Protein AF-A0A8J2WVD4-F1 (afdb_monomer)

Secondary structure (DSSP, 8-state):
---------------SSHHHHHHHHHHHHHHHHHHHHHHHHHHHHHHHHHHH-S---------GGGHHHHSS------EEEEEE---TTS---HHHHHS-HHHHHHHHHHTTEEEEEEE-TTSSEEEEEEEE-HHHHHHHHHHTT-EEEB-HHHHHHHHHH-PBPTTS-B------S---EEEE-TTS-EEEE--TTS----SS----TTSSS-EEE----HHHHTTBSB--BTTTTBSS-HHHHHHHHHHHHHS-GGGT-----HHHHHHTTSSSEEEEPP-HHHHHHHHHHHS-TT--GGG--HHHHHHHH-HHHHHHHHHHHHHHHHHHHHHHHHHHHHHHHHHHGGGGTHHHHHHHHHHHHHHHHHHHHHHHHHHHHHHHTT-TT-GGGPPPPTT---EEEE-TTT-SEEEE--HHHHHHHHHHHHHHHHHHHHHHHHHHHHHHHHHHHHHHS--TTT---TTTSSSTT-HHHHHHHHHHHHHHHHHHHHHHHHHHHHHHHH--SSHHHHHHHHHHHHHHHHHHHHHHHHHIIIIIHHHHHHTS--S-TTT-TTTS--S-THHHHHHHHHHHHHHHHHHHHIIIIIHHHHHHHHHHHHHHHHHHHH------TT-SS----PPPHHHHHHTSBP--HHHHHHHHHHHHHHHHHHHTTTTT-TTHHHHHHHHHHHHHHHHHHIIIIIBPPPP----SS-THHHHHHHHHHHHHHHHHHHIIIII-GGGTTS-HHHHHHHHHHHHHHHHHHHHHHHHHHHHHHHHHTSPP-------S---PPP-------------------------------------------------------------

Foldseek 3Di:
DDDDDDDDDPDDPPPPDVPLVVVVVVVVVLVCVLVVVLVVLVVVLVVLCVVVPPPDPPPPPPDPVCVVVCPPDPDDFWKKFKAFDDDPPDDDDPVLVVLAPVLLVVLCVLLQKDWDWDAFPVNGMIMITIAHDQVSLLLLLQVVLPWFWFDLVLVVVDLVQADDDPVGDGDHDPPQPFDFDFDADPVRDTDTDTDPPSPPPPPPDPVDVPSGLDIGGRDPPPSCVVVPRADQDPVRSHSAFSLSRLVSSVCQACDDVVSSRSNHPPVVCCVSNSTVDMFTFDDPVLLVVQCVQQQPPPDALLSHPLVSCCSFQAALRSQLSLLLSLVLVLLVVLLVLLCVLVVQCVVQPPNVLCSLLVSLLVLLLSLLLSLLVQVVSLQVSLSNVVVVCVVVVFAWDPLFAFDFDQDPVPRDTDGDDDVVLLVVLLVVLVVVLVVLLVVLLVVLVVLVVVLVVCLVPDPVPPDPPVPQCADCNHPSLVVSLLVLLVVLVVVLVVVLVVLLVSLSSSRDTGPLRSVLSSLVSSLVNSVCSVCVSLCCLFPPQQVVVVVPDDDDPPDPVRPRDPPFSLVSSQVSLSSNLSSVLVVVSCVLPVVVVVVVVVVVVVVVVVCVVVVPDDDDPPDPDDDDDDGDSVNVQVPAAADEPVNSSVSLVVLLVLLLSSQQSCSSPSNSSVSVSSSSSSVSNSVSCCCSPRHGSYNHDHDSHNHNSSVSSVVSSVNSSLNSLCCSLRRGPVCVVPDPVVSVVSSVVSSVVSVVVSVVSSVVVVVVVVVVVDPPPPPPPPDDDDDDDDDDDDDDDDDDDDDDDDDDDDDDDDDDDDDDDDDDDDDDDDDDDDDDDDDDDDDDDDDDDDD

Solvent-accessible surface area (backbone atoms only — not comparable to full-atom values): 50245 Å² total; per-residue (Å²): 141,82,90,81,89,79,93,76,80,87,72,79,79,88,79,85,69,64,69,68,54,55,49,55,55,50,53,50,48,49,52,48,49,52,50,46,49,53,49,49,49,47,51,49,49,51,48,51,46,55,70,66,61,52,71,72,75,72,78,72,73,65,58,78,85,57,45,69,72,57,73,80,58,95,69,82,64,44,35,38,41,30,31,73,58,74,62,93,86,56,92,70,53,74,65,33,69,68,46,34,73,67,55,48,51,55,27,37,46,67,35,61,34,49,75,48,78,47,66,41,95,82,63,50,32,37,40,37,37,32,38,69,49,72,67,57,50,52,51,50,32,40,74,70,42,37,76,39,54,43,27,51,70,49,48,50,56,47,51,64,63,46,65,66,49,97,87,70,57,68,73,48,70,83,80,68,90,65,80,75,59,79,43,66,47,100,85,70,48,81,46,84,51,81,67,90,77,60,84,72,75,86,59,99,67,85,82,56,88,82,61,62,62,44,60,40,62,39,62,83,52,62,80,44,55,61,72,51,33,49,39,64,41,80,91,75,75,29,72,60,48,68,30,52,49,51,46,52,52,51,50,35,36,48,30,51,58,91,75,50,9,34,56,42,59,63,71,57,36,44,77,67,60,41,27,75,44,75,46,43,50,76,55,67,70,65,49,48,58,49,45,67,65,57,59,46,86,85,65,57,55,81,70,57,56,48,69,61,47,18,48,61,47,10,42,41,57,24,50,51,54,49,48,53,20,52,53,38,53,53,25,54,59,46,20,51,48,14,51,50,32,49,51,46,34,71,76,44,46,87,79,34,60,62,37,42,46,48,41,30,53,53,49,43,50,45,50,53,53,50,54,58,49,47,58,51,52,46,57,46,49,18,43,68,68,62,24,71,70,43,78,86,69,57,66,68,38,91,84,43,76,49,50,81,40,66,34,94,85,78,64,44,81,34,73,46,66,63,65,68,60,38,49,52,40,46,54,51,45,53,53,53,49,54,52,52,47,51,52,52,52,50,52,54,51,49,52,52,48,49,48,52,47,52,69,70,57,60,64,74,88,80,54,95,44,87,77,50,60,71,59,90,72,8,56,67,51,50,51,49,39,52,50,51,38,51,48,38,56,54,50,49,65,59,42,51,65,52,46,53,53,48,47,60,71,36,55,45,52,36,62,66,61,42,49,36,57,37,48,56,51,50,48,60,45,47,51,48,59,67,41,44,63,48,51,36,45,63,72,43,48,56,66,56,59,68,73,74,69,91,86,70,98,82,81,60,76,86,81,53,68,79,87,48,42,44,64,59,34,28,52,41,52,50,46,35,51,50,55,48,54,54,52,49,52,37,61,74,48,51,47,56,48,54,52,46,56,50,51,52,52,48,46,54,57,46,50,75,68,62,67,71,77,79,83,56,97,85,53,101,62,87,70,85,80,75,84,48,74,67,59,58,39,67,76,32,46,82,49,51,74,66,52,56,48,50,57,48,50,51,54,52,53,50,49,43,56,36,45,34,50,25,53,50,33,38,56,38,24,40,55,51,31,54,48,44,67,48,42,63,41,52,53,53,44,41,56,72,72,48,29,28,44,42,74,59,40,81,44,51,66,81,59,52,55,59,59,50,54,51,51,47,48,52,51,14,38,54,42,26,43,46,42,46,35,72,47,31,78,86,37,68,93,52,56,72,70,58,31,52,51,51,32,54,52,50,49,54,51,51,52,51,51,46,54,50,50,53,52,48,50,56,50,48,52,58,52,69,73,38,78,79,81,78,74,78,77,86,72,84,79,89,76,80,83,88,76,84,87,80,93,79,88,84,83,89,82,90,81,90,85,90,88,82,90,80,89,87,79,90,81,87,91,84,84,89,85,88,82,91,84,91,82,91,84,86,85,86,90,87,88,87,91,87,87,84,88,85,89,84,84,89,82,90,80,91,131

pLDDT: mean 72.44, std 22.82, range [22.92, 96.31]

Structure (mmCIF, N/CA/C/O backbone):
data_AF-A0A8J2WVD4-F1
#
_entry.id   AF-A0A8J2WVD4-F1
#
loop_
_atom_site.group_PDB
_atom_site.id
_atom_site.type_symbol
_atom_site.label_atom_id
_atom_site.label_alt_id
_atom_site.label_comp_id
_atom_site.label_asym_id
_atom_site.label_entity_id
_atom_site.label_seq_id
_atom_site.pdbx_PDB_ins_code
_atom_site.Cartn_x
_atom_site.Cartn_y
_atom_site.Cartn_z
_atom_site.occupancy
_atom_site.B_iso_or_equiv
_atom_site.auth_seq_id
_atom_site.auth_comp_id
_atom_site.auth_asym_id
_atom_site.auth_atom_id
_atom_site.pdbx_PDB_model_num
ATOM 1 N N . MET A 1 1 ? 49.609 -45.511 -63.327 1.00 30.59 1 MET A N 1
ATOM 2 C CA . MET A 1 1 ? 49.041 -46.199 -62.145 1.00 30.59 1 MET A CA 1
ATOM 3 C C . MET A 1 1 ? 48.697 -45.104 -61.146 1.00 30.59 1 MET A C 1
ATOM 5 O O . MET A 1 1 ? 49.614 -44.405 -60.764 1.00 30.59 1 MET A O 1
ATOM 9 N N . THR A 1 2 ? 47.472 -44.751 -60.779 1.00 28.53 2 THR A N 1
ATOM 10 C CA . THR A 1 2 ? 46.112 -45.283 -60.954 1.00 28.53 2 THR A CA 1
ATOM 11 C C . THR A 1 2 ? 45.158 -44.093 -60.781 1.00 28.53 2 THR A C 1
ATOM 13 O O . THR A 1 2 ? 45.366 -43.259 -59.906 1.00 28.53 2 THR A O 1
ATOM 16 N N . SER A 1 3 ? 44.132 -44.022 -61.627 1.00 29.34 3 SER A N 1
ATOM 17 C CA . SER A 1 3 ? 42.964 -43.140 -61.502 1.00 29.34 3 SER A CA 1
ATOM 18 C C . SER A 1 3 ? 42.059 -43.599 -60.349 1.00 29.34 3 SER A C 1
ATOM 20 O O . SER A 1 3 ? 41.944 -44.805 -60.134 1.00 29.34 3 SER A O 1
ATOM 22 N N . SER A 1 4 ? 41.389 -42.680 -59.642 1.00 26.61 4 SER A N 1
ATOM 23 C CA . SER A 1 4 ? 39.965 -42.832 -59.278 1.00 26.61 4 SER A CA 1
ATOM 24 C C . SER A 1 4 ? 39.395 -41.602 -58.557 1.00 26.61 4 SER A C 1
ATOM 26 O O . SER A 1 4 ? 40.032 -40.976 -57.715 1.00 26.61 4 SER A O 1
ATOM 28 N N . HIS A 1 5 ? 38.164 -41.277 -58.950 1.00 31.00 5 HIS A N 1
ATOM 29 C CA . HIS A 1 5 ? 37.246 -40.306 -58.367 1.00 31.00 5 HIS A CA 1
ATOM 30 C C . HIS A 1 5 ? 37.016 -40.493 -56.862 1.00 31.00 5 HIS A C 1
ATOM 32 O O . HIS A 1 5 ? 36.893 -41.620 -56.396 1.00 31.00 5 HIS A O 1
ATOM 38 N N . ASN A 1 6 ? 36.774 -39.388 -56.148 1.00 26.92 6 ASN A N 1
ATOM 39 C CA . ASN A 1 6 ? 35.934 -39.404 -54.954 1.00 26.92 6 ASN A CA 1
ATOM 40 C C . ASN A 1 6 ? 34.970 -38.213 -54.960 1.00 26.92 6 ASN A C 1
ATOM 42 O O . ASN A 1 6 ? 35.374 -37.053 -55.022 1.00 26.92 6 ASN A O 1
ATOM 46 N N . TYR A 1 7 ? 33.680 -38.545 -54.918 1.00 33.03 7 TYR A N 1
ATOM 47 C CA . TYR A 1 7 ? 32.569 -37.639 -54.668 1.00 33.03 7 TYR A CA 1
ATOM 48 C C . TYR A 1 7 ? 32.687 -37.083 -53.241 1.00 33.03 7 TYR A C 1
ATOM 50 O O . TYR A 1 7 ? 32.648 -37.837 -52.273 1.00 33.03 7 TYR A O 1
ATOM 58 N N . GLY A 1 8 ? 32.834 -35.763 -53.117 1.00 27.45 8 GLY A N 1
ATOM 59 C CA . GLY A 1 8 ? 32.865 -35.044 -51.846 1.00 27.45 8 GLY A CA 1
ATOM 60 C C . GLY A 1 8 ? 31.607 -34.202 -51.682 1.00 27.45 8 GLY A C 1
ATOM 61 O O . GLY A 1 8 ? 31.416 -33.215 -52.382 1.00 27.45 8 GLY A O 1
ATOM 62 N N . VAL A 1 9 ? 30.752 -34.648 -50.769 1.00 28.06 9 VAL A N 1
ATOM 63 C CA . VAL A 1 9 ? 29.513 -34.042 -50.275 1.00 28.06 9 VAL A CA 1
ATOM 64 C C . VAL A 1 9 ? 29.621 -32.518 -50.112 1.00 28.06 9 VAL A C 1
ATOM 66 O O . VAL A 1 9 ? 30.508 -32.020 -49.422 1.00 28.06 9 VAL A O 1
ATOM 69 N N . ASN A 1 10 ? 28.665 -31.785 -50.692 1.00 25.62 10 ASN A N 1
ATOM 70 C CA . ASN A 1 10 ? 28.438 -30.367 -50.416 1.00 25.62 10 ASN A CA 1
ATOM 71 C C . ASN A 1 10 ? 28.064 -30.177 -48.937 1.00 25.62 10 ASN A C 1
ATOM 73 O O . ASN A 1 10 ? 26.891 -30.222 -48.568 1.00 25.62 10 ASN A O 1
ATOM 77 N N . THR A 1 11 ? 29.048 -29.932 -48.076 1.00 27.98 11 THR A N 1
ATOM 78 C CA . THR A 1 11 ? 28.806 -29.313 -46.773 1.00 27.98 11 THR A CA 1
ATOM 79 C C . THR A 1 11 ? 28.472 -27.845 -47.007 1.00 27.98 11 THR A C 1
ATOM 81 O O . THR A 1 11 ? 29.356 -27.040 -47.307 1.00 27.98 11 THR A O 1
ATOM 84 N N . LEU A 1 12 ? 27.187 -27.505 -46.881 1.00 26.91 12 LEU A N 1
ATOM 85 C CA . LEU A 1 12 ? 26.721 -26.131 -46.720 1.00 26.91 12 LEU A CA 1
ATOM 86 C C . LEU A 1 12 ? 27.539 -25.466 -45.604 1.00 26.91 12 LEU A C 1
ATOM 88 O O . LEU A 1 12 ? 27.427 -25.814 -44.428 1.00 26.91 12 LEU A O 1
ATOM 92 N N . SER A 1 13 ? 28.382 -24.512 -45.988 1.00 25.83 13 SER A N 1
ATOM 93 C CA . SER A 1 13 ? 29.120 -23.653 -45.071 1.00 25.83 13 SER A CA 1
ATOM 94 C C . SER A 1 13 ? 28.139 -22.715 -44.361 1.00 25.83 13 SER A C 1
ATOM 96 O O . SER A 1 13 ? 27.885 -21.600 -44.811 1.00 25.83 13 SER A O 1
ATOM 98 N N . LEU A 1 14 ? 27.592 -23.166 -43.229 1.00 30.28 14 LEU A N 1
ATOM 99 C CA . LEU A 1 14 ? 26.971 -22.330 -42.197 1.00 30.28 14 LEU A CA 1
ATOM 100 C C . LEU A 1 14 ? 28.069 -21.525 -41.481 1.00 30.28 14 LEU A C 1
ATOM 102 O O . LEU A 1 14 ? 28.450 -21.807 -40.347 1.00 30.28 14 LEU A O 1
ATOM 106 N N . LYS A 1 15 ? 28.622 -20.517 -42.157 1.00 33.44 15 LYS A N 1
ATOM 107 C CA . LYS A 1 15 ? 29.483 -19.497 -41.543 1.00 33.44 15 LYS A CA 1
ATOM 108 C C . LYS A 1 15 ? 28.874 -18.123 -41.792 1.00 33.44 15 LYS A C 1
ATOM 110 O O . LYS A 1 15 ? 29.251 -17.425 -42.722 1.00 33.44 15 LYS A O 1
ATOM 115 N N . GLY A 1 16 ? 27.915 -17.769 -40.939 1.00 31.34 16 GLY A N 1
ATOM 116 C CA . GLY A 1 16 ? 27.277 -16.452 -40.906 1.00 31.34 16 GLY A CA 1
ATOM 117 C C . GLY A 1 16 ? 25.808 -16.546 -40.504 1.00 31.34 16 GLY A C 1
ATOM 118 O O . GLY A 1 16 ? 24.946 -16.423 -41.360 1.00 31.34 16 GLY A O 1
ATOM 119 N N . GLY A 1 17 ? 25.517 -16.824 -39.228 1.00 31.17 17 GLY A N 1
ATOM 120 C CA . GLY A 1 17 ? 24.123 -16.860 -38.750 1.00 31.17 17 GLY A CA 1
ATOM 121 C C . GLY A 1 17 ? 23.882 -17.421 -37.343 1.00 31.17 17 GLY A C 1
ATOM 122 O O . GLY A 1 17 ? 22.801 -17.237 -36.800 1.00 31.17 17 GLY A O 1
ATOM 123 N N . ASN A 1 18 ? 24.864 -18.077 -36.711 1.00 36.62 18 ASN A N 1
ATOM 124 C CA . ASN A 1 18 ? 24.595 -18.818 -35.470 1.00 36.62 18 ASN A CA 1
ATOM 125 C C . ASN A 1 18 ? 24.566 -17.987 -34.176 1.00 36.62 18 ASN A C 1
ATOM 127 O O . ASN A 1 18 ? 23.962 -18.452 -33.219 1.00 36.62 18 ASN A O 1
ATOM 131 N N . HIS A 1 19 ? 25.166 -16.791 -34.114 1.00 40.00 19 HIS A N 1
ATOM 132 C CA . HIS A 1 19 ? 25.221 -16.029 -32.854 1.00 40.00 19 HIS A CA 1
ATOM 133 C C . HIS A 1 19 ? 23.866 -15.432 -32.440 1.00 40.00 19 HIS A C 1
ATOM 135 O O . HIS A 1 19 ? 23.515 -15.517 -31.263 1.00 40.00 19 HIS A O 1
ATOM 141 N N . ASP A 1 20 ? 23.075 -14.925 -33.391 1.00 41.53 20 ASP A N 1
ATOM 142 C CA . ASP A 1 20 ? 21.740 -14.367 -33.119 1.00 41.53 20 ASP A CA 1
ATOM 143 C C . ASP A 1 20 ? 20.710 -15.461 -32.785 1.00 41.53 20 ASP A C 1
ATOM 145 O O . ASP A 1 20 ? 19.846 -15.270 -31.932 1.00 41.53 20 ASP A O 1
ATOM 149 N N . ALA A 1 21 ? 20.840 -16.652 -33.382 1.00 39.31 21 ALA A N 1
ATOM 150 C CA . ALA A 1 21 ? 19.970 -17.784 -33.071 1.00 39.31 21 ALA A CA 1
ATOM 151 C C . ALA A 1 21 ? 20.218 -18.317 -31.648 1.00 39.31 21 ALA A C 1
ATOM 153 O O . ALA A 1 21 ? 19.274 -18.453 -30.874 1.00 39.31 21 ALA A O 1
ATOM 154 N N . THR A 1 22 ? 21.478 -18.559 -31.254 1.00 42.88 22 THR A N 1
ATOM 155 C CA . THR A 1 22 ? 21.809 -19.005 -29.883 1.00 42.88 22 THR A CA 1
ATOM 156 C C . THR A 1 22 ? 21.447 -17.984 -28.804 1.00 42.88 22 THR A C 1
ATOM 158 O O . THR A 1 22 ? 21.109 -18.383 -27.693 1.00 42.88 22 THR A O 1
ATOM 161 N N . ARG A 1 23 ? 21.475 -16.685 -29.130 1.00 46.00 23 ARG A N 1
ATOM 162 C CA . ARG A 1 23 ? 21.042 -15.593 -28.248 1.00 46.00 23 ARG A CA 1
ATOM 163 C C . ARG A 1 23 ? 19.554 -15.706 -27.897 1.00 46.00 23 ARG A C 1
ATOM 165 O O . ARG A 1 23 ? 19.213 -15.710 -26.718 1.00 46.00 23 ARG A O 1
ATOM 172 N N . ASN A 1 24 ? 18.699 -15.919 -28.898 1.00 52.12 24 ASN A N 1
ATOM 173 C CA . ASN A 1 24 ? 17.255 -16.067 -28.693 1.00 52.12 24 ASN A CA 1
ATOM 174 C C . ASN A 1 24 ? 16.906 -17.334 -27.895 1.00 52.12 24 ASN A C 1
ATOM 176 O O . ASN A 1 24 ? 16.028 -17.296 -27.041 1.00 52.12 24 ASN A O 1
ATOM 180 N N . TYR A 1 25 ? 17.610 -18.451 -28.112 1.00 50.59 25 TYR A N 1
ATOM 181 C CA . TYR A 1 25 ? 17.347 -19.688 -27.362 1.00 50.59 25 TYR A CA 1
ATOM 182 C C . TYR A 1 25 ? 17.696 -19.581 -25.877 1.00 50.59 25 TYR A C 1
ATOM 184 O O . TYR A 1 25 ? 16.987 -20.149 -25.049 1.00 50.59 25 TYR A O 1
ATOM 192 N N . LEU A 1 26 ? 18.770 -18.870 -25.528 1.00 49.41 26 LEU A N 1
ATOM 193 C CA . LEU A 1 26 ? 19.236 -18.770 -24.146 1.00 49.41 26 LEU A CA 1
ATOM 194 C C . LEU A 1 26 ? 18.434 -17.739 -23.335 1.00 49.41 26 LEU A C 1
ATOM 196 O O . LEU A 1 26 ? 18.103 -18.008 -22.183 1.00 49.41 26 LEU A O 1
ATOM 200 N N . GLU A 1 27 ? 18.051 -16.612 -23.945 1.00 53.41 27 GLU A N 1
ATOM 201 C CA . GLU A 1 27 ? 17.087 -15.663 -23.364 1.00 53.41 27 GLU A CA 1
ATOM 202 C C . GLU A 1 27 ? 15.733 -16.340 -23.131 1.00 53.41 27 GLU A C 1
ATOM 204 O O . GLU A 1 27 ? 15.188 -16.267 -22.032 1.00 53.41 27 GLU A O 1
ATOM 209 N N . VAL A 1 28 ? 15.235 -17.099 -24.114 1.00 57.84 28 VAL A N 1
ATOM 210 C CA . VAL A 1 28 ? 14.026 -17.918 -23.954 1.00 57.84 28 VAL A CA 1
ATOM 211 C C . VAL A 1 28 ? 14.204 -18.953 -22.846 1.00 57.84 28 VAL A C 1
ATOM 213 O O . VAL A 1 28 ? 13.289 -19.125 -22.051 1.00 57.84 28 VAL A O 1
ATOM 216 N N . LEU A 1 29 ? 15.365 -19.603 -22.720 1.00 57.62 29 LEU A N 1
ATOM 217 C CA . LEU A 1 29 ? 15.624 -20.553 -21.635 1.00 57.62 29 LEU A CA 1
ATOM 218 C C . LEU A 1 29 ? 15.553 -19.875 -20.261 1.00 57.62 29 LEU A C 1
ATOM 220 O O . LEU A 1 29 ? 14.994 -20.450 -19.336 1.00 57.62 29 LEU A O 1
ATOM 224 N N . ILE A 1 30 ? 16.072 -18.655 -20.128 1.00 58.91 30 ILE A N 1
ATOM 225 C CA . ILE A 1 30 ? 15.999 -17.878 -18.884 1.00 58.91 30 ILE A CA 1
ATOM 226 C C . ILE A 1 30 ? 14.574 -17.444 -18.609 1.00 58.91 30 ILE A C 1
ATOM 228 O O . ILE A 1 30 ? 14.092 -17.616 -17.499 1.00 58.91 30 ILE A O 1
ATOM 232 N N . TYR A 1 31 ? 13.853 -16.951 -19.610 1.00 62.84 31 TYR A N 1
ATOM 233 C CA . TYR A 1 31 ? 12.441 -16.630 -19.445 1.00 62.84 31 TYR A CA 1
ATOM 234 C C . TYR A 1 31 ? 11.613 -17.865 -19.089 1.00 62.84 31 TYR A C 1
ATOM 236 O O . TYR A 1 31 ? 10.707 -17.759 -18.270 1.00 62.84 31 TYR A O 1
ATOM 244 N N . LEU A 1 32 ? 11.961 -19.041 -19.611 1.00 63.50 32 LEU A N 1
ATOM 245 C CA . LEU A 1 32 ? 11.349 -20.318 -19.252 1.00 63.50 32 LEU A CA 1
ATOM 246 C C . LEU A 1 32 ? 11.774 -20.817 -17.869 1.00 63.50 32 LEU A C 1
ATOM 248 O O . LEU A 1 32 ? 10.963 -21.461 -17.214 1.00 63.50 32 LEU A O 1
ATOM 252 N N . THR A 1 33 ? 12.986 -20.530 -17.384 1.00 62.31 33 THR A N 1
ATOM 253 C CA . THR A 1 33 ? 13.378 -20.853 -16.001 1.00 62.31 33 THR A CA 1
ATOM 254 C C . THR A 1 33 ? 12.750 -19.887 -15.009 1.00 62.31 33 THR A C 1
ATOM 256 O O . THR A 1 33 ? 12.281 -20.344 -13.974 1.00 62.31 33 THR A O 1
ATOM 259 N N . VAL A 1 34 ? 12.642 -18.594 -15.331 1.00 62.03 34 VAL A N 1
ATOM 260 C CA . VAL A 1 34 ? 11.865 -17.611 -14.557 1.00 62.03 34 VAL A CA 1
ATOM 261 C C . VAL A 1 34 ? 10.408 -18.041 -14.503 1.00 62.03 34 VAL A C 1
ATOM 263 O O . VAL A 1 34 ? 9.864 -18.223 -13.421 1.00 62.03 34 VAL A O 1
ATOM 266 N N . LEU A 1 35 ? 9.785 -18.263 -15.661 1.00 63.41 35 LEU A N 1
ATOM 267 C CA . LEU A 1 35 ? 8.400 -18.707 -15.755 1.00 63.41 35 LEU A CA 1
ATOM 268 C C . LEU A 1 35 ? 8.215 -20.062 -15.070 1.00 63.41 35 LEU A C 1
ATOM 270 O O . LEU A 1 35 ? 7.243 -20.248 -14.357 1.00 63.41 35 LEU A O 1
ATOM 274 N N . GLY A 1 36 ? 9.158 -20.989 -15.225 1.00 67.69 36 GLY A N 1
ATOM 275 C CA . GLY A 1 36 ? 9.151 -22.294 -14.573 1.00 67.69 3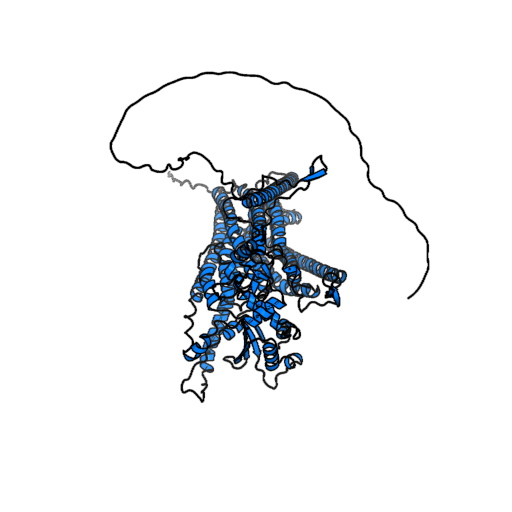6 GLY A CA 1
ATOM 276 C C . GLY A 1 36 ? 9.260 -22.192 -13.054 1.00 67.69 36 GLY A C 1
ATOM 277 O O . GLY A 1 36 ? 8.523 -22.879 -12.357 1.00 67.69 36 GLY A O 1
ATOM 278 N N . MET A 1 37 ? 10.109 -21.305 -12.531 1.00 64.50 37 MET A N 1
ATOM 279 C CA . MET A 1 37 ? 10.229 -21.030 -11.097 1.00 64.50 37 MET A CA 1
ATOM 280 C C . MET A 1 37 ? 8.984 -20.339 -10.548 1.00 64.50 37 MET A C 1
ATOM 282 O O . MET A 1 37 ? 8.532 -20.717 -9.475 1.00 64.50 37 MET A O 1
ATOM 286 N N . LEU A 1 38 ? 8.394 -19.400 -11.293 1.00 63.28 38 LEU A N 1
ATOM 287 C CA . LEU A 1 38 ? 7.123 -18.757 -10.947 1.00 63.28 38 LEU A CA 1
ATOM 288 C C . LEU A 1 38 ? 5.950 -19.738 -11.000 1.00 63.28 38 LEU A C 1
ATOM 290 O O . LEU A 1 38 ? 5.051 -19.682 -10.175 1.00 63.28 38 LEU A O 1
ATOM 294 N N . VAL A 1 39 ? 5.952 -20.670 -11.953 1.00 65.56 39 VAL A N 1
ATOM 295 C CA . VAL A 1 39 ? 4.937 -21.724 -12.059 1.00 65.56 39 VAL A CA 1
ATOM 296 C C . VAL A 1 39 ? 5.131 -22.766 -10.962 1.00 65.56 39 VAL A C 1
ATOM 298 O O . VAL A 1 39 ? 4.147 -23.250 -10.419 1.00 65.56 39 VAL A O 1
ATOM 301 N N . LEU A 1 40 ? 6.367 -23.111 -10.600 1.00 63.50 40 LEU A N 1
ATOM 302 C CA . LEU A 1 40 ? 6.667 -24.017 -9.490 1.00 63.50 40 LEU A CA 1
ATOM 303 C C . LEU A 1 40 ? 6.333 -23.381 -8.142 1.00 63.50 40 LEU A C 1
ATOM 305 O O . LEU A 1 40 ? 5.721 -24.051 -7.313 1.00 63.50 40 LEU A O 1
ATOM 309 N N . SER A 1 41 ? 6.672 -22.105 -7.933 1.00 59.12 41 SER A N 1
ATOM 310 C CA . SER A 1 41 ? 6.252 -21.360 -6.748 1.00 59.12 41 SER A CA 1
ATOM 311 C C . SER A 1 41 ? 4.733 -21.277 -6.714 1.00 59.12 41 SER A C 1
ATOM 313 O O . SER A 1 41 ? 4.150 -21.689 -5.724 1.00 59.12 41 SER A O 1
ATOM 315 N N . LEU A 1 42 ? 4.070 -20.926 -7.817 1.00 62.28 42 LEU A N 1
ATOM 316 C CA . LEU A 1 42 ? 2.613 -20.941 -7.940 1.00 62.28 42 LEU A CA 1
ATOM 317 C C . LEU A 1 42 ? 2.002 -22.318 -7.652 1.00 62.28 42 LEU A C 1
ATOM 319 O O . LEU A 1 42 ? 1.013 -22.416 -6.937 1.00 62.28 42 LEU A O 1
ATOM 323 N N . GLN A 1 43 ? 2.563 -23.406 -8.174 1.00 64.50 43 GLN A N 1
ATOM 324 C CA . GLN A 1 43 ? 2.070 -24.759 -7.912 1.00 64.50 43 GLN A CA 1
ATOM 325 C C . GLN A 1 43 ? 2.260 -25.156 -6.451 1.00 64.50 43 GLN A C 1
ATOM 327 O O . GLN A 1 43 ? 1.382 -25.805 -5.883 1.00 64.50 43 GLN A O 1
ATOM 332 N N . LEU A 1 44 ? 3.382 -24.777 -5.840 1.00 61.88 44 LEU A N 1
ATOM 333 C CA . LEU A 1 44 ? 3.645 -25.004 -4.426 1.00 61.88 44 LEU A CA 1
ATOM 334 C C . LEU A 1 44 ? 2.679 -24.177 -3.573 1.00 61.88 44 LEU A C 1
ATOM 336 O O . LEU A 1 44 ? 2.044 -24.733 -2.688 1.00 61.88 44 LEU A O 1
ATOM 340 N N . LEU A 1 45 ? 2.495 -22.899 -3.899 1.00 58.03 45 LEU A N 1
ATOM 341 C CA . LEU A 1 45 ? 1.552 -21.980 -3.266 1.00 58.03 45 LEU A CA 1
ATOM 342 C C . LEU A 1 45 ? 0.121 -22.491 -3.381 1.00 58.03 45 LEU A C 1
ATOM 344 O O . LEU A 1 45 ? -0.559 -22.592 -2.374 1.00 58.03 45 LEU A O 1
ATOM 348 N N . LEU A 1 46 ? -0.326 -22.911 -4.565 1.00 60.81 46 LEU A N 1
ATOM 349 C CA . LEU A 1 46 ? -1.665 -23.463 -4.776 1.00 60.81 46 LEU A CA 1
ATOM 350 C C . LEU A 1 46 ? -1.851 -24.819 -4.100 1.00 60.81 46 LEU A C 1
ATOM 352 O O . LEU A 1 46 ? -2.954 -25.123 -3.652 1.00 60.81 46 LEU A O 1
ATOM 356 N N . ARG A 1 47 ? -0.812 -25.659 -4.022 1.00 63.22 47 ARG A N 1
ATOM 357 C CA . ARG A 1 47 ? -0.870 -26.920 -3.269 1.00 63.22 47 ARG A CA 1
ATOM 358 C C . ARG A 1 47 ? -0.936 -26.658 -1.770 1.00 63.22 47 ARG A C 1
ATOM 360 O O . ARG A 1 47 ? -1.787 -27.254 -1.123 1.00 63.22 47 ARG A O 1
ATOM 367 N N . MET A 1 48 ? -0.110 -25.753 -1.249 1.00 55.31 48 MET A N 1
ATOM 368 C CA . MET A 1 48 ? -0.121 -25.331 0.154 1.00 55.31 48 MET A CA 1
ATOM 369 C C . MET A 1 48 ? -1.464 -24.689 0.511 1.00 55.31 48 MET A C 1
ATOM 371 O O . MET A 1 48 ? -2.128 -25.145 1.440 1.00 55.31 48 MET A O 1
ATOM 375 N N . ALA A 1 49 ? -1.924 -23.748 -0.312 1.00 53.66 49 ALA A N 1
ATOM 376 C CA . ALA A 1 49 ? -3.236 -23.132 -0.226 1.00 53.66 49 ALA A CA 1
ATOM 377 C C . ALA A 1 49 ? -4.338 -24.192 -0.251 1.00 53.66 49 ALA A C 1
ATOM 379 O O . ALA A 1 49 ? -5.145 -24.210 0.656 1.00 53.66 49 ALA A O 1
ATOM 380 N N . ARG A 1 50 ? -4.343 -25.165 -1.172 1.00 56.72 50 ARG A N 1
ATOM 381 C CA . ARG A 1 50 ? -5.347 -26.252 -1.175 1.00 56.72 50 ARG A CA 1
ATOM 382 C C . ARG A 1 50 ? -5.285 -27.157 0.055 1.00 56.72 50 ARG A C 1
ATOM 384 O O . ARG A 1 50 ? -6.331 -27.591 0.527 1.00 56.72 50 ARG A O 1
ATOM 391 N N . THR A 1 51 ? -4.097 -27.461 0.576 1.00 54.03 51 THR A N 1
ATOM 392 C CA . THR A 1 51 ? -3.958 -28.255 1.809 1.00 54.03 51 THR A CA 1
ATOM 393 C C . THR A 1 51 ? -4.392 -27.487 3.058 1.00 54.03 51 THR A C 1
ATOM 395 O O . THR A 1 51 ? -4.811 -28.112 4.025 1.00 54.03 51 THR A O 1
ATOM 398 N N . GLN A 1 52 ? -4.337 -26.151 3.031 1.00 51.44 52 GLN A N 1
ATOM 399 C CA . GLN A 1 52 ? -4.707 -25.266 4.143 1.00 51.44 52 GLN A CA 1
ATOM 400 C C . GLN A 1 52 ? -6.105 -24.638 4.006 1.00 51.44 52 GLN A C 1
ATOM 402 O O . GLN A 1 52 ? -6.675 -24.211 5.001 1.00 51.44 52 GLN A O 1
ATOM 407 N N . MET A 1 53 ? -6.671 -24.623 2.798 1.00 45.91 53 MET A N 1
ATOM 408 C CA . MET A 1 53 ? -8.062 -24.294 2.461 1.00 45.91 53 MET A CA 1
ATOM 409 C C . MET A 1 53 ? -8.991 -25.487 2.683 1.00 45.91 53 MET A C 1
ATOM 411 O O . MET A 1 53 ? -10.161 -25.419 2.306 1.00 45.91 53 MET A O 1
ATOM 415 N N . GLN A 1 54 ? -8.514 -26.599 3.262 1.00 39.78 54 GLN A N 1
ATOM 416 C CA . GLN A 1 54 ? -9.474 -27.547 3.804 1.00 39.78 54 GLN A CA 1
ATOM 417 C C . GLN A 1 54 ? -10.314 -26.773 4.819 1.00 39.78 54 GLN A C 1
ATOM 419 O O . GLN A 1 54 ? -9.736 -26.197 5.745 1.00 39.78 54 GLN A O 1
ATOM 424 N N . PRO A 1 55 ? -11.643 -26.686 4.612 1.00 41.41 55 PRO A N 1
ATOM 425 C CA . PRO A 1 55 ? -12.499 -25.939 5.509 1.00 41.41 55 PRO A CA 1
ATOM 426 C C . PRO A 1 55 ? -12.200 -26.442 6.909 1.00 41.41 55 PRO A C 1
ATOM 428 O O . PRO A 1 55 ? -12.159 -27.663 7.119 1.00 41.41 55 PRO A O 1
ATOM 431 N N . ARG A 1 56 ? -11.944 -25.506 7.840 1.00 43.88 56 ARG A N 1
ATOM 432 C CA . ARG A 1 56 ? -11.869 -25.821 9.270 1.00 43.88 56 ARG A CA 1
ATOM 433 C C . ARG A 1 56 ? -12.971 -26.848 9.531 1.00 43.88 56 ARG A C 1
ATOM 435 O O . ARG A 1 56 ? -14.098 -26.596 9.084 1.00 43.88 56 ARG A O 1
ATOM 442 N N . PRO A 1 57 ? -12.672 -28.021 10.127 1.00 35.19 57 PRO A N 1
ATOM 443 C CA . PRO A 1 57 ? -13.704 -29.016 10.382 1.00 35.19 57 PRO A CA 1
ATOM 444 C C . PRO A 1 57 ? -14.865 -28.270 11.021 1.00 35.19 57 PRO A C 1
ATOM 446 O O . PRO A 1 57 ? -14.632 -27.559 12.001 1.00 35.19 57 PRO A O 1
ATOM 449 N N . LYS A 1 58 ? -16.041 -28.323 10.361 1.00 35.50 58 LYS A N 1
ATOM 450 C CA . LYS A 1 58 ? -17.243 -27.557 10.725 1.00 35.50 58 LYS A CA 1
ATOM 451 C C . LYS A 1 58 ? -17.260 -27.418 12.227 1.00 35.50 58 LYS A C 1
ATOM 453 O O . LYS A 1 58 ? -17.266 -28.465 12.879 1.00 35.50 58 LYS A O 1
ATOM 458 N N . TYR A 1 59 ? -17.229 -26.171 12.707 1.00 38.84 59 TYR A N 1
ATOM 459 C CA . TYR A 1 59 ? -17.334 -25.801 14.114 1.00 38.84 59 TYR A CA 1
ATOM 460 C C . TYR A 1 59 ? -18.102 -26.901 14.833 1.00 38.84 59 TYR A C 1
ATOM 462 O O . TYR A 1 59 ? -19.297 -27.092 14.562 1.00 38.84 59 TYR A O 1
ATOM 470 N N . VAL A 1 60 ? -17.396 -27.740 15.604 1.00 37.06 60 VAL A N 1
ATOM 471 C CA . VAL A 1 60 ? -18.060 -28.818 16.332 1.00 37.06 60 VAL A CA 1
ATOM 472 C C . VAL A 1 60 ? -19.042 -28.077 17.206 1.00 37.06 60 VAL A C 1
ATOM 474 O O . VAL A 1 60 ? -18.624 -27.293 18.057 1.00 37.06 60 VAL A O 1
ATOM 477 N N . LYS A 1 61 ? -20.337 -28.220 16.883 1.00 31.83 61 LYS A N 1
ATOM 478 C CA . LYS A 1 61 ? -21.430 -27.539 17.575 1.00 31.83 61 LYS A CA 1
ATOM 479 C C . LYS A 1 61 ? -21.083 -27.596 19.057 1.00 31.83 61 LYS A C 1
ATOM 481 O O . LYS A 1 61 ? -20.878 -28.716 19.538 1.00 31.83 61 LYS A O 1
ATOM 486 N N . PRO A 1 62 ? -20.963 -26.445 19.742 1.00 38.09 62 PRO A N 1
ATOM 487 C CA . PRO A 1 62 ? -20.578 -26.461 21.132 1.00 38.09 62 PRO A CA 1
ATOM 488 C C . PRO A 1 62 ? -21.560 -27.382 21.844 1.00 38.09 62 PRO A C 1
ATOM 490 O O . PRO A 1 62 ? -22.748 -27.445 21.487 1.00 38.09 62 PRO A O 1
ATOM 493 N N . ASP A 1 63 ? -21.003 -28.162 22.761 1.00 33.84 63 ASP A N 1
ATOM 494 C CA . ASP A 1 63 ? -21.703 -29.108 23.614 1.00 33.84 63 ASP A CA 1
ATOM 495 C C . ASP A 1 63 ? -23.093 -28.558 23.995 1.00 33.84 63 ASP A C 1
ATOM 497 O O . ASP A 1 63 ? -23.197 -27.355 24.249 1.00 33.84 63 ASP A O 1
ATOM 501 N N . PRO A 1 64 ? -24.183 -29.350 24.008 1.00 35.56 64 PRO A N 1
ATOM 502 C CA . PRO A 1 64 ? -25.536 -28.825 24.210 1.00 35.56 64 PRO A CA 1
ATOM 503 C C . PRO A 1 64 ? -25.692 -27.924 25.446 1.00 35.56 64 PRO A C 1
ATOM 505 O O . PRO A 1 64 ? -26.519 -27.020 25.411 1.00 35.56 64 PRO A O 1
ATOM 508 N N . LEU A 1 65 ? -24.845 -28.091 26.470 1.00 36.84 65 LEU A N 1
ATOM 509 C CA . LEU A 1 65 ? -24.751 -27.208 27.640 1.00 36.84 65 LEU A CA 1
ATOM 510 C C . LEU A 1 65 ? -24.314 -25.759 27.335 1.00 36.84 65 LEU A C 1
ATOM 512 O O . LEU A 1 65 ? -24.664 -24.845 28.073 1.00 36.84 65 LEU A O 1
ATOM 516 N N . PHE A 1 66 ? -23.568 -25.518 26.256 1.00 36.50 66 PHE A N 1
ATOM 517 C CA . PHE A 1 66 ? -23.136 -24.187 25.810 1.00 36.50 66 PHE A CA 1
ATOM 518 C C . PHE A 1 66 ? -24.080 -23.553 24.775 1.00 36.50 66 PHE A C 1
ATOM 520 O O . PHE A 1 66 ? -23.969 -22.356 24.504 1.00 36.50 66 PHE A O 1
ATOM 527 N N . LYS A 1 67 ? -25.037 -24.310 24.215 1.00 34.66 67 LYS A N 1
ATOM 528 C CA . LYS A 1 67 ? -26.055 -23.766 23.295 1.00 34.66 67 LYS A CA 1
ATOM 529 C C . LYS A 1 67 ? -27.029 -22.812 23.974 1.00 34.66 67 LYS A C 1
ATOM 531 O O . LYS A 1 67 ? -27.583 -21.950 23.295 1.00 34.66 67 LYS A O 1
ATOM 536 N N . ASP A 1 68 ? -27.228 -22.936 25.280 1.00 32.44 68 ASP A N 1
ATOM 537 C CA . ASP A 1 68 ? -28.209 -22.110 25.983 1.00 32.44 68 ASP A CA 1
ATOM 538 C C . ASP A 1 68 ? -27.716 -20.669 26.215 1.00 32.44 68 ASP A C 1
ATOM 540 O O . ASP A 1 68 ? -28.535 -19.762 26.320 1.00 32.44 68 ASP A O 1
ATOM 544 N N . PHE A 1 69 ? -26.403 -20.409 26.126 1.00 37.94 69 PHE A N 1
ATOM 545 C CA . PHE A 1 69 ? -25.853 -19.043 26.100 1.00 37.94 69 PHE A CA 1
ATOM 546 C C . PHE A 1 69 ? -25.991 -18.341 24.739 1.00 37.94 69 PHE A C 1
ATOM 548 O O . PHE A 1 69 ? -25.997 -17.114 24.684 1.00 37.94 69 PHE A O 1
ATOM 555 N N . ALA A 1 70 ? -26.110 -19.095 23.642 1.00 38.84 70 ALA A N 1
ATOM 556 C CA . ALA A 1 70 ? -26.239 -18.547 22.288 1.00 38.84 70 ALA A CA 1
ATOM 557 C C . ALA A 1 70 ? -27.697 -18.250 21.891 1.00 38.84 70 ALA A C 1
ATOM 559 O O . ALA A 1 70 ? -27.949 -17.555 20.914 1.00 38.84 70 ALA A O 1
ATOM 560 N N . LYS A 1 71 ? -28.679 -18.765 22.638 1.00 32.97 71 LYS A N 1
ATOM 561 C CA . LYS A 1 71 ? -30.096 -18.757 22.238 1.00 32.97 71 LYS A CA 1
ATOM 562 C C . LYS A 1 71 ? -30.873 -17.462 22.511 1.00 32.97 71 LYS A C 1
ATOM 564 O O . LYS A 1 71 ? -32.077 -17.445 22.279 1.00 32.97 71 LYS A O 1
ATOM 569 N N . GLY A 1 72 ? -30.229 -16.386 22.966 1.00 37.06 72 GLY A N 1
ATOM 570 C CA . GLY A 1 72 ? -30.941 -15.144 23.314 1.00 37.06 72 GLY A CA 1
ATOM 571 C C . GLY A 1 72 ? -30.310 -13.833 22.851 1.00 37.06 72 GLY A C 1
ATOM 572 O O . GLY A 1 72 ? -31.003 -12.821 22.820 1.00 37.06 72 GLY A O 1
ATOM 573 N N . GLN A 1 73 ? -29.025 -13.816 22.486 1.00 36.88 73 GLN A N 1
ATOM 574 C CA . GLN A 1 73 ? -28.326 -12.607 22.037 1.00 36.88 73 GLN A CA 1
ATOM 575 C C . GLN A 1 73 ? -27.282 -12.987 20.976 1.00 36.88 73 GLN A C 1
ATOM 577 O O . GLN A 1 73 ? -26.175 -13.399 21.311 1.00 36.88 73 GLN A O 1
ATOM 582 N N . ASN A 1 74 ? -27.656 -12.874 19.698 1.00 40.56 74 ASN A N 1
ATOM 583 C CA . ASN A 1 74 ? -26.822 -13.139 18.514 1.00 40.56 74 ASN A CA 1
ATOM 584 C C . ASN A 1 74 ? -25.678 -12.110 18.361 1.00 40.56 74 ASN A C 1
ATOM 586 O O . ASN A 1 74 ? -25.701 -11.303 17.437 1.00 40.56 74 ASN A O 1
ATOM 590 N N . TRP A 1 75 ? -24.685 -12.107 19.252 1.00 51.03 75 TRP A N 1
ATOM 591 C CA . TRP A 1 75 ? -23.477 -11.295 19.064 1.00 51.03 75 TRP A CA 1
ATOM 592 C C . TRP A 1 75 ? -22.212 -12.034 19.520 1.00 51.03 75 TRP A C 1
ATOM 594 O O . TRP A 1 75 ? -22.133 -12.528 20.649 1.00 51.03 75 TRP A O 1
ATOM 604 N N . SER A 1 76 ? -21.223 -12.088 18.624 1.00 66.00 76 SER A N 1
ATOM 605 C CA . SER A 1 76 ? -19.842 -12.525 18.853 1.00 66.00 76 SER A CA 1
ATOM 606 C C . SER A 1 76 ? -19.076 -11.537 19.757 1.00 66.00 76 SER A C 1
ATOM 608 O O . SER A 1 76 ? -19.498 -10.396 19.955 1.00 66.00 76 SER A O 1
ATOM 610 N N . TRP A 1 77 ? -17.973 -11.987 20.372 1.00 84.44 77 TRP A N 1
ATOM 611 C CA . TRP A 1 77 ? -17.077 -11.125 21.164 1.00 84.44 77 TRP A CA 1
ATOM 612 C C . TRP A 1 77 ? -16.229 -10.254 20.234 1.00 84.44 77 TRP A C 1
ATOM 614 O O . TRP A 1 77 ? -15.708 -10.771 19.252 1.00 84.44 77 TRP A O 1
ATOM 624 N N . ASP A 1 78 ? -16.058 -8.974 20.568 1.00 89.12 78 ASP A N 1
ATOM 625 C CA . ASP A 1 78 ? -15.476 -7.976 19.661 1.00 89.12 78 ASP A CA 1
ATOM 626 C C . ASP A 1 78 ? -13.967 -7.805 19.853 1.00 89.12 78 ASP A C 1
ATOM 628 O O . ASP A 1 78 ? -13.195 -7.881 18.900 1.00 89.12 78 ASP A O 1
ATOM 632 N N . TRP A 1 79 ? -13.539 -7.599 21.099 1.00 93.56 79 TRP A N 1
ATOM 633 C CA . TRP A 1 79 ? -12.151 -7.305 21.456 1.00 93.56 79 TRP A CA 1
ATOM 634 C C . TRP A 1 79 ? -11.616 -8.304 22.476 1.00 93.56 79 TRP A C 1
ATOM 636 O O . TRP A 1 79 ? -12.366 -8.872 23.277 1.00 93.56 79 TRP A O 1
ATOM 646 N N . VAL A 1 80 ? -10.299 -8.499 22.476 1.00 93.81 80 VAL A N 1
ATOM 647 C CA . VAL A 1 80 ? -9.598 -9.322 23.462 1.00 93.81 80 VAL A CA 1
ATOM 648 C C . VAL A 1 80 ? -8.405 -8.566 24.024 1.00 93.81 80 VAL A C 1
ATOM 650 O O . VAL A 1 80 ? -7.577 -8.056 23.275 1.00 93.81 80 VAL A O 1
ATOM 653 N N . MET A 1 81 ? -8.290 -8.551 25.351 1.00 95.06 81 MET A N 1
ATOM 654 C CA . MET A 1 81 ? -7.084 -8.137 26.066 1.00 95.06 81 MET A CA 1
ATOM 655 C C . MET A 1 81 ? -6.442 -9.345 26.742 1.00 95.06 81 MET A C 1
ATOM 657 O O . MET A 1 81 ? -7.122 -10.131 27.405 1.00 95.06 81 MET A O 1
ATOM 661 N N . VAL A 1 82 ? -5.128 -9.489 26.592 1.00 94.25 82 VAL A N 1
ATOM 662 C CA . VAL A 1 82 ? -4.361 -10.603 27.159 1.00 94.25 82 VAL A CA 1
ATOM 663 C C . VAL A 1 82 ? -3.434 -10.089 28.249 1.00 94.25 82 VAL A C 1
ATOM 665 O O . VAL A 1 82 ? -2.660 -9.159 28.032 1.00 94.25 82 VAL A O 1
ATOM 668 N N . PHE A 1 83 ? -3.482 -10.724 29.414 1.00 93.62 83 PHE A N 1
ATOM 669 C CA . PHE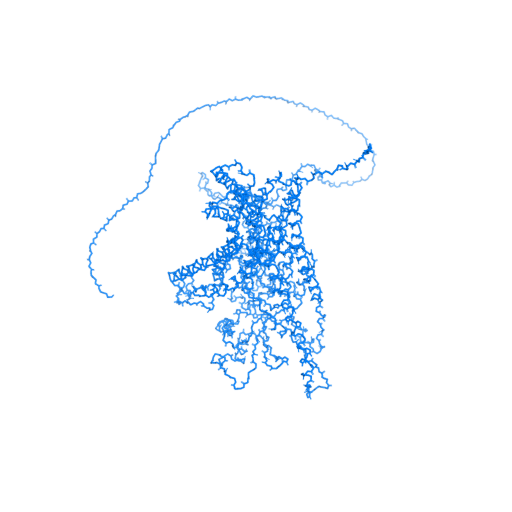 A 1 83 ? -2.673 -10.393 30.583 1.00 93.62 83 PHE A CA 1
ATOM 670 C C . PHE A 1 83 ? -1.780 -11.575 30.951 1.00 93.62 83 PHE A C 1
ATOM 672 O O . PHE A 1 83 ? -2.219 -12.721 30.903 1.00 93.62 83 PHE A O 1
ATOM 679 N N . ALA A 1 84 ? -0.537 -11.302 31.342 1.00 91.00 84 ALA A N 1
ATOM 680 C CA . ALA A 1 84 ? 0.350 -12.325 31.889 1.00 91.00 84 ALA A CA 1
ATOM 681 C C . ALA A 1 84 ? -0.064 -12.672 33.327 1.00 91.00 84 ALA A C 1
ATOM 683 O O . ALA A 1 84 ? -0.284 -11.767 34.137 1.00 91.00 84 ALA A O 1
ATOM 684 N N . VAL A 1 85 ? -0.113 -13.960 33.660 1.00 88.19 85 VAL A N 1
ATOM 685 C CA . VAL A 1 85 ? -0.095 -14.417 35.052 1.00 88.19 85 VAL A CA 1
ATOM 686 C C . VAL A 1 85 ? 1.361 -14.392 35.496 1.00 88.19 85 VAL A C 1
ATOM 688 O O . VAL A 1 85 ? 2.198 -15.069 34.910 1.00 88.19 85 VAL A O 1
ATOM 691 N N . ARG A 1 86 ? 1.670 -13.552 36.482 1.00 84.25 86 ARG A N 1
ATOM 692 C CA . ARG A 1 86 ? 3.035 -13.358 36.984 1.00 84.25 86 ARG A CA 1
ATOM 693 C C . ARG A 1 86 ? 3.216 -14.029 38.331 1.00 84.25 86 ARG A C 1
ATOM 695 O O . ARG A 1 86 ? 2.259 -14.116 39.106 1.00 84.25 86 ARG A O 1
ATOM 702 N N . ASN A 1 87 ? 4.444 -14.445 38.612 1.00 84.88 87 ASN A N 1
ATOM 703 C CA . ASN A 1 87 ? 4.802 -14.938 39.930 1.00 84.88 87 ASN A CA 1
ATOM 704 C C . ASN A 1 87 ? 4.896 -13.769 40.924 1.00 84.88 87 ASN A C 1
ATOM 706 O O . ASN A 1 87 ? 5.174 -12.637 40.517 1.00 84.88 87 ASN A O 1
ATOM 710 N N . PRO A 1 88 ? 4.681 -14.011 42.229 1.00 82.12 88 PRO A N 1
ATOM 711 C CA . PRO A 1 88 ? 4.767 -12.964 43.248 1.00 82.12 88 PRO A CA 1
ATOM 712 C C . PRO A 1 88 ? 6.125 -12.247 43.291 1.00 82.12 88 PRO A C 1
ATOM 714 O O . PRO A 1 88 ? 6.178 -11.074 43.655 1.00 82.12 88 PRO A O 1
ATOM 717 N N . ASP A 1 89 ? 7.193 -12.942 42.891 1.00 83.25 89 ASP A N 1
ATOM 718 C CA . ASP A 1 89 ? 8.573 -12.446 42.915 1.00 83.25 89 ASP A CA 1
ATOM 719 C C . ASP A 1 89 ? 8.968 -11.658 41.652 1.00 83.25 89 ASP A C 1
ATOM 721 O O . ASP A 1 89 ? 10.040 -11.048 41.610 1.00 83.25 89 ASP A O 1
ATOM 725 N N . ASP A 1 90 ? 8.117 -11.634 40.618 1.00 84.94 90 ASP A N 1
ATOM 726 C CA . ASP A 1 90 ? 8.412 -10.917 39.378 1.00 84.94 90 ASP A CA 1
ATOM 727 C C . ASP A 1 90 ? 8.405 -9.398 39.606 1.00 84.94 90 ASP A C 1
ATOM 729 O O . ASP A 1 90 ? 7.494 -8.826 40.214 1.00 84.94 90 ASP A O 1
ATOM 733 N N . TYR A 1 91 ? 9.394 -8.698 39.043 1.00 84.94 91 TYR A N 1
ATOM 734 C CA . TYR A 1 91 ? 9.406 -7.238 39.071 1.00 84.94 91 TYR A CA 1
ATOM 735 C C . TYR A 1 91 ? 8.221 -6.672 38.271 1.00 84.94 91 TYR A C 1
ATOM 737 O O . TYR A 1 91 ? 8.070 -6.904 37.068 1.00 84.94 91 TYR A O 1
ATOM 745 N N . VAL A 1 92 ? 7.382 -5.880 38.941 1.00 84.06 92 VAL A N 1
ATOM 746 C CA . VAL A 1 92 ? 6.236 -5.188 38.337 1.00 84.06 92 VAL A CA 1
ATOM 747 C C . VAL A 1 92 ? 6.471 -3.686 38.407 1.00 84.06 92 VAL A C 1
ATOM 749 O O . VAL A 1 92 ? 6.605 -3.130 39.500 1.00 84.06 92 VAL A O 1
ATOM 752 N N . SER A 1 93 ? 6.479 -3.029 37.246 1.00 88.12 93 SER A N 1
ATOM 753 C CA . SER A 1 93 ? 6.629 -1.573 37.159 1.00 88.12 93 SER A CA 1
ATOM 754 C C . SER A 1 93 ? 5.470 -0.837 37.841 1.00 88.12 93 SER A C 1
ATOM 756 O O . SER A 1 93 ? 4.345 -1.340 37.919 1.00 88.12 93 SER A O 1
ATOM 758 N N . ASP A 1 94 ? 5.702 0.405 38.270 1.00 89.12 94 ASP A N 1
ATOM 759 C CA . ASP A 1 94 ? 4.654 1.236 38.879 1.00 89.12 94 ASP A CA 1
ATOM 760 C C . ASP A 1 94 ? 3.447 1.439 37.955 1.00 89.12 94 ASP A C 1
ATOM 762 O O . ASP A 1 94 ? 2.309 1.521 38.418 1.00 89.12 94 ASP A O 1
ATOM 766 N N . TYR A 1 95 ? 3.672 1.473 36.639 1.00 88.19 95 TYR A N 1
ATOM 767 C CA . TYR A 1 95 ? 2.596 1.560 35.656 1.00 88.19 95 TYR A CA 1
ATOM 768 C C . TYR A 1 95 ? 1.740 0.286 35.632 1.00 88.19 95 TYR A C 1
ATOM 770 O O . TYR A 1 95 ? 0.516 0.365 35.722 1.00 88.19 95 TYR A O 1
ATOM 778 N N . GLN A 1 96 ? 2.368 -0.892 35.618 1.00 87.38 96 GLN A N 1
ATOM 779 C CA . GLN A 1 96 ? 1.666 -2.180 35.694 1.00 87.38 96 GLN A CA 1
ATOM 780 C C . GLN A 1 96 ? 0.901 -2.345 37.022 1.00 87.38 96 GLN A C 1
ATOM 782 O O . GLN A 1 96 ? -0.196 -2.897 37.039 1.00 87.38 96 GLN A O 1
ATOM 787 N N . ARG A 1 97 ? 1.415 -1.798 38.136 1.00 87.25 97 ARG A N 1
ATOM 788 C CA . ARG A 1 97 ? 0.691 -1.743 39.425 1.00 87.25 97 ARG A CA 1
ATOM 789 C C . ARG A 1 97 ? -0.520 -0.811 39.387 1.00 87.25 97 ARG A C 1
ATOM 791 O O . ARG A 1 97 ? -1.493 -1.026 40.111 1.00 87.25 97 ARG A O 1
ATOM 798 N N . ARG A 1 98 ? -0.478 0.249 38.573 1.00 87.56 98 ARG A N 1
ATOM 799 C CA . ARG A 1 98 ? -1.617 1.159 38.383 1.00 87.56 98 ARG A CA 1
ATOM 800 C C . ARG A 1 98 ? -2.718 0.518 37.547 1.00 87.56 98 ARG A C 1
ATOM 802 O O . ARG A 1 98 ? -3.880 0.668 37.921 1.00 87.56 98 ARG A O 1
ATOM 809 N N . PHE A 1 99 ? -2.348 -0.214 36.500 1.00 90.19 99 PHE A N 1
ATOM 810 C CA . PHE A 1 99 ? -3.246 -0.876 35.553 1.00 90.19 99 PHE A CA 1
ATOM 811 C C . PHE A 1 99 ? -3.209 -2.401 35.711 1.00 90.19 99 PHE A C 1
ATOM 813 O O . PHE A 1 99 ? -2.799 -3.132 34.814 1.00 90.19 99 PHE A O 1
ATOM 820 N N . THR A 1 100 ? -3.639 -2.890 36.876 1.00 90.88 100 THR A N 1
ATOM 821 C CA . THR A 1 100 ? -3.826 -4.331 37.096 1.00 90.88 100 THR A CA 1
ATOM 822 C C . THR A 1 100 ? -5.050 -4.840 36.337 1.00 90.88 100 THR A C 1
ATOM 824 O O . THR A 1 100 ? -5.985 -4.074 36.107 1.00 90.88 100 THR A O 1
ATOM 827 N N . LEU A 1 101 ? -5.094 -6.144 36.026 1.00 90.88 101 LEU A N 1
ATOM 828 C CA . LEU A 1 101 ? -6.252 -6.796 35.389 1.00 90.88 101 LEU A CA 1
ATOM 829 C C . LEU A 1 101 ? -7.578 -6.357 36.026 1.00 90.88 101 LEU A C 1
ATOM 831 O O . LEU A 1 101 ? -8.489 -5.925 35.331 1.00 90.88 101 LEU A O 1
ATOM 835 N N . ARG A 1 102 ? -7.654 -6.417 37.361 1.00 91.81 102 ARG A N 1
ATOM 836 C CA . ARG A 1 102 ? -8.847 -6.027 38.117 1.00 91.81 102 ARG A CA 1
ATOM 837 C C . ARG A 1 102 ? -9.257 -4.578 37.846 1.00 91.81 102 ARG A C 1
ATOM 839 O O . ARG A 1 102 ? -10.413 -4.333 37.541 1.00 91.81 102 ARG A O 1
ATOM 846 N N . ARG A 1 103 ? -8.315 -3.632 37.906 1.00 92.00 103 ARG A N 1
ATOM 847 C CA . ARG A 1 103 ? -8.604 -2.211 37.656 1.00 92.00 103 ARG A CA 1
ATOM 848 C C . ARG A 1 103 ? -8.980 -1.931 36.208 1.00 92.00 103 ARG A C 1
ATOM 850 O O . ARG A 1 103 ? -9.791 -1.047 35.959 1.00 92.00 103 ARG A O 1
ATOM 857 N N . VAL A 1 104 ? -8.376 -2.644 35.259 1.00 93.31 104 VAL A N 1
ATOM 858 C CA . VAL A 1 104 ? -8.738 -2.520 33.842 1.00 93.31 104 VAL A CA 1
ATOM 859 C C . VAL A 1 104 ? -10.167 -3.015 33.633 1.00 93.31 104 VAL A C 1
ATOM 861 O O . VAL A 1 104 ? -10.960 -2.297 33.039 1.00 93.31 104 VAL A O 1
ATOM 864 N N . VAL A 1 105 ? -10.527 -4.175 34.187 1.00 93.88 105 VAL A N 1
ATOM 865 C CA . VAL A 1 105 ? -11.895 -4.717 34.113 1.00 93.88 105 VAL A CA 1
ATOM 866 C C . VAL A 1 105 ? -12.907 -3.788 34.787 1.00 93.88 105 VAL A C 1
ATOM 868 O O . VAL A 1 105 ? -13.902 -3.449 34.160 1.00 93.88 105 VAL A O 1
ATOM 871 N N . GLU A 1 106 ? -12.615 -3.280 35.989 1.00 93.56 106 GLU A N 1
ATOM 872 C CA . GLU A 1 106 ? -13.472 -2.304 36.686 1.00 93.56 106 GLU A CA 1
ATOM 873 C C . GLU A 1 106 ? -13.719 -1.040 35.834 1.00 93.56 106 GLU A C 1
ATOM 875 O O . GLU A 1 106 ? -14.828 -0.508 35.814 1.00 93.56 106 GLU A O 1
ATOM 880 N N . ARG A 1 107 ? -12.711 -0.569 35.084 1.00 93.44 107 ARG A N 1
ATOM 881 C CA . ARG A 1 107 ? -12.852 0.570 34.156 1.00 93.44 107 ARG A CA 1
ATOM 882 C C . ARG A 1 107 ? -13.642 0.231 32.893 1.00 93.44 107 ARG A C 1
ATOM 884 O O . ARG A 1 107 ? -14.386 1.077 32.401 1.00 93.44 107 ARG A O 1
ATOM 891 N N . LEU A 1 108 ? -13.477 -0.977 32.355 1.00 93.88 108 LEU A N 1
ATOM 892 C CA . LEU A 1 108 ? -14.260 -1.453 31.210 1.00 93.88 108 LEU A CA 1
ATOM 893 C C . LEU A 1 108 ? -15.745 -1.535 31.585 1.00 93.88 108 LEU A C 1
ATOM 895 O O . LEU A 1 108 ? -16.593 -0.987 30.883 1.00 93.88 108 LEU A O 1
ATOM 899 N N . GLU A 1 109 ? -16.041 -2.117 32.746 1.00 92.00 109 GLU A N 1
ATOM 900 C CA . GLU A 1 109 ? -17.394 -2.193 33.299 1.00 92.00 109 GLU A CA 1
ATOM 901 C C . GLU A 1 109 ? -17.970 -0.798 33.580 1.00 92.00 109 GLU A C 1
ATOM 903 O O . GLU A 1 109 ? -19.123 -0.534 33.238 1.00 92.00 109 GLU A O 1
ATOM 908 N N . SER A 1 110 ? -17.170 0.144 34.103 1.00 90.44 110 SER A N 1
ATOM 909 C CA . SER A 1 110 ? -17.633 1.524 34.310 1.00 90.44 110 SER A CA 1
ATOM 910 C C . SER A 1 110 ? -17.926 2.277 33.005 1.00 90.44 110 SER A C 1
ATOM 912 O O . SER A 1 110 ? -18.716 3.218 33.014 1.00 90.44 110 SER A O 1
ATOM 914 N N . GLY A 1 111 ? -17.312 1.873 31.886 1.00 88.75 111 GLY A N 1
ATOM 915 C CA . GLY A 1 111 ? -17.626 2.373 30.540 1.00 88.75 111 GLY A CA 1
ATOM 916 C C . GLY A 1 111 ? -18.895 1.764 29.924 1.00 88.75 111 GLY A C 1
ATOM 917 O O . GLY A 1 111 ? -19.318 2.173 28.838 1.00 88.75 111 GLY A O 1
ATOM 918 N N . GLY A 1 112 ? -19.525 0.802 30.610 1.00 90.00 112 GLY A N 1
ATOM 919 C CA . GLY A 1 112 ? -20.684 0.055 30.118 1.00 90.00 112 GLY A CA 1
ATOM 920 C C . GLY A 1 112 ? -20.323 -1.068 29.143 1.00 90.00 112 GLY A C 1
ATOM 921 O O . GLY A 1 112 ? -21.178 -1.481 28.360 1.00 90.00 112 GLY A O 1
ATOM 922 N N . LEU A 1 113 ? -19.068 -1.531 29.159 1.00 92.50 113 LEU A N 1
ATOM 923 C CA . LEU A 1 113 ? -18.615 -2.683 28.384 1.00 92.50 113 LEU A CA 1
ATOM 924 C C . LEU A 1 113 ? -18.778 -3.959 29.206 1.00 92.50 113 LEU A C 1
ATOM 926 O O . LEU A 1 113 ? -18.538 -3.986 30.412 1.00 92.50 113 LEU A O 1
ATOM 930 N N . GLU A 1 114 ? -19.155 -5.039 28.538 1.00 91.19 114 GLU A N 1
ATOM 931 C CA . GLU A 1 114 ? -19.313 -6.337 29.175 1.00 91.19 114 GLU A CA 1
ATOM 932 C C . GLU A 1 114 ? -18.055 -7.171 28.955 1.00 91.19 114 GLU A C 1
ATOM 934 O O . GLU A 1 114 ? -17.541 -7.264 27.835 1.00 91.19 114 GLU A O 1
ATOM 939 N N . THR A 1 115 ? -17.561 -7.798 30.023 1.00 91.81 115 THR A N 1
ATOM 940 C CA . THR A 1 115 ? -16.305 -8.547 29.987 1.00 91.81 115 THR A CA 1
ATOM 941 C C . THR A 1 115 ? -16.499 -10.011 30.371 1.00 91.81 115 THR A C 1
ATOM 943 O O . THR A 1 115 ? -17.379 -10.369 31.154 1.00 91.81 115 THR A O 1
ATOM 946 N N . LYS A 1 116 ? -15.671 -10.893 29.806 1.00 88.62 116 LYS A N 1
ATOM 947 C CA . LYS A 1 116 ? -15.580 -12.298 30.217 1.00 88.62 116 LYS A CA 1
ATOM 948 C C . LYS A 1 116 ? -14.130 -12.729 30.305 1.00 88.62 116 LYS A C 1
ATOM 950 O O . LYS A 1 116 ? -13.393 -12.688 29.320 1.00 88.62 116 LYS A O 1
ATOM 955 N N . LEU A 1 117 ? -13.756 -13.197 31.490 1.00 87.00 117 LEU A N 1
ATOM 956 C CA . LEU A 1 117 ? -12.409 -13.648 31.804 1.00 87.00 117 LEU A CA 1
ATOM 957 C C . LEU A 1 117 ? -12.305 -15.168 31.704 1.00 87.00 117 LEU A C 1
ATOM 959 O O . LEU A 1 117 ? -13.188 -15.895 32.161 1.00 87.00 117 LEU A O 1
ATOM 963 N N . TYR A 1 118 ? -11.204 -15.655 31.144 1.00 84.88 118 TYR A N 1
ATOM 964 C CA . TYR A 1 118 ? -10.815 -17.060 31.227 1.00 84.88 118 TYR A CA 1
ATOM 965 C C . TYR A 1 118 ? -9.288 -17.193 31.199 1.00 84.88 118 TYR A C 1
ATOM 967 O O . TYR A 1 118 ? -8.581 -16.343 30.661 1.00 84.88 118 TYR A O 1
ATOM 975 N N . LYS A 1 119 ? -8.766 -18.252 31.820 1.00 79.06 119 LYS A N 1
ATOM 976 C CA . LYS A 1 119 ? -7.323 -18.549 31.836 1.00 79.06 119 LYS A CA 1
ATOM 977 C C . LYS A 1 119 ? -6.901 -19.247 30.546 1.00 79.06 119 LYS A C 1
ATOM 979 O O . LYS A 1 119 ? -7.719 -19.989 30.006 1.00 79.06 119 LYS A O 1
ATOM 984 N N . SER A 1 120 ? -5.657 -19.079 30.108 1.00 79.38 120 SER A N 1
ATOM 985 C CA . SER A 1 120 ? -5.087 -19.857 29.002 1.00 79.38 120 SER A CA 1
ATOM 986 C C . SER A 1 120 ? -5.112 -21.358 29.291 1.00 79.38 120 SER A C 1
ATOM 988 O O . SER A 1 120 ? -5.211 -21.773 30.451 1.00 79.38 120 SER A O 1
ATOM 990 N N . TYR A 1 121 ? -4.991 -22.176 28.243 1.00 70.75 121 TYR A N 1
ATOM 991 C CA . TYR A 1 121 ? -4.732 -23.613 28.377 1.00 70.75 121 TYR A CA 1
ATOM 992 C C . TYR A 1 121 ? -3.487 -23.907 29.238 1.00 70.75 121 TYR A C 1
ATOM 994 O O . TYR A 1 121 ? -3.513 -24.801 30.071 1.00 70.75 121 TYR A O 1
ATOM 1002 N N . THR A 1 122 ? -2.436 -23.095 29.099 1.00 71.75 122 THR A N 1
ATOM 1003 C CA . THR A 1 122 ? -1.169 -23.177 29.848 1.00 71.75 122 THR A CA 1
ATOM 1004 C C . THR A 1 122 ? -1.205 -22.505 31.227 1.00 71.75 122 THR A C 1
ATOM 1006 O O . THR A 1 122 ? -0.191 -22.474 31.913 1.00 71.75 122 THR A O 1
ATOM 1009 N N . TYR A 1 123 ? -2.339 -21.920 31.635 1.00 78.19 123 TYR A N 1
ATOM 1010 C CA . TYR A 1 123 ? -2.544 -21.187 32.900 1.00 78.19 123 TYR A CA 1
ATOM 1011 C C . TYR A 1 123 ? -1.611 -19.989 33.177 1.00 78.19 123 TYR A C 1
ATOM 1013 O O . TYR A 1 123 ? -1.736 -19.342 34.216 1.00 78.19 123 TYR A O 1
ATOM 1021 N N . ASP A 1 124 ? -0.745 -19.632 32.233 1.00 84.62 124 ASP A N 1
ATOM 1022 C CA . ASP A 1 124 ? 0.221 -18.530 32.310 1.00 84.62 124 ASP A CA 1
ATOM 1023 C C . ASP A 1 124 ? -0.331 -17.180 31.813 1.00 84.62 124 ASP A C 1
ATOM 1025 O O . ASP A 1 124 ? 0.327 -16.144 31.925 1.00 84.62 124 ASP A O 1
ATOM 1029 N N . LYS A 1 125 ? -1.540 -17.162 31.240 1.00 89.81 125 LYS A N 1
ATOM 1030 C CA . LYS A 1 125 ? -2.182 -15.957 30.694 1.00 89.81 125 LYS A CA 1
ATOM 1031 C C . LYS A 1 125 ? -3.657 -15.903 31.073 1.00 89.81 125 LYS A C 1
ATOM 1033 O O . LYS A 1 125 ? -4.312 -16.924 31.275 1.00 89.81 125 LYS A O 1
ATOM 1038 N N . ILE A 1 126 ? -4.199 -14.694 31.137 1.00 90.62 126 ILE A N 1
ATOM 1039 C CA . ILE A 1 126 ? -5.626 -14.430 31.319 1.00 90.62 126 ILE A CA 1
ATOM 1040 C C . ILE A 1 126 ? -6.121 -13.656 30.108 1.00 90.62 126 ILE A C 1
ATOM 1042 O O . ILE A 1 126 ? -5.580 -12.610 29.757 1.00 90.62 126 ILE A O 1
ATOM 1046 N N . PHE A 1 127 ? -7.172 -14.173 29.491 1.00 89.94 127 PHE A N 1
ATOM 1047 C CA . PHE A 1 127 ? -7.858 -13.552 28.375 1.00 89.94 127 PHE A CA 1
ATOM 1048 C C . PHE A 1 127 ? -9.115 -12.853 28.884 1.00 89.94 127 PHE A C 1
ATOM 1050 O O . PHE A 1 127 ? -9.959 -13.470 29.535 1.00 89.94 127 PHE A O 1
ATOM 1057 N N . CYS A 1 128 ? -9.240 -11.572 28.560 1.00 92.31 128 CYS A N 1
ATOM 1058 C CA . CYS A 1 128 ? -10.420 -10.756 28.792 1.00 92.31 128 CYS A CA 1
ATOM 1059 C C . CYS A 1 128 ? -11.093 -10.487 27.450 1.00 92.31 128 CYS A C 1
ATOM 1061 O O . CYS A 1 128 ? -10.579 -9.714 26.643 1.00 92.31 128 CYS A O 1
ATOM 1063 N N . LYS A 1 129 ? -12.222 -11.151 27.193 1.00 90.75 129 LYS A N 1
ATOM 1064 C CA . LYS A 1 129 ? -13.080 -10.847 26.046 1.00 90.75 129 LYS A CA 1
ATOM 1065 C C . LYS A 1 129 ? -13.980 -9.673 26.395 1.00 90.75 129 LYS A C 1
ATOM 1067 O O . LYS A 1 129 ? -14.528 -9.637 27.494 1.00 90.75 129 LYS A O 1
ATOM 1072 N N . ILE A 1 130 ? -14.139 -8.753 25.456 1.00 92.69 130 ILE A N 1
ATOM 1073 C CA . ILE A 1 130 ? -14.870 -7.500 25.619 1.00 92.69 130 ILE A CA 1
ATOM 1074 C C . ILE A 1 130 ? -15.955 -7.437 24.546 1.00 92.69 130 ILE A C 1
ATOM 1076 O O . ILE A 1 130 ? -15.716 -7.768 23.380 1.00 92.69 130 ILE A O 1
ATOM 1080 N N . ARG A 1 131 ? -17.155 -7.024 24.949 1.00 89.62 131 ARG A N 1
ATOM 1081 C CA . ARG A 1 131 ? -18.286 -6.748 24.060 1.00 89.62 131 ARG A CA 1
ATOM 1082 C C . ARG A 1 131 ? -19.030 -5.496 24.518 1.00 89.62 131 ARG A C 1
ATOM 1084 O O . ARG A 1 131 ? -18.865 -5.045 25.652 1.00 89.62 131 ARG A O 1
ATOM 1091 N N . CYS A 1 132 ? -19.876 -4.960 23.648 1.00 89.25 132 CYS A N 1
ATOM 1092 C CA . CYS A 1 132 ? -20.703 -3.794 23.947 1.00 89.25 132 CYS A CA 1
ATOM 1093 C C . CYS A 1 132 ? -22.156 -4.048 23.540 1.00 89.25 132 CYS A C 1
ATOM 1095 O O . CYS A 1 132 ? -22.418 -4.643 22.493 1.00 89.25 132 CYS A O 1
ATOM 1097 N N . SER A 1 133 ? -23.104 -3.608 24.368 1.00 88.00 133 SER A N 1
ATOM 1098 C CA . SER A 1 133 ? -24.528 -3.726 24.059 1.00 88.00 133 SER A CA 1
ATOM 1099 C C . SER A 1 133 ? -24.926 -2.766 22.931 1.00 88.00 133 SER A C 1
ATOM 1101 O O . SER A 1 133 ? -24.353 -1.685 22.774 1.00 88.00 133 SER A O 1
ATOM 1103 N N . ALA A 1 134 ? -25.940 -3.137 22.142 1.00 83.94 134 ALA A N 1
ATOM 1104 C CA . ALA A 1 134 ? -26.398 -2.320 21.015 1.00 83.94 134 ALA A CA 1
ATOM 1105 C C . ALA A 1 134 ? -26.845 -0.913 21.449 1.00 83.94 134 ALA A C 1
ATOM 1107 O O . ALA A 1 134 ? -26.591 0.063 20.744 1.00 83.94 134 ALA A O 1
ATOM 1108 N N . ASP A 1 135 ? -27.463 -0.792 22.624 1.00 87.69 135 ASP A N 1
ATOM 1109 C CA . ASP A 1 135 ? -27.889 0.500 23.161 1.00 87.69 135 ASP A CA 1
ATOM 1110 C C . ASP A 1 135 ? -26.691 1.356 23.586 1.00 87.69 135 ASP A C 1
ATOM 1112 O O . ASP A 1 135 ? -26.639 2.539 23.252 1.00 87.69 135 ASP A O 1
ATOM 1116 N N . ARG A 1 136 ? -25.663 0.763 24.215 1.00 89.25 136 ARG A N 1
ATOM 1117 C CA . ARG A 1 136 ? -24.434 1.494 24.561 1.00 89.25 136 ARG A CA 1
ATOM 1118 C C . ARG A 1 136 ? -23.655 1.936 23.318 1.00 89.25 136 ARG A C 1
ATOM 1120 O O . ARG A 1 136 ? -23.088 3.031 23.326 1.00 89.25 136 ARG A O 1
ATOM 1127 N N . LEU A 1 137 ? -23.666 1.138 22.248 1.00 90.06 137 LEU A N 1
ATOM 1128 C CA . LEU A 1 137 ? -23.100 1.516 20.948 1.00 90.06 137 LEU A CA 1
ATOM 1129 C C . LEU A 1 137 ? -23.844 2.701 20.326 1.00 90.06 137 LEU A C 1
ATOM 1131 O O . LEU A 1 137 ? -23.202 3.655 19.895 1.00 90.06 137 LEU A O 1
ATOM 1135 N N . LYS A 1 138 ? -25.184 2.691 20.333 1.00 90.44 138 LYS A N 1
ATOM 1136 C CA . LYS A 1 138 ? -25.997 3.843 19.900 1.00 90.44 138 LYS A CA 1
ATOM 1137 C C . LYS A 1 138 ? -25.723 5.076 20.759 1.00 90.44 138 LYS A C 1
ATOM 1139 O O . LYS A 1 138 ? -25.694 6.191 20.242 1.00 90.44 138 LYS A O 1
ATOM 1144 N N . ASP A 1 139 ? -25.513 4.894 22.061 1.00 90.50 139 ASP A N 1
ATOM 1145 C CA . ASP A 1 139 ? -25.115 5.974 22.961 1.00 90.50 139 ASP A CA 1
ATOM 1146 C C . ASP A 1 139 ? -23.803 6.614 22.534 1.00 90.50 139 ASP A C 1
ATOM 1148 O O . ASP A 1 139 ? -23.760 7.833 22.367 1.00 90.50 139 ASP A O 1
ATOM 1152 N N . GLN A 1 140 ? -22.782 5.793 22.292 1.00 91.62 140 GLN A N 1
ATOM 1153 C CA . GLN A 1 140 ? -21.484 6.277 21.847 1.00 91.62 140 GLN A CA 1
ATOM 1154 C C . GLN A 1 140 ? -21.572 6.946 20.479 1.00 91.62 140 GLN A C 1
ATOM 1156 O O . GLN A 1 140 ? -21.075 8.055 20.309 1.00 91.62 140 GLN A O 1
ATOM 1161 N N . ALA A 1 141 ? -22.234 6.301 19.518 1.00 91.94 141 ALA A N 1
ATOM 1162 C CA . ALA A 1 141 ? -22.369 6.811 18.162 1.00 91.94 141 ALA A CA 1
ATOM 1163 C C . ALA A 1 141 ? -23.043 8.190 18.132 1.00 91.94 141 ALA A C 1
ATOM 1165 O O . ALA A 1 141 ? -22.648 9.045 17.346 1.00 91.94 141 ALA A O 1
ATOM 1166 N N . ALA A 1 142 ? -24.022 8.437 19.006 1.00 91.31 142 ALA A N 1
ATOM 1167 C CA . ALA A 1 142 ? -24.677 9.739 19.097 1.00 91.31 142 ALA A CA 1
ATOM 1168 C C . ALA A 1 142 ? -23.771 10.798 19.741 1.00 91.31 142 ALA A C 1
ATOM 1170 O O . ALA A 1 142 ? -23.781 11.952 19.321 1.00 91.31 142 ALA A O 1
ATOM 1171 N N . GLU A 1 143 ? -22.973 10.411 20.739 1.00 88.06 143 GLU A N 1
ATOM 1172 C CA . GLU A 1 143 ? -22.037 11.310 21.419 1.00 88.06 143 GLU A CA 1
ATOM 1173 C C . GLU A 1 143 ? -20.913 11.780 20.490 1.00 88.06 143 GLU A C 1
ATOM 1175 O O . GLU A 1 143 ? -20.620 12.974 20.433 1.00 88.06 143 GLU A O 1
ATOM 1180 N N . VAL A 1 144 ? -20.334 10.864 19.708 1.00 87.12 144 VAL A N 1
ATOM 1181 C CA . VAL A 1 144 ? -19.279 11.196 18.735 1.00 87.12 144 VAL A CA 1
ATOM 1182 C C . VAL A 1 144 ? -19.830 11.667 17.388 1.00 87.12 144 VAL A C 1
ATOM 1184 O O . VAL A 1 144 ? -19.056 11.972 16.487 1.00 87.12 144 VAL A O 1
ATOM 1187 N N . CYS A 1 145 ? -21.159 11.749 17.232 1.00 88.56 145 CYS A N 1
ATOM 1188 C CA . CYS A 1 145 ? -21.814 12.074 15.963 1.00 88.56 145 CYS A CA 1
ATOM 1189 C C . CYS A 1 145 ? -21.341 11.175 14.802 1.00 88.56 145 CYS A C 1
ATOM 1191 O O . CYS A 1 145 ? -21.051 11.668 13.710 1.00 88.56 145 CYS A O 1
ATOM 1193 N N . TYR A 1 146 ? -21.252 9.866 15.048 1.00 90.25 146 TYR A N 1
ATOM 1194 C CA . TYR A 1 146 ? -20.666 8.894 14.129 1.00 90.25 146 TYR A CA 1
ATOM 1195 C C . TYR A 1 146 ? -21.374 8.917 12.764 1.00 90.25 146 TYR A C 1
ATOM 1197 O O . TYR A 1 146 ? -22.608 8.844 12.731 1.00 90.25 146 TYR A O 1
ATOM 1205 N N . PRO A 1 147 ? -20.645 9.031 11.642 1.00 90.00 147 PRO A N 1
ATOM 1206 C CA . PRO A 1 147 ? -21.251 9.040 10.319 1.00 90.00 147 PRO A CA 1
ATOM 1207 C C . PRO A 1 147 ? -21.726 7.633 9.938 1.00 90.00 147 PRO A C 1
ATOM 1209 O O . PRO A 1 147 ? -20.948 6.683 9.931 1.00 90.00 147 PRO A O 1
ATOM 1212 N N . LEU A 1 148 ? -23.004 7.498 9.588 1.00 90.88 148 LEU A N 1
ATOM 1213 C CA . LEU A 1 148 ? -23.593 6.263 9.072 1.00 90.88 148 LEU A CA 1
ATOM 1214 C C . LEU A 1 148 ? -24.250 6.505 7.718 1.00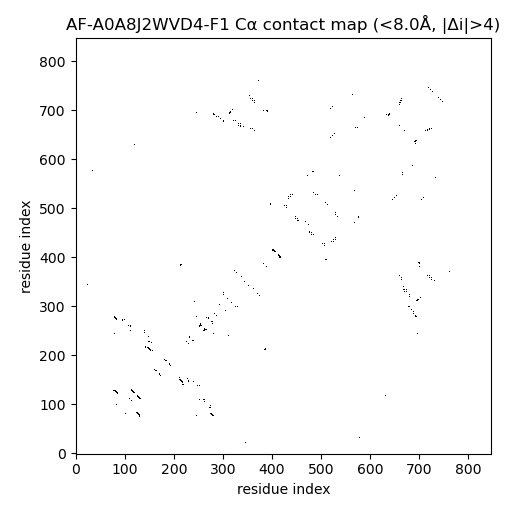 90.88 148 LEU A C 1
ATOM 1216 O O . LEU A 1 148 ? -24.780 7.585 7.450 1.00 90.88 148 LEU A O 1
ATOM 1220 N N . LEU A 1 149 ? -24.245 5.467 6.887 1.00 89.69 149 LEU A N 1
ATOM 1221 C CA . LEU A 1 149 ? -24.912 5.480 5.594 1.00 89.69 149 LEU A CA 1
ATOM 1222 C C . LEU A 1 149 ? -26.432 5.588 5.782 1.00 89.69 149 LEU A C 1
ATOM 1224 O O . LEU A 1 149 ? -27.039 4.823 6.542 1.00 89.69 149 LEU A O 1
ATOM 1228 N N . LEU A 1 150 ? -27.041 6.541 5.082 1.00 88.81 150 LEU A N 1
ATOM 1229 C CA . LEU A 1 150 ? -28.486 6.722 5.061 1.00 88.81 150 LEU A CA 1
ATOM 1230 C C . LEU A 1 150 ? -29.119 5.833 3.982 1.00 88.81 150 LEU A C 1
ATOM 1232 O O . LEU A 1 150 ? -28.587 5.696 2.883 1.00 88.81 150 LEU A O 1
ATOM 1236 N N . ASP A 1 151 ? -30.261 5.233 4.303 1.00 86.75 151 ASP A N 1
ATOM 1237 C CA . ASP A 1 151 ? -31.069 4.441 3.382 1.00 86.75 151 ASP A CA 1
ATOM 1238 C C . ASP A 1 151 ? -31.739 5.368 2.364 1.00 86.75 151 ASP A C 1
ATOM 1240 O O . ASP A 1 151 ? -32.584 6.199 2.711 1.00 86.75 151 ASP A O 1
ATOM 1244 N N . GLU A 1 152 ? -31.360 5.201 1.098 1.00 81.00 152 GLU A N 1
ATOM 1245 C CA . GLU A 1 152 ? -31.843 5.981 -0.043 1.00 81.00 152 GLU A CA 1
ATOM 1246 C C . GLU A 1 152 ? -33.375 6.040 -0.078 1.00 81.00 152 GLU A C 1
ATOM 1248 O O . GLU A 1 152 ? -33.964 7.114 -0.209 1.00 81.00 152 GLU A O 1
ATOM 1253 N N . THR A 1 153 ? -34.043 4.904 0.138 1.00 81.50 153 THR A N 1
ATOM 1254 C CA . THR A 1 153 ? -35.508 4.816 0.069 1.00 81.50 153 THR A CA 1
ATOM 1255 C C . THR A 1 153 ? -36.177 5.627 1.176 1.00 81.50 153 THR A C 1
ATOM 1257 O O . THR A 1 153 ? -37.198 6.285 0.963 1.00 81.50 153 THR A O 1
ATOM 1260 N N . GLN A 1 154 ? -35.575 5.627 2.363 1.00 80.25 154 GLN A N 1
ATOM 1261 C CA . GLN A 1 154 ? -36.082 6.323 3.541 1.00 80.25 154 GLN A CA 1
ATOM 1262 C C . GLN A 1 154 ? -35.778 7.817 3.505 1.00 80.25 154 GLN A C 1
ATOM 1264 O O . GLN A 1 154 ? -36.562 8.612 4.036 1.00 80.25 154 GLN A O 1
ATOM 1269 N N . VAL A 1 155 ? -34.656 8.201 2.893 1.00 78.38 155 VAL A N 1
ATOM 1270 C CA . VAL A 1 155 ? -34.292 9.595 2.634 1.00 78.38 155 VAL A CA 1
ATOM 1271 C C . VAL A 1 155 ? -35.257 10.196 1.618 1.00 78.38 155 VAL A C 1
ATOM 1273 O O . VAL A 1 155 ? -35.892 11.203 1.933 1.00 78.38 155 VAL A O 1
ATOM 1276 N N . VAL A 1 156 ? -35.457 9.547 0.467 1.00 74.62 156 VAL A N 1
ATOM 1277 C CA . VAL A 1 156 ? -36.398 10.001 -0.572 1.00 74.62 156 VAL A CA 1
ATOM 1278 C C . VAL A 1 156 ? -37.812 10.115 -0.006 1.00 74.62 156 VAL A C 1
ATOM 1280 O O . VAL A 1 156 ? -38.409 11.188 -0.067 1.00 74.62 156 VAL A O 1
ATOM 1283 N N . ALA A 1 157 ? -38.310 9.081 0.683 1.00 74.25 157 ALA A N 1
ATOM 1284 C CA . ALA A 1 157 ? -39.645 9.107 1.283 1.00 74.25 157 ALA A CA 1
ATOM 1285 C C . ALA A 1 157 ? -39.837 10.245 2.307 1.00 74.25 157 ALA A C 1
ATOM 1287 O O . ALA A 1 157 ? -40.952 10.733 2.507 1.00 74.25 157 ALA A O 1
ATOM 1288 N N . ARG A 1 158 ? -38.773 10.677 2.997 1.00 72.94 158 ARG A N 1
ATOM 1289 C CA . ARG A 1 158 ? -38.826 11.815 3.930 1.00 72.94 158 ARG A CA 1
ATOM 1290 C C . ARG A 1 158 ? -38.739 13.159 3.221 1.00 72.94 158 ARG A C 1
ATOM 1292 O O . ARG A 1 158 ? -39.452 14.078 3.624 1.00 72.94 158 ARG A O 1
ATOM 1299 N N . ILE A 1 159 ? -37.907 13.265 2.187 1.00 69.88 159 ILE A N 1
ATOM 1300 C CA . ILE A 1 159 ? -37.830 14.450 1.329 1.00 69.88 159 ILE A CA 1
ATOM 1301 C C . ILE A 1 159 ? -39.194 14.698 0.678 1.00 69.88 159 ILE A C 1
ATOM 1303 O O . ILE A 1 159 ? -39.667 15.827 0.700 1.00 69.88 159 ILE A O 1
ATOM 1307 N N . GLU A 1 160 ? -39.865 13.654 0.190 1.00 64.94 160 GLU A N 1
ATOM 1308 C CA . GLU A 1 160 ? -41.200 13.746 -0.413 1.00 64.94 160 GLU A CA 1
ATOM 1309 C C . GLU A 1 160 ? -42.295 14.131 0.596 1.00 64.94 160 GLU A C 1
ATOM 1311 O O . GLU A 1 160 ? -43.195 14.904 0.270 1.00 64.94 160 GLU A O 1
ATOM 1316 N N . LYS A 1 161 ? -42.226 13.626 1.837 1.00 64.12 161 LYS A N 1
ATOM 1317 C CA . LYS A 1 161 ? -43.195 13.956 2.902 1.00 64.12 161 LYS A CA 1
ATOM 1318 C C . LYS A 1 161 ? -43.083 15.394 3.379 1.00 64.12 161 LYS A C 1
ATOM 1320 O O . LYS A 1 161 ? -44.094 16.074 3.548 1.00 64.12 161 LYS A O 1
ATOM 1325 N N . GLY A 1 162 ? -41.863 15.838 3.658 1.00 56.91 162 GLY A N 1
ATOM 1326 C CA . GLY A 1 162 ? -41.622 17.187 4.115 1.00 56.91 162 GLY A CA 1
ATOM 1327 C C . GLY A 1 162 ? -42.000 17.579 5.554 1.00 56.91 162 GLY A C 1
ATOM 1328 O O . GLY A 1 162 ? -42.398 16.751 6.352 1.00 56.91 162 GLY A O 1
ATOM 1329 N N . ARG A 1 163 ? -41.845 18.862 5.914 1.00 52.81 163 ARG A N 1
ATOM 1330 C CA . ARG A 1 163 ? -42.465 19.660 6.993 1.00 52.81 163 ARG A CA 1
ATOM 1331 C C . ARG A 1 163 ? -43.575 20.585 6.480 1.00 52.81 163 ARG A C 1
ATOM 1333 O O . ARG A 1 163 ? -43.422 21.300 5.487 1.00 52.81 163 ARG A O 1
ATOM 1340 N N . LYS A 1 164 ? -44.638 20.641 7.272 1.00 49.94 164 LYS A N 1
ATOM 1341 C CA . LYS A 1 164 ? -45.825 21.484 7.124 1.00 49.94 164 LYS A CA 1
ATOM 1342 C C . LYS A 1 164 ? -45.556 22.921 7.598 1.00 49.94 164 LYS A C 1
ATOM 1344 O O . LYS A 1 164 ? -44.971 23.103 8.669 1.00 49.94 164 LYS A O 1
ATOM 1349 N N . LYS A 1 165 ? -45.987 23.936 6.839 1.00 53.69 165 LYS A N 1
ATOM 1350 C CA . LYS A 1 165 ? -46.044 25.323 7.342 1.00 53.69 165 LYS A CA 1
ATOM 1351 C C . LYS A 1 165 ? -47.170 25.476 8.385 1.00 53.69 165 LYS A C 1
ATOM 1353 O O . LYS A 1 165 ? -48.109 24.677 8.370 1.00 53.69 165 LYS A O 1
ATOM 1358 N N . PRO A 1 166 ? -47.122 26.510 9.246 1.00 50.81 166 PRO A N 1
ATOM 1359 C CA . PRO A 1 166 ? -48.216 26.847 10.167 1.00 50.81 166 PRO A CA 1
ATOM 1360 C C . PRO A 1 166 ? -49.578 27.025 9.468 1.00 50.81 166 PRO A C 1
ATOM 1362 O O . PRO A 1 166 ? -50.614 26.771 10.072 1.00 50.81 166 PRO A O 1
ATOM 1365 N N . ASP A 1 167 ? -49.559 27.373 8.180 1.00 57.78 167 ASP A N 1
ATOM 1366 C CA . ASP A 1 167 ? -50.732 27.717 7.365 1.00 57.78 167 ASP A CA 1
ATOM 1367 C C . ASP A 1 167 ? -51.423 26.491 6.730 1.00 57.78 167 ASP A C 1
ATOM 1369 O O . ASP A 1 167 ? -52.427 26.622 6.036 1.00 57.78 167 ASP A O 1
ATOM 1373 N N . GLY A 1 168 ? -50.901 25.278 6.955 1.00 53.34 168 GLY A N 1
ATOM 1374 C CA . GLY A 1 168 ? -51.551 24.026 6.554 1.00 53.34 168 GLY A CA 1
ATOM 1375 C C . GLY A 1 168 ? -51.016 23.348 5.287 1.00 53.34 168 GLY A C 1
ATOM 1376 O O . GLY A 1 168 ? -51.231 22.143 5.144 1.00 53.34 168 GLY A O 1
ATOM 1377 N N . GLU A 1 169 ? -50.277 24.044 4.417 1.00 45.69 169 GLU A N 1
ATOM 1378 C CA . GLU A 1 169 ? -49.690 23.449 3.204 1.00 45.69 169 GLU A CA 1
ATOM 1379 C C . GLU A 1 169 ? -48.355 22.724 3.464 1.00 45.69 169 GLU A C 1
ATOM 1381 O O . GLU A 1 169 ? -47.445 23.231 4.133 1.00 45.69 169 GLU A O 1
ATOM 1386 N N . TRP A 1 170 ? -48.230 21.524 2.889 1.00 48.97 170 TRP A N 1
ATOM 1387 C CA . TRP A 1 170 ? -46.980 20.769 2.779 1.00 48.97 170 TRP A CA 1
ATOM 1388 C C . TRP A 1 170 ? -46.239 21.216 1.516 1.00 48.97 170 TRP A C 1
ATOM 1390 O O . TRP A 1 170 ? -46.832 21.225 0.441 1.00 48.97 170 TRP A O 1
ATOM 1400 N N . LYS A 1 171 ? -44.950 21.565 1.607 1.00 45.16 171 LYS A N 1
ATOM 1401 C CA . LYS A 1 171 ? -44.160 21.899 0.409 1.00 45.16 171 LYS A CA 1
ATOM 1402 C C . LYS A 1 171 ? -42.718 21.441 0.526 1.00 45.16 171 LYS A C 1
ATOM 1404 O O . LYS A 1 171 ? -41.917 22.120 1.165 1.00 45.16 171 LYS A O 1
ATOM 1409 N N . TRP A 1 172 ? -42.403 20.291 -0.067 1.00 48.00 172 TRP A N 1
ATOM 1410 C CA . TRP A 1 172 ? -41.030 19.814 -0.200 1.00 48.00 172 TRP A CA 1
ATOM 1411 C C . TRP A 1 172 ? -40.782 19.452 -1.641 1.00 48.00 172 TRP A C 1
ATOM 1413 O O . TRP A 1 172 ? -41.477 18.625 -2.220 1.00 48.00 172 TRP A O 1
ATOM 1423 N N . TYR A 1 173 ? -39.802 20.136 -2.215 1.00 42.19 173 TYR A N 1
ATOM 1424 C CA . TYR A 1 173 ? -39.281 19.822 -3.526 1.00 42.19 173 TYR A CA 1
ATOM 1425 C C . TYR A 1 173 ? -37.777 19.623 -3.354 1.00 42.19 173 TYR A C 1
ATOM 1427 O O . TYR A 1 173 ? -37.141 20.492 -2.740 1.00 42.19 173 TYR A O 1
ATOM 1435 N N . PRO A 1 174 ? -37.168 18.561 -3.914 1.00 38.53 174 PRO A N 1
ATOM 1436 C CA . PRO A 1 174 ? -35.779 18.689 -4.318 1.00 38.53 174 PRO A CA 1
ATOM 1437 C C . PRO A 1 174 ? -35.736 19.930 -5.208 1.00 38.53 174 PRO A C 1
ATOM 1439 O O . PRO A 1 174 ? -36.563 20.081 -6.112 1.00 38.53 174 PRO A O 1
ATOM 1442 N N . ARG A 1 175 ? -34.860 20.889 -4.904 1.00 37.50 175 ARG A N 1
ATOM 1443 C CA . ARG A 1 175 ? -34.728 22.084 -5.734 1.00 37.50 175 ARG A CA 1
ATOM 1444 C C . ARG A 1 175 ? -34.194 21.609 -7.086 1.00 37.50 175 ARG A C 1
ATOM 1446 O O . ARG A 1 175 ? -32.982 21.540 -7.266 1.00 37.50 175 ARG A O 1
ATOM 1453 N N . ARG A 1 176 ? -35.086 21.242 -8.021 1.00 38.72 176 ARG A N 1
ATOM 1454 C CA . ARG A 1 176 ? -34.748 21.074 -9.438 1.00 38.72 176 ARG A CA 1
ATOM 1455 C C . ARG A 1 176 ? -33.977 22.328 -9.800 1.00 38.72 176 ARG A C 1
ATOM 1457 O O . ARG A 1 176 ? -34.454 23.428 -9.526 1.00 38.72 176 ARG A O 1
ATOM 1464 N N . ALA A 1 177 ? -32.756 22.167 -10.292 1.00 35.34 177 ALA A N 1
ATOM 1465 C CA . ALA A 1 177 ? -31.858 23.273 -10.582 1.00 35.34 177 ALA A CA 1
ATOM 1466 C C . ALA A 1 177 ? -32.405 24.119 -11.749 1.00 35.34 177 ALA A C 1
ATOM 1468 O O . ALA A 1 177 ? -31.938 24.025 -12.876 1.00 35.34 177 ALA A O 1
ATOM 1469 N N . GLY A 1 178 ? -33.419 24.934 -11.478 1.00 37.19 178 GLY A N 1
ATOM 1470 C CA . GLY A 1 178 ? -33.845 26.066 -12.277 1.00 37.19 178 GLY A CA 1
ATOM 1471 C C . GLY A 1 178 ? -33.538 27.306 -11.455 1.00 37.19 178 GLY A C 1
ATOM 1472 O O . GLY A 1 178 ? -34.159 27.554 -10.423 1.00 37.19 178 GLY A O 1
ATOM 1473 N N . TRP A 1 179 ? -32.518 28.056 -11.856 1.00 35.78 179 TRP A N 1
ATOM 1474 C CA . TRP A 1 179 ? -32.269 29.367 -11.276 1.00 35.78 179 TRP A CA 1
ATOM 1475 C C . TRP A 1 179 ? -33.442 30.278 -11.650 1.00 35.78 179 TRP A C 1
ATOM 1477 O O . TRP A 1 179 ? -33.642 30.565 -12.827 1.00 35.78 179 TRP A O 1
ATOM 1487 N N . LEU A 1 180 ? -34.213 30.729 -10.659 1.00 38.53 180 LEU A N 1
ATOM 1488 C CA . LEU A 1 180 ? -35.153 31.835 -10.833 1.00 38.53 180 LEU A CA 1
ATOM 1489 C C . LEU A 1 180 ? -34.326 33.115 -10.981 1.00 38.53 180 LEU A C 1
ATOM 1491 O O . LEU A 1 180 ? -33.747 33.608 -10.013 1.00 38.53 180 LEU A O 1
ATOM 1495 N N . LEU A 1 181 ? -34.223 33.623 -12.206 1.00 41.31 181 LEU A N 1
ATOM 1496 C CA . LEU A 1 181 ? -33.765 34.984 -12.455 1.00 41.31 181 LEU A CA 1
ATOM 1497 C C . LEU A 1 181 ? -34.955 35.910 -12.205 1.00 41.31 181 LEU A C 1
ATOM 1499 O O . LEU A 1 181 ? -35.863 36.001 -13.026 1.00 41.31 181 LEU A O 1
ATOM 1503 N N . THR A 1 182 ? -34.954 36.585 -11.061 1.00 42.41 182 THR A N 1
ATOM 1504 C CA . THR A 1 182 ? -35.835 37.730 -10.824 1.00 42.41 182 THR A CA 1
ATOM 1505 C C . THR A 1 182 ? -35.365 38.882 -11.708 1.00 42.41 182 THR A C 1
ATOM 1507 O O . THR A 1 182 ? -34.250 39.375 -11.533 1.00 42.41 182 THR A O 1
ATOM 1510 N N . GLY A 1 183 ? -36.192 39.291 -12.666 1.00 52.09 183 GLY A N 1
ATOM 1511 C CA . GLY A 1 183 ? -35.983 40.492 -13.470 1.00 52.09 183 GLY A CA 1
ATOM 1512 C C . GLY A 1 183 ? -37.211 41.391 -13.388 1.00 52.09 183 GLY A C 1
ATOM 1513 O O . GLY A 1 183 ? -38.339 40.900 -13.431 1.00 52.09 183 GLY A O 1
ATOM 1514 N N . GLU A 1 184 ? -36.991 42.696 -13.253 1.00 46.38 184 GLU A N 1
ATOM 1515 C CA . GLU A 1 184 ? -38.056 43.693 -13.373 1.00 46.38 184 GLU A CA 1
ATOM 1516 C C . GLU A 1 184 ? -38.457 43.827 -14.847 1.00 46.38 184 GLU A C 1
ATOM 1518 O O . GLU A 1 184 ? -37.610 43.891 -15.744 1.00 46.38 184 GLU A O 1
ATOM 1523 N N . ASN A 1 185 ? -39.761 43.837 -15.110 1.00 56.31 185 ASN A N 1
ATOM 1524 C CA . ASN A 1 185 ? -40.290 44.210 -16.418 1.00 56.31 185 ASN A CA 1
ATOM 1525 C C . ASN A 1 185 ? -40.218 45.744 -16.604 1.00 56.31 185 ASN A C 1
ATOM 1527 O O . ASN A 1 185 ? -39.943 46.490 -15.668 1.00 56.31 185 ASN A O 1
ATOM 1531 N N . GLU A 1 186 ? -40.476 46.245 -17.817 1.00 53.97 186 GLU A N 1
ATOM 1532 C CA . GLU A 1 186 ? -40.379 47.687 -18.140 1.00 53.97 186 GLU A CA 1
ATOM 1533 C C . GLU A 1 186 ? -41.351 48.585 -17.338 1.00 53.97 186 GLU A C 1
ATOM 1535 O O . GLU A 1 186 ? -41.241 49.808 -17.389 1.00 53.97 186 GLU A O 1
ATOM 1540 N N . ALA A 1 187 ? -42.278 47.991 -16.576 1.00 60.22 187 ALA A N 1
ATOM 1541 C CA . ALA A 1 187 ? -43.200 48.673 -15.668 1.00 60.22 187 ALA A CA 1
ATOM 1542 C C . ALA A 1 187 ? -42.739 48.674 -14.191 1.00 60.22 187 ALA A C 1
ATOM 1544 O O . ALA A 1 187 ? -43.426 49.247 -13.349 1.00 60.22 187 ALA A O 1
ATOM 1545 N N . GLY A 1 188 ? -41.589 48.065 -13.870 1.00 49.75 188 GLY A N 1
ATOM 1546 C CA . GLY A 1 188 ? -41.028 48.018 -12.514 1.00 49.75 188 GLY A CA 1
ATOM 1547 C C . GLY A 1 188 ? -41.648 46.962 -11.590 1.00 49.75 188 GLY A C 1
ATOM 1548 O O . GLY A 1 188 ? -41.445 47.017 -10.380 1.00 49.75 188 GLY A O 1
ATOM 1549 N N . GLU A 1 189 ? -42.400 45.999 -12.127 1.00 48.56 189 GLU A N 1
ATOM 1550 C CA . GLU A 1 189 ? -42.885 44.842 -11.372 1.00 48.56 189 GLU A CA 1
ATOM 1551 C C . GLU A 1 189 ? -41.897 43.672 -11.485 1.00 48.56 189 GLU A C 1
ATOM 1553 O O . GLU A 1 189 ? -41.422 43.316 -12.569 1.00 48.56 189 GLU A O 1
ATOM 1558 N N . TYR A 1 190 ? -41.605 43.036 -10.350 1.00 47.72 190 TYR A N 1
ATOM 1559 C CA . TYR A 1 190 ? -40.831 41.798 -10.310 1.00 47.72 190 TYR A CA 1
ATOM 1560 C C . TYR A 1 190 ? -41.657 40.670 -10.925 1.00 47.72 190 TYR A C 1
ATOM 1562 O O . TYR A 1 190 ? -42.659 40.248 -10.348 1.00 47.72 190 TYR A O 1
ATOM 1570 N N . VAL A 1 191 ? -41.231 40.159 -12.081 1.00 51.34 191 VAL A N 1
ATOM 1571 C CA . VAL A 1 191 ? -41.876 39.004 -12.714 1.00 51.34 191 VAL A CA 1
ATOM 1572 C C . VAL A 1 191 ? -40.952 37.801 -12.615 1.00 51.34 191 VAL A C 1
ATOM 1574 O O . VAL A 1 191 ? -39.838 37.796 -13.141 1.00 51.34 191 VAL A O 1
ATOM 1577 N N . GLU A 1 192 ? -41.432 36.756 -11.948 1.00 47.94 192 GLU A N 1
ATOM 1578 C CA . GLU A 1 192 ? -40.783 35.451 -11.928 1.00 47.94 192 GLU A CA 1
ATOM 1579 C C . GLU A 1 192 ? -41.034 34.752 -13.272 1.00 47.94 192 GLU A C 1
ATOM 1581 O O . GLU A 1 192 ? -42.175 34.480 -13.643 1.00 47.94 192 GLU A O 1
ATOM 1586 N N . ARG A 1 193 ? -39.970 34.476 -14.034 1.00 43.81 193 ARG A N 1
ATOM 1587 C CA . ARG A 1 193 ? -40.042 33.637 -15.239 1.00 43.81 193 ARG A CA 1
ATOM 1588 C C . ARG A 1 193 ? -39.330 32.319 -14.974 1.00 43.81 193 ARG A C 1
ATOM 1590 O O . ARG A 1 193 ? -38.109 32.297 -14.817 1.00 43.81 193 ARG A O 1
ATOM 1597 N N . GLU A 1 194 ? -40.082 31.222 -14.963 1.00 41.50 194 GLU A N 1
ATOM 1598 C CA . GLU A 1 194 ? -39.501 29.886 -15.082 1.00 41.50 194 GLU A CA 1
ATOM 1599 C C . GLU A 1 194 ? -38.866 29.737 -16.472 1.00 41.50 194 GLU A C 1
ATOM 1601 O O . GLU A 1 194 ? -39.451 30.098 -17.494 1.00 41.50 194 GLU A O 1
ATOM 1606 N N . GLN A 1 195 ? -37.630 29.237 -16.529 1.00 40.53 195 GLN A N 1
ATOM 1607 C CA . GLN A 1 195 ? -37.078 28.743 -17.786 1.00 40.53 195 GLN A CA 1
ATOM 1608 C C . GLN A 1 195 ? -37.772 27.416 -18.116 1.00 40.53 195 GLN A C 1
ATOM 1610 O O . GLN A 1 195 ? -37.458 26.397 -17.505 1.00 40.53 195 GLN A O 1
ATOM 1615 N N . ASP A 1 196 ? -38.623 27.410 -19.143 1.00 37.62 196 ASP A N 1
ATOM 1616 C CA . ASP A 1 196 ? -39.298 26.220 -19.705 1.00 37.62 196 ASP A CA 1
ATOM 1617 C C . ASP A 1 196 ? -38.342 25.125 -20.246 1.00 37.62 196 ASP A C 1
ATOM 1619 O O . ASP A 1 196 ? -38.778 24.136 -20.828 1.00 37.62 196 ASP A O 1
ATOM 1623 N N . ASN A 1 197 ? -37.025 25.264 -20.051 1.00 39.00 197 ASN A N 1
ATOM 1624 C CA . ASN A 1 197 ? -36.008 24.303 -20.486 1.00 39.00 197 ASN A CA 1
ATOM 1625 C C . ASN A 1 197 ? -35.414 23.473 -19.337 1.00 39.00 197 ASN A C 1
ATOM 1627 O O . ASN A 1 197 ? -34.398 22.798 -19.531 1.00 39.00 197 ASN A O 1
ATOM 1631 N N . ALA A 1 198 ? -36.012 23.494 -18.144 1.00 36.25 198 ALA A N 1
ATOM 1632 C CA . ALA A 1 198 ? -35.727 22.459 -17.161 1.00 36.25 198 ALA A CA 1
ATOM 1633 C C . ALA A 1 198 ? -36.280 21.139 -17.709 1.00 36.25 198 ALA A C 1
ATOM 1635 O O . ALA A 1 198 ? -37.488 20.989 -17.867 1.00 36.25 198 ALA A O 1
ATOM 1636 N N . ILE A 1 199 ? -35.388 20.203 -18.039 1.00 34.75 199 ILE A N 1
ATOM 1637 C CA . ILE A 1 199 ? -35.745 18.841 -18.438 1.00 34.75 199 ILE A CA 1
ATOM 1638 C C . ILE A 1 199 ? -36.570 18.249 -17.291 1.00 34.75 199 ILE A C 1
ATOM 1640 O O . ILE A 1 199 ? -36.040 17.864 -16.250 1.00 34.75 199 ILE A O 1
ATOM 1644 N N . VAL A 1 200 ? -37.890 18.265 -17.455 1.00 38.72 200 VAL A N 1
ATOM 1645 C CA . VAL A 1 200 ? -38.815 17.537 -16.602 1.00 38.72 200 VAL A CA 1
ATOM 1646 C C . VAL A 1 200 ? -38.728 16.101 -17.072 1.00 38.72 200 VAL A C 1
ATOM 1648 O O . VAL A 1 200 ? -39.356 15.733 -18.065 1.00 38.72 200 VAL A O 1
ATOM 1651 N N . ASP A 1 201 ? -37.929 15.301 -16.372 1.00 36.53 201 ASP A N 1
ATOM 1652 C CA . ASP A 1 201 ? -38.066 13.858 -16.483 1.00 36.53 201 ASP A CA 1
ATOM 1653 C C . ASP A 1 201 ? -39.490 13.521 -16.025 1.00 36.53 201 ASP A C 1
ATOM 1655 O O . ASP A 1 201 ? -39.885 13.777 -14.882 1.00 36.53 201 ASP A O 1
ATOM 1659 N N . THR A 1 202 ? -40.321 13.127 -16.988 1.00 38.19 202 THR A N 1
ATOM 1660 C CA . THR A 1 202 ? -41.751 12.833 -16.804 1.00 38.19 202 THR A CA 1
ATOM 1661 C C . THR A 1 202 ? -41.978 11.364 -16.454 1.00 38.19 202 THR A C 1
ATOM 1663 O O . THR A 1 202 ? -43.107 10.965 -16.180 1.00 38.19 202 THR A O 1
ATOM 1666 N N . GLU A 1 203 ? -40.910 10.576 -16.378 1.00 39.44 203 GLU A N 1
ATOM 1667 C CA . GLU A 1 203 ? -40.910 9.232 -15.820 1.00 39.44 203 GLU A CA 1
ATOM 1668 C C . GLU A 1 203 ? -40.219 9.305 -14.454 1.00 39.44 203 GLU A C 1
ATOM 1670 O O . GLU A 1 203 ? -39.141 9.876 -14.326 1.00 39.44 203 GLU A O 1
ATOM 1675 N N . GLY A 1 204 ? -40.886 8.826 -13.400 1.00 41.25 204 GLY A N 1
ATOM 1676 C CA . GLY A 1 204 ? -40.511 9.000 -11.989 1.00 41.25 204 GLY A CA 1
ATOM 1677 C C . GLY A 1 204 ? -39.241 8.269 -11.537 1.00 41.25 204 GLY A C 1
ATOM 1678 O O . GLY A 1 204 ? -39.260 7.596 -10.512 1.00 41.25 204 GLY A O 1
ATOM 1679 N N . GLN A 1 205 ? -38.143 8.400 -12.273 1.00 39.78 205 GLN A N 1
ATOM 1680 C CA . GLN A 1 205 ? -36.824 7.883 -11.938 1.00 39.78 205 GLN A CA 1
ATOM 1681 C C . GLN A 1 205 ? -35.814 9.022 -12.053 1.00 39.78 205 GLN A C 1
ATOM 1683 O O . GLN A 1 205 ? -35.015 9.130 -12.975 1.00 39.78 205 GLN A O 1
ATOM 1688 N N . SER A 1 206 ? -35.896 9.920 -11.079 1.00 38.56 206 SER A N 1
ATOM 1689 C CA . SER A 1 206 ? -34.897 10.949 -10.847 1.00 38.56 206 SER A CA 1
ATOM 1690 C C . SER A 1 206 ? -33.618 10.284 -10.321 1.00 38.56 206 SER A C 1
ATOM 1692 O O . SER A 1 206 ? -33.381 10.235 -9.121 1.00 38.56 206 SER A O 1
ATOM 1694 N N . ASP A 1 207 ? -32.797 9.740 -11.217 1.00 38.72 207 ASP A N 1
ATOM 1695 C CA . ASP A 1 207 ? -31.442 9.267 -10.912 1.00 38.72 207 ASP A CA 1
ATOM 1696 C C . ASP A 1 207 ? -30.534 10.512 -10.733 1.00 38.72 207 ASP A C 1
ATOM 1698 O O . ASP A 1 207 ? -29.660 10.814 -11.550 1.00 38.72 207 ASP A O 1
ATOM 1702 N N . TYR A 1 208 ? -30.777 11.327 -9.696 1.00 42.47 208 TYR A N 1
ATOM 1703 C CA . TYR A 1 208 ? -29.835 12.384 -9.327 1.00 42.47 208 TYR A CA 1
ATOM 1704 C C . TYR A 1 208 ? -28.603 11.725 -8.684 1.00 42.47 208 TYR A C 1
ATOM 1706 O O . TYR A 1 208 ? -28.738 10.998 -7.699 1.00 42.47 208 TYR A O 1
ATOM 1714 N N . PRO A 1 209 ? -27.373 12.026 -9.142 1.00 45.06 209 PRO A N 1
ATOM 1715 C CA . PRO A 1 209 ? -26.146 11.442 -8.587 1.00 45.06 209 PRO A CA 1
ATOM 1716 C C . PRO A 1 209 ? -25.846 11.870 -7.136 1.00 45.06 209 PRO A C 1
ATOM 1718 O O . PRO A 1 209 ? -24.837 11.453 -6.579 1.00 45.06 209 PRO A O 1
ATOM 1721 N N . TYR A 1 210 ? -26.696 12.706 -6.531 1.00 49.78 210 TYR A N 1
ATOM 1722 C CA . TYR A 1 210 ? -26.535 13.273 -5.189 1.00 49.78 210 TYR A CA 1
ATOM 1723 C C . TYR A 1 210 ? -27.425 12.609 -4.126 1.00 49.78 210 TYR A C 1
ATOM 1725 O O . TYR A 1 210 ? -27.429 13.063 -2.986 1.00 49.78 210 TYR A O 1
ATOM 1733 N N . GLU A 1 211 ? -28.195 11.578 -4.487 1.00 57.06 211 GLU A N 1
ATOM 1734 C CA . GLU A 1 211 ? -29.101 10.872 -3.564 1.00 57.06 211 GLU A CA 1
ATOM 1735 C C . GLU A 1 211 ? -28.513 9.556 -3.027 1.00 57.06 211 GLU A C 1
ATOM 1737 O O . GLU A 1 211 ? -28.987 9.042 -2.015 1.00 57.06 211 GLU A O 1
ATOM 1742 N N . ARG A 1 212 ? -27.449 9.039 -3.661 1.00 66.69 212 ARG A N 1
ATOM 1743 C CA . ARG A 1 212 ? -26.754 7.808 -3.256 1.00 66.69 212 ARG A CA 1
ATOM 1744 C C . ARG A 1 212 ? -25.533 8.104 -2.386 1.00 66.69 212 ARG A C 1
ATOM 1746 O O . ARG A 1 212 ? -24.872 9.123 -2.573 1.00 66.69 212 ARG A O 1
ATOM 1753 N N . PHE A 1 213 ? -25.220 7.193 -1.462 1.00 77.00 213 PHE A N 1
ATOM 1754 C CA . PHE A 1 213 ? -24.042 7.262 -0.575 1.00 77.00 213 PHE A CA 1
ATOM 1755 C C . PHE A 1 213 ? -23.976 8.510 0.318 1.00 77.00 213 PHE A C 1
ATOM 1757 O O . PHE A 1 213 ? -22.908 9.069 0.569 1.00 77.00 213 PHE A O 1
ATOM 1764 N N . ILE A 1 214 ? -25.127 8.956 0.827 1.00 82.94 214 ILE A N 1
ATOM 1765 C CA . ILE A 1 214 ? -25.173 10.045 1.804 1.00 82.94 214 ILE A CA 1
ATOM 1766 C C . ILE A 1 214 ? -24.849 9.485 3.186 1.00 82.94 214 ILE A C 1
ATOM 1768 O O . ILE A 1 214 ? -25.552 8.615 3.700 1.00 82.94 214 ILE A O 1
ATOM 1772 N N . TYR A 1 215 ? -23.818 10.041 3.813 1.00 87.31 215 TYR A N 1
ATOM 1773 C CA . TYR A 1 215 ? -23.473 9.753 5.198 1.00 87.31 215 TYR A CA 1
ATOM 1774 C C . TYR A 1 215 ? -24.028 10.844 6.109 1.00 87.31 215 TYR A C 1
ATOM 1776 O O . TYR A 1 215 ? -23.771 12.034 5.923 1.00 87.31 215 TYR A O 1
ATOM 1784 N N . GLY A 1 216 ? -24.818 10.435 7.098 1.00 86.19 216 GLY A N 1
ATOM 1785 C CA . GLY A 1 216 ? -25.409 11.319 8.093 1.00 86.19 216 GLY A CA 1
ATOM 1786 C C . GLY A 1 216 ? -24.909 10.991 9.491 1.00 86.19 216 GLY A C 1
ATOM 1787 O O . GLY A 1 216 ? -24.665 9.833 9.824 1.00 86.19 216 GLY A O 1
ATOM 1788 N N . LYS A 1 217 ? -24.789 12.018 10.334 1.00 89.94 217 LYS A N 1
ATOM 1789 C CA . LYS A 1 217 ? -24.464 11.841 11.754 1.00 89.94 217 LYS A CA 1
ATOM 1790 C C . LYS A 1 217 ? -25.544 10.997 12.430 1.00 89.94 217 LYS A C 1
ATOM 1792 O O . LYS A 1 217 ? -26.742 11.232 12.231 1.00 89.94 217 LYS A O 1
ATOM 1797 N N . PHE A 1 218 ? -25.122 10.022 13.223 1.00 91.00 218 PHE A N 1
ATOM 1798 C CA . PHE A 1 218 ? -26.041 9.205 13.995 1.00 91.00 218 PHE A CA 1
ATOM 1799 C C . PHE A 1 218 ? -26.729 10.037 15.080 1.00 91.00 218 PHE A C 1
ATOM 1801 O O . PHE A 1 218 ? -26.088 10.788 15.814 1.00 91.00 218 PHE A O 1
ATOM 1808 N N . ASP A 1 219 ? -28.045 9.882 15.188 1.00 88.44 219 ASP A N 1
ATOM 1809 C CA . ASP A 1 219 ? -28.874 10.583 16.155 1.00 88.44 219 ASP A CA 1
ATOM 1810 C C . ASP A 1 219 ? -30.011 9.665 16.625 1.00 88.44 219 ASP A C 1
ATOM 1812 O O . ASP A 1 219 ? -30.629 8.940 15.842 1.00 88.44 219 ASP A O 1
ATOM 1816 N N . LYS A 1 220 ? -30.296 9.687 17.927 1.00 87.00 220 LYS A N 1
ATOM 1817 C CA . LYS A 1 220 ? -31.293 8.825 18.574 1.00 87.00 220 LYS A CA 1
ATOM 1818 C C . LYS A 1 220 ? -32.723 9.331 18.444 1.00 87.00 220 LYS A C 1
ATOM 1820 O O . LYS A 1 220 ? -33.624 8.694 18.991 1.00 87.00 220 LYS A O 1
ATOM 1825 N N . ARG A 1 221 ? -32.955 10.481 17.804 1.00 83.69 221 ARG A N 1
ATOM 1826 C CA . ARG A 1 221 ? -34.311 11.024 17.709 1.00 83.69 221 ARG A CA 1
ATOM 1827 C C . ARG A 1 221 ? -35.289 9.983 17.117 1.00 83.69 221 ARG A C 1
ATOM 1829 O O . ARG A 1 221 ? -34.961 9.344 16.114 1.00 83.69 221 ARG A O 1
ATOM 1836 N N . PRO A 1 222 ? -36.487 9.796 17.709 1.00 80.44 222 PRO A N 1
ATOM 1837 C CA . PRO A 1 222 ? -37.410 8.732 17.301 1.00 80.44 222 PRO A CA 1
ATOM 1838 C C . PRO A 1 222 ? -37.840 8.808 15.831 1.00 80.44 222 PRO A C 1
ATOM 1840 O O . PRO A 1 222 ? -38.041 7.777 15.194 1.00 80.44 222 PRO A O 1
ATOM 1843 N N . ASP A 1 223 ? -37.930 10.022 15.279 1.00 75.88 223 ASP A N 1
ATOM 1844 C CA . ASP A 1 223 ? -38.265 10.283 13.876 1.00 75.88 223 ASP A CA 1
ATOM 1845 C C . ASP A 1 223 ? -37.192 9.795 12.894 1.00 75.88 223 ASP A C 1
ATOM 1847 O O . ASP A 1 223 ? -37.503 9.580 11.722 1.00 75.88 223 ASP A O 1
ATOM 1851 N N . LEU A 1 224 ? -35.955 9.594 13.358 1.00 78.44 224 LEU A N 1
ATOM 1852 C CA . LEU A 1 224 ? -34.847 9.045 12.573 1.00 78.44 224 LEU A CA 1
ATOM 1853 C C . LEU A 1 224 ? -34.679 7.530 12.765 1.00 78.44 224 LEU A C 1
ATOM 1855 O O . LEU A 1 224 ? -34.095 6.870 11.911 1.00 78.44 224 LEU A O 1
ATOM 1859 N N . GLN A 1 225 ? -35.204 6.975 13.860 1.00 77.69 225 GLN A N 1
ATOM 1860 C CA . GLN A 1 225 ? -35.072 5.556 14.213 1.00 77.69 225 GLN A CA 1
ATOM 1861 C C . GLN A 1 225 ? -36.256 4.703 13.728 1.00 77.69 225 GLN A C 1
ATOM 1863 O O . GLN A 1 225 ? -36.079 3.518 13.447 1.00 77.69 225 GLN A O 1
ATOM 1868 N N . HIS A 1 226 ? -37.458 5.281 13.590 1.00 72.75 226 HIS A N 1
ATOM 1869 C CA . HIS A 1 226 ? -38.659 4.552 13.171 1.00 72.75 226 HIS A CA 1
ATOM 1870 C C . HIS A 1 226 ? -39.465 5.295 12.089 1.00 72.75 226 HIS A C 1
ATOM 1872 O O . HIS A 1 226 ? -40.134 6.283 12.397 1.00 72.75 226 HIS A O 1
ATOM 1878 N N . PRO A 1 227 ? -39.479 4.806 10.830 1.00 65.44 227 PRO A N 1
ATOM 1879 C CA . PRO A 1 227 ? -38.586 3.785 10.252 1.00 65.44 227 PRO A CA 1
ATOM 1880 C C . PRO A 1 227 ? -37.124 4.267 10.234 1.00 65.44 227 PRO A C 1
ATOM 1882 O O . PRO A 1 227 ? -36.901 5.463 10.065 1.00 65.44 227 PRO A O 1
ATOM 1885 N N . SER A 1 228 ? -36.140 3.381 10.417 1.00 78.25 228 SER A N 1
ATOM 1886 C CA . SER A 1 228 ? -34.721 3.782 10.464 1.00 78.25 228 SER A CA 1
ATOM 1887 C C . SER A 1 228 ? -34.331 4.509 9.179 1.00 78.25 228 SER A C 1
ATOM 1889 O O . SER A 1 228 ? -34.524 3.974 8.094 1.00 78.25 228 SER A O 1
ATOM 1891 N N . VAL A 1 229 ? -33.795 5.727 9.290 1.00 84.81 229 VAL A N 1
ATOM 1892 C CA . VAL A 1 229 ? -33.175 6.441 8.156 1.00 84.81 229 VAL A CA 1
ATOM 1893 C C . VAL A 1 229 ? -31.827 5.815 7.811 1.00 84.81 229 VAL A C 1
ATOM 1895 O O . VAL A 1 229 ? -31.329 6.015 6.715 1.00 84.81 229 VAL A O 1
ATOM 1898 N N . TYR A 1 230 ? -31.223 5.078 8.741 1.00 88.69 230 TYR A N 1
ATOM 1899 C CA . TYR A 1 230 ? -29.927 4.437 8.563 1.00 88.69 230 TYR A CA 1
ATOM 1900 C C . TYR A 1 230 ? -30.086 3.059 7.926 1.00 88.69 230 TYR A C 1
ATOM 1902 O O . TYR A 1 230 ? -31.015 2.316 8.274 1.00 88.69 230 TYR A O 1
ATOM 1910 N N . VAL A 1 231 ? -29.146 2.704 7.048 1.00 86.75 231 VAL A N 1
ATOM 1911 C CA . VAL A 1 231 ? -29.082 1.374 6.434 1.00 86.75 231 VAL A CA 1
ATOM 1912 C C . VAL A 1 231 ? -28.937 0.307 7.517 1.00 86.75 231 VAL A C 1
ATOM 1914 O O . VAL A 1 231 ? -28.120 0.428 8.427 1.00 86.75 231 VAL A O 1
ATOM 1917 N N . THR A 1 232 ? -29.742 -0.751 7.414 1.00 84.81 232 THR A N 1
ATOM 1918 C CA . THR A 1 232 ? -29.625 -1.939 8.267 1.00 84.81 232 THR A CA 1
ATOM 1919 C C . THR A 1 232 ? -28.983 -3.060 7.464 1.00 84.81 232 THR A C 1
ATOM 1921 O O . THR A 1 232 ? -29.486 -3.435 6.405 1.00 84.81 232 THR A O 1
ATOM 1924 N N . TYR A 1 233 ? -27.874 -3.600 7.961 1.00 80.44 233 TYR A N 1
ATOM 1925 C CA . TYR A 1 233 ? -27.122 -4.644 7.275 1.00 80.44 233 TYR A CA 1
ATOM 1926 C C . TYR A 1 233 ? -27.788 -6.012 7.497 1.00 80.44 233 TYR A C 1
ATOM 1928 O O . TYR A 1 233 ? -27.932 -6.432 8.649 1.00 80.44 233 TYR A O 1
ATOM 1936 N N . PRO A 1 234 ? -28.178 -6.743 6.432 1.00 69.88 234 PRO A N 1
ATOM 1937 C CA . PRO A 1 234 ? -28.927 -7.996 6.565 1.00 69.88 234 PRO A CA 1
ATOM 1938 C C . PRO A 1 234 ? -28.183 -9.099 7.324 1.00 69.88 234 PRO A C 1
ATOM 1940 O O . PRO A 1 234 ? -28.814 -9.887 8.021 1.00 69.88 234 PRO A O 1
ATOM 1943 N N . ALA A 1 235 ? -26.852 -9.149 7.203 1.00 65.19 235 ALA A N 1
ATOM 1944 C CA . ALA A 1 235 ? -26.027 -10.189 7.819 1.00 65.19 235 ALA A CA 1
ATOM 1945 C C . ALA A 1 235 ? -26.020 -10.112 9.355 1.00 65.19 235 ALA A C 1
ATOM 1947 O O . ALA A 1 235 ? -26.102 -11.135 10.028 1.00 65.19 235 ALA A O 1
ATOM 1948 N N . SER A 1 236 ? -25.959 -8.899 9.908 1.00 64.56 236 SER A N 1
ATOM 1949 C CA . SER A 1 236 ? -25.899 -8.649 11.354 1.00 64.56 236 SER A CA 1
ATOM 1950 C C . SER A 1 236 ? -27.232 -8.190 11.949 1.00 64.56 236 SER A C 1
ATOM 1952 O O . SER A 1 236 ? -27.349 -8.080 13.168 1.00 64.56 236 SER A O 1
ATOM 1954 N N . ASN A 1 237 ? -28.232 -7.899 11.108 1.00 75.88 237 ASN A N 1
ATOM 1955 C CA . ASN A 1 237 ? -29.492 -7.262 11.493 1.00 75.88 237 ASN A CA 1
ATOM 1956 C C . ASN A 1 237 ? -29.267 -6.012 12.374 1.00 75.88 237 ASN A C 1
ATOM 1958 O O . ASN A 1 237 ? -29.929 -5.803 13.392 1.00 75.88 237 ASN A O 1
ATOM 1962 N N . SER A 1 238 ? -28.267 -5.208 12.002 1.00 82.12 238 SER A N 1
ATOM 1963 C CA . SER A 1 238 ? -27.764 -4.065 12.764 1.00 82.12 238 SER A CA 1
ATOM 1964 C C . SER A 1 238 ? -27.516 -2.870 11.854 1.00 82.12 238 SER A C 1
ATOM 1966 O O . SER A 1 238 ? -27.186 -3.033 10.682 1.00 82.12 238 SER A O 1
ATOM 1968 N N . ILE A 1 239 ? -27.635 -1.664 12.410 1.00 86.94 239 ILE A N 1
ATOM 1969 C CA . ILE A 1 239 ? -27.250 -0.410 11.739 1.00 86.94 239 ILE A CA 1
ATOM 1970 C C . ILE A 1 239 ? -25.726 -0.216 11.673 1.00 86.94 239 ILE A C 1
ATOM 1972 O O . ILE A 1 239 ? -25.231 0.541 10.847 1.00 86.94 239 ILE A O 1
ATOM 1976 N N . PHE A 1 240 ? -24.983 -0.894 12.553 1.00 88.75 240 PHE A N 1
ATOM 1977 C CA . PHE A 1 240 ? -23.523 -0.848 12.616 1.00 88.75 240 PHE A CA 1
ATOM 1978 C C . PHE A 1 240 ? -22.922 -2.070 11.924 1.00 88.75 240 PHE A C 1
ATOM 1980 O O . PHE A 1 240 ? -23.331 -3.203 12.220 1.00 88.75 240 PHE A O 1
ATOM 1987 N N . ARG A 1 241 ? -21.917 -1.847 11.069 1.00 87.56 241 ARG A N 1
ATOM 1988 C CA . ARG A 1 241 ? -21.053 -2.902 10.516 1.00 87.56 241 ARG A CA 1
ATOM 1989 C C . ARG A 1 241 ? -20.164 -3.493 11.611 1.00 87.56 241 ARG A C 1
ATOM 1991 O O . ARG A 1 241 ? -20.010 -2.900 12.682 1.00 87.56 241 ARG A O 1
ATOM 1998 N N . SER A 1 242 ? -19.537 -4.641 11.349 1.00 86.88 242 SER A N 1
ATOM 1999 C CA . SER A 1 242 ? -18.600 -5.240 12.308 1.00 86.88 242 SER A CA 1
ATOM 2000 C C . SER A 1 242 ? -17.420 -4.298 12.594 1.00 86.88 242 SER A C 1
ATOM 2002 O O . SER A 1 242 ? -17.094 -4.069 13.755 1.00 86.88 242 SER A O 1
ATOM 2004 N N . VAL A 1 243 ? -16.877 -3.635 11.569 1.00 90.75 243 VAL A N 1
ATOM 2005 C CA . VAL A 1 243 ? -15.845 -2.588 11.708 1.00 90.75 243 VAL A CA 1
ATOM 2006 C C . VAL A 1 243 ? -16.324 -1.372 12.510 1.00 90.75 243 VAL A C 1
ATOM 2008 O O . VAL A 1 243 ? -15.577 -0.878 13.355 1.00 90.75 243 VAL A O 1
ATOM 2011 N N . ASP A 1 244 ? -17.559 -0.902 12.300 1.00 90.75 244 ASP A N 1
ATOM 2012 C CA . ASP A 1 244 ? -18.097 0.261 13.029 1.00 90.75 244 ASP A CA 1
ATOM 2013 C C . ASP A 1 244 ? -18.189 -0.031 14.531 1.00 90.75 244 ASP A C 1
ATOM 2015 O O . ASP A 1 244 ? -17.831 0.804 15.361 1.00 90.75 244 ASP A O 1
ATOM 2019 N N . ARG A 1 245 ? -18.608 -1.252 14.892 1.00 90.44 245 ARG A N 1
ATOM 2020 C CA . ARG A 1 245 ? -18.633 -1.713 16.288 1.00 90.44 245 ARG A CA 1
ATOM 2021 C C . ARG A 1 245 ? -17.244 -1.692 16.904 1.00 90.44 245 ARG A C 1
ATOM 2023 O O . ARG A 1 245 ? -17.092 -1.189 18.012 1.00 90.44 245 ARG A O 1
ATOM 2030 N N . LEU A 1 246 ? -16.239 -2.202 16.191 1.00 93.06 246 LEU A N 1
ATOM 2031 C CA . LEU A 1 246 ? -14.865 -2.224 16.686 1.00 93.06 246 LEU A CA 1
ATOM 2032 C C . LEU A 1 246 ? -14.336 -0.807 16.944 1.00 93.06 246 LEU A C 1
ATOM 2034 O O . LEU A 1 246 ? -13.829 -0.573 18.040 1.00 93.06 246 LEU A O 1
ATOM 2038 N N . LYS A 1 247 ? -14.538 0.128 16.001 1.00 92.31 247 LYS A N 1
ATOM 2039 C CA . LYS A 1 247 ? -14.149 1.547 16.134 1.00 92.31 247 LYS A CA 1
ATOM 2040 C C . LYS A 1 247 ? -14.862 2.237 17.299 1.00 92.31 247 LYS A C 1
ATOM 2042 O O . LYS A 1 247 ? -14.246 2.970 18.065 1.00 92.31 247 LYS A O 1
ATOM 2047 N N . LEU A 1 248 ? -16.165 1.998 17.465 1.00 92.69 248 LEU A N 1
ATOM 2048 C CA . LEU A 1 248 ? -16.933 2.579 18.571 1.00 92.69 248 LEU A CA 1
ATOM 2049 C C . LEU A 1 248 ? -16.489 2.025 19.931 1.00 92.69 248 LEU A C 1
ATOM 2051 O O . LEU A 1 248 ? -16.411 2.786 20.891 1.00 92.69 248 LEU A O 1
ATOM 2055 N N . ILE A 1 249 ? -16.187 0.726 20.029 1.00 93.94 249 ILE A N 1
ATOM 2056 C CA . ILE A 1 249 ? -15.696 0.108 21.272 1.00 93.94 249 ILE A CA 1
ATOM 2057 C C . ILE A 1 249 ? -14.296 0.616 21.613 1.00 93.94 249 ILE A C 1
ATOM 2059 O O . ILE A 1 249 ? -14.048 0.945 22.770 1.00 93.94 249 ILE A O 1
ATOM 2063 N N . GLU A 1 250 ? -13.413 0.739 20.622 1.00 92.94 250 GLU A N 1
ATOM 2064 C CA . GLU A 1 250 ? -12.106 1.389 20.770 1.00 92.94 250 GLU A CA 1
ATOM 2065 C C . GLU A 1 250 ? -12.262 2.811 21.321 1.00 92.94 250 GLU A C 1
ATOM 2067 O O . GLU A 1 250 ? -11.706 3.124 22.374 1.00 92.94 250 GLU A O 1
ATOM 2072 N N . GLY A 1 251 ? -13.144 3.615 20.718 1.00 90.44 251 GLY A N 1
ATOM 2073 C CA . GLY A 1 251 ? -13.458 4.958 21.202 1.00 90.44 251 GLY A CA 1
ATOM 2074 C C . GLY A 1 251 ? -14.001 4.994 22.639 1.00 90.44 251 GLY A C 1
ATOM 2075 O O . GLY A 1 251 ? -13.671 5.908 23.388 1.00 90.44 251 GLY A O 1
ATOM 2076 N N . ILE A 1 252 ? -14.790 4.001 23.076 1.00 93.25 252 ILE A N 1
ATOM 2077 C CA . ILE A 1 252 ? -15.241 3.898 24.482 1.00 93.25 252 ILE A CA 1
ATOM 2078 C C . ILE A 1 252 ? -14.060 3.587 25.411 1.00 93.25 252 ILE A C 1
ATOM 2080 O O . ILE A 1 252 ? -13.968 4.159 26.500 1.00 93.25 252 ILE A O 1
ATOM 2084 N N . MET A 1 253 ? -13.162 2.686 25.000 1.00 93.38 253 MET A N 1
ATOM 2085 C CA . MET A 1 253 ? -12.001 2.305 25.805 1.00 93.38 253 MET A CA 1
ATOM 2086 C C . MET A 1 253 ? -11.049 3.492 26.017 1.00 93.38 253 MET A C 1
ATOM 2088 O O . MET A 1 253 ? -10.567 3.692 27.134 1.00 93.38 253 MET A O 1
ATOM 2092 N N . GLU A 1 254 ? -10.831 4.312 24.989 1.00 90.38 254 GLU A N 1
ATOM 2093 C CA . GLU A 1 254 ? -9.893 5.439 25.050 1.00 90.38 254 GLU A CA 1
ATOM 2094 C C . GLU A 1 254 ? -10.512 6.736 25.602 1.00 90.38 254 GLU A C 1
ATOM 2096 O O . GLU A 1 254 ? -9.799 7.545 26.199 1.00 90.38 254 GLU A O 1
ATOM 2101 N N . ALA A 1 255 ? -11.833 6.922 25.495 1.00 86.94 255 ALA A N 1
ATOM 2102 C CA . ALA A 1 255 ? -12.511 8.132 25.961 1.00 86.94 255 ALA A CA 1
ATOM 2103 C C . ALA A 1 255 ? -12.348 8.406 27.474 1.00 86.94 255 ALA A C 1
ATOM 2105 O O . ALA A 1 255 ? -12.236 7.501 28.305 1.00 86.94 255 ALA A O 1
ATOM 2106 N N . ASP A 1 256 ? -12.398 9.691 27.843 1.00 84.69 256 ASP A N 1
ATOM 2107 C CA . ASP A 1 256 ? -12.346 10.170 29.233 1.00 84.69 256 ASP A CA 1
ATOM 2108 C C . ASP A 1 256 ? -13.552 9.641 30.047 1.00 84.69 256 ASP A C 1
ATOM 2110 O O . ASP A 1 256 ? -14.674 9.602 29.524 1.00 84.69 256 ASP A O 1
ATOM 2114 N N . PRO A 1 257 ? -13.402 9.287 31.342 1.00 83.19 257 PRO A N 1
ATOM 2115 C CA . PRO A 1 257 ? -14.508 8.760 32.135 1.00 83.19 257 PRO A CA 1
ATOM 2116 C C . PRO A 1 257 ? -15.644 9.774 32.327 1.00 83.19 257 PRO A C 1
ATOM 2118 O O . PRO A 1 257 ? -16.790 9.384 32.543 1.00 83.19 257 PRO A O 1
ATOM 2121 N N . LYS A 1 258 ? -15.374 11.081 32.173 1.00 82.19 258 LYS A N 1
ATOM 2122 C CA . LYS A 1 258 ? -16.404 12.137 32.147 1.00 82.19 258 LYS A CA 1
ATOM 2123 C C . LYS A 1 258 ? -17.377 11.991 30.974 1.00 82.19 258 LYS A C 1
ATOM 2125 O O . LYS A 1 258 ? -18.525 12.409 31.090 1.00 82.19 258 LYS A O 1
ATOM 2130 N N . LYS A 1 259 ? -16.924 11.388 29.874 1.00 78.44 259 LYS A N 1
ATOM 2131 C CA . LYS A 1 259 ? -17.688 11.068 28.659 1.00 78.44 259 LYS A CA 1
ATOM 2132 C C . LYS A 1 259 ? -18.122 9.596 28.628 1.00 78.44 259 LYS A C 1
ATOM 2134 O O . LYS A 1 259 ? -18.226 8.984 27.574 1.00 78.44 259 LYS A O 1
ATOM 2139 N N . ARG A 1 260 ? -18.304 8.980 29.807 1.00 78.94 260 ARG A N 1
ATOM 2140 C CA . ARG A 1 260 ? -18.624 7.545 29.949 1.00 78.94 260 ARG A CA 1
ATOM 2141 C C . ARG A 1 260 ? -17.610 6.609 29.258 1.00 78.94 260 ARG A C 1
ATOM 2143 O O . ARG A 1 260 ? -17.990 5.522 28.817 1.00 78.94 260 ARG A O 1
ATOM 2150 N N . GLY A 1 261 ? -16.348 7.028 29.147 1.00 86.00 261 GLY A N 1
ATOM 2151 C CA . GLY A 1 261 ? -15.249 6.205 28.641 1.00 86.00 261 GLY A CA 1
ATOM 2152 C C . GLY A 1 261 ? -14.456 5.494 29.742 1.00 86.00 261 GLY A C 1
ATOM 2153 O O . GLY A 1 261 ? -14.727 5.656 30.935 1.00 86.00 261 GLY A O 1
ATOM 2154 N N . CYS A 1 262 ? -13.464 4.694 29.352 1.00 88.25 262 CYS A N 1
ATOM 2155 C CA . CYS A 1 262 ? -12.647 3.903 30.283 1.00 88.25 262 CYS A CA 1
ATOM 2156 C C . CYS A 1 262 ? -11.285 4.543 30.613 1.00 88.25 262 CYS A C 1
ATOM 2158 O O . CYS A 1 262 ? -10.645 4.147 31.595 1.00 88.25 262 CYS A O 1
ATOM 2160 N N . ASN A 1 263 ? -10.836 5.531 29.830 1.00 89.62 263 ASN A N 1
ATOM 2161 C CA . ASN A 1 263 ? -9.511 6.155 29.918 1.00 89.62 263 ASN A CA 1
ATOM 2162 C C . ASN A 1 263 ? -8.379 5.122 29.963 1.00 89.62 263 ASN A C 1
ATOM 2164 O O . ASN A 1 263 ? -7.561 5.080 30.895 1.00 89.62 263 ASN A O 1
ATOM 2168 N N . LEU A 1 264 ? -8.410 4.221 28.984 1.00 89.25 264 LEU A N 1
ATOM 2169 C CA . LEU A 1 264 ? -7.426 3.179 28.746 1.00 89.25 264 LEU A CA 1
ATOM 2170 C C . LEU A 1 264 ? -6.728 3.495 27.425 1.00 89.25 264 LEU A C 1
ATOM 2172 O O . LEU A 1 264 ? -7.216 3.123 26.370 1.00 89.25 264 LEU A O 1
ATOM 2176 N N . GLN A 1 265 ? -5.582 4.172 27.484 1.00 88.12 265 GLN A N 1
ATOM 2177 C CA . GLN A 1 265 ? -4.761 4.428 26.298 1.00 88.12 265 GLN A CA 1
ATOM 2178 C C . GLN A 1 265 ? -4.145 3.107 25.820 1.00 88.12 265 GLN A C 1
ATOM 2180 O O . GLN A 1 265 ? -3.159 2.627 26.388 1.00 88.12 265 GLN A O 1
ATOM 2185 N N . LEU A 1 266 ? -4.735 2.483 24.799 1.00 90.62 266 LEU A N 1
ATOM 2186 C CA . LEU A 1 266 ? -4.467 1.080 24.463 1.00 90.62 266 LEU A CA 1
ATOM 2187 C C . LEU A 1 266 ? -3.018 0.866 24.018 1.00 90.62 266 LEU A C 1
ATOM 2189 O O . LEU A 1 266 ? -2.355 -0.078 24.455 1.00 90.62 266 LEU A O 1
ATOM 2193 N N . LYS A 1 267 ? -2.493 1.795 23.211 1.00 85.81 267 LYS A N 1
ATOM 2194 C CA . LYS A 1 267 ? -1.097 1.778 22.751 1.00 85.81 267 LYS A CA 1
ATOM 2195 C C . LYS A 1 267 ? -0.103 1.905 23.912 1.00 85.81 267 LYS A C 1
ATOM 2197 O O . LYS A 1 267 ? 0.926 1.232 23.910 1.00 85.81 267 LYS A O 1
ATOM 2202 N N . GLU A 1 268 ? -0.411 2.713 24.929 1.00 86.19 268 GLU A N 1
ATOM 2203 C CA . GLU A 1 268 ? 0.450 2.879 26.110 1.00 86.19 268 GLU A CA 1
ATOM 2204 C C . GLU A 1 268 ? 0.436 1.623 26.999 1.00 86.19 268 GLU A C 1
ATOM 2206 O O . GLU A 1 268 ? 1.488 1.187 27.479 1.00 86.19 268 GLU A O 1
ATOM 2211 N N . LEU A 1 269 ? -0.737 0.997 27.162 1.00 89.88 269 LEU A N 1
ATOM 2212 C CA . LEU A 1 269 ? -0.897 -0.258 27.905 1.00 89.88 269 LEU A CA 1
ATOM 2213 C C . LEU A 1 269 ? -0.056 -1.392 27.310 1.00 89.88 269 LEU A C 1
ATOM 2215 O O . LEU A 1 269 ? 0.545 -2.163 28.065 1.00 89.88 269 LEU A O 1
ATOM 2219 N N . LEU A 1 270 ? 0.013 -1.464 25.978 1.00 90.25 270 LEU A N 1
ATOM 2220 C CA . LEU A 1 270 ? 0.873 -2.395 25.247 1.00 90.25 270 LEU A CA 1
ATOM 2221 C C . LEU A 1 270 ? 2.355 -2.037 25.401 1.00 90.25 270 LEU A C 1
ATOM 2223 O O . LEU A 1 270 ? 3.153 -2.875 25.816 1.00 90.25 270 LEU A O 1
ATOM 2227 N N . ALA A 1 271 ? 2.727 -0.779 25.144 1.00 86.75 271 ALA A N 1
ATOM 2228 C CA . ALA A 1 271 ? 4.121 -0.334 25.173 1.00 86.75 271 ALA A CA 1
ATOM 2229 C C . ALA A 1 271 ? 4.786 -0.504 26.551 1.00 86.75 271 ALA A C 1
ATOM 2231 O O . ALA A 1 271 ? 5.978 -0.792 26.641 1.00 86.75 271 ALA A O 1
ATOM 2232 N N . ARG A 1 272 ? 4.021 -0.346 27.639 1.00 87.38 272 ARG A N 1
ATOM 2233 C CA . ARG A 1 272 ? 4.502 -0.513 29.023 1.00 87.38 272 ARG A CA 1
ATOM 2234 C C . ARG A 1 272 ? 4.267 -1.920 29.586 1.00 87.38 272 ARG A C 1
ATOM 2236 O O . ARG A 1 272 ? 4.538 -2.173 30.763 1.00 87.38 272 ARG A O 1
ATOM 2243 N N . GLY A 1 273 ? 3.755 -2.841 28.767 1.00 87.12 273 GLY A N 1
ATOM 2244 C CA . GLY A 1 273 ? 3.540 -4.244 29.118 1.00 87.12 273 GLY A CA 1
ATOM 2245 C C . GLY A 1 273 ? 2.539 -4.460 30.255 1.00 87.12 273 GLY A C 1
ATOM 2246 O O . GLY A 1 273 ? 2.715 -5.392 31.042 1.00 87.12 273 GLY A O 1
ATOM 2247 N N . ALA A 1 274 ? 1.547 -3.575 30.411 1.00 89.44 274 ALA A N 1
ATOM 2248 C CA . ALA A 1 274 ? 0.403 -3.813 31.298 1.00 89.44 274 ALA A CA 1
ATOM 2249 C C . ALA A 1 274 ? -0.521 -4.888 30.705 1.00 89.44 274 ALA A C 1
ATOM 2251 O O . ALA A 1 274 ? -0.955 -5.792 31.418 1.00 89.44 274 ALA A O 1
ATOM 2252 N N . CYS A 1 275 ? -0.717 -4.837 29.387 1.00 91.38 275 CYS A N 1
ATOM 2253 C CA . CYS A 1 275 ? -1.303 -5.904 28.582 1.00 91.38 275 CYS A CA 1
ATOM 2254 C C . CYS A 1 275 ? -0.213 -6.524 27.695 1.00 91.38 275 CYS A C 1
ATOM 2256 O O . CYS A 1 275 ? 0.677 -5.819 27.227 1.00 91.38 275 CYS A O 1
ATOM 2258 N N . LEU A 1 276 ? -0.289 -7.834 27.452 1.00 91.00 276 LEU A N 1
ATOM 2259 C CA . LEU A 1 276 ? 0.573 -8.531 26.491 1.00 91.00 276 LEU A CA 1
ATOM 2260 C C . LEU A 1 276 ? 0.130 -8.273 25.048 1.00 91.00 276 LEU A C 1
ATOM 2262 O O . LEU A 1 276 ? 0.965 -8.086 24.174 1.00 91.00 276 LEU A O 1
ATOM 2266 N N . ALA A 1 277 ? -1.181 -8.294 24.806 1.00 92.50 277 ALA A N 1
ATOM 2267 C CA . ALA A 1 277 ? -1.768 -8.035 23.498 1.00 92.50 277 ALA A CA 1
ATOM 2268 C C . ALA A 1 277 ? -3.191 -7.492 23.646 1.00 92.50 277 ALA A C 1
ATOM 2270 O O . ALA A 1 277 ? -3.900 -7.834 24.598 1.00 92.50 277 ALA A O 1
ATOM 2271 N N . ILE A 1 278 ? -3.594 -6.662 22.687 1.00 93.88 278 ILE A N 1
ATOM 2272 C CA . ILE A 1 278 ? -4.940 -6.117 22.536 1.00 93.88 278 ILE A CA 1
ATOM 2273 C C . ILE A 1 278 ? -5.249 -6.191 21.044 1.00 93.88 278 ILE A C 1
ATOM 2275 O O . ILE A 1 278 ? -4.507 -5.627 20.241 1.00 93.88 278 ILE A O 1
ATOM 2279 N N . TYR A 1 279 ? -6.288 -6.926 20.667 1.00 93.94 279 TYR A N 1
ATOM 2280 C CA . TYR A 1 279 ? -6.655 -7.093 19.262 1.00 93.94 279 TYR A CA 1
ATOM 2281 C C . TYR A 1 279 ? -8.155 -7.371 19.110 1.00 93.94 279 TYR A C 1
ATOM 2283 O O . TYR A 1 279 ? -8.773 -7.949 20.018 1.00 93.94 279 TYR A O 1
ATOM 2291 N N . PRO A 1 280 ? -8.750 -6.965 17.977 1.00 94.06 280 PRO A N 1
ATOM 2292 C CA . PRO A 1 280 ? -10.108 -7.345 17.639 1.00 94.06 280 PRO A CA 1
ATOM 2293 C C . PRO A 1 280 ? -10.162 -8.833 17.274 1.00 94.06 280 PRO A C 1
ATOM 2295 O O . PRO A 1 280 ? -9.231 -9.385 16.686 1.00 94.06 280 PRO A O 1
ATOM 2298 N N . LEU A 1 281 ? -11.251 -9.504 17.634 1.00 90.44 281 LEU A N 1
ATOM 2299 C CA . LEU A 1 281 ? -11.439 -10.924 17.359 1.00 90.44 281 LEU A CA 1
ATOM 2300 C C . LEU A 1 281 ? -12.046 -11.121 15.962 1.00 90.44 281 LEU A C 1
ATOM 2302 O O . LEU A 1 281 ? -12.929 -10.371 15.531 1.00 90.44 281 LEU A O 1
ATOM 2306 N N . HIS A 1 282 ? -11.594 -12.152 15.246 1.00 88.88 282 HIS A N 1
ATOM 2307 C CA . HIS A 1 282 ? -12.307 -12.608 14.053 1.00 88.88 282 HIS A CA 1
ATOM 2308 C C . HIS A 1 282 ? -13.677 -13.193 14.406 1.00 88.88 282 HIS A C 1
ATOM 2310 O O . HIS A 1 282 ? -13.790 -14.034 15.298 1.00 88.88 282 HIS A O 1
ATOM 2316 N N . ASP A 1 283 ? -14.688 -12.777 13.647 1.00 84.31 283 ASP A N 1
ATOM 2317 C CA . ASP A 1 283 ? -15.955 -13.491 13.535 1.00 84.31 283 ASP A CA 1
ATOM 2318 C C . ASP A 1 283 ? -15.804 -14.603 12.489 1.00 84.31 283 ASP A C 1
ATOM 2320 O O . ASP A 1 283 ? -15.547 -14.304 11.321 1.00 84.31 283 ASP A O 1
ATOM 2324 N N . ASP A 1 284 ? -15.887 -15.864 12.920 1.00 81.62 284 ASP A N 1
ATOM 2325 C CA . ASP A 1 284 ? -15.630 -17.029 12.070 1.00 81.62 284 ASP A CA 1
ATOM 2326 C C . ASP A 1 284 ? -16.694 -17.197 10.966 1.00 81.62 284 ASP A C 1
ATOM 2328 O O . ASP A 1 284 ? -16.348 -17.625 9.864 1.00 81.62 284 ASP A O 1
ATOM 2332 N N . ASP A 1 285 ? -17.956 -16.826 11.220 1.00 80.12 285 ASP A N 1
ATOM 2333 C CA . ASP A 1 285 ? -19.063 -17.012 10.269 1.00 80.12 285 ASP A CA 1
ATOM 2334 C C . ASP A 1 285 ? -18.981 -15.986 9.121 1.00 80.12 285 ASP A C 1
ATOM 2336 O O . ASP A 1 285 ? -19.067 -16.325 7.932 1.00 80.12 285 ASP A O 1
ATOM 2340 N N . GLU A 1 286 ? -18.756 -14.715 9.469 1.00 82.25 286 GLU A N 1
ATOM 2341 C CA . GLU A 1 286 ? -18.557 -13.634 8.496 1.00 82.25 286 GLU A CA 1
ATOM 2342 C C . GLU A 1 286 ? -17.266 -13.864 7.694 1.00 82.25 286 GLU A C 1
ATOM 2344 O O . GLU A 1 286 ? -17.262 -13.768 6.463 1.00 82.25 286 GLU A O 1
ATOM 2349 N N . LEU A 1 287 ? -16.186 -14.267 8.374 1.00 86.69 287 LEU A N 1
ATOM 2350 C CA . LEU A 1 287 ? -14.900 -14.549 7.743 1.00 86.69 287 LEU A CA 1
ATOM 2351 C C . LEU A 1 287 ? -14.975 -15.730 6.775 1.00 86.69 287 LEU A C 1
ATOM 2353 O O . LEU A 1 287 ? -14.382 -15.659 5.702 1.00 86.69 287 LEU A O 1
ATOM 2357 N N . GLN A 1 288 ? -15.697 -16.800 7.116 1.00 84.69 288 GLN A N 1
ATOM 2358 C CA . GLN A 1 288 ? -15.863 -17.942 6.218 1.00 84.69 288 GLN A CA 1
ATOM 2359 C C . GLN A 1 288 ? -16.584 -17.533 4.928 1.00 84.69 288 GLN A C 1
ATOM 2361 O O . GLN A 1 288 ? -16.142 -17.889 3.838 1.00 84.69 288 GLN A O 1
ATOM 2366 N N . THR A 1 289 ? -17.627 -16.707 5.038 1.00 85.81 289 THR A N 1
ATOM 2367 C CA . THR A 1 289 ? -18.351 -16.181 3.869 1.00 85.81 289 THR A CA 1
ATOM 2368 C C . THR A 1 289 ? -17.431 -15.348 2.967 1.00 85.81 289 THR A C 1
ATOM 2370 O O . THR A 1 289 ? -17.480 -15.458 1.739 1.00 85.81 289 THR A O 1
ATOM 2373 N N . ILE A 1 290 ? -16.555 -14.535 3.568 1.00 88.12 290 ILE A N 1
ATOM 2374 C CA . ILE A 1 290 ? -15.548 -13.754 2.840 1.00 88.12 290 ILE A CA 1
ATOM 2375 C C . ILE A 1 290 ? -14.532 -14.683 2.171 1.00 88.12 290 ILE A C 1
ATOM 2377 O O . ILE A 1 290 ? -14.256 -14.511 0.987 1.00 88.12 290 ILE A O 1
ATOM 2381 N N . GLN A 1 291 ? -14.008 -15.682 2.883 1.00 87.62 291 GLN A N 1
ATOM 2382 C CA . GLN A 1 291 ? -13.035 -16.640 2.349 1.00 87.62 291 GLN A CA 1
ATOM 2383 C C . GLN A 1 291 ? -13.591 -17.409 1.148 1.00 87.62 291 GLN A C 1
ATOM 2385 O O . GLN A 1 291 ? -12.927 -17.478 0.114 1.00 87.62 291 GLN A O 1
ATOM 2390 N N . ASP A 1 292 ? -14.816 -17.923 1.255 1.00 85.38 292 ASP A N 1
ATOM 2391 C CA . ASP A 1 292 ? -15.458 -18.716 0.205 1.00 85.38 292 ASP A CA 1
ATOM 2392 C C . ASP A 1 292 ? -15.655 -17.913 -1.086 1.00 85.38 292 ASP A C 1
ATOM 2394 O O . ASP A 1 292 ? -15.558 -18.468 -2.179 1.00 85.38 292 ASP A O 1
ATOM 2398 N N . ARG A 1 293 ? -15.908 -16.601 -0.984 1.00 86.94 293 ARG A N 1
ATOM 2399 C CA . ARG A 1 293 ? -16.062 -15.727 -2.155 1.00 86.94 293 ARG A CA 1
ATOM 2400 C C . ARG A 1 293 ? -14.733 -15.177 -2.664 1.00 86.94 293 ARG A C 1
ATOM 2402 O O . ARG A 1 293 ? -14.542 -15.064 -3.871 1.00 86.94 293 ARG A O 1
ATOM 2409 N N . TRP A 1 294 ? -13.842 -14.786 -1.762 1.00 86.56 294 TRP A N 1
ATOM 2410 C CA . TRP A 1 294 ? -12.629 -14.040 -2.084 1.00 86.56 294 TRP A CA 1
ATOM 2411 C C . TRP A 1 294 ? -11.448 -14.932 -2.448 1.00 86.56 294 TRP A C 1
ATOM 2413 O O . TRP A 1 294 ? -10.596 -14.509 -3.223 1.00 86.56 294 TRP A O 1
ATOM 2423 N N . LEU A 1 295 ? -11.385 -16.167 -1.943 1.00 84.81 295 LEU A N 1
ATOM 2424 C CA . LEU A 1 295 ? -10.254 -17.083 -2.142 1.00 84.81 295 LEU A CA 1
ATOM 2425 C C . LEU A 1 295 ? -10.523 -18.174 -3.196 1.00 84.81 295 LEU A C 1
ATOM 2427 O O . LEU A 1 295 ? -9.684 -19.053 -3.389 1.00 84.81 295 LEU A O 1
ATOM 2431 N N . THR A 1 296 ? -11.636 -18.085 -3.939 1.00 81.50 296 THR A N 1
ATOM 2432 C CA . THR A 1 296 ? -11.978 -18.972 -5.069 1.00 81.50 296 THR A CA 1
ATOM 2433 C C . THR A 1 296 ? -10.862 -19.040 -6.115 1.00 81.50 296 THR A C 1
ATOM 2435 O O . THR A 1 296 ? -10.641 -18.057 -6.832 1.00 81.50 296 THR A O 1
ATOM 2438 N N . PRO A 1 297 ? -10.175 -20.180 -6.286 1.00 73.12 297 PRO A N 1
ATOM 2439 C CA . PRO A 1 297 ? -9.067 -20.270 -7.224 1.00 73.12 297 PRO A CA 1
ATOM 2440 C C . PRO A 1 297 ? -9.503 -19.873 -8.638 1.00 73.12 297 PRO A C 1
ATOM 2442 O O . PRO A 1 297 ? -10.473 -20.409 -9.164 1.00 73.12 297 PRO A O 1
ATOM 2445 N N . CYS A 1 298 ? -8.735 -18.988 -9.268 1.00 80.25 298 CYS A N 1
ATOM 2446 C CA . CYS A 1 298 ? -8.923 -18.513 -10.642 1.00 80.25 298 CYS A CA 1
ATOM 2447 C C . CYS A 1 298 ? -10.020 -17.465 -10.902 1.00 80.25 298 CYS A C 1
ATOM 2449 O O . CYS A 1 298 ? -10.159 -17.062 -12.057 1.00 80.25 298 CYS A O 1
ATOM 2451 N N . ASP A 1 299 ? -10.743 -16.964 -9.892 1.00 83.81 299 ASP A N 1
ATOM 2452 C CA . ASP A 1 299 ? -11.570 -15.763 -10.123 1.00 83.81 299 ASP A CA 1
ATOM 2453 C C . ASP A 1 299 ? -10.689 -14.583 -10.582 1.00 83.81 299 ASP A C 1
ATOM 2455 O O . ASP A 1 299 ? -9.579 -14.389 -10.061 1.00 83.81 299 ASP A O 1
ATOM 2459 N N . PRO A 1 300 ? -11.150 -13.797 -11.568 1.00 87.81 300 PRO A N 1
ATOM 2460 C CA . PRO A 1 300 ? -10.351 -12.716 -12.116 1.00 87.81 300 PRO A CA 1
ATOM 2461 C C . PRO A 1 300 ? -10.187 -11.566 -11.105 1.00 87.81 300 PRO A C 1
ATOM 2463 O O . PRO A 1 300 ? -11.050 -11.382 -10.243 1.00 87.81 300 PRO A O 1
ATOM 2466 N N . PRO A 1 301 ? -9.138 -10.727 -11.225 1.00 88.38 301 PRO A N 1
ATOM 2467 C CA . PRO A 1 301 ? -8.856 -9.666 -10.249 1.00 88.38 301 PRO A CA 1
ATOM 2468 C C . PRO A 1 301 ? -9.971 -8.638 -10.030 1.00 88.38 301 PRO A C 1
ATOM 2470 O O . PRO A 1 301 ? -10.053 -8.046 -8.957 1.00 88.38 301 PRO A O 1
ATOM 2473 N N . TRP A 1 302 ? -10.838 -8.425 -11.022 1.00 87.69 302 TRP A N 1
ATOM 2474 C CA . TRP A 1 302 ? -11.982 -7.510 -10.932 1.00 87.69 302 TRP A CA 1
ATOM 2475 C C . TRP A 1 302 ? -13.217 -8.120 -10.248 1.00 87.69 302 TRP A C 1
ATOM 2477 O O . TRP A 1 302 ? -14.183 -7.409 -9.999 1.00 87.69 302 TRP A O 1
ATOM 2487 N N . ALA A 1 303 ? -13.221 -9.423 -9.946 1.00 88.31 303 ALA A N 1
ATOM 2488 C CA . ALA A 1 303 ? -14.337 -10.101 -9.278 1.00 88.31 303 ALA A CA 1
ATOM 2489 C C . ALA A 1 303 ? -14.211 -10.124 -7.740 1.00 88.31 303 ALA A C 1
ATOM 2491 O O . ALA A 1 303 ? -14.982 -10.812 -7.068 1.00 88.31 303 ALA A O 1
ATOM 2492 N N . GLN A 1 304 ? -13.246 -9.390 -7.177 1.00 90.69 304 GLN A N 1
ATOM 2493 C CA . GLN A 1 304 ? -13.008 -9.349 -5.736 1.00 90.69 304 GLN A CA 1
ATOM 2494 C C . GLN A 1 304 ? -14.202 -8.754 -4.966 1.00 90.69 304 GLN A C 1
ATOM 2496 O O . GLN A 1 304 ? -14.751 -7.728 -5.377 1.00 90.69 304 GLN A O 1
ATOM 2501 N N . PRO A 1 305 ? -14.588 -9.332 -3.813 1.00 92.31 305 PRO A N 1
ATOM 2502 C CA . PRO A 1 305 ? -15.660 -8.806 -2.972 1.00 92.31 305 PRO A CA 1
ATOM 2503 C C . PRO A 1 305 ? -15.172 -7.632 -2.099 1.00 92.31 305 PRO A C 1
ATOM 2505 O O . PRO A 1 305 ? -15.201 -7.709 -0.873 1.00 92.31 305 PRO A O 1
ATOM 2508 N N . ILE A 1 306 ? -14.735 -6.530 -2.725 1.00 92.69 306 ILE A N 1
ATOM 2509 C CA . ILE A 1 306 ? -14.095 -5.387 -2.039 1.00 92.69 306 ILE A CA 1
ATOM 2510 C C . ILE A 1 306 ? -14.972 -4.808 -0.923 1.00 92.69 306 ILE A C 1
ATOM 2512 O O . ILE A 1 306 ? -14.463 -4.511 0.151 1.00 92.69 306 ILE A O 1
ATOM 2516 N N . VAL A 1 307 ? -16.289 -4.704 -1.130 1.00 90.38 307 VAL A N 1
ATOM 2517 C CA . VAL A 1 307 ? -17.216 -4.179 -0.108 1.00 90.38 307 VAL A CA 1
ATOM 2518 C C . VAL A 1 307 ? -17.218 -5.056 1.149 1.00 90.38 307 VAL A C 1
ATOM 2520 O O . VAL A 1 307 ? -17.134 -4.531 2.252 1.00 90.38 307 VAL A O 1
ATOM 2523 N N . MET A 1 308 ? -17.216 -6.386 0.998 1.00 91.31 308 MET A N 1
ATOM 2524 C CA . MET A 1 308 ? -17.174 -7.304 2.144 1.00 91.31 308 MET A CA 1
ATOM 2525 C C . MET A 1 308 ? -15.823 -7.252 2.865 1.00 91.31 308 MET A C 1
ATOM 2527 O O . MET A 1 308 ? -15.777 -7.260 4.092 1.00 91.31 308 MET A O 1
ATOM 2531 N N . VAL A 1 309 ? -14.722 -7.163 2.110 1.00 92.50 309 VAL A N 1
ATOM 2532 C CA . VAL A 1 309 ? -13.371 -7.003 2.672 1.00 92.50 309 VAL A CA 1
ATOM 2533 C C . VAL A 1 309 ? -13.285 -5.697 3.462 1.00 92.50 309 VAL A C 1
ATOM 2535 O O . VAL A 1 309 ? -12.818 -5.697 4.598 1.00 92.50 309 VAL A O 1
ATOM 2538 N N . LYS A 1 310 ? -13.801 -4.599 2.902 1.00 91.88 310 LYS A N 1
ATOM 2539 C CA . LYS A 1 310 ? -13.848 -3.280 3.537 1.00 91.88 310 LYS A CA 1
ATOM 2540 C C . LYS A 1 310 ? -14.676 -3.282 4.819 1.00 91.88 310 LYS A C 1
ATOM 2542 O O . LYS A 1 310 ? -14.220 -2.788 5.845 1.00 91.88 310 LYS A O 1
ATOM 2547 N N . ASP A 1 311 ? -15.883 -3.836 4.767 1.00 90.19 311 ASP A N 1
ATOM 2548 C CA . ASP A 1 311 ? -16.813 -3.829 5.898 1.00 90.19 311 ASP A CA 1
ATOM 2549 C C . ASP A 1 311 ? -16.358 -4.737 7.052 1.00 90.19 311 ASP A C 1
ATOM 2551 O O . ASP A 1 311 ? -16.812 -4.542 8.182 1.00 90.19 311 ASP A O 1
ATOM 2555 N N . TYR A 1 312 ? -15.422 -5.662 6.791 1.00 91.81 312 TYR A N 1
ATOM 2556 C CA . TYR A 1 312 ? -14.830 -6.556 7.787 1.00 91.81 312 TYR A CA 1
ATOM 2557 C C . TYR A 1 312 ? -13.445 -6.124 8.294 1.00 91.81 312 TYR A C 1
ATOM 2559 O O . TYR A 1 312 ? -13.192 -6.150 9.502 1.00 91.81 312 T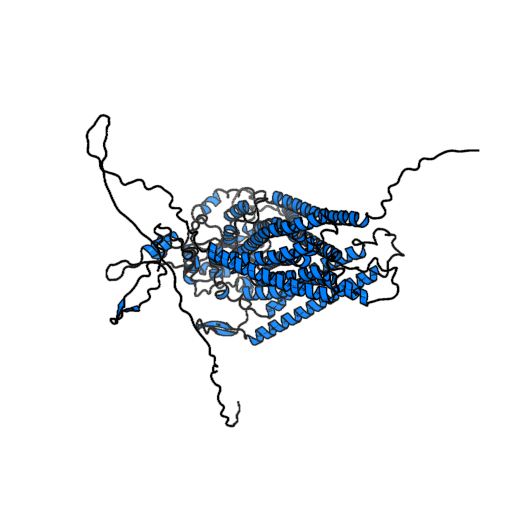YR A O 1
ATOM 2567 N N . PHE A 1 313 ? -12.525 -5.746 7.407 1.00 93.12 313 PHE A N 1
ATOM 2568 C CA . PHE A 1 313 ? -11.142 -5.401 7.763 1.00 93.12 313 PHE A CA 1
ATOM 2569 C C . PHE A 1 313 ? -10.905 -3.893 7.921 1.00 93.12 313 PHE A C 1
ATOM 2571 O O . PHE A 1 313 ? -9.928 -3.493 8.551 1.00 93.12 313 PHE A O 1
ATOM 2578 N N . GLY A 1 314 ? -11.803 -3.059 7.397 1.00 93.19 314 GLY A N 1
ATOM 2579 C CA . GLY A 1 314 ? -11.714 -1.601 7.428 1.00 93.19 314 GLY A CA 1
ATOM 2580 C C . GLY A 1 314 ? -11.400 -0.986 6.066 1.00 93.19 314 GLY A C 1
ATOM 2581 O O . GLY A 1 314 ? -10.943 -1.652 5.133 1.00 93.19 314 GLY A O 1
ATOM 2582 N N . GLU A 1 315 ? -11.641 0.319 5.957 1.00 93.31 315 GLU A N 1
ATOM 2583 C CA . GLU A 1 315 ? -11.486 1.077 4.715 1.00 93.31 315 GLU A CA 1
ATOM 2584 C C . GLU A 1 315 ? -10.035 1.120 4.222 1.00 93.31 315 GLU A C 1
ATOM 2586 O O . GLU A 1 315 ? -9.808 1.006 3.021 1.00 93.31 315 GLU A O 1
ATOM 2591 N N . LYS A 1 316 ? -9.046 1.175 5.125 1.00 92.88 316 LYS A N 1
ATOM 2592 C CA . LYS A 1 316 ? -7.619 1.163 4.757 1.00 92.88 316 LYS A CA 1
ATOM 2593 C C . LYS A 1 316 ? -7.187 -0.115 4.031 1.00 92.88 316 LYS A C 1
ATOM 2595 O O . LYS A 1 316 ? -6.522 -0.051 3.000 1.00 92.88 316 LYS A O 1
ATOM 2600 N N . VAL A 1 317 ? -7.602 -1.273 4.546 1.00 94.00 317 VAL A N 1
ATOM 2601 C CA . VAL A 1 317 ? -7.357 -2.580 3.911 1.00 94.00 317 VAL A CA 1
ATOM 2602 C C . VAL A 1 317 ? -8.166 -2.700 2.619 1.00 94.00 317 VAL A C 1
ATOM 2604 O O . VAL A 1 317 ? -7.654 -3.165 1.603 1.00 94.00 317 VAL A O 1
ATOM 2607 N N . GLY A 1 318 ? -9.420 -2.236 2.633 1.00 94.38 318 GLY A N 1
ATOM 2608 C CA . GLY A 1 318 ? -10.261 -2.184 1.439 1.00 94.38 318 GLY A CA 1
ATOM 2609 C C . GLY A 1 318 ? -9.617 -1.390 0.300 1.00 94.38 318 GLY A C 1
ATOM 2610 O O . GLY A 1 318 ? -9.641 -1.848 -0.841 1.00 94.38 318 GLY A O 1
ATOM 2611 N N . MET A 1 319 ? -8.992 -0.246 0.605 1.00 94.38 319 MET A N 1
ATOM 2612 C CA . MET A 1 319 ? -8.312 0.596 -0.384 1.00 94.38 319 MET A CA 1
ATOM 2613 C C . MET A 1 319 ? -7.113 -0.120 -1.020 1.00 94.38 319 MET A C 1
ATOM 2615 O O . MET A 1 319 ? -6.947 -0.062 -2.238 1.00 94.38 319 MET A O 1
ATOM 2619 N N . TYR A 1 320 ? -6.342 -0.872 -0.226 1.00 95.25 320 TYR A N 1
ATOM 2620 C CA . TYR A 1 320 ? -5.235 -1.693 -0.728 1.00 95.25 320 TYR A CA 1
ATOM 2621 C C . TYR A 1 320 ? -5.705 -2.727 -1.753 1.00 95.25 320 TYR A C 1
ATOM 2623 O O . TYR A 1 320 ? -5.207 -2.754 -2.878 1.00 95.25 320 TYR A O 1
ATOM 2631 N N . PHE A 1 321 ? -6.720 -3.531 -1.425 1.00 95.19 321 PHE A N 1
ATOM 2632 C CA . PHE A 1 321 ? -7.216 -4.545 -2.360 1.00 95.19 321 PHE A CA 1
ATOM 2633 C C . PHE A 1 321 ? -7.953 -3.959 -3.562 1.00 95.19 321 PHE A C 1
ATOM 2635 O O . PHE A 1 321 ? -7.907 -4.539 -4.651 1.00 95.19 321 PHE A O 1
ATOM 2642 N N . LEU A 1 322 ? -8.596 -2.799 -3.398 1.00 95.25 322 LEU A N 1
ATOM 2643 C CA . LEU A 1 322 ? -9.170 -2.056 -4.514 1.00 95.25 322 LEU A CA 1
ATOM 2644 C C . LEU A 1 322 ? -8.074 -1.601 -5.489 1.00 95.25 322 LEU A C 1
ATOM 2646 O O . LEU A 1 322 ? -8.208 -1.802 -6.703 1.00 95.25 322 LEU A O 1
ATOM 2650 N N . PHE A 1 323 ? -6.974 -1.049 -4.968 1.00 96.19 323 PHE A N 1
ATOM 2651 C CA . PHE A 1 323 ? -5.804 -0.679 -5.762 1.00 96.19 323 PHE A CA 1
ATOM 2652 C C . PHE A 1 323 ? -5.180 -1.895 -6.436 1.00 96.19 323 PHE A C 1
ATOM 2654 O O . PHE A 1 323 ? -5.039 -1.908 -7.660 1.00 96.19 323 PHE A O 1
ATOM 2661 N N . LEU A 1 324 ? -4.882 -2.948 -5.674 1.00 95.19 324 LEU A N 1
ATOM 2662 C CA . LEU A 1 324 ? -4.296 -4.182 -6.183 1.00 95.19 324 LEU A CA 1
ATOM 2663 C C . LEU A 1 324 ? -5.166 -4.805 -7.284 1.00 95.19 324 LEU A C 1
ATOM 2665 O O . LEU A 1 324 ? -4.652 -5.170 -8.342 1.00 95.19 324 LEU A O 1
ATOM 2669 N N . GLY A 1 325 ? -6.487 -4.873 -7.101 1.00 94.69 325 GLY A N 1
ATOM 2670 C CA . GLY A 1 325 ? -7.425 -5.382 -8.107 1.00 94.69 325 GLY A CA 1
ATOM 2671 C C . GLY A 1 325 ? -7.459 -4.547 -9.385 1.00 94.69 325 GLY A C 1
ATOM 2672 O O . GLY A 1 325 ? -7.395 -5.091 -10.496 1.00 94.69 325 GLY A O 1
ATOM 2673 N N . THR A 1 326 ? -7.502 -3.223 -9.240 1.00 94.62 326 THR A N 1
ATOM 2674 C CA . THR A 1 326 ? -7.501 -2.289 -10.374 1.00 94.62 326 THR A CA 1
ATOM 2675 C C . THR A 1 326 ? -6.177 -2.358 -11.127 1.00 94.62 326 THR A C 1
ATOM 2677 O O . THR A 1 326 ? -6.165 -2.566 -12.341 1.00 94.62 326 THR A O 1
ATOM 2680 N N . TYR A 1 327 ? -5.053 -2.281 -10.418 1.00 96.31 327 TYR A N 1
ATOM 2681 C CA . TYR A 1 327 ? -3.713 -2.393 -10.984 1.00 96.31 327 TYR A CA 1
ATOM 2682 C C . TYR A 1 327 ? -3.524 -3.714 -11.740 1.00 96.31 327 TYR A C 1
ATOM 2684 O O . TYR A 1 327 ? -3.092 -3.714 -12.892 1.00 96.31 327 TYR A O 1
ATOM 2692 N N . SER A 1 328 ? -3.947 -4.834 -11.151 1.00 94.88 328 SER A N 1
ATOM 2693 C CA . SER A 1 328 ? -3.884 -6.161 -11.780 1.00 94.88 328 SER A CA 1
ATOM 2694 C C . SER A 1 328 ? -4.711 -6.250 -13.057 1.00 94.88 328 SER A C 1
ATOM 2696 O O . SER A 1 328 ? -4.254 -6.800 -14.056 1.00 94.88 328 SER A O 1
ATOM 2698 N N . THR A 1 329 ? -5.914 -5.671 -13.052 1.00 93.88 329 THR A N 1
ATOM 2699 C CA . THR A 1 329 ? -6.776 -5.609 -14.240 1.00 93.88 329 THR A CA 1
ATOM 2700 C C . THR A 1 329 ? -6.100 -4.823 -15.363 1.00 93.88 329 THR A C 1
ATOM 2702 O O . THR A 1 329 ? -6.099 -5.256 -16.514 1.00 93.88 329 THR A O 1
ATOM 2705 N N . TRP A 1 330 ? -5.460 -3.698 -15.038 1.00 95.88 330 TRP A N 1
ATOM 2706 C CA . TRP A 1 330 ? -4.740 -2.891 -16.021 1.00 95.88 330 TRP A CA 1
ATOM 2707 C C . TRP A 1 330 ? -3.448 -3.546 -16.519 1.00 95.88 330 TRP A C 1
ATOM 2709 O O . TRP A 1 330 ? -3.085 -3.363 -17.688 1.00 95.88 330 TRP A O 1
ATOM 2719 N N . LEU A 1 331 ? -2.782 -4.343 -15.679 1.00 95.50 331 LEU A N 1
ATOM 2720 C CA . LEU A 1 331 ? -1.602 -5.119 -16.058 1.00 95.50 331 LEU A CA 1
ATOM 2721 C C . LEU A 1 331 ? -1.899 -6.154 -17.146 1.00 95.50 331 LEU A C 1
ATOM 2723 O O . LEU A 1 331 ? -1.002 -6.424 -17.936 1.00 95.50 331 LEU A O 1
ATOM 2727 N N . PHE A 1 332 ? -3.125 -6.678 -17.276 1.00 93.62 332 PHE A N 1
ATOM 2728 C CA . PHE A 1 332 ? -3.472 -7.549 -18.411 1.00 93.62 332 PHE A CA 1
ATOM 2729 C C . PHE A 1 332 ? -3.309 -6.835 -19.760 1.00 93.62 332 PHE A C 1
ATOM 2731 O O . PHE A 1 332 ? -2.793 -7.424 -20.712 1.00 93.62 332 PHE A O 1
ATOM 2738 N N . TYR A 1 333 ? -3.683 -5.553 -19.848 1.00 94.62 333 TYR A N 1
ATOM 2739 C CA . TYR A 1 333 ? -3.478 -4.763 -21.067 1.00 94.62 333 TYR A CA 1
ATOM 2740 C C . TYR A 1 333 ? -1.986 -4.526 -21.337 1.00 94.62 333 TYR A C 1
ATOM 2742 O O . TYR A 1 333 ? -1.535 -4.675 -22.474 1.00 94.62 333 TYR A O 1
ATOM 2750 N N . ALA A 1 334 ? -1.205 -4.216 -20.297 1.00 95.69 334 ALA A N 1
ATOM 2751 C CA . ALA A 1 334 ? 0.245 -4.050 -20.409 1.00 95.69 334 ALA A CA 1
ATOM 2752 C C . ALA A 1 334 ? 0.957 -5.357 -20.799 1.00 95.69 334 ALA A C 1
ATOM 2754 O O . ALA A 1 334 ? 1.833 -5.352 -21.660 1.00 95.69 334 ALA A O 1
ATOM 2755 N N . ALA A 1 335 ? 0.548 -6.487 -20.220 1.00 94.38 335 ALA A N 1
ATOM 2756 C CA . ALA A 1 335 ? 1.041 -7.814 -20.564 1.00 94.38 335 ALA A CA 1
ATOM 2757 C C . ALA A 1 335 ? 0.748 -8.148 -22.033 1.00 94.38 335 ALA A C 1
ATOM 2759 O O . ALA A 1 335 ? 1.624 -8.661 -22.723 1.00 94.38 335 ALA A O 1
ATOM 2760 N N . GLY A 1 336 ? -0.433 -7.784 -22.544 1.00 94.88 336 GLY A N 1
ATOM 2761 C CA . GLY A 1 336 ? -0.761 -7.903 -23.967 1.00 94.88 336 GLY A CA 1
ATOM 2762 C C . GLY A 1 336 ? 0.189 -7.108 -24.871 1.00 94.88 336 GLY A C 1
ATOM 2763 O O . GLY A 1 336 ? 0.688 -7.652 -25.856 1.00 94.88 336 GLY A O 1
ATOM 2764 N N . ILE A 1 337 ? 0.498 -5.855 -24.514 1.00 94.19 337 ILE A N 1
ATOM 2765 C CA . ILE A 1 337 ? 1.478 -5.014 -25.232 1.00 94.19 337 ILE A CA 1
ATOM 2766 C C . ILE A 1 337 ? 2.876 -5.653 -25.188 1.00 94.19 337 ILE A C 1
ATOM 2768 O O . ILE A 1 337 ? 3.560 -5.716 -26.211 1.00 94.19 337 ILE A O 1
ATOM 2772 N N . GLY A 1 338 ? 3.286 -6.157 -24.023 1.00 91.12 338 GLY A N 1
ATOM 2773 C CA . GLY A 1 338 ? 4.573 -6.820 -23.816 1.00 91.12 338 GLY A CA 1
ATOM 2774 C C . GLY A 1 338 ? 4.737 -8.099 -24.639 1.00 91.12 338 GLY A C 1
ATOM 2775 O O . GLY A 1 338 ? 5.731 -8.254 -25.346 1.00 91.12 338 GLY A O 1
ATOM 2776 N N . ILE A 1 339 ? 3.733 -8.984 -24.616 1.00 90.50 339 ILE A N 1
ATOM 2777 C CA . ILE A 1 339 ? 3.702 -10.222 -25.415 1.00 90.50 339 ILE A CA 1
ATOM 2778 C C . ILE A 1 339 ? 3.725 -9.897 -26.907 1.00 90.50 339 ILE A C 1
ATOM 2780 O O . ILE A 1 339 ? 4.454 -10.544 -27.658 1.00 90.50 339 ILE A O 1
ATOM 2784 N N . ALA A 1 340 ? 2.961 -8.890 -27.343 1.00 90.44 340 ALA A N 1
ATOM 2785 C CA . ALA A 1 340 ? 2.959 -8.462 -28.735 1.00 90.44 340 ALA A CA 1
ATOM 2786 C C . ALA A 1 340 ? 4.345 -7.963 -29.169 1.00 90.44 340 ALA A C 1
ATOM 2788 O O . ALA A 1 340 ? 4.838 -8.413 -30.199 1.00 90.44 340 ALA A O 1
ATOM 2789 N N . SER A 1 341 ? 5.004 -7.103 -28.379 1.00 87.50 341 SER A N 1
ATOM 2790 C CA . SER A 1 341 ? 6.365 -6.627 -28.681 1.00 87.50 341 SER A CA 1
ATOM 2791 C C . SER A 1 341 ? 7.366 -7.777 -28.737 1.00 87.50 341 SER A C 1
ATOM 2793 O O . SER A 1 341 ? 8.092 -7.914 -29.718 1.00 87.50 341 SER A O 1
ATOM 2795 N N . PHE A 1 342 ? 7.355 -8.651 -27.728 1.00 84.06 342 PHE A N 1
ATOM 2796 C CA . PHE A 1 342 ? 8.273 -9.784 -27.653 1.00 84.06 342 PHE A CA 1
ATOM 2797 C C . PHE A 1 342 ? 8.063 -10.781 -28.804 1.00 84.06 342 PHE A C 1
ATOM 2799 O O . PHE A 1 342 ? 9.022 -11.241 -29.417 1.00 84.06 342 PHE A O 1
ATOM 2806 N N . GLY A 1 343 ? 6.811 -11.092 -29.153 1.00 84.00 343 GLY A N 1
ATOM 2807 C CA . GLY A 1 343 ? 6.495 -11.971 -30.281 1.00 84.00 343 GLY A CA 1
ATOM 2808 C C . GLY A 1 343 ? 6.915 -11.374 -31.627 1.00 84.00 343 GLY A C 1
ATOM 2809 O O . GLY A 1 343 ? 7.443 -12.079 -32.484 1.00 84.00 343 GLY A O 1
ATOM 2810 N N . LEU A 1 344 ? 6.729 -10.066 -31.799 1.00 83.62 344 LEU A N 1
ATOM 2811 C CA . LEU A 1 344 ? 7.169 -9.319 -32.974 1.00 83.62 344 LEU A CA 1
ATOM 2812 C C . LEU A 1 344 ? 8.703 -9.322 -33.116 1.00 83.62 344 LEU A C 1
ATOM 2814 O O . LEU A 1 344 ? 9.217 -9.535 -34.216 1.00 83.62 344 LEU A O 1
ATOM 2818 N N . GLU A 1 345 ? 9.435 -9.174 -32.012 1.00 77.38 345 GLU A N 1
ATOM 2819 C CA . GLU A 1 345 ? 10.897 -9.310 -31.972 1.00 77.38 345 GLU A CA 1
ATOM 2820 C C . GLU A 1 345 ? 11.353 -10.740 -32.296 1.00 77.38 345 GLU A C 1
ATOM 2822 O O . GLU A 1 345 ? 12.282 -10.925 -33.085 1.00 77.38 345 GLU A O 1
ATOM 2827 N N . LEU A 1 346 ? 10.664 -11.759 -31.771 1.00 76.12 346 LEU A N 1
ATOM 2828 C CA . LEU A 1 346 ? 10.985 -13.168 -32.018 1.00 76.12 346 LEU A CA 1
ATOM 2829 C C . LEU A 1 346 ? 10.797 -13.564 -33.493 1.00 76.12 346 LEU A C 1
ATOM 2831 O O . LEU A 1 346 ? 11.593 -14.330 -34.034 1.00 76.12 346 LEU A O 1
ATOM 2835 N N . LEU A 1 347 ? 9.753 -13.043 -34.146 1.00 79.56 347 LEU A N 1
ATOM 2836 C CA . LEU A 1 347 ? 9.427 -13.345 -35.544 1.00 79.56 347 LEU A CA 1
ATOM 2837 C C . LEU A 1 347 ? 10.258 -12.524 -36.543 1.00 79.56 347 LEU A C 1
ATOM 2839 O O . LEU A 1 347 ? 10.591 -13.022 -37.617 1.00 79.56 347 LEU A O 1
ATOM 2843 N N . GLY A 1 348 ? 10.557 -11.263 -36.217 1.00 69.56 348 GLY A N 1
ATOM 2844 C CA . GLY A 1 348 ? 11.208 -10.310 -37.123 1.00 69.56 348 GLY A CA 1
ATOM 2845 C C . GLY A 1 348 ? 12.707 -10.092 -36.885 1.00 69.56 348 GLY A C 1
ATOM 2846 O O . GLY A 1 348 ? 13.367 -9.475 -37.725 1.00 69.56 348 GLY A O 1
ATOM 2847 N N . GLY A 1 349 ? 13.263 -10.569 -35.767 1.00 66.75 349 GLY A N 1
ATOM 2848 C CA . GLY A 1 349 ? 14.669 -10.378 -35.401 1.00 66.75 349 GLY A CA 1
ATOM 2849 C C . GLY A 1 349 ? 15.100 -8.903 -35.415 1.00 66.75 349 GLY A C 1
ATOM 2850 O O . GLY A 1 349 ? 14.342 -8.003 -35.056 1.00 66.75 349 GLY A O 1
ATOM 2851 N N . GLN A 1 350 ? 16.319 -8.628 -35.895 1.00 56.19 350 GLN A N 1
ATOM 2852 C CA . GLN A 1 350 ? 16.876 -7.265 -35.981 1.00 56.19 350 GLN A CA 1
ATOM 2853 C C . GLN A 1 350 ? 16.123 -6.329 -36.955 1.00 56.19 350 GLN A C 1
ATOM 2855 O O . GLN A 1 350 ? 16.355 -5.119 -36.945 1.00 56.19 350 GLN A O 1
ATOM 2860 N N . TYR A 1 351 ? 15.214 -6.844 -37.790 1.00 51.25 351 TYR A N 1
ATOM 2861 C CA . TYR A 1 351 ? 14.461 -6.036 -38.759 1.00 51.25 351 TYR A CA 1
ATOM 2862 C C . TYR A 1 351 ? 13.266 -5.305 -38.139 1.00 51.25 351 TYR A C 1
ATOM 2864 O O . TYR A 1 351 ? 12.734 -4.372 -38.742 1.00 51.25 351 TYR A O 1
ATOM 2872 N N . LEU A 1 352 ? 12.864 -5.681 -36.923 1.00 62.03 352 LEU A N 1
ATOM 2873 C CA . LEU A 1 352 ? 11.692 -5.136 -36.242 1.00 62.03 352 LEU A CA 1
ATOM 2874 C C . LEU A 1 352 ? 12.051 -4.267 -35.026 1.00 62.03 352 LEU A C 1
ATOM 2876 O O . LEU A 1 352 ? 11.330 -4.214 -34.037 1.00 62.03 352 LEU A O 1
ATOM 2880 N N . THR A 1 353 ? 13.156 -3.522 -35.119 1.00 68.12 353 THR A N 1
ATOM 2881 C CA . THR A 1 353 ? 13.651 -2.608 -34.066 1.00 68.12 353 THR A CA 1
ATOM 2882 C C . THR A 1 353 ? 12.669 -1.504 -33.669 1.00 68.12 353 THR A C 1
ATOM 2884 O O . THR A 1 353 ? 12.822 -0.910 -32.605 1.00 68.12 353 THR A O 1
ATOM 2887 N N . TRP A 1 354 ? 11.644 -1.233 -34.482 1.00 79.88 354 TRP A N 1
ATOM 2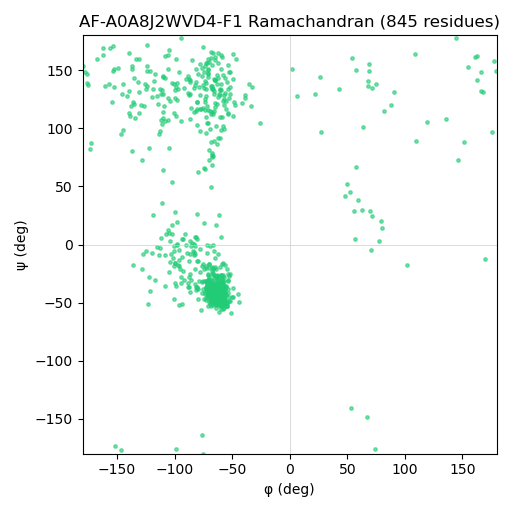888 C CA . TRP A 1 354 ? 10.562 -0.313 -34.132 1.00 79.88 354 TRP A CA 1
ATOM 2889 C C . TRP A 1 354 ? 9.594 -0.890 -33.083 1.00 79.88 354 TRP A C 1
ATOM 2891 O O . TRP A 1 354 ? 8.891 -0.109 -32.446 1.00 79.88 354 TRP A O 1
ATOM 2901 N N . ALA A 1 355 ? 9.563 -2.214 -32.872 1.00 81.75 355 ALA A N 1
ATOM 2902 C CA . ALA A 1 355 ? 8.682 -2.868 -31.900 1.00 81.75 355 ALA A CA 1
ATOM 2903 C C . ALA A 1 355 ? 9.006 -2.445 -30.457 1.00 81.75 355 ALA A C 1
ATOM 2905 O O . ALA A 1 355 ? 8.104 -2.041 -29.727 1.00 81.75 355 ALA A O 1
ATOM 2906 N N . THR A 1 356 ? 10.292 -2.397 -30.090 1.00 78.94 356 THR A N 1
ATOM 2907 C CA . THR A 1 356 ? 10.745 -1.911 -28.771 1.00 78.94 356 THR A CA 1
ATOM 2908 C C . THR A 1 356 ? 10.352 -0.451 -28.537 1.00 78.94 356 THR A C 1
ATOM 2910 O O . THR A 1 356 ? 9.873 -0.088 -27.463 1.00 78.94 356 THR A O 1
ATOM 2913 N N . ALA A 1 357 ? 10.483 0.391 -29.568 1.00 85.31 357 ALA A N 1
ATOM 2914 C CA . ALA A 1 357 ? 10.070 1.788 -29.505 1.00 85.31 357 ALA A CA 1
ATOM 2915 C C . ALA A 1 357 ? 8.549 1.940 -29.381 1.00 85.31 357 ALA A C 1
ATOM 2917 O O . ALA A 1 357 ? 8.073 2.748 -28.582 1.00 85.31 357 ALA A O 1
ATOM 2918 N N . ALA A 1 358 ? 7.783 1.137 -30.121 1.00 88.81 358 ALA A N 1
ATOM 2919 C CA . ALA A 1 358 ? 6.332 1.090 -30.000 1.00 88.81 358 ALA A CA 1
ATOM 2920 C C . ALA A 1 358 ? 5.905 0.633 -28.597 1.00 88.81 358 ALA A C 1
ATOM 2922 O O . ALA A 1 358 ? 5.022 1.254 -28.011 1.00 88.81 358 ALA A O 1
ATOM 2923 N N . CYS A 1 359 ? 6.570 -0.372 -28.020 1.00 90.56 359 CYS A N 1
ATOM 2924 C CA . CYS A 1 359 ? 6.324 -0.839 -26.658 1.00 90.56 359 CYS A CA 1
ATOM 2925 C C . CYS A 1 359 ? 6.520 0.286 -25.631 1.00 90.56 359 CYS A C 1
ATOM 2927 O O . CYS A 1 359 ? 5.601 0.577 -24.864 1.00 90.56 359 CYS A O 1
ATOM 2929 N N . GLY A 1 360 ? 7.659 0.990 -25.667 1.00 91.12 360 GLY A N 1
ATOM 2930 C CA . GLY A 1 360 ? 7.936 2.115 -24.767 1.00 91.12 360 GLY A CA 1
ATOM 2931 C C . GLY A 1 360 ? 6.921 3.261 -24.889 1.00 91.12 360 GLY A C 1
ATOM 2932 O O . GLY A 1 360 ? 6.455 3.787 -23.876 1.00 91.12 360 GLY A O 1
ATOM 2933 N N . ILE A 1 361 ? 6.508 3.610 -26.114 1.00 92.88 361 ILE A N 1
ATOM 2934 C CA . ILE A 1 361 ? 5.473 4.628 -26.367 1.00 92.88 361 ILE A CA 1
ATOM 2935 C C . ILE A 1 361 ? 4.113 4.169 -25.826 1.00 92.88 361 ILE A C 1
ATOM 2937 O O . ILE A 1 361 ? 3.468 4.902 -25.074 1.00 92.88 361 ILE A O 1
ATOM 2941 N N . CYS A 1 362 ? 3.679 2.951 -26.160 1.00 94.56 362 CYS A N 1
ATOM 2942 C CA . CYS A 1 362 ? 2.411 2.392 -25.697 1.00 94.56 362 CYS A CA 1
ATOM 2943 C C . CYS A 1 362 ? 2.357 2.303 -24.170 1.00 94.56 362 CYS A C 1
ATOM 2945 O O . CYS A 1 362 ? 1.349 2.682 -23.580 1.00 94.56 362 CYS A O 1
ATOM 2947 N N . MET A 1 363 ? 3.445 1.886 -23.522 1.00 94.69 363 MET A N 1
ATOM 2948 C CA . MET A 1 363 ? 3.537 1.817 -22.063 1.00 94.69 363 MET A CA 1
ATOM 2949 C C . MET A 1 363 ? 3.543 3.204 -21.409 1.00 94.69 363 MET A C 1
ATOM 2951 O O . MET A 1 363 ? 2.912 3.406 -20.369 1.00 94.69 363 MET A O 1
ATOM 2955 N N . SER A 1 364 ? 4.168 4.204 -22.035 1.00 94.12 364 SER A N 1
ATOM 2956 C CA . SER A 1 364 ? 4.098 5.595 -21.571 1.00 94.12 364 SER A CA 1
ATOM 2957 C C . SER A 1 364 ? 2.667 6.155 -21.607 1.00 94.12 364 SER A C 1
ATOM 2959 O O . SER A 1 364 ? 2.256 6.873 -20.689 1.00 94.12 364 SER A O 1
ATOM 2961 N N . LEU A 1 365 ? 1.880 5.809 -22.629 1.00 94.62 365 LEU A N 1
ATOM 2962 C CA . LEU A 1 365 ? 0.464 6.184 -22.708 1.00 94.62 365 LEU A CA 1
ATOM 2963 C C . LEU A 1 365 ? -0.393 5.362 -21.732 1.00 94.62 365 LEU A C 1
ATOM 2965 O O . LEU A 1 365 ? -1.228 5.931 -21.030 1.00 94.62 365 LEU A O 1
ATOM 2969 N N . TRP A 1 366 ? -0.146 4.052 -21.632 1.00 96.19 366 TRP A N 1
ATOM 2970 C CA . TRP A 1 366 ? -0.833 3.143 -20.711 1.00 96.19 366 TRP A CA 1
ATOM 2971 C C . TRP A 1 366 ? -0.691 3.592 -19.255 1.00 96.19 366 TRP A C 1
ATOM 2973 O O . TRP A 1 366 ? -1.700 3.687 -18.566 1.00 96.19 366 TRP A O 1
ATOM 2983 N N . THR A 1 367 ? 0.515 3.958 -18.803 1.00 95.69 367 THR A N 1
ATOM 2984 C CA . THR A 1 367 ? 0.736 4.434 -17.419 1.00 95.69 367 THR A CA 1
ATOM 2985 C C . THR A 1 367 ? -0.102 5.665 -17.095 1.00 95.69 367 THR A C 1
ATOM 2987 O O . THR A 1 367 ? -0.643 5.780 -16.001 1.00 95.69 367 THR A O 1
ATOM 2990 N N . THR A 1 368 ? -0.255 6.573 -18.060 1.00 93.88 368 THR A N 1
ATOM 2991 C CA . THR A 1 368 ? -1.059 7.789 -17.880 1.00 93.88 368 THR A CA 1
ATOM 2992 C C . THR A 1 368 ? -2.546 7.451 -17.823 1.00 93.88 368 THR A C 1
ATOM 2994 O O . THR A 1 368 ? -3.256 7.953 -16.960 1.00 93.88 368 THR A O 1
ATOM 2997 N N . LEU A 1 369 ? -3.020 6.567 -18.705 1.00 93.69 369 LEU A N 1
ATOM 2998 C CA . LEU A 1 369 ? -4.412 6.113 -18.695 1.00 93.69 369 LEU A CA 1
ATOM 2999 C C . LEU A 1 369 ? -4.766 5.363 -17.408 1.00 93.69 369 LEU A C 1
ATOM 3001 O O . LEU A 1 369 ? -5.819 5.633 -16.835 1.00 93.69 369 LEU A O 1
ATOM 3005 N N . PHE A 1 370 ? -3.887 4.474 -16.947 1.00 95.50 370 PHE A N 1
ATOM 3006 C CA . PHE A 1 370 ? -4.057 3.729 -15.705 1.00 95.50 370 PHE A CA 1
ATOM 3007 C C . PHE A 1 370 ? -4.202 4.673 -14.509 1.00 95.50 370 PHE A C 1
ATOM 3009 O O . PHE A 1 370 ? -5.218 4.610 -13.822 1.00 95.50 370 PHE A O 1
ATOM 3016 N N . LEU A 1 371 ? -3.244 5.583 -14.299 1.00 95.12 371 LEU A N 1
ATOM 3017 C CA . LEU A 1 371 ? -3.264 6.491 -13.146 1.00 95.12 371 LEU A CA 1
ATOM 3018 C C . LEU A 1 371 ? -4.475 7.430 -13.165 1.00 95.12 371 LEU A C 1
ATOM 3020 O O . LEU A 1 371 ? -5.096 7.668 -12.135 1.00 95.12 371 LEU A O 1
ATOM 3024 N N . GLU A 1 372 ? -4.873 7.926 -14.336 1.00 91.75 372 GLU A N 1
ATOM 3025 C CA . GLU A 1 372 ? -6.068 8.767 -14.440 1.00 91.75 372 GLU A CA 1
ATOM 3026 C C . GLU A 1 372 ? -7.367 7.998 -14.197 1.00 91.75 372 GLU A C 1
ATOM 3028 O O . GLU A 1 372 ? -8.323 8.558 -13.655 1.00 91.75 372 GLU A O 1
ATOM 3033 N N . CYS A 1 373 ? -7.429 6.724 -14.588 1.00 91.50 373 CYS A N 1
ATOM 3034 C CA . CYS A 1 373 ? -8.571 5.874 -14.267 1.00 91.50 373 CYS A CA 1
ATOM 3035 C C . CYS A 1 373 ? -8.593 5.518 -12.778 1.00 91.50 373 CYS A C 1
ATOM 3037 O O . CYS A 1 373 ? -9.662 5.610 -12.179 1.00 91.50 373 CYS A O 1
ATOM 3039 N N . TRP A 1 374 ? -7.432 5.231 -12.178 1.00 94.44 374 TRP A N 1
ATOM 3040 C CA . TRP A 1 374 ? -7.283 5.005 -10.740 1.00 94.44 374 TRP A CA 1
ATOM 3041 C C . TRP A 1 374 ? -7.834 6.174 -9.919 1.00 94.44 374 TRP A C 1
ATOM 3043 O O . TRP A 1 374 ? -8.720 5.958 -9.104 1.00 94.44 374 TRP A O 1
ATOM 3053 N N . LYS A 1 375 ? -7.442 7.419 -10.226 1.00 91.62 375 LYS A N 1
ATOM 3054 C CA . LYS A 1 375 ? -7.989 8.622 -9.562 1.00 91.62 375 LYS A CA 1
ATOM 3055 C C . LYS A 1 375 ? -9.519 8.703 -9.611 1.00 91.62 375 LYS A C 1
ATOM 3057 O O . LYS A 1 375 ? -10.151 9.295 -8.745 1.00 91.62 375 LYS A O 1
ATOM 3062 N N . GLY A 1 376 ? -10.135 8.179 -10.677 1.00 89.56 376 GLY A N 1
ATOM 3063 C CA . GLY A 1 376 ? -11.594 8.096 -10.774 1.00 89.56 376 GLY A CA 1
ATOM 3064 C C . GLY A 1 376 ? -12.195 7.042 -9.857 1.00 89.56 376 GLY A C 1
ATOM 3065 O O . GLY A 1 376 ? -13.215 7.305 -9.227 1.00 89.56 376 GLY A O 1
ATOM 3066 N N . GLU A 1 377 ? -11.567 5.872 -9.807 1.00 90.12 377 GLU A N 1
ATOM 3067 C CA . GLU A 1 377 ? -12.001 4.750 -8.977 1.00 90.12 377 GLU A CA 1
ATOM 3068 C C . GLU A 1 377 ? -11.833 5.061 -7.486 1.00 90.12 377 GLU A C 1
ATOM 3070 O O . GLU A 1 377 ? -12.749 4.840 -6.703 1.00 90.12 377 GLU A O 1
ATOM 3075 N N . GLU A 1 378 ? -10.716 5.677 -7.108 1.00 93.06 378 GLU A N 1
ATOM 3076 C CA . GLU A 1 378 ? -10.446 6.153 -5.751 1.00 93.06 378 GLU A CA 1
ATOM 3077 C C . GLU A 1 378 ? -11.447 7.228 -5.320 1.00 93.06 378 GLU A C 1
ATOM 3079 O O . GLU A 1 378 ? -12.068 7.104 -4.268 1.00 93.06 378 GLU A O 1
ATOM 3084 N N . ALA A 1 379 ? -11.696 8.240 -6.161 1.00 88.75 379 ALA A N 1
ATOM 3085 C CA . ALA A 1 379 ? -12.694 9.268 -5.864 1.00 88.75 379 ALA A CA 1
ATOM 3086 C C . ALA A 1 379 ? -14.105 8.679 -5.692 1.00 88.75 379 ALA A C 1
ATOM 3088 O O . ALA A 1 379 ? -14.879 9.150 -4.855 1.00 88.75 379 ALA A O 1
ATOM 3089 N N . ARG A 1 380 ? -14.439 7.641 -6.468 1.00 88.31 380 ARG A N 1
ATOM 3090 C CA . ARG A 1 380 ? -15.692 6.900 -6.326 1.00 88.31 380 ARG A CA 1
ATOM 3091 C C . ARG A 1 380 ? -15.726 6.131 -5.005 1.00 88.31 380 ARG A C 1
ATOM 3093 O O . ARG A 1 380 ? -16.689 6.287 -4.263 1.00 88.31 380 ARG A O 1
ATOM 3100 N N . ALA A 1 381 ? -14.691 5.358 -4.690 1.00 90.38 381 ALA A N 1
ATOM 3101 C CA . ALA A 1 381 ? -14.609 4.571 -3.462 1.00 90.38 381 ALA A CA 1
ATOM 3102 C C . ALA A 1 381 ? -14.652 5.453 -2.208 1.00 90.38 381 ALA A C 1
ATOM 3104 O O . ALA A 1 381 ? -15.432 5.194 -1.298 1.00 90.38 381 ALA A O 1
ATOM 3105 N N . LYS A 1 382 ? -13.902 6.556 -2.193 1.00 89.06 382 LYS A N 1
ATOM 3106 C CA . LYS A 1 382 ? -13.909 7.567 -1.128 1.00 89.06 382 LYS A CA 1
ATOM 3107 C C . LYS A 1 382 ? -15.308 8.110 -0.829 1.00 89.06 382 LYS A C 1
ATOM 3109 O O . LYS A 1 382 ? -15.668 8.280 0.340 1.00 89.06 382 LYS A O 1
ATOM 3114 N N . LEU A 1 383 ? -16.101 8.366 -1.872 1.00 87.19 383 LEU A N 1
ATOM 3115 C CA . LEU A 1 383 ? -17.496 8.788 -1.740 1.00 87.19 383 LEU A CA 1
ATOM 3116 C C . LEU A 1 383 ? -18.380 7.633 -1.247 1.00 87.19 383 LEU A C 1
ATOM 3118 O O . LEU A 1 383 ? -19.065 7.779 -0.238 1.00 87.19 383 LEU A O 1
ATOM 3122 N N . GLU A 1 384 ? -18.333 6.481 -1.924 1.00 88.06 384 GLU A N 1
ATOM 3123 C CA . GLU A 1 384 ? -19.138 5.294 -1.599 1.00 88.06 384 GLU A CA 1
ATOM 3124 C C . GLU A 1 384 ? -18.890 4.783 -0.179 1.00 88.06 384 GLU A C 1
ATOM 3126 O O . GLU A 1 384 ? -19.763 4.159 0.419 1.00 88.06 384 GLU A O 1
ATOM 3131 N N . TRP A 1 385 ? -17.692 5.009 0.360 1.00 90.12 385 TRP A N 1
ATOM 3132 C CA . TRP A 1 385 ? -17.283 4.533 1.675 1.00 90.12 385 TRP A CA 1
ATOM 3133 C C . TRP A 1 385 ? -17.457 5.566 2.784 1.00 90.12 385 TRP A C 1
ATOM 3135 O O . TRP A 1 385 ? -17.247 5.213 3.944 1.00 90.12 385 TRP A O 1
ATOM 3145 N N . GLY A 1 386 ? -17.850 6.800 2.453 1.00 88.56 386 GLY A N 1
ATOM 3146 C CA . GLY A 1 386 ? -18.073 7.865 3.431 1.00 88.56 386 GLY A CA 1
ATOM 3147 C C . GLY A 1 386 ? -16.793 8.409 4.052 1.00 88.56 386 GLY A C 1
ATOM 3148 O O . GLY A 1 386 ? -16.836 8.930 5.161 1.00 88.56 386 GLY A O 1
ATOM 3149 N N . MET A 1 387 ? -15.662 8.281 3.358 1.00 91.06 387 MET A N 1
ATOM 3150 C CA . ME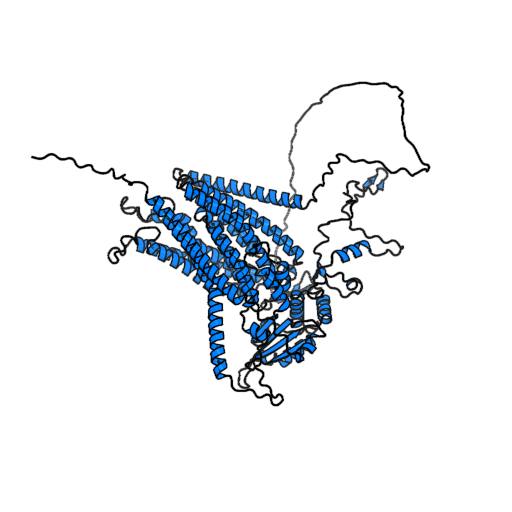T A 1 387 ? -14.337 8.706 3.832 1.00 91.06 387 MET A CA 1
ATOM 3151 C C . MET A 1 387 ? -13.939 10.082 3.279 1.00 91.06 387 MET A C 1
ATOM 3153 O O . MET A 1 387 ? -12.768 10.430 3.228 1.00 91.06 387 MET A O 1
ATOM 3157 N N . THR A 1 388 ? -14.908 10.872 2.810 1.00 89.12 388 THR A N 1
ATOM 3158 C CA . THR A 1 388 ? -14.636 12.210 2.268 1.00 89.12 388 THR A CA 1
ATOM 3159 C C . THR A 1 388 ? -14.277 13.178 3.396 1.00 89.12 388 THR A C 1
ATOM 3161 O O . THR A 1 388 ? -15.118 13.421 4.261 1.00 89.12 388 THR A O 1
ATOM 3164 N N . GLY A 1 389 ? -13.072 13.760 3.363 1.00 85.75 389 GLY A N 1
ATOM 3165 C CA . GLY A 1 389 ? -12.581 14.664 4.407 1.00 85.75 389 GLY A CA 1
ATOM 3166 C C . GLY A 1 389 ? -12.292 13.956 5.733 1.00 85.75 389 GLY A C 1
ATOM 3167 O O . GLY A 1 389 ? -12.443 14.559 6.794 1.00 85.75 389 GLY A O 1
ATOM 3168 N N . PHE A 1 390 ? -11.932 12.671 5.687 1.00 89.38 390 PHE A N 1
ATOM 3169 C CA . PHE A 1 390 ? -11.592 11.887 6.873 1.00 89.38 390 PHE A CA 1
ATOM 3170 C C . PHE A 1 390 ? -10.338 12.449 7.555 1.00 89.38 390 PHE A C 1
ATOM 3172 O O . PHE A 1 390 ? -10.351 12.638 8.773 1.00 89.38 390 PHE A O 1
ATOM 3179 N N . GLU A 1 391 ? -9.309 12.796 6.777 1.00 88.56 391 GLU A N 1
ATOM 3180 C CA . GLU A 1 391 ? -8.016 13.279 7.289 1.00 88.56 391 GLU A CA 1
ATOM 3181 C C . GLU A 1 391 ? -8.128 14.583 8.090 1.00 88.56 391 GLU A C 1
ATOM 3183 O O . GLU A 1 391 ? -7.396 14.795 9.054 1.00 88.56 391 GLU A O 1
ATOM 3188 N N . GLU A 1 392 ? -9.090 15.449 7.751 1.00 85.44 392 GLU A N 1
ATOM 3189 C CA . GLU A 1 392 ? -9.335 16.705 8.477 1.00 85.44 392 GLU A CA 1
ATOM 3190 C C . GLU A 1 392 ? -9.869 16.476 9.900 1.00 85.44 392 GLU A C 1
ATOM 3192 O O . GLU A 1 392 ? -9.771 17.356 10.759 1.00 85.44 392 GLU A O 1
ATOM 3197 N N . THR A 1 393 ? -10.466 15.307 10.138 1.00 83.19 393 THR A N 1
ATOM 3198 C CA . THR A 1 393 ? -11.111 14.925 11.402 1.00 83.19 393 THR A CA 1
ATOM 3199 C C . THR A 1 393 ? -10.377 13.810 12.143 1.00 83.19 393 THR A C 1
ATOM 3201 O O . THR A 1 393 ? -10.880 13.325 13.156 1.00 83.19 393 THR A O 1
ATOM 3204 N N . GLU A 1 394 ? -9.209 13.397 11.647 1.00 86.81 394 GLU A N 1
ATOM 3205 C CA . GLU A 1 394 ? -8.395 12.348 12.255 1.00 86.81 394 GLU A CA 1
ATOM 3206 C C . GLU A 1 394 ? -7.882 12.774 13.640 1.00 86.81 394 GLU A C 1
ATOM 3208 O O . GLU A 1 394 ? -7.523 13.931 13.871 1.00 86.81 394 GLU A O 1
ATOM 3213 N N . GLU A 1 395 ? -7.847 11.828 14.578 1.00 84.06 395 GLU A N 1
ATOM 3214 C CA . GLU A 1 395 ? -7.341 12.075 15.926 1.00 84.06 395 GLU A CA 1
ATOM 3215 C C . GLU A 1 395 ? -5.808 12.183 15.959 1.00 84.06 395 GLU A C 1
ATOM 3217 O O . GLU A 1 395 ? -5.080 11.528 15.205 1.00 84.06 395 GLU A O 1
ATOM 3222 N N . ASP A 1 396 ? -5.306 13.002 16.885 1.00 85.31 396 ASP A N 1
ATOM 3223 C CA . ASP A 1 396 ? -3.872 13.168 17.103 1.00 85.31 396 ASP A CA 1
ATOM 3224 C C . ASP A 1 396 ? -3.242 11.864 17.617 1.00 85.31 396 ASP A C 1
ATOM 3226 O O . ASP A 1 396 ? -3.785 11.153 18.468 1.00 85.31 396 ASP A O 1
ATOM 3230 N N . ARG A 1 397 ? -2.029 11.563 17.152 1.00 87.50 397 ARG A N 1
ATOM 3231 C CA . ARG A 1 397 ? -1.277 10.390 17.602 1.00 87.50 397 ARG A CA 1
ATOM 3232 C C . ARG A 1 397 ? -0.916 10.526 19.076 1.00 87.50 397 ARG A C 1
ATOM 3234 O O . ARG A 1 397 ? -0.429 11.557 19.523 1.00 87.50 397 ARG A O 1
ATOM 3241 N N . THR A 1 398 ? -0.980 9.417 19.805 1.00 80.62 398 THR A N 1
ATOM 3242 C CA . THR A 1 398 ? -0.584 9.357 21.223 1.00 80.62 398 THR A CA 1
ATOM 3243 C C . THR A 1 398 ? 0.880 9.743 21.479 1.00 80.62 398 THR A C 1
ATOM 3245 O O . THR A 1 398 ? 1.222 10.155 22.581 1.00 80.62 398 THR A O 1
ATOM 3248 N N . GLU A 1 399 ? 1.761 9.569 20.486 1.00 83.56 399 GLU A N 1
ATOM 3249 C CA . GLU A 1 399 ? 3.186 9.936 20.558 1.00 83.56 399 GLU A CA 1
ATOM 3250 C C . GLU A 1 399 ? 3.441 11.424 20.236 1.00 83.56 399 GLU A C 1
ATOM 3252 O O . GLU A 1 399 ? 4.586 11.868 20.310 1.00 83.56 399 GLU A O 1
ATOM 3257 N N . PHE A 1 400 ? 2.418 12.187 19.832 1.00 89.56 400 PHE A N 1
ATOM 3258 C CA . PHE A 1 400 ? 2.584 13.569 19.397 1.00 89.56 400 PHE A CA 1
ATOM 3259 C C . PHE A 1 400 ? 2.860 14.504 20.580 1.00 89.56 400 PHE A C 1
ATOM 3261 O O . PHE A 1 400 ? 2.070 14.626 21.515 1.00 89.56 400 PHE A O 1
ATOM 3268 N N . GLU A 1 401 ? 3.986 15.213 20.519 1.00 88.31 401 GLU A N 1
ATOM 3269 C CA . GLU A 1 401 ? 4.385 16.181 21.539 1.00 88.31 401 GLU A CA 1
ATOM 3270 C C . GLU A 1 401 ? 4.036 17.611 21.101 1.00 88.31 401 GLU A C 1
ATOM 3272 O O . GLU A 1 401 ? 4.661 18.179 20.201 1.00 88.31 401 GLU A O 1
ATOM 3277 N N . GLY A 1 402 ? 3.066 18.236 21.766 1.00 88.06 402 GLY A N 1
ATOM 3278 C CA . GLY A 1 402 ? 2.643 19.609 21.484 1.00 88.06 402 GLY A CA 1
ATOM 3279 C C . GLY A 1 402 ? 2.499 20.455 22.744 1.00 88.06 402 GLY A C 1
ATOM 3280 O O . GLY A 1 402 ? 2.367 19.947 23.854 1.00 88.06 402 GLY A O 1
ATOM 3281 N N . ARG A 1 403 ? 2.529 21.780 22.579 1.00 89.19 403 ARG A N 1
ATOM 3282 C CA . ARG A 1 403 ? 2.086 22.716 23.622 1.00 89.19 403 ARG A CA 1
ATOM 3283 C C . ARG A 1 403 ? 0.589 22.922 23.456 1.00 89.19 403 ARG A C 1
ATOM 3285 O O . ARG A 1 403 ? 0.167 23.262 22.356 1.00 89.19 403 ARG A O 1
ATOM 3292 N N . GLU A 1 404 ? -0.184 22.769 24.522 1.00 87.31 404 GLU A N 1
ATOM 3293 C CA . GLU A 1 404 ? -1.619 23.057 24.479 1.00 87.31 404 GLU A CA 1
ATOM 3294 C C . GLU A 1 404 ? -1.854 24.547 24.187 1.00 87.31 404 GLU A C 1
ATOM 3296 O O . GLU A 1 404 ? -1.392 25.429 24.919 1.00 87.31 404 GLU A O 1
ATOM 3301 N N . ILE A 1 405 ? -2.555 24.832 23.093 1.00 89.25 405 ILE A N 1
ATOM 3302 C CA . ILE A 1 405 ? -3.079 26.156 22.748 1.00 89.25 405 ILE A CA 1
ATOM 3303 C C . ILE A 1 405 ? -4.552 26.014 22.373 1.00 89.25 405 ILE A C 1
ATOM 3305 O O . ILE A 1 405 ? -4.997 24.941 21.997 1.00 89.25 405 ILE A O 1
ATOM 3309 N N . HIS A 1 406 ? -5.325 27.092 22.417 1.00 89.31 406 HIS A N 1
ATOM 3310 C CA . HIS A 1 406 ? -6.683 27.044 21.877 1.00 89.31 406 HIS A CA 1
ATOM 3311 C C . HIS A 1 406 ? -6.655 27.131 20.350 1.00 89.31 406 HIS A C 1
ATOM 3313 O O . HIS A 1 406 ? -6.036 28.042 19.791 1.00 89.31 406 HIS A O 1
ATOM 3319 N N . SER A 1 407 ? -7.339 26.203 19.680 1.00 85.12 407 SER A N 1
ATOM 3320 C CA . SER A 1 407 ? -7.486 26.221 18.227 1.00 85.12 407 SER A CA 1
ATOM 3321 C C . SER A 1 407 ? -8.193 27.507 17.777 1.00 85.12 407 SER A C 1
ATOM 3323 O O . SER A 1 407 ? -9.240 27.855 18.329 1.00 85.12 407 SER A O 1
ATOM 3325 N N . PRO A 1 408 ? -7.683 28.210 16.749 1.00 87.25 408 PRO A N 1
ATOM 3326 C CA . PRO A 1 408 ? -8.312 29.424 16.232 1.00 87.25 408 PRO A CA 1
ATOM 3327 C C . PRO A 1 408 ? -9.635 29.155 15.500 1.00 87.25 408 PRO A C 1
ATOM 3329 O O . PRO A 1 408 ? -10.394 30.093 15.272 1.00 87.25 408 PRO A O 1
ATOM 3332 N N . VAL A 1 409 ? -9.900 27.899 15.118 1.00 85.94 409 VAL A N 1
ATOM 3333 C CA . VAL A 1 409 ? -11.109 27.495 14.383 1.00 85.94 409 VAL A CA 1
ATOM 3334 C C . VAL A 1 409 ? -12.170 26.963 15.340 1.00 85.94 409 VAL A C 1
ATOM 3336 O O . VAL A 1 409 ? -13.309 27.419 15.309 1.00 85.94 409 VAL A O 1
ATOM 3339 N N . THR A 1 410 ? -11.805 26.009 16.201 1.00 83.12 410 THR A N 1
ATOM 3340 C CA . THR A 1 410 ? -12.767 25.319 17.077 1.00 83.12 410 THR A CA 1
ATOM 3341 C C . THR A 1 410 ? -12.851 25.924 18.477 1.00 83.12 410 THR A C 1
ATOM 3343 O O . THR A 1 410 ? -13.816 25.668 19.192 1.00 83.12 410 THR A O 1
ATOM 3346 N N . GLY A 1 411 ? -11.850 26.702 18.904 1.00 85.38 411 GLY A N 1
ATOM 3347 C CA . GLY A 1 411 ? -11.737 27.221 20.272 1.00 85.38 411 GLY A CA 1
ATOM 3348 C C . GLY A 1 411 ? -11.393 26.161 21.330 1.00 85.38 411 GLY A C 1
ATOM 3349 O O . GLY A 1 411 ? -11.175 26.505 22.494 1.00 85.38 411 GLY A O 1
ATOM 3350 N N . LEU A 1 412 ? -11.317 24.883 20.947 1.00 83.00 412 LEU A N 1
ATOM 3351 C CA . LEU A 1 412 ? -10.966 23.773 21.831 1.00 83.00 412 LEU A CA 1
ATOM 3352 C C . LEU A 1 412 ? -9.452 23.747 22.104 1.00 83.00 412 LEU A C 1
ATOM 3354 O O . LEU A 1 412 ? -8.685 24.239 21.269 1.00 83.00 412 LEU A O 1
ATOM 3358 N N . PRO A 1 413 ? -9.011 23.219 23.264 1.00 84.38 413 PRO A N 1
ATOM 3359 C CA . PRO A 1 413 ? -7.592 22.983 23.508 1.00 84.38 413 PRO A CA 1
ATOM 3360 C C . PRO A 1 413 ? -7.060 21.996 22.464 1.00 84.38 413 PRO A C 1
ATOM 3362 O O . PRO A 1 413 ? -7.656 20.947 22.237 1.00 84.38 413 PRO A O 1
ATOM 3365 N N . ASP A 1 414 ? -5.965 22.371 21.817 1.00 85.25 414 ASP A N 1
ATOM 3366 C CA . ASP A 1 414 ? -5.335 21.660 20.714 1.00 85.25 414 ASP A CA 1
ATOM 3367 C C . ASP A 1 414 ? -3.813 21.614 20.923 1.00 85.25 414 ASP A C 1
ATOM 3369 O O . ASP A 1 414 ? -3.205 22.564 21.436 1.00 85.25 414 ASP A O 1
ATOM 3373 N N . ALA A 1 415 ? -3.180 20.508 20.545 1.00 87.38 415 ALA A N 1
ATOM 3374 C CA . ALA A 1 415 ? -1.745 20.328 20.692 1.00 87.38 415 ALA A CA 1
ATOM 3375 C C . ALA A 1 415 ? -1.014 21.021 19.529 1.00 87.38 415 ALA A C 1
ATOM 3377 O O . ALA A 1 415 ? -1.122 20.644 18.364 1.00 87.38 415 ALA A O 1
ATOM 3378 N N . TYR A 1 416 ? -0.228 22.055 19.831 1.00 89.88 416 TYR A N 1
ATOM 3379 C CA . TYR A 1 416 ? 0.493 22.826 18.820 1.00 89.88 416 TYR A CA 1
ATOM 3380 C C . TYR A 1 416 ? 1.998 22.604 18.863 1.00 89.88 416 TYR A C 1
ATOM 3382 O O . TYR A 1 416 ? 2.663 22.790 19.889 1.00 89.88 416 TYR A O 1
ATOM 3390 N N . PHE A 1 417 ? 2.556 22.307 17.692 1.00 92.69 417 PHE A N 1
ATOM 3391 C CA . PHE A 1 417 ? 3.989 22.195 17.474 1.00 92.69 417 PHE A CA 1
ATOM 3392 C C . PHE A 1 417 ? 4.484 23.292 16.508 1.00 92.69 417 PHE A C 1
ATOM 3394 O O . PHE A 1 417 ? 3.934 23.434 15.414 1.00 92.69 417 PHE A O 1
ATOM 3401 N N . PRO A 1 418 ? 5.520 24.085 16.863 1.00 93.62 418 PRO A N 1
ATOM 3402 C CA . PRO A 1 418 ? 5.992 25.185 16.023 1.00 93.62 418 PRO A CA 1
ATOM 3403 C C . PRO A 1 418 ? 6.430 24.740 14.609 1.00 93.62 418 PRO A C 1
ATOM 3405 O O . PRO A 1 418 ? 7.380 23.960 14.477 1.00 93.62 418 PRO A O 1
ATOM 3408 N N . PRO A 1 419 ? 5.858 25.312 13.526 1.00 92.19 419 PRO A N 1
ATOM 3409 C CA . PRO A 1 419 ? 6.171 24.915 12.150 1.00 92.19 419 PRO A CA 1
ATOM 3410 C C . PRO A 1 419 ? 7.646 25.072 11.767 1.00 92.19 419 PRO A C 1
ATOM 3412 O O . PRO A 1 419 ? 8.166 24.302 10.967 1.00 92.19 419 PRO A O 1
ATOM 3415 N N . ARG A 1 420 ? 8.349 26.057 12.346 1.00 93.88 420 ARG A N 1
ATOM 3416 C CA . ARG A 1 420 ? 9.784 26.279 12.086 1.00 93.88 420 ARG A CA 1
ATOM 3417 C C . ARG A 1 420 ? 10.650 25.149 12.635 1.00 93.88 420 ARG A C 1
ATOM 3419 O O . ARG A 1 420 ? 11.609 24.746 11.980 1.00 93.88 420 ARG A O 1
ATOM 3426 N N . ASP A 1 421 ? 10.312 24.638 13.816 1.00 93.12 421 ASP A N 1
ATOM 3427 C CA . ASP A 1 421 ? 11.027 23.514 14.412 1.00 93.12 421 ASP A CA 1
ATOM 3428 C C . ASP A 1 421 ? 10.707 22.217 13.662 1.00 93.12 421 ASP A C 1
ATOM 3430 O O . ASP A 1 421 ? 11.639 21.470 13.359 1.00 93.12 421 ASP A O 1
ATOM 3434 N N . LYS A 1 422 ? 9.438 22.010 13.264 1.00 93.31 422 LYS A N 1
ATOM 3435 C CA . LYS A 1 422 ? 9.022 20.906 12.375 1.00 93.31 422 LYS A CA 1
ATOM 3436 C C . LYS A 1 422 ? 9.811 20.924 11.072 1.00 93.31 422 LYS A C 1
ATOM 3438 O O . LYS A 1 422 ? 10.487 19.952 10.753 1.00 93.31 422 LYS A O 1
ATOM 3443 N N . ALA A 1 423 ? 9.829 22.063 10.380 1.00 94.50 423 ALA A N 1
ATOM 3444 C CA . ALA A 1 423 ? 10.559 22.228 9.128 1.00 94.50 423 ALA A CA 1
ATOM 3445 C C . ALA A 1 423 ? 12.060 21.947 9.287 1.00 94.50 423 ALA A C 1
ATOM 3447 O O . ALA A 1 423 ? 12.639 21.257 8.456 1.00 94.50 423 ALA A O 1
ATOM 3448 N N . ARG A 1 424 ? 12.701 22.412 10.371 1.00 96.00 424 ARG A N 1
ATOM 3449 C CA . ARG A 1 424 ? 14.122 22.124 10.628 1.00 96.00 424 ARG A CA 1
ATOM 3450 C C . ARG A 1 424 ? 14.383 20.628 10.828 1.00 96.00 424 ARG A C 1
ATOM 3452 O O . ARG A 1 424 ? 15.377 20.126 10.309 1.00 96.00 424 ARG A O 1
ATOM 3459 N N . ARG A 1 425 ? 13.518 19.919 11.565 1.00 95.50 425 ARG A N 1
ATOM 3460 C CA . ARG A 1 425 ? 13.638 18.462 11.766 1.00 95.50 425 ARG A CA 1
ATOM 3461 C C . ARG A 1 425 ? 13.413 17.698 10.459 1.00 95.50 425 ARG A C 1
ATOM 3463 O O . ARG A 1 425 ? 14.227 16.842 10.126 1.00 95.50 425 ARG A O 1
ATOM 3470 N N . ILE A 1 426 ? 12.400 18.084 9.681 1.00 94.75 426 ILE A N 1
ATOM 3471 C CA . ILE A 1 426 ? 12.121 17.520 8.353 1.00 94.75 426 ILE A CA 1
ATOM 3472 C C . ILE A 1 426 ? 13.320 17.730 7.419 1.00 94.75 426 ILE A C 1
ATOM 3474 O O . ILE A 1 426 ? 13.833 16.768 6.860 1.00 94.75 426 ILE A O 1
ATOM 3478 N N . VAL A 1 427 ? 13.848 18.950 7.296 1.00 96.00 427 VAL A N 1
ATOM 3479 C CA . VAL A 1 427 ? 15.032 19.220 6.457 1.00 96.00 427 VAL A CA 1
ATOM 3480 C C . VAL A 1 427 ? 16.242 18.397 6.914 1.00 96.00 427 VAL A C 1
ATOM 3482 O O . VAL A 1 427 ? 16.955 17.843 6.078 1.00 96.00 427 VAL A O 1
ATOM 3485 N N . GLY A 1 428 ? 16.454 18.264 8.227 1.00 95.88 428 GLY A N 1
ATOM 3486 C CA . GLY A 1 428 ? 17.505 17.410 8.785 1.00 95.88 428 GLY A CA 1
ATOM 3487 C C . GLY A 1 428 ? 17.355 15.934 8.398 1.00 95.88 428 GLY A C 1
ATOM 3488 O O . GLY A 1 428 ? 18.343 15.309 8.018 1.00 95.88 428 GLY A O 1
ATOM 3489 N N . SER A 1 429 ? 16.132 15.395 8.432 1.00 96.25 429 SER A N 1
ATOM 3490 C CA . SER A 1 429 ? 15.848 14.016 8.008 1.00 96.25 429 SER A CA 1
ATOM 3491 C C . SER A 1 429 ? 16.144 13.796 6.517 1.00 96.25 429 SER A C 1
ATOM 3493 O O . SER A 1 429 ? 16.849 12.855 6.162 1.00 96.25 429 SER A O 1
ATOM 3495 N N . TYR A 1 430 ? 15.724 14.712 5.635 1.00 95.88 430 TYR A N 1
ATOM 3496 C CA . TYR A 1 430 ? 15.995 14.609 4.198 1.00 95.88 430 TYR A CA 1
ATOM 3497 C C . TYR A 1 430 ? 17.489 14.738 3.877 1.00 95.88 430 TYR A C 1
ATOM 3499 O O . TYR A 1 430 ? 17.982 14.055 2.980 1.00 95.88 430 TYR A O 1
ATOM 3507 N N . LEU A 1 431 ? 18.243 15.543 4.635 1.00 96.00 431 LEU A N 1
ATOM 3508 C CA . LEU A 1 431 ? 19.700 15.600 4.502 1.00 96.00 431 LEU A CA 1
ATOM 3509 C C . LEU A 1 431 ? 20.353 14.246 4.826 1.00 96.00 431 LEU A C 1
ATOM 3511 O O . LEU A 1 431 ? 21.249 13.815 4.102 1.00 96.00 431 LEU A O 1
ATOM 3515 N N . GLN A 1 432 ? 19.891 13.553 5.872 1.00 94.62 432 GLN A N 1
ATOM 3516 C CA . GLN A 1 432 ? 20.375 12.207 6.208 1.00 94.62 432 GLN A CA 1
ATOM 3517 C C . GLN A 1 432 ? 20.068 11.201 5.090 1.00 94.62 432 GLN A C 1
ATOM 3519 O O . GLN A 1 432 ? 20.928 10.396 4.745 1.00 94.62 432 GLN A O 1
ATOM 3524 N N . ILE A 1 433 ? 18.900 11.300 4.451 1.00 95.75 433 ILE A N 1
ATOM 3525 C CA . ILE A 1 433 ? 18.533 10.449 3.308 1.00 95.75 433 ILE A CA 1
ATOM 3526 C C . ILE A 1 433 ? 19.464 10.675 2.121 1.00 95.75 433 ILE A C 1
ATOM 3528 O O . ILE A 1 433 ? 19.939 9.709 1.531 1.00 95.75 433 ILE A O 1
ATOM 3532 N N . VAL A 1 434 ? 19.770 11.931 1.787 1.00 95.50 434 VAL A N 1
ATOM 3533 C CA . VAL A 1 434 ? 20.715 12.250 0.705 1.00 95.50 434 VAL A CA 1
ATOM 3534 C C . VAL A 1 434 ? 22.091 11.633 0.980 1.00 95.50 434 VAL A C 1
ATOM 3536 O O . VAL A 1 434 ? 22.706 11.084 0.066 1.00 95.50 434 VAL A O 1
ATOM 3539 N N . LEU A 1 435 ? 22.554 11.646 2.236 1.00 95.56 435 LEU A N 1
ATOM 3540 C CA . LEU A 1 435 ? 23.802 10.980 2.630 1.00 95.56 435 LEU A CA 1
ATOM 3541 C C . LEU A 1 435 ? 23.722 9.452 2.477 1.00 95.56 435 LEU A C 1
ATOM 3543 O O . LEU A 1 435 ? 24.665 8.846 1.966 1.00 95.56 435 LEU A O 1
ATOM 3547 N N . CYS A 1 436 ? 22.605 8.826 2.859 1.00 94.69 436 CYS A N 1
ATOM 3548 C CA . CYS A 1 436 ? 22.381 7.390 2.656 1.00 94.69 436 CYS A CA 1
ATOM 3549 C C . CYS A 1 436 ? 22.363 7.015 1.166 1.00 94.69 436 CYS A C 1
ATOM 3551 O O . CYS A 1 436 ? 22.992 6.034 0.770 1.00 94.69 436 CYS A O 1
ATOM 3553 N N . ILE A 1 437 ? 21.694 7.811 0.328 1.00 94.88 437 ILE A N 1
ATOM 3554 C CA . ILE A 1 437 ? 21.651 7.618 -1.127 1.00 94.88 437 ILE A CA 1
ATOM 3555 C C . ILE A 1 437 ? 23.055 7.730 -1.729 1.00 94.88 437 ILE A C 1
ATOM 3557 O O . ILE A 1 437 ? 23.441 6.904 -2.560 1.00 94.88 437 ILE A O 1
ATOM 3561 N N . PHE A 1 438 ? 23.833 8.725 -1.300 1.00 94.75 438 PHE A N 1
ATOM 3562 C CA . PHE A 1 438 ? 25.216 8.887 -1.736 1.00 94.75 438 PHE A CA 1
ATOM 3563 C C . PHE A 1 438 ? 26.066 7.665 -1.366 1.00 94.75 438 PHE A C 1
ATOM 3565 O O . PHE A 1 438 ? 26.743 7.109 -2.229 1.00 94.75 438 PHE A O 1
ATOM 3572 N N . TYR A 1 439 ? 25.966 7.191 -0.119 1.00 93.94 439 TYR A N 1
ATOM 3573 C CA . TYR A 1 439 ? 26.674 5.998 0.347 1.00 93.94 439 TYR A CA 1
ATOM 3574 C C . TYR A 1 439 ? 26.349 4.760 -0.502 1.00 93.94 439 TYR A C 1
ATOM 3576 O O . TYR A 1 439 ? 27.258 4.112 -1.018 1.00 93.94 439 TYR A O 1
ATOM 3584 N N . VAL A 1 440 ? 25.064 4.464 -0.715 1.00 92.88 440 VAL A N 1
ATOM 3585 C CA . VAL A 1 440 ? 24.632 3.316 -1.531 1.00 92.88 440 VAL A CA 1
ATOM 3586 C C . VAL A 1 440 ? 25.100 3.446 -2.979 1.00 92.88 440 VAL A C 1
ATOM 3588 O O . VAL A 1 440 ? 25.574 2.477 -3.570 1.00 92.88 440 VAL A O 1
ATOM 3591 N N . SER A 1 441 ? 25.043 4.652 -3.546 1.00 91.06 441 SER A N 1
ATOM 3592 C CA . SER A 1 441 ? 25.536 4.912 -4.902 1.00 91.06 441 SER A CA 1
ATOM 3593 C C . SER A 1 441 ? 27.041 4.642 -5.023 1.00 91.06 441 SER A C 1
ATOM 3595 O O . SER A 1 441 ? 27.482 4.063 -6.017 1.00 91.06 441 SER A O 1
ATOM 3597 N N . CYS A 1 442 ? 27.832 4.988 -4.001 1.00 91.94 442 CYS A N 1
ATOM 3598 C CA . CYS A 1 442 ? 29.255 4.653 -3.932 1.00 91.94 442 CYS A CA 1
ATOM 3599 C C . CYS A 1 442 ? 29.500 3.142 -3.837 1.00 91.94 442 CYS A C 1
ATOM 3601 O O . CYS A 1 442 ? 30.391 2.636 -4.519 1.00 91.94 442 CYS A O 1
ATOM 3603 N N . VAL A 1 443 ? 28.715 2.413 -3.036 1.00 91.94 443 VAL A N 1
ATOM 3604 C CA . VAL A 1 443 ? 28.815 0.944 -2.940 1.00 91.94 443 VAL A CA 1
ATOM 3605 C C . VAL A 1 443 ? 28.507 0.295 -4.291 1.00 91.94 443 VAL A C 1
ATOM 3607 O O . VAL A 1 443 ? 29.290 -0.529 -4.765 1.00 91.94 443 VAL A O 1
ATOM 3610 N N . ASN A 1 444 ? 27.433 0.725 -4.960 1.00 89.12 444 ASN A N 1
ATOM 3611 C CA . ASN A 1 444 ? 27.072 0.250 -6.297 1.00 89.12 444 ASN A CA 1
ATOM 3612 C C . ASN A 1 444 ? 28.193 0.514 -7.312 1.00 89.12 444 ASN A C 1
ATOM 3614 O O . ASN A 1 444 ? 28.598 -0.392 -8.040 1.00 89.12 444 ASN A O 1
ATOM 3618 N N . ALA A 1 445 ? 28.753 1.728 -7.326 1.00 87.00 445 ALA A N 1
ATOM 3619 C CA . ALA A 1 445 ? 29.894 2.060 -8.178 1.00 87.00 445 ALA A CA 1
ATOM 3620 C C . ALA A 1 445 ? 31.126 1.185 -7.872 1.00 87.00 445 ALA A C 1
ATOM 3622 O O . ALA A 1 445 ? 31.811 0.745 -8.795 1.00 87.00 445 ALA A O 1
ATOM 3623 N N . GLY A 1 446 ? 31.380 0.884 -6.595 1.00 87.94 446 GLY A N 1
ATOM 3624 C CA . GLY A 1 446 ? 32.440 -0.027 -6.160 1.00 87.94 446 GLY A CA 1
ATOM 3625 C C . GLY A 1 446 ? 32.260 -1.451 -6.690 1.00 87.94 446 GLY A C 1
ATOM 3626 O O . GLY A 1 446 ? 33.217 -2.043 -7.185 1.00 87.94 446 GLY A O 1
ATOM 3627 N N . ILE A 1 447 ? 31.035 -1.985 -6.670 1.00 88.12 447 ILE A N 1
ATOM 3628 C CA . ILE A 1 447 ? 30.722 -3.308 -7.234 1.00 88.12 447 ILE A CA 1
ATOM 3629 C C . ILE A 1 447 ? 30.995 -3.337 -8.741 1.00 88.12 447 ILE A C 1
ATOM 3631 O O . ILE A 1 447 ? 31.640 -4.266 -9.229 1.00 88.12 447 ILE A O 1
ATOM 3635 N N . PHE A 1 448 ? 30.573 -2.307 -9.478 1.00 83.38 448 PHE A N 1
ATOM 3636 C CA . PHE A 1 448 ? 30.862 -2.209 -10.912 1.00 83.38 448 PHE A CA 1
ATOM 3637 C C . PHE A 1 448 ? 32.360 -2.054 -11.203 1.00 83.38 448 PHE A C 1
ATOM 3639 O O . PHE A 1 448 ? 32.857 -2.629 -12.171 1.00 83.38 448 PHE A O 1
ATOM 3646 N N . TYR A 1 449 ? 33.102 -1.340 -10.354 1.00 82.69 449 TYR A N 1
ATOM 3647 C CA . TYR A 1 449 ? 34.557 -1.251 -10.459 1.00 82.69 449 TYR A CA 1
ATOM 3648 C C . TYR A 1 449 ? 35.226 -2.620 -10.269 1.00 82.69 449 TYR A C 1
ATOM 3650 O O . TYR A 1 449 ? 36.080 -3.001 -11.069 1.00 82.69 449 TYR A O 1
ATOM 3658 N N . VAL A 1 450 ? 34.808 -3.395 -9.262 1.00 82.25 450 VAL A N 1
ATOM 3659 C CA . VAL A 1 450 ? 35.304 -4.764 -9.038 1.00 82.25 450 VAL A CA 1
ATOM 3660 C C . VAL A 1 450 ? 34.945 -5.672 -10.213 1.00 82.25 450 VAL A C 1
ATOM 3662 O O . VAL A 1 450 ? 35.807 -6.406 -10.692 1.00 82.25 450 VAL A O 1
ATOM 3665 N N . HIS A 1 451 ? 33.715 -5.589 -10.724 1.00 78.19 451 HIS A N 1
ATOM 3666 C CA . HIS A 1 451 ? 33.290 -6.324 -11.915 1.00 78.19 451 HIS A CA 1
ATOM 3667 C C . HIS A 1 451 ? 34.199 -6.023 -13.115 1.00 78.19 451 HIS A C 1
ATOM 3669 O O . HIS A 1 451 ? 34.694 -6.944 -13.768 1.00 78.19 451 HIS A O 1
ATOM 3675 N N . ALA A 1 452 ? 34.486 -4.743 -13.371 1.00 74.31 452 ALA A N 1
ATOM 3676 C CA . ALA A 1 452 ? 35.391 -4.323 -14.436 1.00 74.31 452 ALA A CA 1
ATOM 3677 C C . ALA A 1 452 ? 36.831 -4.811 -14.200 1.00 74.31 452 ALA A C 1
ATOM 3679 O O . ALA A 1 452 ? 37.491 -5.256 -15.138 1.00 74.31 452 ALA A O 1
ATOM 3680 N N . TYR A 1 453 ? 37.314 -4.774 -12.955 1.00 75.06 453 TYR A N 1
ATOM 3681 C CA . TYR A 1 453 ? 38.645 -5.250 -12.580 1.00 75.06 453 TYR A CA 1
ATOM 3682 C C . TYR A 1 453 ? 38.798 -6.761 -12.809 1.00 75.06 453 TYR A C 1
ATOM 3684 O O . TYR A 1 453 ? 39.708 -7.177 -13.523 1.00 75.06 453 TYR A O 1
ATOM 3692 N N . VAL A 1 454 ? 37.882 -7.579 -12.280 1.00 72.75 454 VAL A N 1
ATOM 3693 C CA . VAL A 1 454 ? 37.887 -9.048 -12.438 1.00 72.75 454 VAL A CA 1
ATOM 3694 C C . VAL A 1 454 ? 37.734 -9.450 -13.906 1.00 72.75 454 VAL A C 1
ATOM 3696 O O . VAL A 1 454 ? 38.389 -10.382 -14.365 1.00 72.75 454 VAL A O 1
ATOM 3699 N N . SER A 1 455 ? 36.917 -8.718 -14.665 1.00 68.75 455 SER A N 1
ATOM 3700 C CA . SER A 1 455 ? 36.740 -8.968 -16.100 1.00 68.75 455 SER A CA 1
ATOM 3701 C C . SER A 1 455 ? 37.980 -8.586 -16.924 1.00 68.75 455 SER A C 1
ATOM 3703 O O . SER A 1 455 ? 38.230 -9.177 -17.972 1.00 68.75 455 SER A O 1
ATOM 3705 N N . ARG A 1 456 ? 38.785 -7.614 -16.464 1.00 66.88 456 ARG A N 1
ATOM 3706 C CA . ARG A 1 456 ? 39.995 -7.133 -17.159 1.00 66.88 456 ARG A CA 1
ATOM 3707 C C . ARG A 1 456 ? 41.262 -7.906 -16.798 1.00 66.88 456 ARG A C 1
ATOM 3709 O O . ARG A 1 456 ? 42.135 -8.054 -17.654 1.00 66.88 456 ARG A O 1
ATOM 3716 N N . TYR A 1 457 ? 41.370 -8.381 -15.560 1.00 65.44 457 TYR A N 1
ATOM 3717 C CA . TYR A 1 457 ? 42.446 -9.248 -15.083 1.00 65.44 457 TYR A CA 1
ATOM 3718 C C . TYR A 1 457 ? 41.898 -10.659 -14.967 1.00 65.44 457 TYR A C 1
ATOM 3720 O O . TYR A 1 457 ? 41.456 -11.065 -13.890 1.00 65.44 457 TYR A O 1
ATOM 3728 N N . PRO A 1 458 ? 41.858 -11.414 -16.071 1.00 58.41 458 PRO A N 1
ATOM 3729 C CA . PRO A 1 458 ? 41.169 -12.672 -16.023 1.00 58.41 458 PRO A CA 1
ATOM 3730 C C . PRO A 1 458 ? 41.952 -13.606 -15.093 1.00 58.41 458 PRO A C 1
ATOM 3732 O O . PRO A 1 458 ? 43.169 -13.756 -15.220 1.00 58.41 458 PRO A O 1
ATOM 3735 N N . LEU A 1 459 ? 41.237 -14.333 -14.235 1.00 53.81 459 LEU A N 1
ATOM 3736 C CA . LEU A 1 459 ? 41.685 -15.581 -13.592 1.00 53.81 459 LEU A CA 1
ATOM 3737 C C . LEU A 1 459 ? 41.996 -16.694 -14.629 1.00 53.81 459 LEU A C 1
ATOM 3739 O O . LEU A 1 459 ? 41.965 -17.883 -14.323 1.00 53.81 459 LEU A O 1
ATOM 3743 N N . ARG A 1 460 ? 42.337 -16.302 -15.866 1.00 49.59 460 ARG A N 1
ATOM 3744 C CA . ARG A 1 460 ? 42.649 -17.109 -17.050 1.00 49.59 460 ARG A CA 1
ATOM 3745 C C . ARG A 1 460 ? 43.755 -18.124 -16.808 1.00 49.59 460 ARG A C 1
ATOM 3747 O O . ARG A 1 460 ? 43.846 -19.084 -17.554 1.00 49.59 460 ARG A O 1
ATOM 3754 N N . ASN A 1 461 ? 44.585 -17.900 -15.791 1.00 52.34 461 ASN A N 1
ATOM 3755 C CA . ASN A 1 461 ? 45.715 -18.763 -15.472 1.00 52.34 461 ASN A CA 1
ATOM 3756 C C . ASN A 1 461 ? 45.418 -19.772 -14.347 1.00 52.34 461 ASN A C 1
ATOM 3758 O O . ASN A 1 461 ? 46.327 -20.506 -13.979 1.00 52.34 461 ASN A O 1
ATOM 3762 N N . TYR A 1 462 ? 44.205 -19.796 -13.774 1.00 53.06 462 TYR A N 1
ATOM 3763 C CA . TYR A 1 462 ? 43.885 -20.666 -12.630 1.00 53.06 462 TYR A CA 1
ATOM 3764 C C . TYR A 1 462 ? 42.630 -21.532 -12.799 1.00 53.06 462 TYR A C 1
ATOM 3766 O O . TYR A 1 462 ? 42.508 -22.533 -12.097 1.00 53.06 462 TYR A O 1
ATOM 3774 N N . VAL A 1 463 ? 41.699 -21.188 -13.699 1.00 51.53 463 VAL A N 1
ATOM 3775 C CA . VAL A 1 463 ? 40.460 -21.963 -13.885 1.00 51.53 463 VAL A CA 1
ATOM 3776 C C . VAL A 1 463 ? 40.121 -22.088 -15.376 1.00 51.53 463 VAL A C 1
ATOM 3778 O O . VAL A 1 463 ? 39.750 -21.104 -16.017 1.00 51.53 463 VAL A O 1
ATOM 3781 N N . ASP A 1 464 ? 40.241 -23.301 -15.924 1.00 46.59 464 ASP A N 1
ATOM 3782 C CA . ASP A 1 464 ? 39.933 -23.659 -17.321 1.00 46.59 464 ASP A CA 1
ATOM 3783 C C . ASP A 1 464 ? 38.412 -23.701 -17.585 1.00 46.59 464 ASP A C 1
ATOM 3785 O O . ASP A 1 464 ? 37.815 -24.730 -17.890 1.00 46.59 464 ASP A O 1
ATOM 3789 N N . PHE A 1 465 ? 37.747 -22.551 -17.487 1.00 51.78 465 PHE A N 1
ATOM 3790 C CA . PHE A 1 465 ? 36.357 -22.368 -17.918 1.00 51.78 465 PHE A CA 1
ATOM 3791 C C . PHE A 1 465 ? 36.296 -21.637 -19.263 1.00 51.78 465 PHE A C 1
ATOM 3793 O O . PHE A 1 465 ? 35.612 -20.625 -19.419 1.00 51.78 465 PHE A O 1
ATOM 3800 N N . HIS A 1 466 ? 37.006 -22.166 -20.264 1.00 49.44 466 HIS A N 1
ATOM 3801 C CA . HIS A 1 466 ? 37.159 -21.551 -21.590 1.00 49.44 466 HIS A CA 1
ATOM 3802 C C . HIS A 1 466 ? 35.833 -21.253 -22.327 1.00 49.44 466 HIS A C 1
ATOM 3804 O O . HIS A 1 466 ? 35.823 -20.427 -23.235 1.00 49.44 466 HIS A O 1
ATOM 3810 N N . HIS A 1 467 ? 34.721 -21.875 -21.914 1.00 50.16 467 HIS A N 1
ATOM 3811 C CA . HIS A 1 467 ? 33.377 -21.667 -22.474 1.00 50.16 467 HIS A CA 1
ATOM 3812 C C . HIS A 1 467 ? 32.364 -21.018 -21.511 1.00 50.16 467 HIS A C 1
ATOM 3814 O O . HIS A 1 467 ? 31.274 -20.662 -21.944 1.00 50.16 467 HIS A O 1
ATOM 3820 N N . LEU A 1 468 ? 32.703 -20.858 -20.226 1.00 48.53 468 LEU A N 1
ATOM 3821 C CA . LEU A 1 468 ? 31.820 -20.293 -19.187 1.00 48.53 468 LEU A CA 1
ATOM 3822 C C . LEU A 1 468 ? 32.246 -18.880 -18.743 1.00 48.53 468 LEU A C 1
ATOM 3824 O O . LEU A 1 468 ? 31.521 -18.219 -18.003 1.00 48.53 468 LEU A O 1
ATOM 3828 N N . ALA A 1 469 ? 33.416 -18.408 -19.185 1.00 49.62 469 ALA A N 1
ATOM 3829 C CA . ALA A 1 469 ? 33.925 -17.068 -18.891 1.00 49.62 469 ALA A CA 1
ATOM 3830 C C . ALA A 1 469 ? 33.566 -16.016 -19.962 1.00 49.62 469 ALA A C 1
ATOM 3832 O O . ALA A 1 469 ? 33.525 -14.831 -19.640 1.00 49.62 469 ALA A O 1
ATOM 3833 N N . ASP A 1 470 ? 33.274 -16.428 -21.201 1.00 48.41 470 ASP A N 1
ATOM 3834 C CA . ASP A 1 470 ? 33.025 -15.524 -22.330 1.00 48.41 470 ASP A CA 1
ATOM 3835 C C . ASP A 1 470 ? 31.522 -15.467 -22.674 1.00 48.41 470 ASP A C 1
ATOM 3837 O O . ASP A 1 470 ? 30.971 -16.405 -23.249 1.00 48.41 470 ASP A O 1
ATOM 3841 N N . GLY A 1 471 ? 30.852 -14.356 -22.341 1.00 51.78 471 GLY A N 1
ATOM 3842 C CA . GLY A 1 471 ? 29.460 -14.083 -22.728 1.00 51.78 471 GLY A CA 1
ATOM 3843 C C . GLY A 1 471 ? 28.642 -13.329 -21.668 1.00 51.78 471 GLY A C 1
ATOM 3844 O O . GLY A 1 471 ? 29.133 -13.082 -20.566 1.00 51.78 471 GLY A O 1
ATOM 3845 N N . PRO A 1 472 ? 27.371 -12.989 -21.960 1.00 50.16 472 PRO A N 1
ATOM 3846 C CA . PRO A 1 472 ? 26.466 -12.332 -21.006 1.00 50.16 472 PRO A CA 1
ATOM 3847 C C . PRO A 1 472 ? 26.205 -13.152 -19.726 1.00 50.16 472 PRO A C 1
ATOM 3849 O O . PRO A 1 472 ? 25.856 -12.582 -18.695 1.00 50.16 472 PRO A O 1
ATOM 3852 N N . PHE A 1 473 ? 26.460 -14.466 -19.768 1.00 56.38 473 PHE A N 1
ATOM 3853 C CA . PHE A 1 473 ? 26.395 -15.401 -18.633 1.00 56.38 473 PHE A CA 1
ATOM 3854 C C . PHE A 1 473 ? 27.761 -15.759 -18.057 1.00 56.38 473 PHE A C 1
ATOM 3856 O O . PHE A 1 473 ? 27.889 -16.747 -17.335 1.00 56.38 473 PHE A O 1
ATOM 3863 N N . GLY A 1 474 ? 28.786 -14.963 -18.370 1.00 65.88 474 GLY A N 1
ATOM 3864 C CA . GLY A 1 474 ? 30.079 -15.084 -17.724 1.00 65.88 474 GLY A CA 1
ATOM 3865 C C . GLY A 1 474 ? 29.902 -15.069 -16.208 1.00 65.88 474 GLY A C 1
ATOM 3866 O O . GLY A 1 474 ? 29.159 -14.241 -15.671 1.00 65.88 474 GLY A O 1
ATOM 3867 N N . VAL A 1 475 ? 30.598 -15.974 -15.517 1.00 69.94 475 VAL A N 1
ATOM 3868 C CA . VAL A 1 475 ? 30.573 -16.074 -14.047 1.00 69.94 475 VAL A CA 1
ATOM 3869 C C . VAL A 1 475 ? 30.690 -14.697 -13.360 1.00 69.94 475 VAL A C 1
ATOM 3871 O O . VAL A 1 475 ? 29.894 -14.441 -12.456 1.00 69.94 475 VAL A O 1
ATOM 3874 N N . PRO A 1 476 ? 31.561 -13.756 -13.798 1.00 73.12 476 PRO A N 1
ATOM 3875 C CA . PRO A 1 476 ? 31.629 -12.423 -13.196 1.00 73.12 476 PRO A CA 1
ATOM 3876 C C . PRO A 1 476 ? 30.324 -11.619 -13.294 1.00 73.12 476 PRO A C 1
ATOM 3878 O O . PRO A 1 476 ? 29.959 -10.947 -12.336 1.00 73.12 476 PRO A O 1
ATOM 3881 N N . THR A 1 477 ? 29.598 -11.685 -14.414 1.00 75.69 477 THR A N 1
ATOM 3882 C CA . THR A 1 477 ? 28.345 -10.937 -14.627 1.00 75.69 477 THR A CA 1
ATOM 3883 C C . THR A 1 477 ? 27.210 -11.497 -13.782 1.00 75.69 477 THR A C 1
ATOM 3885 O O . THR A 1 477 ? 26.501 -10.738 -13.125 1.00 75.69 477 THR A O 1
ATOM 3888 N N . VAL A 1 478 ? 27.063 -12.825 -13.744 1.00 76.75 478 VAL A N 1
ATOM 3889 C CA . VAL A 1 478 ? 26.030 -13.487 -12.930 1.00 76.75 478 VAL A CA 1
ATOM 3890 C C . VAL A 1 478 ? 26.263 -13.213 -11.445 1.00 76.75 478 VAL A C 1
ATOM 3892 O O . VAL A 1 478 ? 25.332 -12.831 -10.738 1.00 76.75 478 VAL A O 1
ATOM 3895 N N . VAL A 1 479 ? 27.512 -13.339 -10.981 1.00 81.62 479 VAL A N 1
ATOM 3896 C CA . VAL A 1 479 ? 27.882 -13.046 -9.589 1.00 81.62 479 VAL A CA 1
ATOM 3897 C C . VAL A 1 479 ? 27.628 -11.577 -9.254 1.00 81.62 479 VAL A C 1
ATOM 3899 O O . VAL A 1 479 ? 27.054 -11.294 -8.207 1.00 81.62 479 VAL A O 1
ATOM 3902 N N . THR A 1 480 ? 27.989 -10.640 -10.137 1.00 84.12 480 THR A N 1
ATOM 3903 C CA . THR A 1 480 ? 27.717 -9.210 -9.933 1.00 84.12 480 THR A CA 1
ATOM 3904 C C . THR A 1 480 ? 26.220 -8.911 -9.860 1.00 84.12 480 THR A C 1
ATOM 3906 O O . THR A 1 480 ? 25.794 -8.228 -8.931 1.00 84.12 480 THR A O 1
ATOM 3909 N N . ASN A 1 481 ? 25.410 -9.441 -10.780 1.00 86.31 481 ASN A N 1
ATOM 3910 C CA . ASN A 1 481 ? 23.962 -9.213 -10.784 1.00 86.31 481 ASN A CA 1
ATOM 3911 C C . ASN A 1 481 ? 23.289 -9.798 -9.537 1.00 86.31 481 ASN A C 1
ATOM 3913 O O . ASN A 1 481 ? 22.443 -9.140 -8.934 1.00 86.31 481 ASN A O 1
ATOM 3917 N N . LEU A 1 482 ? 23.689 -11.003 -9.117 1.00 86.44 482 LEU A N 1
ATOM 3918 C CA . LEU A 1 482 ? 23.175 -11.625 -7.899 1.00 86.44 482 LEU A CA 1
ATOM 3919 C C . LEU A 1 482 ? 23.602 -10.848 -6.647 1.00 86.44 482 LEU A C 1
ATOM 3921 O O . LEU A 1 482 ? 22.779 -10.610 -5.767 1.00 86.44 482 LEU A O 1
ATOM 3925 N N . ALA A 1 483 ? 24.862 -10.411 -6.576 1.00 89.25 483 ALA A N 1
ATOM 3926 C CA . ALA A 1 483 ? 25.359 -9.600 -5.468 1.00 89.25 483 ALA A CA 1
ATOM 3927 C C . ALA A 1 483 ? 24.610 -8.263 -5.359 1.00 89.25 483 ALA A C 1
ATOM 3929 O O . ALA A 1 483 ? 24.220 -7.882 -4.259 1.00 89.25 483 ALA A O 1
ATOM 3930 N N . LEU A 1 484 ? 24.356 -7.585 -6.485 1.00 90.62 484 LEU A N 1
ATOM 3931 C CA . LEU A 1 484 ? 23.545 -6.364 -6.524 1.00 90.62 484 LEU A CA 1
ATOM 3932 C C . LEU A 1 484 ? 22.109 -6.634 -6.066 1.00 90.62 484 LEU A C 1
ATOM 3934 O O . LEU A 1 484 ? 21.608 -5.916 -5.207 1.00 90.62 484 LEU A O 1
ATOM 3938 N N . ALA A 1 485 ? 21.464 -7.684 -6.582 1.00 89.88 485 ALA A N 1
ATOM 3939 C CA . ALA A 1 485 ? 20.101 -8.036 -6.194 1.00 89.88 485 ALA A CA 1
ATOM 3940 C C . ALA A 1 485 ? 19.986 -8.318 -4.684 1.00 89.88 485 ALA A C 1
ATOM 3942 O O . ALA A 1 485 ? 19.088 -7.798 -4.025 1.00 89.88 485 ALA A O 1
ATOM 3943 N N . LEU A 1 486 ? 20.923 -9.078 -4.109 1.00 89.88 486 LEU A N 1
ATOM 3944 C CA . LEU A 1 486 ? 20.950 -9.363 -2.671 1.00 89.88 486 LEU A CA 1
ATOM 3945 C C . LEU A 1 486 ? 21.267 -8.118 -1.831 1.00 89.88 486 LEU A C 1
ATOM 3947 O O . LEU A 1 486 ? 20.641 -7.912 -0.790 1.00 89.88 486 LEU A O 1
ATOM 3951 N N . LEU A 1 487 ? 22.197 -7.270 -2.285 1.00 91.50 487 LEU A N 1
ATOM 3952 C CA . LEU A 1 487 ? 22.520 -6.007 -1.618 1.00 91.50 487 LEU A CA 1
ATOM 3953 C C . LEU A 1 487 ? 21.301 -5.080 -1.565 1.00 91.50 487 LEU A C 1
ATOM 3955 O O . LEU A 1 487 ? 21.045 -4.485 -0.518 1.00 91.50 487 LEU A O 1
ATOM 3959 N N . ILE A 1 488 ? 20.541 -4.970 -2.658 1.00 90.75 488 ILE A N 1
ATOM 3960 C CA . ILE A 1 488 ? 19.328 -4.144 -2.715 1.00 90.75 488 ILE A CA 1
ATOM 3961 C C . ILE A 1 488 ? 18.347 -4.583 -1.623 1.00 90.75 488 ILE A C 1
ATOM 3963 O O . ILE A 1 488 ? 17.925 -3.750 -0.819 1.00 90.75 488 ILE A O 1
ATOM 3967 N N . GLN A 1 489 ? 18.058 -5.886 -1.533 1.00 88.31 489 GLN A N 1
ATOM 3968 C CA . GLN A 1 489 ? 17.132 -6.435 -0.537 1.00 88.31 489 GLN A CA 1
ATOM 3969 C C . GLN A 1 489 ? 17.629 -6.203 0.897 1.00 88.31 489 GLN A C 1
ATOM 3971 O O . GLN A 1 489 ? 16.876 -5.717 1.740 1.00 88.31 489 GLN A O 1
ATOM 3976 N N . ALA A 1 490 ? 18.909 -6.476 1.164 1.00 90.81 490 ALA A N 1
ATOM 3977 C CA . ALA A 1 490 ? 19.502 -6.264 2.482 1.00 90.81 490 ALA A CA 1
ATOM 3978 C C . ALA A 1 490 ? 19.458 -4.786 2.902 1.00 90.81 490 ALA A C 1
ATOM 3980 O O . ALA A 1 490 ? 19.080 -4.462 4.026 1.00 90.81 490 ALA A O 1
ATOM 3981 N N . THR A 1 491 ? 19.799 -3.871 1.994 1.00 91.38 491 THR A N 1
ATOM 3982 C CA . THR A 1 491 ? 19.851 -2.440 2.313 1.00 91.38 491 THR A CA 1
ATOM 3983 C C . THR A 1 491 ? 18.451 -1.845 2.485 1.00 91.38 491 THR A C 1
ATOM 3985 O O . THR A 1 491 ? 18.256 -1.015 3.370 1.00 91.38 491 THR A O 1
ATOM 3988 N N . ASN A 1 492 ? 17.455 -2.302 1.714 1.00 88.75 492 ASN A N 1
ATOM 3989 C CA . ASN A 1 492 ? 16.054 -1.910 1.910 1.00 88.75 492 ASN A CA 1
ATOM 3990 C C . ASN A 1 492 ? 15.545 -2.335 3.299 1.00 88.75 492 ASN A C 1
ATOM 3992 O O . ASN A 1 492 ? 14.964 -1.513 4.009 1.00 88.75 492 ASN A O 1
ATOM 3996 N N . ALA A 1 493 ? 15.842 -3.571 3.719 1.00 87.12 493 ALA A N 1
ATOM 3997 C CA . ALA A 1 493 ? 15.469 -4.081 5.040 1.00 87.12 493 ALA A CA 1
ATOM 3998 C C . ALA A 1 493 ? 16.141 -3.305 6.189 1.00 87.12 493 ALA A C 1
ATOM 4000 O O . ALA A 1 493 ? 15.514 -3.038 7.212 1.00 87.12 493 ALA A O 1
ATOM 4001 N N . LEU A 1 494 ? 17.402 -2.888 6.018 1.00 91.56 494 LEU A N 1
ATOM 4002 C CA . LEU A 1 494 ? 18.119 -2.073 7.008 1.00 91.56 494 LEU A CA 1
ATOM 4003 C C . LEU A 1 494 ? 17.619 -0.622 7.065 1.00 91.56 494 LEU A C 1
ATOM 4005 O O . LEU A 1 494 ? 17.666 0.007 8.125 1.00 91.56 494 LEU A O 1
ATOM 4009 N N . PHE A 1 495 ? 17.148 -0.073 5.944 1.00 92.62 495 PHE A N 1
ATOM 4010 C CA . PHE A 1 495 ? 16.714 1.320 5.871 1.00 92.62 495 PHE A CA 1
ATOM 4011 C C . PHE A 1 495 ? 15.347 1.558 6.521 1.00 92.62 495 PHE A C 1
ATOM 4013 O O . PHE A 1 495 ? 15.137 2.614 7.110 1.00 92.62 495 PHE A O 1
ATOM 4020 N N . MET A 1 496 ? 14.436 0.585 6.480 1.00 90.00 496 MET A N 1
ATOM 4021 C CA . MET A 1 496 ? 13.087 0.709 7.046 1.00 90.00 496 MET A CA 1
ATOM 4022 C C . MET A 1 496 ? 13.047 1.116 8.541 1.00 90.00 496 MET A C 1
ATOM 4024 O O . MET A 1 496 ? 12.434 2.140 8.878 1.00 90.00 496 MET A O 1
ATOM 4028 N N . PRO A 1 497 ? 13.747 0.424 9.467 1.00 91.50 497 PRO A N 1
ATOM 4029 C CA . PRO A 1 497 ? 13.786 0.843 10.871 1.00 91.50 497 PRO A CA 1
ATOM 4030 C C . PRO A 1 497 ? 14.486 2.198 11.057 1.00 91.50 497 PRO A C 1
ATOM 4032 O O . PRO A 1 497 ? 14.111 2.985 11.932 1.00 91.50 497 PRO A O 1
ATOM 4035 N N . PHE A 1 498 ? 15.477 2.510 10.217 1.00 94.00 498 PHE A N 1
ATOM 4036 C CA . PHE A 1 498 ? 16.169 3.797 10.240 1.00 94.00 498 PHE A CA 1
ATOM 4037 C C . PHE A 1 498 ? 15.242 4.953 9.823 1.00 94.00 498 PHE A C 1
ATOM 4039 O O . PHE A 1 498 ? 15.164 5.963 10.526 1.00 94.00 498 PHE A O 1
ATOM 4046 N N . ALA A 1 499 ? 14.470 4.785 8.747 1.00 95.00 499 ALA A N 1
ATOM 4047 C CA . ALA A 1 499 ? 13.479 5.749 8.272 1.00 95.00 499 ALA A CA 1
ATOM 4048 C C . ALA A 1 499 ? 12.355 5.975 9.289 1.00 95.00 499 ALA A C 1
ATOM 4050 O O . ALA A 1 499 ? 11.990 7.121 9.563 1.00 95.00 499 ALA A O 1
ATOM 4051 N N . THR A 1 500 ? 11.876 4.905 9.927 1.00 92.62 500 THR A N 1
ATOM 4052 C CA . THR A 1 500 ? 10.876 4.993 11.000 1.00 92.62 500 THR A CA 1
ATOM 4053 C C . THR A 1 500 ? 11.396 5.839 12.163 1.00 92.62 500 THR A C 1
ATOM 4055 O O . THR A 1 500 ? 10.699 6.727 12.655 1.00 92.62 500 THR A O 1
ATOM 4058 N N . ARG A 1 501 ? 12.655 5.634 12.577 1.00 93.44 501 ARG A N 1
ATOM 4059 C CA . ARG A 1 501 ? 13.284 6.430 13.641 1.00 93.44 501 ARG A CA 1
ATOM 4060 C C . ARG A 1 501 ? 13.405 7.908 13.263 1.00 93.44 501 ARG A C 1
ATOM 4062 O O . ARG A 1 501 ? 13.088 8.755 14.094 1.00 93.44 501 ARG A O 1
ATOM 4069 N N . MET A 1 502 ? 13.852 8.221 12.046 1.00 94.44 502 MET A N 1
ATOM 4070 C CA . MET A 1 502 ? 13.945 9.610 11.570 1.00 94.44 502 MET A CA 1
ATOM 4071 C C . MET A 1 502 ? 12.575 10.295 11.579 1.00 94.44 502 MET A C 1
ATOM 4073 O O . MET A 1 502 ? 12.437 11.392 12.117 1.00 94.44 502 MET A O 1
ATOM 4077 N N . THR A 1 503 ? 11.552 9.600 11.083 1.00 94.94 503 THR A N 1
ATOM 4078 C CA . THR A 1 503 ? 10.192 10.140 10.973 1.00 94.94 503 THR A CA 1
ATOM 4079 C C . THR A 1 503 ? 9.550 10.345 12.348 1.00 94.94 503 THR A C 1
ATOM 4081 O O . THR A 1 503 ? 8.855 11.335 12.565 1.00 94.94 503 THR A O 1
ATOM 4084 N N . LYS A 1 504 ? 9.845 9.486 13.338 1.00 93.12 504 LYS A N 1
ATOM 4085 C CA . LYS A 1 504 ? 9.400 9.698 14.730 1.00 93.12 504 LYS A CA 1
ATOM 4086 C C . LYS A 1 504 ? 9.985 10.976 15.336 1.00 93.12 504 LYS A C 1
ATOM 4088 O O . LYS A 1 504 ? 9.285 11.693 16.043 1.00 93.12 504 LYS A O 1
ATOM 4093 N N . VAL A 1 505 ? 11.237 11.314 15.016 1.00 93.50 505 VAL A N 1
ATOM 4094 C CA . VAL A 1 505 ? 11.878 12.555 15.494 1.00 93.50 505 VAL A CA 1
ATOM 4095 C C . VAL A 1 505 ? 11.198 13.809 14.924 1.00 93.50 505 VAL A C 1
ATOM 4097 O O . VAL A 1 505 ? 11.184 14.851 15.586 1.00 93.50 505 VAL A O 1
ATOM 4100 N N . GLU A 1 506 ? 10.605 13.737 13.730 1.00 94.38 506 GLU A N 1
ATOM 4101 C CA . GLU A 1 506 ? 9.908 14.864 13.088 1.00 94.38 506 GLU A CA 1
ATOM 4102 C C . GLU A 1 506 ? 8.623 15.295 13.803 1.00 94.38 506 GLU A C 1
ATOM 4104 O O . GLU A 1 506 ? 8.224 16.448 13.632 1.00 94.38 506 GLU A O 1
ATOM 4109 N N . ASN A 1 507 ? 8.051 14.427 14.648 1.00 94.44 507 ASN A N 1
ATOM 4110 C CA . ASN A 1 507 ? 6.876 14.700 15.480 1.00 94.44 507 ASN A CA 1
ATOM 4111 C C . ASN A 1 507 ? 5.644 15.140 14.660 1.00 94.44 507 ASN A C 1
ATOM 4113 O O . ASN A 1 507 ? 5.208 16.292 14.712 1.00 94.44 507 ASN A O 1
ATOM 4117 N N . HIS A 1 508 ? 5.115 14.216 13.853 1.00 92.88 508 HIS A N 1
ATOM 4118 C CA . HIS A 1 508 ? 3.884 14.413 13.074 1.00 92.88 508 HIS A CA 1
ATOM 4119 C C . HIS A 1 508 ? 2.631 14.235 13.934 1.00 92.88 508 HIS A C 1
ATOM 4121 O O . HIS A 1 508 ? 2.638 13.422 14.857 1.00 92.88 508 HIS A O 1
ATOM 4127 N N . ARG A 1 509 ? 1.587 15.010 13.613 1.00 89.94 509 ARG A N 1
ATOM 4128 C CA . ARG A 1 509 ? 0.362 15.143 14.412 1.00 89.94 509 ARG A CA 1
ATOM 4129 C C . ARG A 1 509 ? -0.569 13.944 14.232 1.00 89.94 509 ARG A C 1
ATOM 4131 O O . ARG A 1 509 ? -0.878 13.289 15.220 1.00 89.94 509 ARG A O 1
ATOM 4138 N N . THR A 1 510 ? -0.965 13.647 12.998 1.00 91.44 510 THR A N 1
ATOM 4139 C CA . THR A 1 510 ? -1.868 12.539 12.643 1.00 91.44 510 THR A CA 1
ATOM 4140 C C . THR A 1 510 ? -1.088 11.323 12.142 1.00 91.44 510 THR A C 1
ATOM 4142 O O . THR A 1 510 ? 0.091 11.441 11.780 1.00 91.44 510 THR A O 1
ATOM 4145 N N . GLU A 1 511 ? -1.701 10.132 12.178 1.00 88.94 511 GLU A N 1
ATOM 4146 C CA . GLU A 1 511 ? -1.060 8.901 11.696 1.00 88.94 511 GLU A CA 1
ATOM 4147 C C . GLU A 1 511 ? -0.862 8.967 10.182 1.00 88.94 511 GLU A C 1
ATOM 4149 O O . GLU A 1 511 ? 0.215 8.602 9.710 1.00 88.94 511 GLU A O 1
ATOM 4154 N N . THR A 1 512 ? -1.829 9.521 9.449 1.00 91.06 512 THR A N 1
ATOM 4155 C CA . THR A 1 512 ? -1.724 9.738 7.999 1.00 91.06 512 THR A CA 1
ATOM 4156 C C . THR A 1 512 ? -0.521 10.617 7.638 1.00 91.06 512 THR A C 1
ATOM 4158 O O . THR A 1 512 ? 0.342 10.173 6.884 1.00 91.06 512 THR A O 1
ATOM 4161 N N . ASP A 1 513 ? -0.345 11.778 8.291 1.00 91.56 513 ASP A N 1
ATOM 4162 C CA . ASP A 1 513 ? 0.823 12.660 8.088 1.00 91.56 513 ASP A CA 1
ATOM 4163 C C . ASP A 1 513 ? 2.158 11.929 8.326 1.00 91.56 513 ASP A C 1
ATOM 4165 O O . ASP A 1 513 ? 3.159 12.152 7.634 1.00 91.56 513 ASP A O 1
ATOM 4169 N N . PHE A 1 514 ? 2.208 11.103 9.377 1.00 93.06 514 PHE A N 1
ATOM 4170 C CA . PHE A 1 514 ? 3.400 10.337 9.728 1.00 93.06 514 PHE A CA 1
ATOM 4171 C C . PHE A 1 514 ? 3.722 9.294 8.660 1.00 93.06 514 PHE A C 1
ATOM 4173 O O . PHE A 1 514 ? 4.877 9.185 8.240 1.00 93.06 514 PHE A O 1
ATOM 4180 N N . GLU A 1 515 ? 2.716 8.530 8.242 1.00 91.31 515 GLU A N 1
ATOM 4181 C CA . GLU A 1 515 ? 2.863 7.493 7.231 1.00 91.31 515 GLU A CA 1
ATOM 4182 C C . GLU A 1 515 ? 3.233 8.095 5.871 1.00 91.31 515 GLU A C 1
ATOM 4184 O O . GLU A 1 515 ? 4.192 7.631 5.262 1.00 91.31 515 GLU A O 1
ATOM 4189 N N . ASP A 1 516 ? 2.608 9.190 5.443 1.00 93.00 516 ASP A N 1
ATOM 4190 C CA . ASP A 1 516 ? 2.941 9.899 4.202 1.00 93.00 516 ASP A CA 1
ATOM 4191 C C . ASP A 1 516 ? 4.402 10.348 4.148 1.00 93.00 516 ASP A C 1
ATOM 4193 O O . ASP A 1 516 ? 5.128 10.142 3.166 1.00 93.00 516 ASP A O 1
ATOM 4197 N N . GLN A 1 517 ? 4.882 10.925 5.249 1.00 94.25 517 GLN A N 1
ATOM 4198 C CA . GLN A 1 517 ? 6.271 11.346 5.367 1.00 94.25 517 GLN A CA 1
ATOM 4199 C C . GLN A 1 517 ? 7.238 10.170 5.480 1.00 94.25 517 GLN A C 1
ATOM 4201 O O . GLN A 1 517 ? 8.403 10.329 5.107 1.00 94.25 517 GLN A O 1
ATOM 4206 N N . LEU A 1 518 ? 6.798 9.014 5.978 1.00 93.75 518 LEU A N 1
ATOM 4207 C CA . LEU A 1 518 ? 7.580 7.782 5.971 1.00 93.75 518 LEU A CA 1
ATOM 4208 C C . LEU A 1 518 ? 7.659 7.198 4.551 1.00 93.75 518 LEU A C 1
ATOM 4210 O O . LEU A 1 518 ? 8.763 6.894 4.091 1.00 93.75 518 LEU A O 1
ATOM 4214 N N . ILE A 1 519 ? 6.530 7.132 3.834 1.00 93.00 519 ILE A N 1
ATOM 4215 C CA . ILE A 1 519 ? 6.410 6.677 2.437 1.00 93.00 519 ILE A CA 1
ATOM 4216 C C . ILE A 1 519 ? 7.352 7.471 1.547 1.00 93.00 519 ILE A C 1
ATOM 4218 O O . ILE A 1 519 ? 8.200 6.880 0.878 1.00 93.00 519 ILE A O 1
ATOM 4222 N N . ALA A 1 520 ? 7.290 8.804 1.595 1.00 92.94 520 ALA A N 1
ATOM 4223 C CA . ALA A 1 520 ? 8.153 9.659 0.784 1.00 92.94 520 ALA A CA 1
ATOM 4224 C C . ALA A 1 520 ? 9.649 9.351 0.996 1.00 92.94 520 ALA A C 1
ATOM 4226 O O . ALA A 1 520 ? 10.420 9.263 0.038 1.00 92.94 520 ALA A O 1
ATOM 4227 N N . LYS A 1 521 ? 10.070 9.153 2.250 1.00 94.00 521 LYS A N 1
ATOM 4228 C CA . LYS A 1 521 ? 11.477 8.926 2.617 1.00 94.00 521 LYS A CA 1
ATOM 4229 C C . LYS A 1 521 ? 11.981 7.552 2.211 1.00 94.00 521 LYS A C 1
ATOM 4231 O O . LYS A 1 521 ? 13.062 7.441 1.629 1.00 94.00 521 LYS A O 1
ATOM 4236 N N . VAL A 1 522 ? 11.209 6.519 2.528 1.00 93.44 522 VAL A N 1
ATOM 4237 C CA . VAL A 1 522 ? 11.525 5.136 2.168 1.00 93.44 522 VAL A CA 1
ATOM 4238 C C . VAL A 1 522 ? 11.543 4.990 0.657 1.00 93.44 522 VAL A C 1
ATOM 4240 O O . VAL A 1 522 ? 12.529 4.483 0.127 1.00 93.44 522 VAL A O 1
ATOM 4243 N N . PHE A 1 523 ? 10.544 5.524 -0.047 1.00 92.75 523 PHE A N 1
ATOM 4244 C CA . PHE A 1 523 ? 10.508 5.482 -1.502 1.00 92.75 523 PHE A CA 1
ATOM 4245 C C . PHE A 1 523 ? 11.718 6.177 -2.135 1.00 92.75 523 PHE A C 1
ATOM 4247 O O . PHE A 1 523 ? 12.366 5.580 -2.988 1.00 92.75 523 PHE A O 1
ATOM 4254 N N . LEU A 1 524 ? 12.076 7.400 -1.718 1.00 93.38 524 LEU A N 1
ATOM 4255 C CA . LEU A 1 524 ? 13.230 8.116 -2.285 1.00 93.38 524 LEU A CA 1
ATOM 4256 C C . LEU A 1 524 ? 14.524 7.300 -2.188 1.00 93.38 524 LEU A C 1
ATOM 4258 O O . LEU A 1 524 ? 15.289 7.224 -3.152 1.00 93.38 524 LEU A O 1
ATOM 4262 N N . PHE A 1 525 ? 14.760 6.672 -1.036 1.00 94.12 525 PHE A N 1
ATOM 4263 C CA . PHE A 1 525 ? 15.915 5.807 -0.843 1.00 94.12 525 PHE A CA 1
ATOM 4264 C C . PHE A 1 525 ? 15.813 4.521 -1.671 1.00 94.12 525 PHE A C 1
ATOM 4266 O O . PHE A 1 525 ? 16.724 4.210 -2.441 1.00 94.12 525 PHE A O 1
ATOM 4273 N N . GLN A 1 526 ? 14.704 3.789 -1.544 1.00 91.31 526 GLN A N 1
ATOM 4274 C CA . GLN A 1 526 ? 14.488 2.511 -2.223 1.00 91.31 526 GLN A CA 1
ATOM 4275 C C . GLN A 1 526 ? 14.518 2.659 -3.745 1.00 91.31 526 GLN A C 1
ATOM 4277 O O . GLN A 1 526 ? 15.047 1.782 -4.429 1.00 91.31 526 GLN A O 1
ATOM 4282 N N . PHE A 1 527 ? 14.006 3.768 -4.283 1.00 91.38 527 PHE A N 1
ATOM 4283 C CA . PHE A 1 527 ? 14.016 4.062 -5.710 1.00 91.38 527 PHE A CA 1
ATOM 4284 C C . PHE A 1 527 ? 15.446 4.130 -6.244 1.00 91.38 527 PHE A C 1
ATOM 4286 O O . PHE A 1 527 ? 15.759 3.453 -7.225 1.00 91.38 527 PHE A O 1
ATOM 4293 N N . VAL A 1 528 ? 16.330 4.893 -5.589 1.00 91.94 528 VAL A N 1
ATOM 4294 C CA . VAL A 1 528 ? 17.734 5.006 -6.013 1.00 91.94 528 VAL A CA 1
ATOM 4295 C C . VAL A 1 528 ? 18.498 3.715 -5.741 1.00 91.94 528 VAL A C 1
ATOM 4297 O O . VAL A 1 528 ? 19.273 3.287 -6.593 1.00 91.94 528 VAL A O 1
ATOM 4300 N N . ASN A 1 529 ? 18.255 3.061 -4.603 1.00 91.31 529 ASN A N 1
ATOM 4301 C CA . ASN A 1 529 ? 18.893 1.789 -4.273 1.00 91.31 529 ASN A CA 1
ATOM 4302 C C . ASN A 1 529 ? 18.567 0.707 -5.318 1.00 91.31 529 ASN A C 1
ATOM 4304 O O . ASN A 1 529 ? 19.469 0.058 -5.840 1.00 91.31 529 ASN A O 1
ATOM 4308 N N . SER A 1 530 ? 17.291 0.572 -5.688 1.00 88.50 530 SER A N 1
ATOM 4309 C CA . SER A 1 530 ? 16.814 -0.504 -6.566 1.00 88.50 530 SER A CA 1
ATOM 4310 C C . SER A 1 530 ? 17.023 -0.208 -8.057 1.00 88.50 530 SER A C 1
ATOM 4312 O O . SER A 1 530 ? 17.302 -1.121 -8.829 1.00 88.50 530 SER A O 1
ATOM 4314 N N . ASN A 1 531 ? 16.924 1.060 -8.484 1.00 89.62 531 ASN A N 1
ATOM 4315 C CA . ASN A 1 531 ? 17.024 1.440 -9.902 1.00 89.62 531 ASN A CA 1
ATOM 4316 C C . ASN A 1 531 ? 18.364 2.085 -10.283 1.00 89.62 531 ASN A C 1
ATOM 4318 O O . ASN A 1 531 ? 18.679 2.176 -11.468 1.00 89.62 531 ASN A O 1
ATOM 4322 N N . GLY A 1 532 ? 19.180 2.526 -9.321 1.00 89.81 532 GLY A N 1
ATOM 4323 C CA . GLY A 1 532 ? 20.430 3.245 -9.592 1.00 89.81 532 GLY A CA 1
ATOM 4324 C C . GLY A 1 532 ? 21.427 2.430 -10.419 1.00 89.81 532 GLY A C 1
ATOM 4325 O O . GLY A 1 532 ? 22.024 2.954 -11.360 1.00 89.81 532 GLY A O 1
ATOM 4326 N N . ALA A 1 533 ? 21.552 1.130 -10.132 1.00 88.50 533 ALA A N 1
ATOM 4327 C CA . ALA A 1 533 ? 22.385 0.219 -10.917 1.00 88.50 533 ALA A CA 1
ATOM 4328 C C . ALA A 1 533 ? 21.861 0.046 -12.356 1.00 88.50 533 ALA A C 1
ATOM 4330 O O . ALA A 1 533 ? 22.648 0.050 -13.299 1.00 88.50 533 ALA A O 1
ATOM 4331 N N . LEU A 1 534 ? 20.538 -0.026 -12.544 1.00 88.88 534 LEU A N 1
ATOM 4332 C CA . LEU A 1 534 ? 19.915 -0.116 -13.869 1.00 88.88 534 LEU A CA 1
ATOM 4333 C C . LEU A 1 534 ? 20.140 1.164 -14.684 1.00 88.88 534 LEU A C 1
ATOM 4335 O O . LEU A 1 534 ? 20.527 1.082 -15.848 1.00 88.88 534 LEU A O 1
ATOM 4339 N N . PHE A 1 535 ? 19.991 2.344 -14.071 1.00 89.06 535 PHE A N 1
ATOM 4340 C CA . PHE A 1 535 ? 20.317 3.623 -14.713 1.00 89.06 535 PHE A CA 1
ATOM 4341 C C . PHE A 1 535 ? 21.795 3.714 -15.102 1.00 89.06 535 PHE A C 1
ATOM 4343 O O . PHE A 1 535 ? 22.114 4.169 -16.203 1.00 89.06 535 PHE A O 1
ATOM 4350 N N . TYR A 1 536 ? 22.699 3.242 -14.237 1.00 86.38 536 TYR A N 1
ATOM 4351 C CA . TYR A 1 5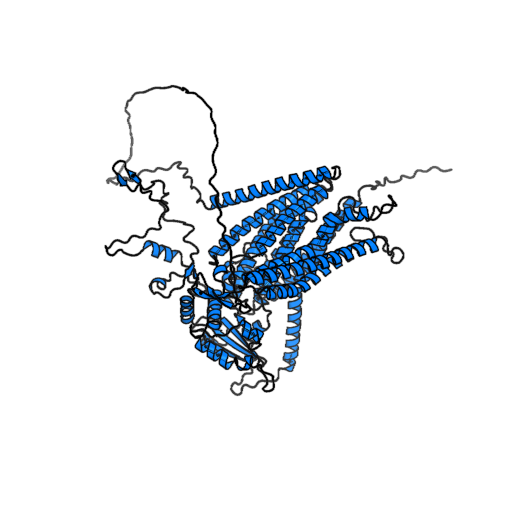36 ? 24.125 3.182 -14.547 1.00 86.38 536 TYR A CA 1
ATOM 4352 C C . TYR A 1 536 ? 24.401 2.299 -15.772 1.00 86.38 536 TYR A C 1
ATOM 4354 O O . TYR A 1 536 ? 25.037 2.762 -16.721 1.00 86.38 536 TYR A O 1
ATOM 4362 N N . VAL A 1 537 ? 23.886 1.066 -15.793 1.00 81.69 537 VAL A N 1
ATOM 4363 C CA . VAL A 1 537 ? 24.085 0.124 -16.909 1.00 81.69 537 VAL A CA 1
ATOM 4364 C C . VAL A 1 537 ? 23.459 0.660 -18.201 1.00 81.69 537 VAL A C 1
ATOM 4366 O O . VAL A 1 537 ? 24.076 0.594 -19.264 1.00 81.69 537 VAL A O 1
ATOM 4369 N N . ALA A 1 538 ? 22.259 1.241 -18.118 1.00 81.06 538 ALA A N 1
ATOM 4370 C CA . ALA A 1 538 ? 21.523 1.742 -19.274 1.00 81.06 538 ALA A CA 1
ATOM 4371 C C . ALA A 1 538 ? 22.167 2.986 -19.909 1.00 81.06 538 ALA A C 1
ATOM 4373 O O . ALA A 1 538 ? 22.207 3.090 -21.135 1.00 81.06 538 ALA A O 1
ATOM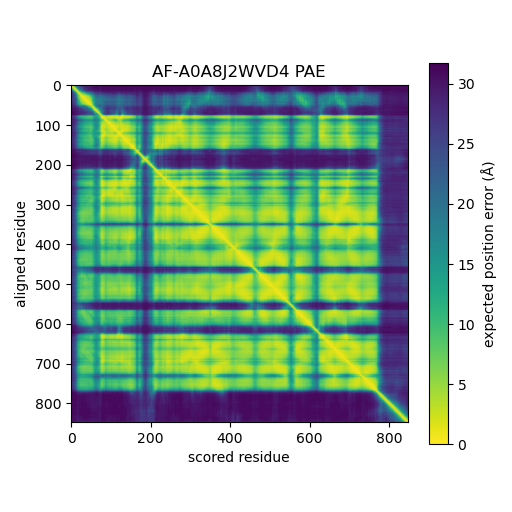 4374 N N . MET A 1 539 ? 22.643 3.937 -19.095 1.00 79.19 539 MET A N 1
ATOM 4375 C CA . MET A 1 539 ? 23.004 5.284 -19.564 1.00 79.19 539 MET A CA 1
ATOM 4376 C C . MET A 1 539 ? 24.488 5.637 -19.391 1.00 79.19 539 MET A C 1
ATOM 4378 O O . MET A 1 539 ? 25.025 6.412 -20.181 1.00 79.19 539 MET A O 1
ATOM 4382 N N . ALA A 1 540 ? 25.167 5.098 -18.376 1.00 76.00 540 ALA A N 1
ATOM 4383 C CA . ALA A 1 540 ? 26.476 5.586 -17.933 1.00 76.00 540 ALA A CA 1
ATOM 4384 C C . ALA A 1 540 ? 27.634 4.630 -18.277 1.00 76.00 540 ALA A C 1
ATOM 4386 O O . ALA A 1 540 ? 28.722 5.083 -18.639 1.00 76.00 540 ALA A O 1
ATOM 4387 N N . GLN A 1 541 ? 27.406 3.315 -18.223 1.00 74.31 541 GLN A N 1
ATOM 4388 C CA . GLN A 1 541 ? 28.445 2.293 -18.382 1.00 74.31 541 GLN A CA 1
ATOM 4389 C C . GLN A 1 541 ? 29.218 2.423 -19.705 1.00 74.31 541 GLN A C 1
ATOM 4391 O O . GLN A 1 541 ? 30.449 2.402 -19.702 1.00 74.31 541 GLN A O 1
ATOM 4396 N N . GLY A 1 542 ? 28.523 2.599 -20.833 1.00 66.00 542 GLY A N 1
ATOM 4397 C CA . GLY A 1 542 ? 29.149 2.707 -22.157 1.00 66.00 542 GLY A CA 1
ATOM 4398 C C . GLY A 1 542 ? 30.054 3.941 -22.326 1.00 66.00 542 GLY A C 1
ATOM 4399 O O . GLY A 1 542 ? 31.220 3.790 -22.692 1.00 66.00 542 GLY A O 1
ATOM 4400 N N . PRO A 1 543 ? 29.564 5.169 -22.068 1.00 64.75 543 PRO A N 1
ATOM 4401 C CA . PRO A 1 543 ? 30.386 6.378 -22.165 1.00 64.75 543 PRO A CA 1
ATOM 4402 C C . PRO A 1 543 ? 31.591 6.403 -21.210 1.00 64.75 543 PRO A C 1
ATOM 4404 O O . PRO A 1 543 ? 32.679 6.802 -21.622 1.00 64.75 543 PRO A O 1
ATOM 4407 N N . LEU A 1 544 ? 31.422 5.961 -19.957 1.00 63.22 544 LEU A N 1
ATOM 4408 C CA . LEU A 1 544 ? 32.480 6.008 -18.936 1.00 63.22 544 LEU A CA 1
ATOM 4409 C C . LEU A 1 544 ? 33.612 5.006 -19.198 1.00 63.22 544 LEU A C 1
ATOM 4411 O O . LEU A 1 544 ? 34.777 5.342 -19.002 1.00 63.22 544 LEU A O 1
ATOM 4415 N N . THR A 1 545 ? 33.301 3.802 -19.684 1.00 58.66 545 THR A N 1
ATOM 4416 C CA . THR A 1 545 ? 34.320 2.781 -19.999 1.00 58.66 545 THR A CA 1
ATOM 4417 C C . THR A 1 545 ? 35.200 3.173 -21.187 1.00 58.66 545 THR A C 1
ATOM 4419 O O . THR A 1 545 ? 36.407 2.932 -21.155 1.00 58.66 545 THR A O 1
ATOM 4422 N N . ARG A 1 546 ? 34.652 3.886 -22.184 1.00 55.84 546 ARG A N 1
ATOM 4423 C CA . ARG A 1 546 ? 35.428 4.425 -23.321 1.00 55.84 546 ARG A CA 1
ATOM 4424 C C . ARG A 1 546 ? 36.446 5.497 -22.920 1.00 55.84 546 ARG A C 1
ATOM 4426 O O . ARG A 1 546 ? 37.448 5.655 -23.608 1.00 55.84 546 ARG A O 1
ATOM 4433 N N . GLY A 1 547 ? 36.216 6.217 -21.821 1.00 46.62 547 GLY A N 1
ATOM 4434 C CA . GLY A 1 547 ? 37.118 7.270 -21.340 1.00 46.62 547 GLY A CA 1
ATOM 4435 C C . GLY A 1 547 ? 38.351 6.773 -20.571 1.00 46.62 547 GLY A C 1
ATOM 4436 O O . GLY A 1 547 ? 39.274 7.552 -20.358 1.00 46.62 547 GLY A O 1
ATOM 4437 N N . ILE A 1 548 ? 38.388 5.501 -20.146 1.00 50.78 548 ILE A N 1
ATOM 4438 C CA . ILE A 1 548 ? 39.366 4.993 -19.159 1.00 50.78 548 ILE A CA 1
ATOM 4439 C C . ILE A 1 548 ? 40.552 4.231 -19.793 1.00 50.78 548 ILE A C 1
ATOM 4441 O O . ILE A 1 548 ? 41.491 3.858 -19.090 1.00 50.78 548 ILE A O 1
ATOM 4445 N N . GLY A 1 549 ? 40.627 4.053 -21.117 1.00 43.00 549 GLY A N 1
ATOM 4446 C CA . GLY A 1 549 ? 41.872 3.526 -21.688 1.00 43.00 549 GLY A CA 1
ATOM 4447 C C . GLY A 1 549 ? 41.881 3.248 -23.179 1.00 43.00 549 GLY A C 1
ATOM 4448 O O . GLY A 1 549 ? 41.578 2.139 -23.610 1.00 43.00 549 GLY A O 1
ATOM 4449 N N . ASP A 1 550 ? 42.389 4.214 -23.936 1.00 44.12 550 ASP A N 1
ATOM 4450 C CA . ASP A 1 550 ? 42.908 4.006 -25.283 1.00 44.12 550 ASP A CA 1
ATOM 4451 C C . ASP A 1 550 ? 44.382 3.593 -25.190 1.00 44.12 550 ASP A C 1
ATOM 4453 O O . ASP A 1 550 ? 45.198 4.433 -24.830 1.00 44.12 550 ASP A O 1
ATOM 4457 N N . LYS A 1 551 ? 44.705 2.318 -25.470 1.00 44.44 551 LYS A N 1
ATOM 4458 C CA . LYS A 1 551 ? 45.898 1.809 -26.202 1.00 44.44 551 LYS A CA 1
ATOM 4459 C C . LYS A 1 551 ? 45.709 0.297 -26.421 1.00 44.44 551 LYS A C 1
ATOM 4461 O O . LYS A 1 551 ? 46.125 -0.474 -25.568 1.00 44.44 551 LYS A O 1
ATOM 4466 N N . GLN A 1 552 ? 45.051 -0.114 -27.512 1.00 42.03 552 GLN A N 1
ATOM 4467 C CA . GLN A 1 552 ? 45.150 -1.402 -28.255 1.00 42.03 552 GLN A CA 1
ATOM 4468 C C . GLN A 1 552 ? 43.789 -1.711 -28.947 1.00 42.03 552 GLN A C 1
ATOM 4470 O O . GLN A 1 552 ? 42.948 -2.407 -28.379 1.00 42.03 552 GLN A O 1
ATOM 4475 N N . PRO A 1 553 ? 43.557 -1.234 -30.189 1.00 41.62 553 PRO A N 1
ATOM 4476 C CA . PRO A 1 553 ? 42.228 -1.194 -30.831 1.00 41.62 553 PRO A CA 1
ATOM 4477 C C . PRO A 1 553 ? 41.608 -2.532 -31.298 1.00 41.62 553 PRO A C 1
ATOM 4479 O O . PRO A 1 553 ? 40.505 -2.529 -31.852 1.00 41.62 553 PRO A O 1
ATOM 4482 N N . TRP A 1 554 ? 42.281 -3.678 -31.124 1.00 38.62 554 TRP A N 1
ATOM 4483 C CA . TRP A 1 554 ? 41.915 -4.922 -31.836 1.00 38.62 554 TRP A CA 1
ATOM 4484 C C . TRP A 1 554 ? 41.708 -6.169 -30.961 1.00 38.62 554 TRP A C 1
ATOM 4486 O O . TRP A 1 554 ? 41.259 -7.187 -31.482 1.00 38.62 554 TRP A O 1
ATOM 4496 N N . LYS A 1 555 ? 42.010 -6.133 -29.653 1.00 39.66 555 LYS A N 1
ATOM 4497 C CA . LYS A 1 555 ? 41.904 -7.320 -28.767 1.00 39.66 555 LYS A CA 1
ATOM 4498 C C . LYS A 1 555 ? 40.929 -7.188 -27.588 1.00 39.66 555 LYS A C 1
ATOM 4500 O O . LYS A 1 555 ? 40.638 -8.195 -26.956 1.00 39.66 555 LYS A O 1
ATOM 4505 N N . THR A 1 556 ? 40.364 -6.009 -27.338 1.00 43.16 556 THR A N 1
ATOM 4506 C CA . THR A 1 556 ? 39.453 -5.733 -26.203 1.00 43.16 556 THR A CA 1
ATOM 4507 C C . THR A 1 556 ? 37.982 -5.547 -26.593 1.00 43.16 556 THR A C 1
ATOM 4509 O O . THR A 1 556 ? 37.157 -5.239 -25.746 1.00 43.16 556 THR A O 1
ATOM 4512 N N . ARG A 1 557 ? 37.593 -5.820 -27.846 1.00 42.19 557 ARG A N 1
ATOM 4513 C CA . ARG A 1 557 ? 36.207 -5.624 -28.329 1.00 42.19 557 ARG A CA 1
ATOM 4514 C C . ARG A 1 557 ? 35.137 -6.575 -27.758 1.00 42.19 557 ARG A C 1
ATOM 4516 O O . ARG A 1 557 ? 33.991 -6.467 -28.173 1.00 42.19 557 ARG A O 1
ATOM 4523 N N . ARG A 1 558 ? 35.469 -7.534 -26.885 1.00 44.03 558 ARG A N 1
ATOM 4524 C CA . ARG A 1 558 ? 34.501 -8.566 -26.440 1.00 44.03 558 ARG A CA 1
ATOM 4525 C C . ARG A 1 558 ? 33.789 -8.271 -25.116 1.00 44.03 558 ARG A C 1
ATOM 4527 O O . ARG A 1 558 ? 32.797 -8.929 -24.843 1.00 44.03 558 ARG A O 1
ATOM 4534 N N . PHE A 1 559 ? 34.259 -7.289 -24.344 1.00 44.66 559 PHE A N 1
ATOM 4535 C CA . PHE A 1 559 ? 33.649 -6.884 -23.065 1.00 44.66 559 PHE A CA 1
ATOM 4536 C C . PHE A 1 559 ? 33.282 -5.389 -22.997 1.00 44.66 559 PHE A C 1
ATOM 4538 O O . PHE A 1 559 ? 32.631 -4.963 -22.047 1.00 44.66 559 PHE A O 1
ATOM 4545 N N . ASP A 1 560 ? 33.639 -4.601 -24.017 1.00 43.34 560 ASP A N 1
ATOM 4546 C CA . ASP A 1 560 ? 33.165 -3.225 -24.174 1.00 43.34 560 ASP A CA 1
ATOM 4547 C C . ASP A 1 560 ? 31.812 -3.240 -24.903 1.00 43.34 560 ASP A C 1
ATOM 4549 O O . ASP A 1 560 ? 31.738 -3.655 -26.062 1.00 43.34 560 ASP A O 1
ATOM 4553 N N . CYS A 1 561 ? 30.736 -2.772 -24.258 1.00 52.66 561 CYS A N 1
ATOM 4554 C CA . CYS A 1 561 ? 29.450 -2.564 -24.930 1.00 52.66 561 CYS A CA 1
ATOM 4555 C C . CYS A 1 561 ? 29.639 -1.676 -26.180 1.00 52.66 561 CYS A C 1
ATOM 4557 O O . CYS A 1 561 ? 29.914 -0.471 -26.096 1.00 52.66 561 CYS A O 1
ATOM 4559 N N . ALA A 1 562 ? 29.421 -2.245 -27.362 1.00 42.75 562 ALA A N 1
ATOM 4560 C CA . ALA A 1 562 ? 29.258 -1.507 -28.607 1.00 42.75 562 ALA A CA 1
ATOM 4561 C C . ALA A 1 562 ? 27.938 -1.944 -29.271 1.00 42.75 562 ALA A C 1
ATOM 4563 O O . ALA A 1 562 ? 27.837 -3.117 -29.615 1.00 42.75 562 ALA A O 1
ATOM 4564 N N . PRO A 1 563 ? 26.936 -1.067 -29.508 1.00 49.59 563 PRO A N 1
ATOM 4565 C CA . PRO A 1 563 ? 26.714 0.298 -29.016 1.00 49.59 563 PRO A CA 1
ATOM 4566 C C . PRO A 1 563 ? 25.694 0.402 -27.857 1.00 49.59 563 PRO A C 1
ATOM 4568 O O . PRO A 1 563 ? 25.551 1.497 -27.319 1.00 49.59 563 PRO A O 1
ATOM 4571 N N . TYR A 1 564 ? 25.005 -0.679 -27.454 1.00 53.16 564 TYR A N 1
ATOM 4572 C CA . TYR A 1 564 ? 23.818 -0.606 -26.584 1.00 53.16 564 TYR A CA 1
ATOM 4573 C C . TYR A 1 564 ? 23.782 -1.723 -25.530 1.00 53.16 564 TYR A C 1
ATOM 4575 O O . TYR A 1 564 ? 23.604 -2.884 -25.874 1.00 53.16 564 TYR A O 1
ATOM 4583 N N . CYS A 1 565 ? 23.914 -1.389 -24.239 1.00 64.50 565 CYS A N 1
ATOM 4584 C CA . CYS A 1 565 ? 23.876 -2.370 -23.139 1.00 64.50 565 CYS A CA 1
ATOM 4585 C C . CYS A 1 565 ? 22.437 -2.783 -22.734 1.00 64.50 565 CYS A C 1
ATOM 4587 O O . CYS A 1 565 ? 22.215 -3.162 -21.586 1.00 64.50 565 CYS A O 1
ATOM 4589 N N . LEU A 1 566 ? 21.449 -2.701 -23.638 1.00 71.69 566 LEU A N 1
ATOM 4590 C CA . LEU A 1 566 ? 20.044 -3.042 -23.339 1.00 71.69 566 LEU A CA 1
ATOM 4591 C C . LEU A 1 566 ? 19.897 -4.481 -22.818 1.00 71.69 566 LEU A C 1
ATOM 4593 O O . LEU A 1 566 ? 19.117 -4.734 -21.906 1.00 71.69 566 LEU A O 1
ATOM 4597 N N . GLU A 1 567 ? 20.720 -5.396 -23.327 1.00 73.12 567 GLU A N 1
ATOM 4598 C CA . GLU A 1 567 ? 20.796 -6.785 -22.861 1.00 73.12 567 GLU A CA 1
ATOM 4599 C C . GLU A 1 567 ? 21.236 -6.883 -21.396 1.00 73.12 567 GLU A C 1
ATOM 4601 O O . GLU A 1 567 ? 20.603 -7.571 -20.602 1.00 73.12 567 GLU A O 1
ATOM 4606 N N . HIS A 1 568 ? 22.275 -6.141 -20.997 1.00 76.88 568 HIS A N 1
ATOM 4607 C CA . HIS A 1 568 ? 22.740 -6.130 -19.607 1.00 76.88 568 HIS A CA 1
ATOM 4608 C C . HIS A 1 568 ? 21.677 -5.559 -18.661 1.00 76.88 568 HIS A C 1
ATOM 4610 O O . HIS A 1 568 ? 21.525 -6.060 -17.547 1.00 76.88 568 HIS A O 1
ATOM 4616 N N . VAL A 1 569 ? 20.916 -4.549 -19.108 1.00 82.06 569 VAL A N 1
ATOM 4617 C CA . VAL A 1 569 ? 19.766 -4.018 -18.358 1.00 82.06 569 VAL A CA 1
ATOM 4618 C C . VAL A 1 569 ? 18.698 -5.097 -18.192 1.00 82.06 569 VAL A C 1
ATOM 4620 O O . VAL A 1 569 ? 18.223 -5.296 -17.078 1.00 82.06 569 VAL A O 1
ATOM 4623 N N . SER A 1 570 ? 18.362 -5.824 -19.262 1.00 82.69 570 SER A N 1
ATOM 4624 C CA . SER A 1 570 ? 17.386 -6.921 -19.231 1.00 82.69 570 SER A CA 1
ATOM 4625 C C . SER A 1 570 ? 17.803 -8.032 -18.260 1.00 82.69 570 SER A C 1
ATOM 4627 O O . SER A 1 570 ? 17.013 -8.430 -17.405 1.00 82.69 570 SER A O 1
ATOM 4629 N N . TYR A 1 571 ? 19.067 -8.472 -18.293 1.00 78.94 571 TYR A N 1
ATOM 4630 C CA . TYR A 1 571 ? 19.569 -9.507 -17.381 1.00 78.94 571 TYR A CA 1
ATOM 4631 C C . TYR A 1 571 ? 19.616 -9.055 -15.922 1.00 78.94 571 TYR A C 1
ATOM 4633 O O . TYR A 1 571 ? 19.249 -9.827 -15.033 1.00 78.94 571 TYR A O 1
ATOM 4641 N N . LEU A 1 572 ? 20.059 -7.822 -15.656 1.00 85.25 572 LEU A N 1
ATOM 4642 C CA . LEU A 1 572 ? 20.085 -7.278 -14.299 1.00 85.25 572 LEU A CA 1
ATOM 4643 C C . LEU A 1 572 ? 18.661 -7.132 -13.753 1.00 85.25 572 LEU A C 1
ATOM 4645 O O . LEU A 1 572 ? 18.384 -7.605 -12.653 1.00 85.25 572 LEU A O 1
ATOM 4649 N N . LEU A 1 573 ? 17.747 -6.557 -14.538 1.00 87.38 573 LEU A N 1
ATOM 4650 C CA . LEU A 1 573 ? 16.345 -6.396 -14.160 1.00 87.38 573 LEU A CA 1
ATOM 4651 C C . LEU A 1 573 ? 15.661 -7.747 -13.929 1.00 87.38 573 LEU A C 1
ATOM 4653 O O . LEU A 1 573 ? 15.002 -7.927 -12.909 1.00 87.38 573 LEU A O 1
ATOM 4657 N N . GLY A 1 574 ? 15.864 -8.711 -14.830 1.00 81.12 574 GLY A N 1
ATOM 4658 C CA . GLY A 1 574 ? 15.356 -10.072 -14.680 1.00 81.12 574 GLY A CA 1
ATOM 4659 C C . GLY A 1 574 ? 15.890 -10.746 -13.416 1.00 81.12 574 GLY A C 1
ATOM 4660 O O . GLY A 1 574 ? 15.114 -11.311 -12.653 1.00 81.12 574 GLY A O 1
ATOM 4661 N N . THR A 1 575 ? 17.192 -10.622 -13.132 1.00 82.25 575 THR A N 1
ATOM 4662 C CA . THR A 1 575 ? 17.802 -11.177 -11.910 1.00 82.25 575 THR A CA 1
ATOM 4663 C C . THR A 1 575 ? 17.208 -10.547 -10.651 1.00 82.25 575 THR A C 1
ATOM 4665 O O . THR A 1 575 ? 16.832 -11.269 -9.731 1.00 82.25 575 THR A O 1
ATOM 4668 N N . ILE A 1 576 ? 17.078 -9.216 -10.616 1.00 86.44 576 ILE A N 1
ATOM 4669 C CA . ILE A 1 576 ? 16.475 -8.492 -9.488 1.00 86.44 576 ILE A CA 1
ATOM 4670 C C . ILE A 1 576 ? 15.027 -8.945 -9.275 1.00 86.44 576 ILE A C 1
ATOM 4672 O O . ILE A 1 576 ? 14.644 -9.243 -8.145 1.00 86.44 576 ILE A O 1
ATOM 4676 N N . PHE A 1 577 ? 14.242 -9.047 -10.350 1.00 83.69 577 PHE A N 1
ATOM 4677 C CA . PHE A 1 577 ? 12.849 -9.484 -10.286 1.00 83.69 577 PHE A CA 1
ATOM 4678 C C . PHE A 1 577 ? 12.729 -10.910 -9.729 1.00 83.69 577 PHE A C 1
ATOM 4680 O O . PHE A 1 577 ? 11.978 -11.134 -8.785 1.00 83.69 577 PHE A O 1
ATOM 4687 N N . ILE A 1 578 ? 13.512 -11.866 -10.245 1.00 78.00 578 ILE A N 1
ATOM 4688 C CA . ILE A 1 578 ? 13.502 -13.261 -9.770 1.00 78.00 578 ILE A CA 1
ATOM 4689 C C . ILE A 1 578 ? 13.877 -13.335 -8.292 1.00 78.00 578 ILE A C 1
ATOM 4691 O O . ILE A 1 578 ? 13.175 -13.974 -7.512 1.00 78.00 578 ILE A O 1
ATOM 4695 N N . VAL A 1 579 ? 14.989 -12.702 -7.903 1.00 83.75 579 VAL A N 1
ATOM 4696 C CA . VAL A 1 579 ? 15.474 -12.732 -6.517 1.00 83.75 579 VAL A CA 1
ATOM 4697 C C . VAL A 1 579 ? 14.418 -12.158 -5.581 1.00 83.75 579 VAL A C 1
ATOM 4699 O O . VAL A 1 579 ? 14.157 -12.747 -4.533 1.00 83.75 579 VAL A O 1
ATOM 4702 N N . ARG A 1 580 ? 13.768 -11.057 -5.974 1.00 83.31 580 ARG A N 1
ATOM 4703 C CA . ARG A 1 580 ? 12.683 -10.458 -5.199 1.00 83.31 580 ARG A CA 1
ATOM 4704 C C . ARG A 1 580 ? 11.511 -11.421 -5.032 1.00 83.31 580 ARG A C 1
ATOM 4706 O O . ARG A 1 580 ? 11.145 -11.697 -3.898 1.00 83.31 580 ARG A O 1
ATOM 4713 N N . VAL A 1 581 ? 10.985 -11.981 -6.122 1.00 78.31 581 VAL A N 1
ATOM 4714 C CA . VAL A 1 581 ? 9.814 -12.875 -6.070 1.00 78.31 581 VAL A CA 1
ATOM 4715 C C . VAL A 1 581 ? 10.107 -14.150 -5.276 1.00 78.31 581 VAL A C 1
ATOM 4717 O O . VAL A 1 581 ? 9.252 -14.640 -4.542 1.00 78.31 581 VAL A O 1
ATOM 4720 N N . VAL A 1 582 ? 11.317 -14.704 -5.389 1.00 77.19 582 VAL A N 1
ATOM 4721 C CA . VAL A 1 582 ? 11.719 -15.886 -4.611 1.00 77.19 582 VAL A CA 1
ATOM 4722 C C . VAL A 1 582 ? 11.787 -15.563 -3.118 1.00 77.19 582 VAL A C 1
ATOM 4724 O O . VAL A 1 582 ? 11.281 -16.339 -2.311 1.00 77.19 582 VAL A O 1
ATOM 4727 N N . LEU A 1 583 ? 12.388 -14.431 -2.741 1.00 82.00 583 LEU A N 1
ATOM 4728 C CA . LEU A 1 583 ? 12.506 -14.027 -1.337 1.00 82.00 583 LEU A CA 1
ATOM 4729 C C . LEU A 1 583 ? 11.164 -13.590 -0.728 1.00 82.00 583 LEU A C 1
ATOM 4731 O O . LEU A 1 583 ? 10.915 -13.918 0.430 1.00 82.00 583 LEU A O 1
ATOM 4735 N N . GLY A 1 584 ? 10.304 -12.907 -1.489 1.00 78.00 584 GLY A N 1
ATOM 4736 C CA . GLY A 1 584 ? 8.952 -12.516 -1.065 1.00 78.00 584 GLY A CA 1
ATOM 4737 C C . GLY A 1 584 ? 8.099 -13.741 -0.746 1.00 78.00 584 GLY A C 1
ATOM 4738 O O . GLY A 1 584 ? 7.761 -13.979 0.412 1.00 78.00 584 GLY A O 1
ATOM 4739 N N . ASN A 1 585 ? 7.932 -14.635 -1.730 1.00 76.06 585 ASN A N 1
ATOM 4740 C CA . ASN A 1 585 ? 7.212 -15.903 -1.547 1.00 76.06 585 ASN A CA 1
ATOM 4741 C C . ASN A 1 585 ? 7.780 -16.757 -0.399 1.00 76.06 585 ASN A C 1
ATOM 4743 O O . ASN A 1 585 ? 7.041 -17.459 0.303 1.00 76.06 585 ASN A O 1
ATOM 4747 N N . TRP A 1 586 ? 9.105 -16.733 -0.210 1.00 79.25 586 TRP A N 1
ATOM 4748 C CA . TRP A 1 586 ? 9.745 -17.418 0.908 1.00 79.25 586 TRP A CA 1
ATOM 4749 C C . TRP A 1 586 ? 9.292 -16.847 2.253 1.00 79.25 586 TRP A C 1
ATOM 4751 O O . TRP A 1 586 ? 8.916 -17.616 3.137 1.00 79.25 586 TRP A O 1
ATOM 4761 N N . ASN A 1 587 ? 9.316 -15.525 2.412 1.00 77.94 587 ASN A N 1
ATOM 4762 C CA . ASN A 1 587 ? 8.966 -14.862 3.665 1.00 77.94 587 ASN A CA 1
ATOM 4763 C C . ASN A 1 587 ? 7.463 -14.911 3.965 1.00 77.94 587 ASN A C 1
ATOM 4765 O O . ASN A 1 587 ? 7.092 -15.069 5.125 1.00 77.94 587 ASN A O 1
ATOM 4769 N N . GLU A 1 588 ? 6.605 -14.835 2.952 1.00 73.12 588 GLU A N 1
ATOM 4770 C CA . GLU A 1 588 ? 5.152 -14.748 3.142 1.00 73.12 588 GLU A CA 1
ATOM 4771 C C . GLU A 1 588 ? 4.464 -16.097 3.302 1.00 73.12 588 GLU A C 1
ATOM 4773 O O . GLU A 1 588 ? 3.455 -16.198 4.005 1.00 73.12 588 GLU A O 1
ATOM 4778 N N . VAL A 1 589 ? 4.997 -17.150 2.674 1.00 71.06 589 VAL A N 1
ATOM 4779 C CA . VAL A 1 589 ? 4.325 -18.456 2.671 1.00 71.06 589 VAL A CA 1
ATOM 4780 C C . VAL A 1 589 ? 5.204 -19.563 3.223 1.00 71.06 589 VAL A C 1
ATOM 4782 O O . VAL A 1 589 ? 4.786 -20.276 4.137 1.00 71.06 589 VAL A O 1
ATOM 4785 N N . VAL A 1 590 ? 6.435 -19.714 2.730 1.00 74.25 590 VAL A N 1
ATOM 4786 C CA . VAL A 1 590 ? 7.283 -20.861 3.105 1.00 74.25 590 VAL A CA 1
ATOM 4787 C C . VAL A 1 590 ? 7.752 -20.773 4.560 1.00 74.25 590 VAL A C 1
ATOM 4789 O O . VAL A 1 590 ? 7.618 -21.738 5.316 1.00 74.25 590 VAL A O 1
ATOM 4792 N N . ALA A 1 591 ? 8.284 -19.626 4.978 1.00 78.06 591 ALA A N 1
ATOM 4793 C CA . ALA A 1 591 ? 8.781 -19.395 6.328 1.00 78.06 591 ALA A CA 1
ATOM 4794 C C . ALA A 1 591 ? 7.691 -19.561 7.409 1.00 78.06 591 ALA A C 1
ATOM 4796 O O . ALA A 1 591 ? 7.910 -20.368 8.324 1.00 78.06 591 ALA A O 1
ATOM 4797 N N . PRO A 1 592 ? 6.512 -18.905 7.321 1.00 73.88 592 PRO A N 1
ATOM 4798 C CA . PRO A 1 592 ? 5.458 -19.082 8.318 1.00 73.88 592 PRO A CA 1
ATOM 4799 C C . PRO A 1 592 ? 4.897 -20.507 8.319 1.00 73.88 592 PRO A C 1
ATOM 4801 O O . PRO A 1 592 ? 4.601 -21.050 9.386 1.00 73.88 592 PRO A O 1
ATOM 4804 N N . PHE A 1 593 ? 4.821 -21.169 7.161 1.00 73.38 593 PHE A N 1
ATOM 4805 C CA . PHE A 1 593 ? 4.418 -22.573 7.083 1.00 73.38 593 PHE A CA 1
ATOM 4806 C C . PHE A 1 593 ? 5.386 -23.504 7.825 1.00 73.38 593 PHE A C 1
ATOM 4808 O O . PHE A 1 593 ? 4.965 -24.304 8.662 1.00 73.38 593 PHE A O 1
ATOM 4815 N N . LEU A 1 594 ? 6.693 -23.376 7.576 1.00 74.75 594 LEU A N 1
ATOM 4816 C CA . LEU A 1 594 ? 7.712 -24.164 8.273 1.00 74.75 594 LEU A CA 1
ATOM 4817 C C . LEU A 1 594 ? 7.722 -23.877 9.778 1.00 74.75 594 LEU A C 1
ATOM 4819 O O . LEU A 1 594 ? 7.885 -24.801 10.578 1.00 74.75 594 LEU A O 1
ATOM 4823 N N . ALA A 1 595 ? 7.528 -22.618 10.179 1.00 78.50 595 ALA A N 1
ATOM 4824 C CA . ALA A 1 595 ? 7.413 -22.241 11.584 1.00 78.50 595 ALA A CA 1
ATOM 4825 C C . ALA A 1 595 ? 6.212 -22.921 12.258 1.00 78.50 595 ALA A C 1
ATOM 4827 O O . ALA A 1 595 ? 6.352 -23.436 13.368 1.00 78.50 595 ALA A O 1
ATOM 4828 N N . ARG A 1 596 ? 5.062 -23.004 11.578 1.00 72.88 596 ARG A N 1
ATOM 4829 C CA . ARG A 1 596 ? 3.883 -23.736 12.068 1.00 72.88 596 ARG A CA 1
ATOM 4830 C C . ARG A 1 596 ? 4.123 -25.225 12.187 1.00 72.88 596 ARG A C 1
ATOM 4832 O O . ARG A 1 596 ? 3.875 -25.767 13.252 1.00 72.88 596 ARG A O 1
ATOM 4839 N N . LEU A 1 597 ? 4.681 -25.870 11.163 1.00 76.50 597 LEU A N 1
ATOM 4840 C CA . LEU A 1 597 ? 4.995 -27.301 11.234 1.00 76.50 597 LEU A CA 1
ATOM 4841 C C . LEU A 1 597 ? 5.929 -27.621 12.404 1.00 76.50 597 LEU A C 1
ATOM 4843 O O . LEU A 1 597 ? 5.749 -28.631 13.082 1.00 76.50 597 LEU A O 1
ATOM 4847 N N . ARG A 1 598 ? 6.907 -26.749 12.674 1.00 80.62 598 ARG A N 1
ATOM 4848 C CA . ARG A 1 598 ? 7.779 -26.871 13.849 1.00 80.62 598 ARG A CA 1
ATOM 4849 C C . ARG A 1 598 ? 7.008 -26.685 15.154 1.00 80.62 598 ARG A C 1
ATOM 4851 O O . ARG A 1 598 ? 7.206 -27.487 16.062 1.00 80.62 598 ARG A O 1
ATOM 4858 N N . LYS A 1 599 ? 6.134 -25.676 15.249 1.00 74.38 599 LYS A N 1
ATOM 4859 C CA . LYS A 1 599 ? 5.269 -25.449 16.421 1.00 74.38 599 LYS A CA 1
ATOM 4860 C C . LYS A 1 599 ? 4.327 -26.635 16.661 1.00 74.38 599 LYS A C 1
ATOM 4862 O O . LYS A 1 599 ? 4.239 -27.104 17.788 1.00 74.38 599 LYS A O 1
ATOM 4867 N N . ASP A 1 600 ? 3.697 -27.175 15.624 1.00 68.94 600 ASP A N 1
ATOM 4868 C CA . ASP A 1 600 ? 2.797 -28.330 15.712 1.00 68.94 600 ASP A CA 1
ATOM 4869 C C . ASP A 1 600 ? 3.546 -29.613 16.090 1.00 68.94 600 ASP A C 1
ATOM 4871 O O . ASP A 1 600 ? 3.068 -30.395 16.910 1.00 68.94 600 ASP A O 1
ATOM 4875 N N . ALA A 1 601 ? 4.744 -29.828 15.540 1.00 75.19 601 ALA A N 1
ATOM 4876 C CA . ALA A 1 601 ? 5.600 -30.945 15.928 1.00 75.19 601 ALA A CA 1
ATOM 4877 C C . ALA A 1 601 ? 6.075 -30.825 17.387 1.00 75.19 601 ALA A C 1
ATOM 4879 O O . ALA A 1 601 ? 6.094 -31.825 18.102 1.00 75.19 601 ALA A O 1
ATOM 4880 N N . ALA A 1 602 ? 6.416 -29.613 17.840 1.00 74.25 602 ALA A N 1
ATOM 4881 C CA . ALA A 1 602 ? 6.754 -29.341 19.235 1.00 74.25 602 ALA A CA 1
ATOM 4882 C C . ALA A 1 602 ? 5.548 -29.554 20.161 1.00 74.25 602 ALA A C 1
ATOM 4884 O O . ALA A 1 602 ? 5.700 -30.173 21.205 1.00 74.25 602 ALA A O 1
ATOM 4885 N N . ARG A 1 603 ? 4.342 -29.137 19.748 1.00 65.25 603 ARG A N 1
ATOM 4886 C CA . ARG A 1 603 ? 3.093 -29.403 20.475 1.00 65.25 603 ARG A CA 1
ATOM 4887 C C . ARG A 1 603 ? 2.809 -30.883 20.618 1.00 65.25 603 ARG A C 1
ATOM 4889 O O . ARG A 1 603 ? 2.420 -31.289 21.696 1.00 65.25 603 ARG A O 1
ATOM 4896 N N . ARG A 1 604 ? 2.996 -31.686 19.566 1.00 65.25 604 ARG A N 1
ATOM 4897 C CA . ARG A 1 604 ? 2.795 -33.143 19.652 1.00 65.25 604 ARG A CA 1
ATOM 4898 C C . ARG A 1 604 ? 3.755 -33.783 20.650 1.00 65.25 604 ARG A C 1
ATOM 4900 O O . ARG A 1 604 ? 3.314 -34.587 21.450 1.00 65.25 604 ARG A O 1
ATOM 4907 N N . ARG A 1 605 ? 5.023 -33.357 20.652 1.00 62.78 605 ARG A N 1
ATOM 4908 C CA . ARG A 1 605 ? 6.016 -33.820 21.634 1.00 62.78 605 ARG A CA 1
ATOM 4909 C C . ARG A 1 605 ? 5.703 -33.363 23.060 1.00 62.78 605 ARG A C 1
ATOM 4911 O O . ARG A 1 605 ? 5.855 -34.152 23.973 1.00 62.78 605 ARG A O 1
ATOM 4918 N N . GLY A 1 606 ? 5.249 -32.121 23.237 1.00 53.50 606 GLY A N 1
ATOM 4919 C CA . GLY A 1 606 ? 4.828 -31.603 24.542 1.00 53.50 606 GLY A CA 1
ATOM 4920 C C . GLY A 1 606 ? 3.515 -32.214 25.036 1.00 53.50 606 GLY A C 1
ATOM 4921 O O . GLY A 1 606 ? 3.352 -32.395 26.228 1.00 53.50 606 GLY A O 1
ATOM 4922 N N . HIS A 1 607 ? 2.599 -32.604 24.142 1.00 49.44 607 HIS A N 1
ATOM 4923 C CA . HIS A 1 607 ? 1.370 -33.323 24.507 1.00 49.44 607 HIS A CA 1
ATOM 4924 C C . HIS A 1 607 ? 1.685 -34.702 25.099 1.00 49.44 607 HIS A C 1
ATOM 4926 O O . HIS A 1 607 ? 1.011 -35.108 26.033 1.00 49.44 607 HIS A O 1
ATOM 4932 N N . ASP A 1 608 ? 2.733 -35.373 24.605 1.00 49.34 608 ASP A N 1
ATOM 4933 C CA . ASP A 1 608 ? 3.202 -36.646 25.165 1.00 49.34 608 ASP A CA 1
ATOM 4934 C C . ASP A 1 608 ? 3.856 -36.477 26.563 1.00 49.34 608 ASP A C 1
ATOM 4936 O O . ASP A 1 608 ? 3.946 -37.449 27.312 1.00 49.34 608 ASP A O 1
ATOM 4940 N N . GLU A 1 609 ? 4.304 -35.264 26.933 1.00 45.84 609 GLU A N 1
ATOM 4941 C CA . GLU A 1 609 ? 4.934 -34.942 28.233 1.00 45.84 609 GLU A CA 1
ATOM 4942 C C . GLU A 1 609 ? 3.961 -34.290 29.248 1.00 45.84 609 GLU A C 1
ATOM 4944 O O . GLU A 1 609 ? 4.042 -34.582 30.440 1.00 45.84 609 GLU A O 1
ATOM 4949 N N . ASP A 1 610 ? 3.020 -33.454 28.788 1.00 44.06 610 ASP A N 1
ATOM 4950 C CA . ASP A 1 610 ? 2.042 -32.698 29.594 1.00 44.06 610 ASP A CA 1
ATOM 4951 C C . ASP A 1 610 ? 0.693 -33.429 29.779 1.00 44.06 610 ASP A C 1
ATOM 4953 O O . ASP A 1 610 ? -0.227 -32.883 30.393 1.00 44.06 610 ASP A O 1
ATOM 4957 N N . ASP A 1 611 ? 0.555 -34.676 29.309 1.00 45.34 611 ASP A N 1
ATOM 4958 C CA . ASP A 1 611 ? -0.588 -35.574 29.587 1.00 45.34 611 ASP A CA 1
ATOM 4959 C C . ASP A 1 611 ? -0.708 -35.957 31.095 1.00 45.34 611 ASP A C 1
ATOM 4961 O O . ASP A 1 611 ? -1.436 -36.882 31.461 1.00 45.34 611 ASP A O 1
ATOM 4965 N N . ALA A 1 612 ? -0.053 -35.215 31.999 1.00 44.06 612 ALA A N 1
ATOM 4966 C CA . ALA A 1 612 ? -0.297 -35.216 33.439 1.00 44.06 612 ALA A CA 1
ATOM 4967 C C . ALA A 1 612 ? -1.684 -34.614 33.763 1.00 44.06 612 ALA A C 1
ATOM 4969 O O . ALA A 1 612 ? -1.836 -33.456 34.145 1.00 44.06 612 ALA A O 1
ATOM 4970 N N . GLU A 1 613 ? -2.702 -35.439 33.527 1.00 45.31 613 GLU A N 1
ATOM 4971 C CA . GLU A 1 613 ? -3.908 -35.658 34.329 1.00 45.31 613 GLU A CA 1
ATOM 4972 C C . GLU A 1 613 ? -4.379 -34.474 35.206 1.00 45.31 613 GLU A C 1
ATOM 4974 O O . GLU A 1 613 ? -3.950 -34.285 36.342 1.00 45.31 613 GLU A O 1
ATOM 4979 N N . TYR A 1 614 ? -5.336 -33.691 34.694 1.00 47.16 614 TYR A N 1
ATOM 4980 C CA . TYR A 1 614 ? -6.153 -32.797 35.518 1.00 47.16 614 TYR A CA 1
ATOM 4981 C C . TYR A 1 614 ? -7.456 -33.510 35.904 1.00 47.16 614 TYR A C 1
ATOM 4983 O O . TYR A 1 614 ? -8.354 -33.659 35.070 1.00 47.16 614 TYR A O 1
ATOM 4991 N N . GLU A 1 615 ? -7.566 -33.936 37.163 1.00 41.97 615 GLU A N 1
ATOM 4992 C CA . GLU A 1 615 ? -8.828 -34.379 37.762 1.00 41.97 615 GLU A CA 1
ATOM 4993 C C . GLU A 1 615 ? -9.698 -33.161 38.116 1.00 41.97 615 GLU A C 1
ATOM 4995 O O . GLU A 1 615 ? -9.343 -32.334 38.957 1.00 41.97 615 GLU A O 1
ATOM 5000 N N . ASP A 1 616 ? -10.866 -33.050 37.481 1.00 44.00 616 ASP A N 1
ATOM 5001 C CA . ASP A 1 616 ? -11.946 -32.180 37.949 1.00 44.00 616 ASP A CA 1
ATOM 5002 C C . ASP A 1 616 ? -12.655 -32.875 39.130 1.00 44.00 616 ASP A C 1
ATOM 5004 O O . ASP A 1 616 ? -13.272 -33.923 38.922 1.00 44.00 616 ASP A O 1
ATOM 5008 N N . PRO A 1 617 ? -12.633 -32.325 40.361 1.00 46.41 617 PRO A N 1
ATOM 5009 C CA . PRO A 1 617 ? -13.279 -32.958 41.511 1.00 46.41 617 PRO A CA 1
ATOM 5010 C C . PRO A 1 617 ? -14.815 -33.024 41.402 1.00 46.41 617 PRO A C 1
ATOM 5012 O O . PRO A 1 617 ? -15.455 -33.627 42.264 1.00 46.41 617 PRO A O 1
ATOM 5015 N N . ALA A 1 618 ? -15.425 -32.417 40.374 1.00 54.56 618 ALA A N 1
ATOM 5016 C CA . ALA A 1 618 ? -16.874 -32.353 40.195 1.00 54.56 618 ALA A CA 1
ATOM 5017 C C . ALA A 1 618 ? -17.424 -33.098 38.960 1.00 54.56 618 ALA A C 1
ATOM 5019 O O . ALA A 1 618 ? -18.646 -33.141 38.796 1.00 54.56 618 ALA A O 1
ATOM 5020 N N . SER A 1 619 ? -16.596 -33.708 38.099 1.00 44.34 619 SER A N 1
ATOM 5021 C CA . SER A 1 619 ? -17.107 -34.441 36.931 1.00 44.34 619 SER A CA 1
ATOM 5022 C C . SER A 1 619 ? -16.284 -35.680 36.560 1.00 44.34 619 SER A C 1
ATOM 5024 O O . SER A 1 619 ? -15.073 -35.645 36.396 1.00 44.34 619 SER A O 1
ATOM 5026 N N . THR A 1 620 ? -16.968 -36.814 36.386 1.00 42.44 620 THR A N 1
ATOM 5027 C CA . THR A 1 620 ? -16.393 -38.148 36.112 1.00 42.44 620 THR A CA 1
ATOM 5028 C C . THR A 1 620 ? -15.874 -38.317 34.671 1.00 42.44 620 THR A C 1
ATOM 5030 O O . THR A 1 620 ? -15.731 -39.437 34.187 1.00 42.44 620 THR A O 1
ATOM 5033 N N . SER A 1 621 ? -15.629 -37.227 33.937 1.00 41.19 621 SER A N 1
ATOM 5034 C CA . SER A 1 621 ? -15.189 -37.273 32.539 1.00 41.19 621 SER A CA 1
ATOM 5035 C C . SER A 1 621 ? -13.979 -36.374 32.308 1.00 41.19 621 SER A C 1
ATOM 5037 O O . SER A 1 621 ? -14.100 -35.150 32.336 1.00 41.19 621 SER A O 1
ATOM 5039 N N . ILE A 1 622 ? -12.835 -36.985 31.996 1.00 43.19 622 ILE A N 1
ATOM 5040 C CA . ILE A 1 622 ? -11.624 -36.290 31.551 1.00 43.19 622 ILE A CA 1
ATOM 5041 C C . ILE A 1 622 ? -11.935 -35.603 30.213 1.00 43.19 622 ILE A C 1
ATOM 5043 O O . ILE A 1 622 ? -12.005 -36.246 29.163 1.00 43.19 622 ILE A O 1
ATOM 5047 N N . ARG A 1 623 ? -12.168 -34.288 30.228 1.00 44.44 623 ARG A N 1
ATOM 5048 C CA . ARG A 1 623 ? -12.328 -33.485 29.009 1.00 44.44 623 ARG A CA 1
ATOM 5049 C C . ARG A 1 623 ? -11.035 -32.740 28.718 1.00 44.44 623 ARG A C 1
ATOM 5051 O O . ARG A 1 623 ? -10.684 -31.805 29.430 1.00 44.44 623 ARG A O 1
ATOM 5058 N N . LYS A 1 624 ? -10.368 -33.101 27.615 1.00 49.78 624 LYS A N 1
ATOM 5059 C CA . LYS A 1 624 ? -9.275 -32.297 27.048 1.00 49.78 624 LYS A CA 1
ATOM 5060 C C . LYS A 1 624 ? -9.798 -30.881 26.782 1.00 49.78 624 LYS A C 1
ATOM 5062 O O . LYS A 1 624 ? -10.731 -30.699 25.996 1.00 49.78 624 LYS A O 1
ATOM 5067 N N . ARG A 1 625 ? -9.237 -29.879 27.462 1.00 54.59 625 ARG A N 1
ATOM 5068 C CA . ARG A 1 625 ? -9.651 -28.481 27.308 1.00 54.59 625 ARG A CA 1
ATOM 5069 C C . ARG A 1 625 ? -9.267 -27.994 25.909 1.00 54.59 625 ARG A C 1
ATOM 5071 O O . ARG A 1 625 ? -8.090 -27.922 25.579 1.00 54.59 625 ARG A O 1
ATOM 5078 N N . GLN A 1 626 ? -10.262 -27.688 25.081 1.00 58.31 626 GLN A N 1
ATOM 5079 C CA . GLN A 1 626 ? -10.043 -27.177 23.727 1.00 58.31 626 GLN A CA 1
ATOM 5080 C C . GLN A 1 626 ? -9.544 -25.725 23.768 1.00 58.31 626 GLN A C 1
ATOM 5082 O O . GLN A 1 626 ? -10.042 -24.916 24.555 1.00 58.31 626 GLN A O 1
ATOM 5087 N N . VAL A 1 627 ? -8.572 -25.407 22.909 1.00 67.19 627 VAL A N 1
ATOM 5088 C CA . VAL A 1 627 ? -8.016 -24.056 22.734 1.00 67.19 627 VAL A CA 1
ATOM 5089 C C . VAL A 1 627 ? -9.123 -23.109 22.256 1.00 67.19 627 VAL A C 1
ATOM 5091 O O . VAL A 1 627 ? -9.854 -23.416 21.315 1.00 67.19 627 VAL A O 1
ATOM 5094 N N . SER A 1 628 ? -9.275 -21.961 22.919 1.00 73.31 628 SER A N 1
ATOM 5095 C CA . SER A 1 628 ? -10.271 -20.942 22.543 1.00 73.31 628 SER A CA 1
ATOM 5096 C C . SER A 1 628 ? -9.869 -20.249 21.229 1.00 73.31 628 SER A C 1
ATOM 5098 O O . SER A 1 628 ? -8.681 -19.995 21.039 1.00 73.31 628 SER A O 1
ATOM 5100 N N . PRO A 1 629 ? -10.811 -19.806 20.369 1.00 77.94 629 PRO A N 1
ATOM 5101 C CA . PRO A 1 629 ? -10.483 -19.056 19.146 1.00 77.94 629 PRO A CA 1
ATOM 5102 C C . PRO A 1 629 ? -9.612 -17.811 19.381 1.00 77.94 629 PRO A C 1
ATOM 5104 O O . PRO A 1 629 ? -8.796 -17.434 18.548 1.00 77.94 629 PRO A O 1
ATOM 5107 N N . ALA A 1 630 ? -9.758 -17.181 20.547 1.00 82.38 630 ALA A N 1
ATOM 5108 C CA . ALA A 1 630 ? -8.927 -16.052 20.952 1.00 82.38 630 ALA A CA 1
ATOM 5109 C C . ALA A 1 630 ? -7.509 -16.483 21.380 1.00 82.38 630 ALA A C 1
ATOM 5111 O O . ALA A 1 630 ? -6.555 -15.754 21.154 1.00 82.38 630 ALA A O 1
ATOM 5112 N N . GLU A 1 631 ? -7.328 -17.678 21.944 1.00 82.62 631 GLU A N 1
ATOM 5113 C CA . GLU A 1 631 ? -5.980 -18.211 22.202 1.00 82.62 631 GLU A CA 1
ATOM 5114 C C . GLU A 1 631 ? -5.258 -18.539 20.891 1.00 82.62 631 GLU A C 1
ATOM 5116 O O . GLU A 1 631 ? -4.095 -18.182 20.737 1.00 82.62 631 GLU A O 1
ATOM 5121 N N . GLU A 1 632 ? -5.960 -19.135 19.921 1.00 81.81 632 GLU A N 1
ATOM 5122 C CA . GLU A 1 632 ? -5.411 -19.402 18.584 1.00 81.81 632 GLU A CA 1
ATOM 5123 C C . GLU A 1 632 ? -4.997 -18.102 17.879 1.00 81.81 632 GLU A C 1
ATOM 5125 O O . GLU A 1 632 ? -3.905 -18.010 17.326 1.00 81.81 632 GLU A O 1
ATOM 5130 N N . GLN A 1 633 ? -5.845 -17.068 17.926 1.00 87.00 633 GLN A N 1
ATOM 5131 C CA . GLN A 1 633 ? -5.528 -15.770 17.327 1.00 87.00 633 GLN A CA 1
ATOM 5132 C C . GLN A 1 633 ? -4.383 -15.052 18.042 1.00 87.00 633 GLN A C 1
ATOM 5134 O O . GLN A 1 633 ? -3.588 -14.399 17.379 1.00 87.00 633 GLN A O 1
ATOM 5139 N N . PHE A 1 634 ? -4.228 -15.194 19.360 1.00 88.75 634 PHE A N 1
ATOM 5140 C CA . PHE A 1 634 ? -3.096 -14.598 20.075 1.00 88.75 634 PHE A CA 1
ATOM 5141 C C . PHE A 1 634 ? -1.733 -15.055 19.530 1.00 88.75 634 PHE A C 1
ATOM 5143 O O . PHE A 1 634 ? -0.782 -14.278 19.549 1.00 88.75 634 PHE A O 1
ATOM 5150 N N . GLU A 1 635 ? -1.641 -16.282 19.018 1.00 84.62 635 GLU A N 1
ATOM 5151 C CA . GLU A 1 635 ? -0.406 -16.843 18.458 1.00 84.62 635 GLU A CA 1
ATOM 5152 C C . GLU A 1 635 ? -0.127 -16.446 17.004 1.00 84.62 635 GLU A C 1
ATOM 5154 O O . GLU A 1 635 ? 0.952 -16.764 16.488 1.00 84.62 635 GLU A O 1
ATOM 5159 N N . LYS A 1 636 ? -1.093 -15.803 16.342 1.00 86.06 636 LYS A N 1
ATOM 5160 C CA . LYS A 1 636 ? -0.945 -15.270 14.988 1.00 86.06 636 LYS A CA 1
ATOM 5161 C C . LYS A 1 636 ? -0.168 -13.958 15.007 1.00 86.06 636 LYS A C 1
ATOM 5163 O O . LYS A 1 636 ? -0.164 -13.234 16.007 1.00 86.06 636 LYS A O 1
ATOM 5168 N N . ASP A 1 637 ? 0.454 -13.638 13.882 1.00 85.31 637 ASP A N 1
ATOM 5169 C CA . ASP A 1 637 ? 1.206 -12.395 13.730 1.00 85.31 637 ASP A CA 1
ATOM 5170 C C . ASP A 1 637 ? 0.244 -11.197 13.663 1.00 85.31 637 ASP A C 1
ATOM 5172 O O . ASP A 1 637 ? -0.920 -11.333 13.279 1.00 85.31 637 ASP A O 1
ATOM 5176 N N . ASP A 1 638 ? 0.687 -10.022 14.101 1.00 86.94 638 ASP A N 1
ATOM 5177 C CA . ASP A 1 638 ? -0.106 -8.801 13.947 1.00 86.94 638 ASP A CA 1
ATOM 5178 C C . ASP A 1 638 ? -0.035 -8.318 12.492 1.00 86.94 638 ASP A C 1
ATOM 5180 O O . ASP A 1 638 ? 0.995 -8.472 11.846 1.00 86.94 638 ASP A O 1
ATOM 5184 N N . TYR A 1 639 ? -1.129 -7.746 11.983 1.00 86.19 639 TYR A N 1
ATOM 5185 C CA . TYR A 1 639 ? -1.145 -7.041 10.698 1.00 86.19 639 TYR A CA 1
ATOM 5186 C C . TYR A 1 639 ? -1.378 -5.556 10.975 1.00 86.19 639 TYR A C 1
ATOM 5188 O O . TYR A 1 639 ? -2.497 -5.127 11.280 1.00 86.19 639 TYR A O 1
ATOM 5196 N N . GLY A 1 640 ? -0.289 -4.793 10.995 1.00 80.25 640 GLY A N 1
ATOM 5197 C CA . GLY A 1 640 ? -0.257 -3.376 11.333 1.00 80.25 640 GLY A CA 1
ATOM 5198 C C . GLY A 1 640 ? -0.222 -2.461 10.110 1.00 80.25 640 GLY A C 1
ATOM 5199 O O . GLY A 1 640 ? -0.260 -2.894 8.962 1.00 80.25 640 GLY A O 1
ATOM 5200 N N . SER A 1 641 ? -0.102 -1.151 10.353 1.00 73.62 641 SER A N 1
ATOM 5201 C CA . SER A 1 641 ? 0.100 -0.177 9.270 1.00 73.62 641 SER A CA 1
ATOM 5202 C C . SER A 1 641 ? 1.425 -0.365 8.534 1.00 73.62 641 SER A C 1
ATOM 5204 O O . SER A 1 641 ? 1.513 -0.012 7.363 1.00 73.62 641 SER A O 1
ATOM 5206 N N . LEU A 1 642 ? 2.437 -0.922 9.205 1.00 79.06 642 LEU A N 1
ATOM 5207 C CA . LEU A 1 642 ? 3.734 -1.199 8.596 1.00 79.06 642 LEU A CA 1
ATOM 5208 C C . LEU A 1 642 ? 3.660 -2.344 7.576 1.00 79.06 642 LEU A C 1
ATOM 5210 O O . LEU A 1 642 ? 4.309 -2.263 6.543 1.00 79.06 642 LEU A O 1
ATOM 5214 N N . ASP A 1 643 ? 2.830 -3.359 7.827 1.00 83.88 643 ASP A N 1
ATOM 5215 C CA . ASP A 1 643 ? 2.639 -4.465 6.885 1.00 83.88 643 ASP A CA 1
ATOM 5216 C C . ASP A 1 643 ? 1.914 -3.984 5.623 1.00 83.88 643 ASP A C 1
ATOM 5218 O O . ASP A 1 643 ? 2.385 -4.226 4.521 1.00 83.88 643 ASP A O 1
ATOM 5222 N N . ILE A 1 644 ? 0.843 -3.190 5.775 1.00 86.31 644 ILE A N 1
ATOM 5223 C CA . ILE A 1 644 ? 0.147 -2.556 4.635 1.00 86.31 644 ILE A CA 1
ATOM 5224 C C . ILE A 1 644 ? 1.111 -1.672 3.830 1.00 86.31 644 ILE A C 1
ATOM 5226 O O . ILE A 1 644 ? 1.038 -1.596 2.605 1.00 86.31 644 ILE A O 1
ATOM 5230 N N . PHE A 1 645 ? 2.010 -0.968 4.519 1.00 86.75 645 PHE A N 1
ATOM 5231 C CA . PHE A 1 645 ? 3.041 -0.163 3.880 1.00 86.75 645 PHE A CA 1
ATOM 5232 C C . PHE A 1 645 ? 3.992 -1.022 3.035 1.00 86.75 645 PHE A C 1
ATOM 5234 O O . PHE A 1 645 ? 4.298 -0.645 1.902 1.00 86.75 645 PHE A O 1
ATOM 5241 N N . ASP A 1 646 ? 4.456 -2.152 3.571 1.00 86.38 646 ASP A N 1
ATOM 5242 C CA . ASP A 1 646 ? 5.348 -3.067 2.859 1.00 86.38 646 ASP A CA 1
ATOM 5243 C C . ASP A 1 646 ? 4.631 -3.696 1.652 1.00 86.38 646 ASP A C 1
ATOM 5245 O O . ASP A 1 646 ? 5.203 -3.719 0.558 1.00 86.38 646 ASP A O 1
ATOM 5249 N N . ASP A 1 647 ? 3.355 -4.064 1.811 1.00 89.19 647 ASP A N 1
ATOM 5250 C CA . ASP A 1 647 ? 2.495 -4.588 0.744 1.00 89.19 647 ASP A CA 1
ATOM 5251 C C . ASP A 1 647 ? 2.308 -3.541 -0.390 1.00 89.19 647 ASP A C 1
ATOM 5253 O O . ASP A 1 647 ? 2.428 -3.854 -1.573 1.00 89.19 647 ASP A O 1
ATOM 5257 N N . TYR A 1 648 ? 2.119 -2.243 -0.099 1.00 91.38 648 TYR A N 1
ATOM 5258 C CA . TYR A 1 648 ? 2.149 -1.204 -1.151 1.00 91.38 648 TYR A CA 1
ATOM 5259 C C . TYR A 1 648 ? 3.541 -1.025 -1.777 1.00 91.38 648 TYR A C 1
ATOM 5261 O O . TYR A 1 648 ? 3.661 -0.817 -2.992 1.00 91.38 648 TYR A O 1
ATOM 5269 N N . GLY A 1 649 ? 4.599 -1.096 -0.966 1.00 88.25 649 GLY A N 1
ATOM 5270 C CA . GLY A 1 649 ? 5.987 -1.005 -1.417 1.00 88.25 649 GLY A CA 1
ATOM 5271 C C . GLY A 1 649 ? 6.354 -2.098 -2.428 1.00 88.25 649 GLY A C 1
ATOM 5272 O O . GLY A 1 649 ? 7.077 -1.826 -3.394 1.00 88.25 649 GLY A O 1
ATOM 5273 N N . GLU A 1 650 ? 5.813 -3.307 -2.254 1.00 86.56 650 GLU A N 1
ATOM 5274 C CA . GLU A 1 650 ? 5.827 -4.419 -3.216 1.00 86.56 650 GLU A CA 1
ATOM 5275 C C . GLU A 1 650 ? 5.334 -3.972 -4.592 1.00 86.56 650 GLU A C 1
ATOM 5277 O O . GLU A 1 650 ? 6.081 -3.983 -5.583 1.00 86.56 650 GLU A O 1
ATOM 5282 N N . LEU A 1 651 ? 4.098 -3.477 -4.631 1.00 91.06 651 LEU A N 1
ATOM 5283 C CA . LEU A 1 651 ? 3.402 -3.115 -5.861 1.00 91.06 651 LEU A CA 1
ATOM 5284 C C . LEU A 1 651 ? 4.058 -1.939 -6.581 1.00 91.06 651 LEU A C 1
ATOM 5286 O O . LEU A 1 651 ? 4.152 -1.941 -7.810 1.00 91.06 651 LEU A O 1
ATOM 5290 N N . VAL A 1 652 ? 4.539 -0.942 -5.838 1.00 91.88 652 VAL A N 1
ATOM 5291 C CA . VAL A 1 652 ? 5.170 0.259 -6.400 1.00 91.88 652 VAL A CA 1
ATOM 5292 C C . VAL A 1 652 ? 6.525 -0.058 -7.020 1.00 91.88 652 VAL A C 1
ATOM 5294 O O . VAL A 1 652 ? 6.828 0.416 -8.120 1.00 91.88 652 VAL A O 1
ATOM 5297 N N . VAL A 1 653 ? 7.348 -0.880 -6.363 1.00 88.25 653 VAL A N 1
ATOM 5298 C CA . VAL A 1 653 ? 8.627 -1.291 -6.955 1.00 88.25 653 VAL A CA 1
ATOM 5299 C C . VAL A 1 653 ? 8.386 -2.178 -8.178 1.00 88.25 653 VAL A C 1
ATOM 5301 O O . VAL A 1 653 ? 9.028 -1.976 -9.212 1.00 88.25 653 VAL A O 1
ATOM 5304 N N . GLN A 1 654 ? 7.409 -3.086 -8.117 1.00 90.56 654 GLN A N 1
ATOM 5305 C CA . GLN A 1 654 ? 6.988 -3.877 -9.272 1.00 90.56 654 GLN A CA 1
ATOM 5306 C C . GLN A 1 654 ? 6.492 -2.994 -10.430 1.00 90.56 654 GLN A C 1
ATOM 5308 O O . GLN A 1 654 ? 6.855 -3.232 -11.584 1.00 90.56 654 GLN A O 1
ATOM 5313 N N . PHE A 1 655 ? 5.709 -1.949 -10.143 1.00 94.06 655 PHE A N 1
ATOM 5314 C CA . PHE A 1 655 ? 5.275 -0.959 -11.132 1.00 94.06 655 PHE A CA 1
ATOM 5315 C C . PHE A 1 655 ? 6.470 -0.252 -11.782 1.00 94.06 655 PHE A C 1
ATOM 5317 O O . PHE A 1 655 ? 6.503 -0.092 -13.003 1.00 94.06 655 PHE A O 1
ATOM 5324 N N . GLY A 1 656 ? 7.493 0.103 -11.000 1.00 92.62 656 GLY A N 1
ATOM 5325 C CA . GLY A 1 656 ? 8.757 0.634 -11.515 1.00 92.62 656 GLY A CA 1
ATOM 5326 C C . GLY A 1 656 ? 9.441 -0.322 -12.495 1.00 92.62 656 GLY A C 1
ATOM 5327 O O . GLY A 1 656 ? 9.787 0.083 -13.605 1.00 92.62 656 GLY A O 1
ATOM 5328 N N . TYR A 1 657 ? 9.566 -1.602 -12.141 1.00 87.56 657 TYR A N 1
ATOM 5329 C CA . TYR A 1 657 ? 10.159 -2.622 -13.017 1.00 87.56 657 TYR A CA 1
ATOM 5330 C C . TYR A 1 657 ? 9.361 -2.847 -14.306 1.00 87.56 657 TYR A C 1
ATOM 5332 O O . TYR A 1 657 ? 9.957 -3.028 -15.368 1.00 87.56 657 TYR A O 1
ATOM 5340 N N . ALA A 1 658 ? 8.031 -2.781 -14.240 1.00 91.62 658 ALA A N 1
ATOM 5341 C CA . ALA A 1 658 ? 7.156 -2.950 -15.397 1.00 91.62 658 ALA A CA 1
ATOM 5342 C C . ALA A 1 658 ? 7.119 -1.730 -16.338 1.00 91.62 658 ALA A C 1
ATOM 5344 O O . ALA A 1 658 ? 6.664 -1.860 -17.474 1.00 91.62 658 ALA A O 1
ATOM 5345 N N . THR A 1 659 ? 7.568 -0.547 -15.896 1.00 94.19 659 THR A N 1
ATOM 5346 C CA . THR A 1 659 ? 7.378 0.711 -16.642 1.00 94.19 659 THR A CA 1
ATOM 5347 C C . THR A 1 659 ? 8.673 1.435 -17.008 1.00 94.19 659 THR A C 1
ATOM 5349 O O . THR A 1 659 ? 8.774 1.927 -18.131 1.00 94.19 659 THR A O 1
ATOM 5352 N N . LEU A 1 660 ? 9.681 1.492 -16.129 1.00 92.12 660 LEU A N 1
ATOM 5353 C CA . LEU A 1 660 ? 10.900 2.291 -16.339 1.00 92.12 660 LEU A CA 1
ATOM 5354 C C . LEU A 1 660 ? 11.765 1.763 -17.489 1.00 92.12 660 LEU A C 1
ATOM 5356 O O . LEU A 1 660 ? 12.215 2.538 -18.328 1.00 92.12 660 LEU A O 1
ATOM 5360 N N . PHE A 1 661 ? 11.970 0.446 -17.531 1.00 89.44 661 PHE A N 1
ATOM 5361 C CA . PHE A 1 661 ? 12.900 -0.220 -18.450 1.00 89.44 661 PHE A CA 1
ATOM 5362 C C . PHE A 1 661 ? 12.190 -1.206 -19.389 1.00 89.44 661 PHE A C 1
ATOM 5364 O O . PHE A 1 661 ? 12.802 -2.151 -19.888 1.00 89.44 661 PHE A O 1
ATOM 5371 N N . VAL A 1 662 ? 10.897 -0.994 -19.651 1.00 90.00 662 VAL A N 1
ATOM 5372 C CA . VAL A 1 662 ? 10.068 -1.919 -20.445 1.00 90.00 662 VAL A CA 1
ATOM 5373 C C . VAL A 1 662 ? 10.577 -2.097 -21.878 1.00 90.00 662 VAL A C 1
ATOM 5375 O O . VAL A 1 662 ? 10.470 -3.184 -22.432 1.00 90.00 662 VAL A O 1
ATOM 5378 N N . SER A 1 663 ? 11.237 -1.081 -22.444 1.00 85.12 663 SER A N 1
ATOM 5379 C CA . SER A 1 663 ? 11.883 -1.184 -23.762 1.00 85.12 663 SER A CA 1
ATOM 5380 C C . SER A 1 663 ? 13.087 -2.146 -23.788 1.00 85.12 663 SER A C 1
ATOM 5382 O O . SER A 1 663 ? 13.474 -2.590 -24.863 1.00 85.12 663 SER A O 1
ATOM 5384 N N . ALA A 1 664 ? 13.706 -2.446 -22.635 1.00 82.12 664 ALA A N 1
ATOM 5385 C CA . ALA A 1 664 ? 14.759 -3.465 -22.511 1.00 82.12 664 ALA A CA 1
ATOM 5386 C C . ALA A 1 664 ? 14.192 -4.842 -22.149 1.00 82.12 664 ALA A C 1
ATOM 5388 O O . ALA A 1 664 ? 14.782 -5.856 -22.512 1.00 82.12 664 ALA A O 1
ATOM 5389 N N . PHE A 1 665 ? 13.076 -4.879 -21.418 1.00 84.50 665 PHE A N 1
ATOM 5390 C CA . PHE A 1 665 ? 12.455 -6.118 -20.966 1.00 84.50 665 PHE A CA 1
ATOM 5391 C C . PHE A 1 665 ? 10.924 -6.078 -21.132 1.00 84.50 665 PHE A C 1
ATOM 5393 O O . PHE A 1 665 ? 10.196 -5.858 -20.158 1.00 84.50 665 PHE A O 1
ATOM 5400 N N . PRO A 1 666 ? 10.406 -6.331 -22.353 1.00 87.06 666 PRO A N 1
ATOM 5401 C CA . PRO A 1 666 ? 8.973 -6.231 -22.649 1.00 87.06 666 PRO A CA 1
ATOM 5402 C C . PRO A 1 666 ? 8.095 -7.237 -21.895 1.00 87.06 666 PRO A C 1
ATOM 5404 O O . PRO A 1 666 ? 6.892 -7.028 -21.777 1.00 87.06 666 PRO A O 1
ATOM 5407 N N . LEU A 1 667 ? 8.670 -8.327 -21.370 1.00 86.94 667 LEU A N 1
ATOM 5408 C CA . LEU A 1 667 ? 7.944 -9.331 -20.583 1.00 86.94 667 LEU A CA 1
ATOM 5409 C C . LEU A 1 667 ? 7.787 -8.952 -19.098 1.00 86.94 667 LEU A C 1
ATOM 5411 O O . LEU A 1 667 ? 7.052 -9.637 -18.387 1.00 86.94 667 LEU A O 1
ATOM 5415 N N . ALA A 1 668 ? 8.401 -7.862 -18.616 1.00 88.44 668 ALA A N 1
ATOM 5416 C CA . ALA A 1 668 ? 8.249 -7.420 -17.224 1.00 88.44 668 ALA A CA 1
ATOM 5417 C C . ALA A 1 668 ? 6.773 -7.270 -16.785 1.00 88.44 668 ALA A C 1
ATOM 5419 O O . ALA A 1 668 ? 6.422 -7.799 -15.727 1.00 88.44 668 ALA A O 1
ATOM 5420 N N . PRO A 1 669 ? 5.870 -6.653 -17.583 1.00 92.81 669 PRO A N 1
ATOM 5421 C CA . PRO A 1 669 ? 4.452 -6.560 -17.236 1.00 92.81 669 PRO A CA 1
ATOM 5422 C C . PRO A 1 669 ? 3.739 -7.917 -17.178 1.00 92.81 669 PRO A C 1
ATOM 5424 O O . PRO A 1 669 ? 2.774 -8.061 -16.434 1.00 92.81 669 PRO A O 1
ATOM 5427 N N . VAL A 1 670 ? 4.206 -8.923 -17.928 1.00 89.88 670 VAL A N 1
ATOM 5428 C CA . VAL A 1 670 ? 3.645 -10.286 -17.893 1.00 89.88 670 VAL A CA 1
ATOM 5429 C C . VAL A 1 670 ? 3.958 -10.939 -16.553 1.00 89.88 670 VAL A C 1
ATOM 5431 O O . VAL A 1 670 ? 3.061 -11.463 -15.897 1.00 89.88 670 VAL A O 1
ATOM 5434 N N . PHE A 1 671 ? 5.216 -10.864 -16.117 1.00 86.25 671 PHE A N 1
ATOM 5435 C CA . PHE A 1 671 ? 5.624 -11.408 -14.825 1.00 86.25 671 PHE A CA 1
ATOM 5436 C C . PHE A 1 671 ? 4.949 -10.680 -13.661 1.00 86.25 671 PHE A C 1
ATOM 5438 O O . PHE A 1 671 ? 4.463 -11.331 -12.743 1.00 86.25 671 PHE A O 1
ATOM 5445 N N . ALA A 1 672 ? 4.833 -9.354 -13.744 1.00 89.88 672 ALA A N 1
ATOM 5446 C CA . ALA A 1 672 ? 4.060 -8.542 -12.807 1.00 89.88 672 ALA A CA 1
ATOM 5447 C C . ALA A 1 672 ? 2.574 -8.956 -12.754 1.00 89.88 672 ALA A C 1
ATOM 5449 O O . ALA A 1 672 ? 1.997 -9.087 -11.678 1.00 89.88 672 ALA A O 1
ATOM 5450 N N . CYS A 1 673 ? 1.950 -9.201 -13.911 1.00 91.44 673 CYS A N 1
ATOM 5451 C CA . CYS A 1 673 ? 0.556 -9.639 -14.002 1.00 91.44 673 CYS A CA 1
ATOM 5452 C C . CYS A 1 673 ? 0.341 -11.006 -13.333 1.00 91.44 673 CYS A C 1
ATOM 5454 O O . CYS A 1 673 ? -0.601 -11.168 -12.559 1.00 91.44 673 CYS A O 1
ATOM 5456 N N . VAL A 1 674 ? 1.237 -11.968 -13.588 1.00 86.88 674 VAL A N 1
ATOM 5457 C CA . VAL A 1 674 ? 1.196 -13.287 -12.940 1.00 86.88 674 VAL A CA 1
ATOM 5458 C C . VAL A 1 674 ? 1.419 -13.158 -11.437 1.00 86.88 674 VAL A C 1
ATOM 5460 O O . VAL A 1 674 ? 0.661 -13.762 -10.689 1.00 86.88 674 VAL A O 1
ATOM 5463 N N . ASN A 1 675 ? 2.396 -12.357 -10.998 1.00 85.81 675 ASN A N 1
ATOM 5464 C CA . ASN A 1 675 ? 2.663 -12.136 -9.576 1.00 85.81 675 ASN A CA 1
ATOM 5465 C C . ASN A 1 675 ? 1.412 -11.607 -8.868 1.00 85.81 675 ASN A C 1
ATOM 5467 O O . ASN A 1 675 ? 0.893 -12.264 -7.977 1.00 85.81 675 ASN A O 1
ATOM 5471 N N . ASN A 1 676 ? 0.828 -10.516 -9.366 1.00 90.25 676 ASN A N 1
ATOM 5472 C CA . ASN A 1 676 ? -0.358 -9.918 -8.758 1.00 90.25 676 ASN A CA 1
ATOM 5473 C C . ASN A 1 676 ? -1.588 -10.835 -8.737 1.00 90.25 676 ASN A C 1
ATOM 5475 O O . ASN A 1 676 ? -2.405 -10.768 -7.819 1.00 90.25 676 ASN A O 1
ATOM 5479 N N . PHE A 1 677 ? -1.760 -11.676 -9.761 1.00 86.94 677 PHE A N 1
ATOM 5480 C CA . PHE A 1 677 ? -2.861 -12.637 -9.792 1.00 86.94 677 PHE A CA 1
ATOM 5481 C C . PHE A 1 677 ? -2.788 -13.626 -8.620 1.00 86.94 677 PHE A C 1
ATOM 5483 O O . PHE A 1 677 ? -3.818 -14.062 -8.102 1.00 86.94 677 PHE A O 1
ATOM 5490 N N . ILE A 1 678 ? -1.567 -13.968 -8.210 1.00 82.50 678 ILE A N 1
ATOM 5491 C CA . ILE A 1 678 ? -1.273 -14.826 -7.064 1.00 82.50 678 ILE A CA 1
ATOM 5492 C C . ILE A 1 678 ? -1.395 -14.012 -5.776 1.00 82.50 678 ILE A C 1
ATOM 5494 O O . ILE A 1 678 ? -2.083 -14.445 -4.851 1.00 82.50 678 ILE A O 1
ATOM 5498 N N . GLU A 1 679 ? -0.804 -12.819 -5.772 1.00 86.62 679 GLU A N 1
ATOM 5499 C CA . GLU A 1 679 ? -0.719 -11.895 -4.642 1.00 86.62 679 GLU A CA 1
ATOM 5500 C C . GLU A 1 679 ? -2.078 -11.620 -4.008 1.00 86.62 679 GLU A C 1
ATOM 5502 O O . GLU A 1 679 ? -2.259 -11.830 -2.815 1.00 86.62 679 GLU A O 1
ATOM 5507 N N . ILE A 1 680 ? -3.090 -11.302 -4.828 1.00 88.12 680 ILE A N 1
ATOM 5508 C CA . ILE A 1 680 ? -4.465 -11.051 -4.364 1.00 88.12 680 ILE A CA 1
ATOM 5509 C C . ILE A 1 680 ? -4.967 -12.168 -3.435 1.00 88.12 680 ILE A C 1
ATOM 5511 O O . ILE A 1 680 ? -5.702 -11.916 -2.479 1.00 88.12 680 ILE A O 1
ATOM 5515 N N . ARG A 1 681 ? -4.600 -13.422 -3.720 1.00 85.81 681 ARG A N 1
ATOM 5516 C CA . ARG A 1 681 ? -5.045 -14.589 -2.947 1.00 85.81 681 ARG A CA 1
ATOM 5517 C C . ARG A 1 681 ? -4.128 -14.898 -1.785 1.00 85.81 681 ARG A C 1
ATOM 5519 O O . ARG A 1 681 ? -4.634 -15.334 -0.754 1.00 85.81 681 ARG A O 1
ATOM 5526 N N . VAL A 1 682 ? -2.822 -14.709 -1.952 1.00 82.19 682 VAL A N 1
ATOM 5527 C CA . VAL A 1 682 ? -1.838 -14.904 -0.883 1.00 82.19 682 VAL A CA 1
ATOM 5528 C C . VAL A 1 682 ? -2.086 -13.898 0.234 1.00 82.19 682 VAL A C 1
ATOM 5530 O O . VAL A 1 682 ? -2.242 -14.321 1.378 1.00 82.19 682 VAL A O 1
ATOM 5533 N N . ASP A 1 683 ? -2.271 -12.622 -0.097 1.00 86.50 683 ASP A N 1
ATOM 5534 C CA . ASP A 1 683 ? -2.585 -11.570 0.870 1.00 86.50 683 ASP A CA 1
ATOM 5535 C C . ASP A 1 683 ? -3.949 -11.777 1.518 1.00 86.50 683 ASP A C 1
ATOM 5537 O O . ASP A 1 683 ? -4.070 -11.763 2.746 1.00 86.50 683 ASP A O 1
ATOM 5541 N N . GLY A 1 684 ? -4.983 -12.062 0.719 1.00 88.56 684 GLY A N 1
ATOM 5542 C CA . GLY A 1 684 ? -6.308 -12.360 1.259 1.00 88.56 684 GLY A CA 1
ATOM 5543 C C . GLY A 1 684 ? -6.280 -13.553 2.221 1.00 88.56 684 GLY A C 1
ATOM 5544 O O . GLY A 1 684 ? -6.901 -13.527 3.286 1.00 88.56 684 GLY A O 1
ATOM 5545 N N . TRP A 1 685 ? -5.505 -14.591 1.898 1.00 83.62 685 TRP A N 1
ATOM 5546 C CA . TRP A 1 685 ? -5.314 -15.753 2.763 1.00 83.62 685 TRP A CA 1
ATOM 5547 C C . TRP A 1 685 ? -4.493 -15.430 4.021 1.00 83.62 685 TRP A C 1
ATOM 5549 O O . TRP A 1 685 ? -4.890 -15.838 5.117 1.00 83.62 685 TRP A O 1
ATOM 5559 N N . LYS A 1 686 ? -3.396 -14.672 3.893 1.00 84.12 686 LYS A N 1
ATOM 5560 C CA . LYS A 1 686 ? -2.552 -14.181 4.997 1.00 84.12 686 LYS A CA 1
ATOM 5561 C C . LYS A 1 686 ? -3.414 -13.458 6.030 1.00 84.12 686 LYS A C 1
ATOM 5563 O O . LYS A 1 686 ? -3.376 -13.829 7.203 1.00 84.12 686 LYS A O 1
ATOM 5568 N N . MET A 1 687 ? -4.277 -12.548 5.585 1.00 86.50 687 MET A N 1
ATOM 5569 C CA . MET A 1 687 ? -5.185 -11.792 6.456 1.00 86.50 687 MET A CA 1
ATOM 5570 C C . MET A 1 687 ? -6.282 -12.639 7.107 1.00 86.50 687 MET A C 1
ATOM 5572 O O . MET A 1 687 ? -6.737 -12.355 8.213 1.00 86.50 687 MET A O 1
ATOM 5576 N N . CYS A 1 688 ? -6.732 -13.682 6.417 1.00 86.38 688 CYS A N 1
ATOM 5577 C CA . CYS A 1 688 ? -7.795 -14.554 6.897 1.00 86.38 688 CYS A CA 1
ATOM 5578 C C . CYS A 1 688 ? -7.303 -15.612 7.897 1.00 86.38 688 CYS A C 1
ATOM 5580 O O . CYS A 1 688 ? -8.027 -15.996 8.816 1.00 86.38 688 CYS A O 1
ATOM 5582 N N . GLN A 1 689 ? -6.097 -16.143 7.698 1.00 79.62 689 GLN A N 1
ATOM 5583 C CA . GLN A 1 689 ? -5.630 -17.341 8.398 1.00 79.62 689 GLN A CA 1
ATOM 5584 C C . GLN A 1 689 ? -4.349 -17.111 9.195 1.00 79.62 689 GLN A C 1
ATOM 5586 O O . GLN A 1 689 ? -4.165 -17.782 10.214 1.00 79.62 689 GLN A O 1
ATOM 5591 N N . ASN A 1 690 ? -3.486 -16.173 8.797 1.00 79.06 690 ASN A N 1
ATOM 5592 C CA . ASN A 1 690 ? -2.149 -16.039 9.375 1.00 79.06 690 ASN A CA 1
ATOM 5593 C C . ASN A 1 690 ? -1.957 -14.890 10.331 1.00 79.06 690 ASN A C 1
ATOM 5595 O O . ASN A 1 690 ? -1.089 -14.998 11.197 1.00 79.06 690 ASN A O 1
ATOM 5599 N N . THR A 1 691 ? -2.775 -13.860 10.212 1.00 87.38 691 THR A N 1
ATOM 5600 C CA . THR A 1 691 ? -2.683 -12.693 11.069 1.00 87.38 691 THR A CA 1
ATOM 5601 C C . THR A 1 691 ? -3.846 -12.644 12.048 1.00 87.38 691 THR A C 1
ATOM 5603 O O . THR A 1 691 ? -4.869 -13.318 11.881 1.00 87.38 691 THR A O 1
ATOM 5606 N N . LYS A 1 692 ? -3.686 -11.851 13.105 1.00 90.81 692 LYS A N 1
ATOM 5607 C CA . LYS A 1 692 ? -4.818 -11.352 13.887 1.00 90.81 692 LYS A CA 1
ATOM 5608 C C . LYS A 1 692 ? -5.664 -10.434 13.004 1.00 90.81 692 LYS A C 1
ATOM 5610 O O . LYS A 1 692 ? -5.173 -9.910 11.998 1.00 90.81 692 LYS A O 1
ATOM 5615 N N . ARG A 1 693 ? -6.917 -10.196 13.396 1.00 92.12 693 ARG A N 1
ATOM 5616 C CA . ARG A 1 693 ? -7.735 -9.188 12.721 1.00 92.12 693 ARG A CA 1
ATOM 5617 C C . ARG A 1 693 ? -7.055 -7.824 12.918 1.00 92.12 693 ARG A C 1
ATOM 5619 O O . ARG A 1 693 ? -6.740 -7.476 14.059 1.00 92.12 693 ARG A O 1
ATOM 5626 N N . PRO A 1 694 ? -6.784 -7.070 11.843 1.00 92.56 694 PRO A N 1
ATOM 5627 C CA . PRO A 1 694 ? -6.179 -5.755 11.953 1.00 92.56 694 PRO A CA 1
ATOM 5628 C C . PRO A 1 694 ? -7.096 -4.774 12.670 1.00 92.56 694 PRO A C 1
ATOM 5630 O O . PRO A 1 694 ? -8.318 -4.935 12.718 1.00 92.56 694 PRO A O 1
ATOM 5633 N N . TRP A 1 695 ? -6.479 -3.726 13.201 1.00 90.31 695 TRP A N 1
ATOM 5634 C CA . TRP A 1 695 ? -7.202 -2.621 13.807 1.00 90.31 695 TRP A CA 1
ATOM 5635 C C . TRP A 1 695 ? -7.986 -1.859 12.729 1.00 90.31 695 TRP A C 1
ATOM 5637 O O . TRP A 1 695 ? -7.435 -1.572 11.660 1.00 90.31 695 TRP A O 1
ATOM 5647 N N . PRO A 1 696 ? -9.260 -1.520 12.981 1.00 89.12 696 PRO A N 1
ATOM 5648 C CA . PRO A 1 696 ? -10.126 -0.916 11.979 1.00 89.12 696 PRO A CA 1
ATOM 5649 C C . PRO A 1 696 ? -9.736 0.545 11.700 1.00 89.12 696 PRO A C 1
ATOM 5651 O O . PRO A 1 696 ? -10.188 1.461 12.382 1.00 89.12 696 PRO A O 1
ATOM 5654 N N . LYS A 1 697 ? -8.941 0.793 10.655 1.00 89.12 697 LYS A N 1
ATOM 5655 C CA . LYS A 1 697 ? -8.540 2.151 10.242 1.00 89.12 697 LYS A CA 1
ATOM 5656 C C . LYS A 1 697 ? -9.364 2.665 9.053 1.00 89.12 697 LYS A C 1
ATOM 5658 O O . LYS A 1 697 ? -9.628 1.925 8.103 1.00 89.12 697 LYS A O 1
ATOM 5663 N N . GLY A 1 698 ? -9.760 3.939 9.123 1.00 89.94 698 GLY A N 1
ATOM 5664 C CA . GLY A 1 698 ? -10.283 4.692 7.978 1.00 89.94 698 GLY A CA 1
ATOM 5665 C C . GLY A 1 698 ? -9.164 5.053 6.996 1.00 89.94 698 GLY A C 1
ATOM 5666 O O . GLY A 1 698 ? -7.998 5.085 7.388 1.00 89.94 698 GLY A O 1
ATOM 5667 N N . ALA A 1 699 ? -9.515 5.282 5.733 1.00 91.00 699 ALA A N 1
ATOM 5668 C CA . ALA A 1 699 ? -8.607 5.814 4.720 1.00 91.00 699 ALA A CA 1
ATOM 5669 C C . ALA A 1 699 ? -9.411 6.564 3.656 1.00 91.00 699 ALA A C 1
ATOM 5671 O O . ALA A 1 699 ? -10.454 6.078 3.212 1.00 91.00 699 ALA A O 1
ATOM 5672 N N . GLU A 1 700 ? -8.925 7.739 3.275 1.00 90.56 700 GLU A N 1
ATOM 5673 C CA . GLU A 1 700 ? -9.526 8.595 2.253 1.00 90.56 700 GLU A CA 1
ATOM 5674 C C . GLU A 1 700 ? -9.018 8.247 0.848 1.00 90.56 700 GLU A C 1
ATOM 5676 O O . GLU A 1 700 ? -9.792 8.244 -0.110 1.00 90.56 700 GLU A O 1
ATOM 5681 N N . ASP A 1 701 ? -7.740 7.892 0.756 1.00 91.75 701 ASP A N 1
ATOM 5682 C CA . ASP A 1 701 ? -7.008 7.527 -0.453 1.00 91.75 701 ASP A CA 1
ATOM 5683 C C . ASP A 1 701 ? -5.864 6.547 -0.107 1.00 91.75 701 ASP A C 1
ATOM 5685 O O . ASP A 1 701 ? -5.772 6.029 1.015 1.00 91.75 701 ASP A O 1
ATOM 5689 N N . ILE A 1 702 ? -5.016 6.223 -1.087 1.00 92.00 702 ILE A N 1
ATOM 5690 C CA . ILE A 1 702 ? -3.789 5.430 -0.868 1.00 92.00 702 ILE A CA 1
ATOM 5691 C C . ILE A 1 702 ? -2.625 6.268 -0.310 1.00 92.00 702 ILE A C 1
ATOM 5693 O O . ILE A 1 702 ? -1.511 5.760 -0.182 1.00 92.00 702 ILE A O 1
ATOM 5697 N N . GLY A 1 703 ? -2.848 7.544 -0.004 1.00 89.69 703 GLY A N 1
ATOM 5698 C CA . GLY A 1 703 ? -1.859 8.495 0.480 1.00 89.69 703 GLY A CA 1
ATOM 5699 C C . GLY A 1 703 ? -0.797 8.848 -0.559 1.00 89.69 703 GLY A C 1
ATOM 5700 O O . GLY A 1 703 ? -0.992 8.817 -1.781 1.00 89.69 703 GLY A O 1
ATOM 5701 N N . THR A 1 704 ? 0.407 9.130 -0.066 1.00 93.38 704 THR A N 1
ATOM 5702 C CA . THR A 1 704 ? 1.565 9.547 -0.876 1.00 93.38 704 THR A CA 1
ATOM 5703 C C . THR A 1 704 ? 1.962 8.538 -1.968 1.00 93.38 704 THR A C 1
ATOM 5705 O O . THR A 1 704 ? 2.670 8.901 -2.916 1.00 93.38 704 THR A O 1
ATOM 5708 N N . TRP A 1 705 ? 1.488 7.289 -1.908 1.00 94.50 705 TRP A N 1
ATOM 5709 C CA . TRP A 1 705 ? 1.724 6.282 -2.945 1.00 94.50 705 TRP A CA 1
ATOM 5710 C C . TRP A 1 705 ? 1.226 6.708 -4.335 1.00 94.50 705 TRP A C 1
ATOM 5712 O O . TRP A 1 705 ? 1.902 6.429 -5.328 1.00 94.50 705 TRP A O 1
ATOM 5722 N N . GLU A 1 706 ? 0.121 7.453 -4.438 1.00 93.94 706 GLU A N 1
ATOM 5723 C CA . GLU A 1 706 ? -0.372 7.974 -5.724 1.00 93.94 706 GLU A CA 1
ATOM 5724 C C . GLU A 1 706 ? 0.637 8.950 -6.359 1.00 93.94 706 GLU A C 1
ATOM 5726 O O . GLU A 1 706 ? 0.983 8.864 -7.548 1.00 93.94 706 GLU A O 1
ATOM 5731 N N . SER A 1 707 ? 1.178 9.851 -5.535 1.00 94.31 707 SER A N 1
ATOM 5732 C CA . SER A 1 707 ? 2.222 10.797 -5.937 1.00 94.31 707 SER A CA 1
ATOM 5733 C C . SER A 1 707 ? 3.494 10.064 -6.363 1.00 94.31 707 SER A C 1
ATOM 5735 O O . SER A 1 707 ? 4.097 10.397 -7.386 1.00 94.31 707 SER A O 1
ATOM 5737 N N . VAL A 1 708 ? 3.878 9.024 -5.622 1.00 95.00 708 VAL A N 1
ATOM 5738 C CA . VAL A 1 708 ? 5.019 8.161 -5.941 1.00 95.00 708 VAL A CA 1
ATOM 5739 C C . VAL A 1 708 ? 4.845 7.479 -7.302 1.00 95.00 708 VAL A C 1
ATOM 5741 O O . VAL A 1 708 ? 5.727 7.587 -8.157 1.00 95.00 708 VAL A O 1
ATOM 5744 N N . LEU A 1 709 ? 3.703 6.835 -7.552 1.00 95.50 709 LEU A N 1
ATOM 5745 C CA . LEU A 1 709 ? 3.400 6.184 -8.832 1.00 95.50 709 LEU A CA 1
ATOM 5746 C C . LEU A 1 709 ? 3.418 7.182 -9.995 1.00 95.50 709 LEU A C 1
ATOM 5748 O O . LEU A 1 709 ? 3.941 6.879 -11.070 1.00 95.50 709 LEU A O 1
ATOM 5752 N N . THR A 1 710 ? 2.912 8.396 -9.769 1.00 94.81 710 THR A N 1
ATOM 5753 C CA . THR A 1 710 ? 2.952 9.485 -10.752 1.00 94.81 710 THR A CA 1
ATOM 5754 C C . THR A 1 710 ? 4.389 9.887 -11.089 1.00 94.81 710 THR A C 1
ATOM 5756 O O . THR A 1 710 ? 4.736 10.004 -12.267 1.00 94.81 710 THR A O 1
ATOM 5759 N N . VAL A 1 711 ? 5.259 10.040 -10.084 1.00 94.94 711 VAL A N 1
ATOM 5760 C CA . VAL A 1 711 ? 6.690 10.314 -10.296 1.00 94.94 711 VAL A CA 1
ATOM 5761 C C . VAL A 1 711 ? 7.350 9.179 -11.082 1.00 94.94 711 VAL A C 1
ATOM 5763 O O . VAL A 1 711 ? 8.058 9.449 -12.054 1.00 94.94 711 VAL A O 1
ATOM 5766 N N . VAL A 1 712 ? 7.081 7.918 -10.732 1.00 95.38 712 VAL A N 1
ATOM 5767 C CA . VAL A 1 712 ? 7.612 6.752 -11.459 1.00 95.38 712 VAL A CA 1
ATOM 5768 C C . VAL A 1 712 ? 7.128 6.730 -12.911 1.00 95.38 712 VAL A C 1
ATOM 5770 O O . VAL A 1 712 ? 7.932 6.486 -13.805 1.00 95.38 712 VAL A O 1
ATOM 5773 N N . ALA A 1 713 ? 5.863 7.056 -13.189 1.00 95.00 713 ALA A N 1
ATOM 5774 C CA . ALA A 1 713 ? 5.330 7.117 -14.552 1.00 95.00 713 ALA A CA 1
ATOM 5775 C C . ALA A 1 713 ? 5.971 8.235 -15.401 1.00 95.00 713 ALA A C 1
ATOM 5777 O O . ALA A 1 713 ? 6.241 8.047 -16.596 1.00 95.00 713 ALA A O 1
ATOM 5778 N N . ILE A 1 714 ? 6.255 9.394 -14.794 1.00 94.25 714 ILE A N 1
ATOM 5779 C CA . ILE A 1 714 ? 7.000 10.484 -15.444 1.00 94.25 714 ILE A CA 1
ATOM 5780 C C . ILE A 1 714 ? 8.427 10.021 -15.753 1.00 94.25 714 ILE A C 1
ATOM 5782 O O . ILE A 1 714 ? 8.863 10.103 -16.903 1.00 94.25 714 ILE A O 1
ATOM 5786 N N . LEU A 1 715 ? 9.131 9.468 -14.762 1.00 94.25 715 LEU A N 1
ATOM 5787 C CA . LEU A 1 715 ? 10.484 8.942 -14.943 1.00 94.25 715 LEU A CA 1
ATOM 5788 C C . LEU A 1 715 ? 10.522 7.808 -15.970 1.00 94.25 715 LEU A C 1
ATOM 5790 O O . LEU A 1 715 ? 11.458 7.746 -16.763 1.00 94.25 715 LEU A O 1
ATOM 5794 N N . GLY A 1 716 ? 9.501 6.953 -16.025 1.00 94.00 716 GLY A N 1
ATOM 5795 C CA . GLY A 1 716 ? 9.381 5.886 -17.017 1.00 94.00 716 GLY A CA 1
ATOM 5796 C C . GLY A 1 716 ? 9.205 6.415 -18.428 1.00 94.00 716 GLY A C 1
ATOM 5797 O O . GLY A 1 716 ? 9.786 5.873 -19.362 1.00 94.00 716 GLY A O 1
ATOM 5798 N N . THR A 1 717 ? 8.491 7.524 -18.597 1.00 93.69 717 THR A N 1
ATOM 5799 C CA . THR A 1 717 ? 8.382 8.190 -19.903 1.00 93.69 717 THR A CA 1
ATOM 5800 C C . THR A 1 717 ? 9.742 8.686 -20.374 1.00 93.69 717 THR A C 1
ATOM 5802 O O . THR A 1 717 ? 10.187 8.301 -21.451 1.00 93.69 717 THR A O 1
ATOM 5805 N N . ILE A 1 718 ? 10.443 9.422 -19.509 1.00 93.56 718 ILE A N 1
ATOM 5806 C CA . ILE A 1 718 ? 11.777 9.960 -19.795 1.00 93.56 718 ILE A CA 1
ATOM 5807 C C . ILE A 1 718 ? 12.766 8.826 -20.090 1.00 93.56 718 ILE A C 1
ATOM 5809 O O . ILE A 1 718 ? 13.512 8.875 -21.068 1.00 93.56 718 ILE A O 1
ATOM 5813 N N . THR A 1 719 ? 12.757 7.780 -19.262 1.00 91.88 719 THR A N 1
ATOM 5814 C CA . THR A 1 719 ? 13.678 6.642 -19.375 1.00 91.88 719 THR A CA 1
ATOM 5815 C C . THR A 1 719 ? 13.464 5.899 -20.688 1.00 91.88 719 THR A C 1
ATOM 5817 O O . THR A 1 719 ? 14.429 5.687 -21.421 1.00 91.88 719 THR A O 1
ATOM 5820 N N . ASN A 1 720 ? 12.217 5.582 -21.050 1.00 90.81 720 ASN A N 1
ATOM 5821 C CA . ASN A 1 720 ? 11.930 4.911 -22.316 1.00 90.81 720 ASN A CA 1
ATOM 5822 C C . ASN A 1 720 ? 12.273 5.791 -23.527 1.00 90.81 720 ASN A C 1
ATOM 5824 O O . ASN A 1 720 ? 12.858 5.287 -24.481 1.00 90.81 720 ASN A O 1
ATOM 5828 N N . SER A 1 721 ? 12.017 7.101 -23.495 1.00 90.25 721 SER A N 1
ATOM 5829 C CA . SER A 1 721 ? 12.430 8.006 -24.579 1.00 90.25 721 SER A CA 1
ATOM 5830 C C . SER A 1 721 ? 13.950 8.067 -24.748 1.00 90.25 721 SER A C 1
ATOM 5832 O O . SER A 1 721 ? 14.451 8.065 -25.878 1.00 90.25 721 SER A O 1
ATOM 5834 N N . ILE A 1 722 ? 14.708 8.084 -23.644 1.00 86.88 722 ILE A N 1
ATOM 5835 C CA . ILE A 1 722 ? 16.176 7.999 -23.678 1.00 86.88 722 ILE A CA 1
ATOM 5836 C C . ILE A 1 722 ? 16.604 6.656 -24.270 1.00 86.88 722 ILE A C 1
ATOM 5838 O O . ILE A 1 722 ? 17.457 6.633 -25.155 1.00 86.88 722 ILE A O 1
ATOM 5842 N N . MET A 1 723 ? 16.000 5.546 -23.843 1.00 83.06 723 MET A N 1
ATOM 5843 C CA . MET A 1 723 ? 16.332 4.222 -24.372 1.00 83.06 723 MET A CA 1
ATOM 5844 C C . MET A 1 723 ? 16.062 4.136 -25.882 1.00 83.06 723 MET A C 1
ATOM 5846 O O . MET A 1 723 ? 16.907 3.701 -26.658 1.00 83.06 723 MET A O 1
ATOM 5850 N N . ILE A 1 724 ? 14.928 4.658 -26.340 1.00 84.06 724 ILE A N 1
ATOM 5851 C CA . ILE A 1 724 ? 14.565 4.658 -27.760 1.00 84.06 724 ILE A CA 1
ATOM 5852 C C . ILE A 1 724 ? 15.546 5.488 -28.593 1.00 84.06 724 ILE A C 1
ATOM 5854 O O . ILE A 1 724 ? 15.932 5.072 -29.679 1.00 84.06 724 ILE A O 1
ATOM 5858 N N . THR A 1 725 ? 15.968 6.655 -28.116 1.00 84.50 725 THR A N 1
ATOM 5859 C CA . THR A 1 725 ? 16.735 7.610 -28.940 1.00 84.50 725 THR A CA 1
ATOM 5860 C C . THR A 1 725 ? 18.246 7.477 -28.797 1.00 84.50 725 THR A C 1
ATOM 5862 O O . THR A 1 725 ? 18.983 7.703 -29.758 1.00 84.50 725 THR A O 1
ATOM 5865 N N . GLN A 1 726 ? 18.721 7.103 -27.609 1.00 77.88 726 GLN A N 1
ATOM 5866 C CA . GLN A 1 726 ? 20.143 6.992 -27.295 1.00 77.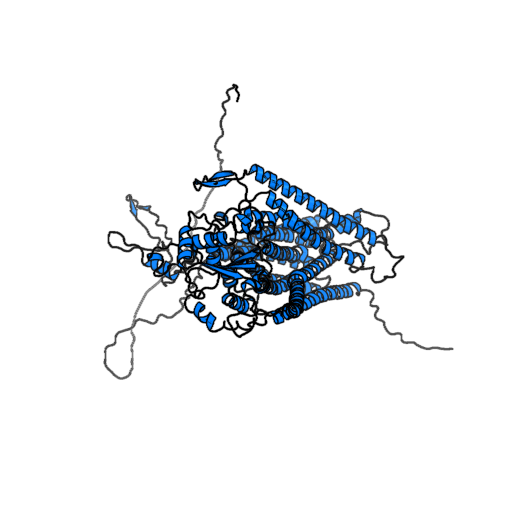88 726 GLN A CA 1
ATOM 5867 C C . GLN A 1 726 ? 20.635 5.555 -27.361 1.00 77.88 726 GLN A C 1
ATOM 5869 O O . GLN A 1 726 ? 21.788 5.357 -27.750 1.00 77.88 726 GLN A O 1
ATOM 5874 N N . THR A 1 727 ? 19.790 4.576 -27.006 1.00 72.75 727 THR A N 1
ATOM 5875 C CA . THR A 1 727 ? 20.199 3.170 -26.899 1.00 72.75 727 THR A CA 1
ATOM 5876 C C . THR A 1 727 ? 19.574 2.221 -27.927 1.00 72.75 727 THR A C 1
ATOM 5878 O O . THR A 1 727 ? 19.939 1.051 -27.964 1.00 72.75 727 THR A O 1
ATOM 5881 N N . SER A 1 728 ? 18.680 2.681 -28.805 1.00 71.81 728 SER A N 1
ATOM 5882 C CA . SER A 1 728 ? 18.115 1.812 -29.843 1.00 71.81 728 SER A CA 1
ATOM 5883 C C . SER A 1 728 ? 19.046 1.665 -31.055 1.00 71.81 728 SER A C 1
ATOM 5885 O O . SER A 1 728 ? 19.569 2.673 -31.554 1.00 71.81 728 SER A O 1
ATOM 5887 N N . PRO A 1 729 ? 19.157 0.449 -31.630 1.00 67.25 729 PRO A N 1
ATOM 5888 C CA . PRO A 1 729 ? 19.792 0.210 -32.924 1.00 67.25 729 PRO A CA 1
ATOM 5889 C C . PRO A 1 729 ? 19.265 1.077 -34.072 1.00 67.25 729 PRO A C 1
ATOM 5891 O O . PRO A 1 729 ? 20.015 1.385 -35.001 1.00 67.25 729 PRO A O 1
ATOM 5894 N N . ALA A 1 730 ? 18.010 1.531 -33.988 1.00 66.62 730 ALA A N 1
ATOM 5895 C CA . ALA A 1 730 ? 17.379 2.376 -35.001 1.00 66.62 730 ALA A CA 1
ATOM 5896 C C . ALA A 1 730 ? 18.108 3.718 -35.223 1.00 66.62 730 ALA A C 1
ATOM 5898 O O . ALA A 1 730 ? 18.067 4.270 -36.320 1.00 66.62 730 ALA A O 1
ATOM 5899 N N . PHE A 1 731 ? 18.823 4.226 -34.212 1.00 70.38 731 PHE A N 1
ATOM 5900 C CA . PHE A 1 731 ? 19.525 5.514 -34.270 1.00 70.38 731 PHE A CA 1
ATOM 5901 C C . PHE A 1 731 ? 21.048 5.380 -34.432 1.00 70.38 731 PHE A C 1
ATOM 5903 O O . PHE A 1 731 ? 21.764 6.380 -34.350 1.00 70.38 731 PHE A O 1
ATOM 5910 N N . THR A 1 732 ? 21.564 4.174 -34.699 1.00 68.31 732 THR A N 1
ATOM 5911 C CA . THR A 1 732 ? 23.009 3.884 -34.866 1.00 68.31 732 THR A CA 1
ATOM 5912 C C . THR A 1 732 ? 23.718 4.841 -35.815 1.00 68.31 732 THR A C 1
ATOM 5914 O O . THR A 1 732 ? 24.773 5.368 -35.466 1.00 68.31 732 THR A O 1
ATOM 5917 N N . ASN A 1 733 ? 23.104 5.130 -36.961 1.00 71.69 733 ASN A N 1
ATOM 5918 C CA . ASN A 1 733 ? 23.679 5.970 -38.015 1.00 71.69 733 ASN A CA 1
ATOM 5919 C C . ASN A 1 733 ? 23.421 7.479 -37.825 1.00 71.69 733 ASN A C 1
ATOM 5921 O O . ASN A 1 733 ? 23.802 8.286 -38.669 1.00 71.69 733 ASN A O 1
ATOM 5925 N N . VAL A 1 734 ? 22.774 7.876 -36.725 1.00 77.50 734 VAL A N 1
ATOM 5926 C CA . VAL A 1 734 ? 22.422 9.268 -36.412 1.00 77.50 734 VAL A CA 1
ATOM 5927 C C . VAL A 1 734 ? 23.449 9.860 -35.444 1.00 77.50 734 VAL A C 1
ATOM 5929 O O . VAL A 1 734 ? 23.818 9.208 -34.466 1.00 77.50 734 VAL A O 1
ATOM 5932 N N . THR A 1 735 ? 23.909 11.095 -35.684 1.00 84.31 735 THR A N 1
ATOM 5933 C CA . THR A 1 735 ? 24.870 11.771 -34.790 1.00 84.31 735 THR A CA 1
ATOM 5934 C C . THR A 1 735 ? 24.246 12.102 -33.430 1.00 84.31 735 THR A C 1
ATOM 5936 O O . THR A 1 735 ? 23.034 12.299 -33.321 1.00 84.31 735 THR A O 1
ATOM 5939 N N . SER A 1 736 ? 25.069 12.215 -32.381 1.00 79.94 736 SER A N 1
ATOM 5940 C CA . SER A 1 736 ? 24.600 12.465 -31.007 1.00 79.94 736 SER A CA 1
ATOM 5941 C C . SER A 1 736 ? 23.720 13.714 -30.878 1.00 79.94 736 SER A C 1
ATOM 5943 O O . SER A 1 736 ? 22.729 13.692 -30.152 1.00 79.94 736 SER A O 1
ATOM 5945 N N . SER A 1 737 ? 24.024 14.782 -31.624 1.00 85.75 737 SER A N 1
ATOM 5946 C CA . SER A 1 737 ? 23.221 16.012 -31.629 1.00 85.75 737 SER A CA 1
ATOM 5947 C C . SER A 1 737 ? 21.806 15.773 -32.164 1.00 85.75 737 SER A C 1
ATOM 5949 O O . SER A 1 737 ? 20.836 16.222 -31.559 1.00 85.75 737 SER A O 1
ATOM 5951 N N . TYR A 1 738 ? 21.665 15.017 -33.258 1.00 87.31 738 TYR A N 1
ATOM 5952 C CA . TYR A 1 738 ? 20.351 14.682 -33.815 1.00 87.31 738 TYR A CA 1
ATOM 5953 C C . TYR A 1 738 ? 19.579 13.692 -32.933 1.00 87.31 738 TYR A C 1
ATOM 5955 O O . TYR A 1 738 ? 18.359 13.803 -32.843 1.00 87.31 738 TYR A O 1
ATOM 5963 N N . ARG A 1 739 ? 20.259 12.781 -32.221 1.00 85.69 739 ARG A N 1
ATOM 5964 C CA . ARG A 1 739 ? 19.612 11.906 -31.222 1.00 85.69 739 ARG A CA 1
ATOM 5965 C C . ARG A 1 739 ? 19.023 12.702 -30.058 1.00 85.69 739 ARG A C 1
ATOM 5967 O O . ARG A 1 739 ? 17.920 12.405 -29.614 1.00 85.69 739 ARG A O 1
ATOM 5974 N N . LEU A 1 740 ? 19.730 13.731 -29.584 1.00 87.94 740 LEU A N 1
ATOM 5975 C CA . LEU A 1 740 ? 19.224 14.626 -28.539 1.00 87.94 740 LEU A CA 1
ATOM 5976 C C . LEU A 1 740 ? 17.999 15.420 -29.015 1.00 87.94 740 LEU A C 1
ATOM 5978 O O . LEU A 1 740 ? 17.024 15.542 -28.280 1.00 87.94 740 LEU A O 1
ATOM 5982 N N . VAL A 1 741 ? 18.016 15.922 -30.253 1.00 90.94 741 VAL A N 1
ATOM 5983 C CA . VAL A 1 741 ? 16.842 16.588 -30.841 1.00 90.94 741 VAL A CA 1
ATOM 5984 C C . VAL A 1 741 ? 15.670 15.610 -30.964 1.00 90.94 741 VAL A C 1
ATOM 5986 O O . VAL A 1 741 ? 14.557 15.959 -30.583 1.00 90.94 741 VAL A O 1
ATOM 5989 N N . ALA A 1 742 ? 15.911 14.380 -31.428 1.00 89.50 742 ALA A N 1
ATOM 5990 C CA . ALA A 1 742 ? 14.885 13.342 -31.516 1.00 89.50 742 ALA A CA 1
ATOM 5991 C C . ALA A 1 742 ? 14.279 13.006 -30.143 1.00 89.50 742 ALA A C 1
ATOM 5993 O O . ALA A 1 742 ? 13.064 12.861 -30.045 1.00 89.50 742 ALA A O 1
ATOM 5994 N N . PHE A 1 743 ? 15.098 12.954 -29.087 1.00 91.69 743 PHE A N 1
ATOM 5995 C CA . PHE A 1 743 ? 14.635 12.800 -27.705 1.00 91.69 743 PHE A CA 1
ATOM 5996 C C . PHE A 1 743 ? 13.685 13.926 -27.298 1.00 91.69 743 PHE A C 1
ATOM 5998 O O . PHE A 1 743 ? 12.562 13.657 -26.885 1.00 91.69 743 PHE A O 1
ATOM 6005 N N . VAL A 1 744 ? 14.100 15.184 -27.475 1.00 93.75 744 VAL A N 1
ATOM 6006 C CA . VAL A 1 744 ? 13.271 16.342 -27.112 1.00 93.75 744 VAL A CA 1
ATOM 6007 C C . VAL A 1 744 ? 11.957 16.334 -27.894 1.00 93.75 744 VAL A C 1
ATOM 6009 O O . VAL A 1 744 ? 10.896 16.528 -27.310 1.00 93.75 744 VAL A O 1
ATOM 6012 N N . VAL A 1 745 ? 11.998 16.075 -29.202 1.00 93.50 745 VAL A N 1
ATOM 6013 C CA . VAL A 1 745 ? 10.793 16.010 -30.043 1.00 93.50 745 VAL A CA 1
ATOM 6014 C C . VAL A 1 745 ? 9.856 14.887 -29.592 1.00 93.50 745 VAL A C 1
ATOM 6016 O O . VAL A 1 745 ? 8.656 15.123 -29.464 1.00 93.50 745 VAL A O 1
ATOM 6019 N N . LEU A 1 746 ? 10.386 13.691 -29.319 1.00 92.56 746 LEU A N 1
ATOM 6020 C CA . LEU A 1 746 ? 9.600 12.559 -28.827 1.00 92.56 746 LEU A CA 1
ATOM 6021 C C . LEU A 1 746 ? 8.934 12.880 -27.483 1.00 92.56 746 LEU A C 1
ATOM 6023 O O . LEU A 1 746 ? 7.744 12.621 -27.327 1.00 92.56 746 LEU A O 1
ATOM 6027 N N . GLU A 1 747 ? 9.657 13.505 -26.553 1.00 93.81 747 GLU A N 1
ATOM 6028 C CA . GLU A 1 747 ? 9.110 13.947 -25.265 1.00 93.81 747 GLU A CA 1
ATOM 6029 C C . GLU A 1 747 ? 7.933 14.912 -25.443 1.00 93.81 747 GLU A C 1
ATOM 6031 O O . GLU A 1 747 ? 6.862 14.691 -24.881 1.00 93.81 747 GLU A O 1
ATOM 6036 N N . TRP A 1 748 ? 8.069 15.943 -26.283 1.00 93.69 748 TRP A N 1
ATOM 6037 C CA . TRP A 1 748 ? 6.968 16.879 -26.547 1.00 93.69 748 TRP A CA 1
ATOM 6038 C C . TRP A 1 748 ? 5.754 16.200 -27.186 1.00 93.69 748 TRP A C 1
ATOM 6040 O O . TRP A 1 748 ? 4.617 16.529 -26.838 1.00 93.69 748 TRP A O 1
ATOM 6050 N N . ILE A 1 749 ? 5.974 15.239 -28.088 1.00 94.88 749 ILE A N 1
ATOM 6051 C CA . ILE A 1 749 ? 4.896 14.447 -28.694 1.00 94.88 749 ILE A CA 1
ATOM 6052 C C . ILE A 1 749 ? 4.182 13.615 -27.626 1.00 94.88 749 ILE A C 1
ATOM 6054 O O . ILE A 1 749 ? 2.953 13.633 -27.568 1.00 94.88 749 ILE A O 1
ATOM 6058 N N . LEU A 1 750 ? 4.927 12.915 -26.767 1.00 94.88 750 LEU A N 1
ATOM 6059 C CA . LEU A 1 750 ? 4.359 12.082 -25.707 1.00 94.88 750 LEU A CA 1
ATOM 6060 C C . LEU A 1 750 ? 3.609 12.920 -24.672 1.00 94.88 750 LEU A C 1
ATOM 6062 O O . LEU A 1 750 ? 2.484 12.576 -24.319 1.00 94.88 750 LEU A O 1
ATOM 6066 N N . ILE A 1 751 ? 4.173 14.045 -24.233 1.00 93.06 751 ILE A N 1
ATOM 6067 C CA . ILE A 1 751 ? 3.503 14.982 -23.324 1.00 93.06 751 ILE A CA 1
ATOM 6068 C C . ILE A 1 751 ? 2.212 15.507 -23.964 1.00 93.06 751 ILE A C 1
ATOM 6070 O O . ILE A 1 751 ? 1.158 15.483 -23.328 1.00 93.06 751 ILE A O 1
ATOM 6074 N N . GLY A 1 752 ? 2.259 15.921 -25.234 1.00 94.31 752 GLY A N 1
ATOM 6075 C CA . GLY A 1 752 ? 1.078 16.365 -25.973 1.00 94.31 752 GLY A CA 1
ATOM 6076 C C . GLY A 1 752 ? -0.000 15.281 -26.064 1.00 94.31 752 GLY A C 1
ATOM 6077 O O . GLY A 1 752 ? -1.163 15.538 -25.750 1.00 94.31 752 GLY A O 1
ATOM 6078 N N . ALA A 1 753 ? 0.383 14.052 -26.417 1.00 94.81 753 ALA A N 1
ATOM 6079 C CA . ALA A 1 753 ? -0.523 12.907 -26.481 1.00 94.81 753 ALA A CA 1
ATOM 6080 C C . ALA A 1 753 ? -1.152 12.598 -25.114 1.00 94.81 753 ALA A C 1
ATOM 6082 O O . ALA A 1 753 ? -2.360 12.384 -25.027 1.00 94.81 753 ALA A O 1
ATOM 6083 N N . LYS A 1 754 ? -0.367 12.647 -24.034 1.00 94.06 754 LYS A N 1
ATOM 6084 C CA . LYS A 1 754 ? -0.851 12.458 -22.660 1.00 94.06 754 LYS A CA 1
ATOM 6085 C C . LYS A 1 754 ? -1.867 13.515 -22.256 1.00 94.06 754 LYS A C 1
ATOM 6087 O O . LYS A 1 754 ? -2.925 13.160 -21.750 1.00 94.06 754 LYS A O 1
ATOM 6092 N N . ILE A 1 755 ? -1.599 14.793 -22.530 1.00 93.12 755 ILE A N 1
ATOM 6093 C CA . ILE A 1 755 ? -2.547 15.883 -22.252 1.00 93.12 755 ILE A CA 1
ATOM 6094 C C . ILE A 1 755 ? -3.863 15.654 -23.006 1.00 93.12 755 ILE A C 1
ATOM 6096 O O . ILE A 1 755 ? -4.940 15.822 -22.432 1.00 93.12 755 ILE A O 1
ATOM 6100 N N . VAL A 1 756 ? -3.794 15.226 -24.270 1.00 94.06 756 VAL A N 1
ATOM 6101 C CA . VAL A 1 756 ? -4.986 14.891 -25.062 1.00 94.06 756 VAL A CA 1
ATOM 6102 C C . VAL A 1 756 ? -5.743 13.708 -24.458 1.00 94.06 756 VAL A C 1
ATOM 6104 O O . VAL A 1 756 ? -6.963 13.786 -24.352 1.00 94.06 756 VAL A O 1
ATOM 6107 N N . LEU A 1 757 ? -5.058 12.646 -24.025 1.00 91.94 757 LEU A N 1
ATOM 6108 C CA . LEU A 1 757 ? -5.688 11.489 -23.377 1.00 91.94 757 LEU A CA 1
ATOM 6109 C C . LEU A 1 757 ? -6.368 11.868 -22.059 1.00 91.94 757 LEU A C 1
ATOM 6111 O O . LEU A 1 757 ? -7.521 11.496 -21.844 1.00 91.94 757 LEU A O 1
ATOM 6115 N N . ILE A 1 758 ? -5.700 12.658 -21.218 1.00 90.44 758 ILE A N 1
ATOM 6116 C CA . ILE A 1 758 ? -6.268 13.187 -19.971 1.00 90.44 758 ILE A CA 1
ATOM 6117 C C . ILE A 1 758 ? -7.520 14.018 -20.289 1.00 90.44 758 ILE A C 1
ATOM 6119 O O . ILE A 1 758 ? -8.591 13.787 -19.726 1.00 90.44 758 ILE A O 1
ATOM 6123 N N . GLY A 1 759 ? -7.430 14.939 -21.254 1.00 89.12 759 GLY A N 1
ATOM 6124 C CA . GLY A 1 759 ? -8.561 15.757 -21.693 1.00 89.12 759 GLY A CA 1
ATOM 6125 C C . GLY A 1 759 ? -9.717 14.932 -22.269 1.00 89.12 759 GLY A C 1
ATOM 6126 O O . GLY A 1 759 ? -10.883 15.207 -21.974 1.00 89.12 759 GLY A O 1
ATOM 6127 N N . ALA A 1 760 ? -9.413 13.892 -23.048 1.00 88.88 760 ALA A N 1
ATOM 6128 C CA . ALA A 1 760 ? -10.394 12.964 -23.600 1.00 88.88 760 ALA A CA 1
ATOM 6129 C C . ALA A 1 760 ? -11.091 12.167 -22.495 1.00 88.88 760 ALA A C 1
ATOM 6131 O O . ALA A 1 760 ? -12.315 12.057 -22.522 1.00 88.88 760 ALA A O 1
ATOM 6132 N N . ARG A 1 761 ? -10.350 11.692 -21.489 1.00 88.31 761 ARG A N 1
ATOM 6133 C CA . ARG A 1 761 ? -10.901 11.002 -20.318 1.00 88.31 761 ARG A CA 1
ATOM 6134 C C . ARG A 1 761 ? -11.811 11.914 -19.505 1.00 88.31 761 ARG A C 1
ATOM 6136 O O . ARG A 1 761 ? -12.909 11.498 -19.162 1.00 88.31 761 ARG A O 1
ATOM 6143 N N . ILE A 1 762 ? -11.410 13.160 -19.248 1.00 83.38 762 ILE A N 1
ATOM 6144 C CA . ILE A 1 762 ? -12.251 14.146 -18.542 1.00 83.38 762 ILE A CA 1
ATOM 6145 C C . ILE A 1 762 ? -13.524 14.450 -19.342 1.00 83.38 762 ILE A C 1
ATOM 6147 O O . ILE A 1 762 ? -14.608 14.622 -18.784 1.00 83.38 762 ILE A O 1
ATOM 6151 N N . LYS A 1 763 ? -13.424 14.530 -20.671 1.00 84.06 763 LYS A N 1
ATOM 6152 C CA . LYS A 1 763 ? -14.596 14.718 -21.529 1.00 84.06 763 LYS A CA 1
ATOM 6153 C C . LYS A 1 763 ? -15.497 13.484 -21.513 1.00 84.06 763 LYS A C 1
ATOM 6155 O O . LYS A 1 763 ? -16.710 13.645 -21.446 1.00 84.06 763 LYS A O 1
ATOM 6160 N N . LEU A 1 764 ? -14.920 12.283 -21.557 1.00 81.12 764 LEU A N 1
ATOM 6161 C CA . LEU A 1 764 ? -15.647 11.020 -21.499 1.00 81.12 764 LEU A CA 1
ATOM 6162 C C . LEU A 1 764 ? -16.351 10.853 -20.157 1.00 81.12 764 LEU A C 1
ATOM 6164 O O . LEU A 1 764 ? -17.528 10.526 -20.159 1.00 81.12 764 LEU A O 1
ATOM 6168 N N . SER A 1 765 ? -15.696 11.151 -19.033 1.00 74.50 765 SER A N 1
ATOM 6169 C CA . SER A 1 765 ? -16.343 11.101 -17.720 1.00 74.50 765 SER A CA 1
ATOM 6170 C C . SER A 1 765 ? -17.524 12.064 -17.663 1.00 74.50 765 SER A C 1
ATOM 6172 O O . SER A 1 765 ? -18.616 11.654 -17.303 1.00 74.50 765 SER A O 1
ATOM 6174 N N . ARG A 1 766 ? -17.379 13.296 -18.167 1.00 71.50 766 ARG A N 1
ATOM 6175 C CA . ARG A 1 766 ? -18.504 14.242 -18.290 1.00 71.50 766 ARG A CA 1
ATOM 6176 C C . ARG A 1 766 ? -19.614 13.768 -19.233 1.00 71.50 766 ARG A C 1
ATOM 6178 O O . ARG A 1 766 ? -20.754 14.174 -19.043 1.00 71.50 766 ARG A O 1
ATOM 6185 N N . LEU A 1 767 ? -19.293 12.987 -20.266 1.00 65.81 767 LEU A N 1
ATOM 6186 C CA . LEU A 1 767 ? -20.268 12.433 -21.214 1.00 65.81 767 LEU A CA 1
ATOM 6187 C C . LEU A 1 767 ? -20.988 11.209 -20.648 1.00 65.81 767 LEU A C 1
ATOM 6189 O O . LEU A 1 767 ? -22.179 11.077 -20.876 1.00 65.81 767 LEU A O 1
ATOM 6193 N N . VAL A 1 768 ? -20.292 10.351 -19.906 1.00 61.00 768 VAL A N 1
ATOM 6194 C CA . VAL A 1 768 ? -20.872 9.199 -19.199 1.00 61.00 768 VAL A CA 1
ATOM 6195 C C . VAL A 1 768 ? -21.701 9.665 -18.000 1.00 61.00 768 VAL A C 1
ATOM 6197 O O . VAL A 1 768 ? -22.736 9.081 -17.712 1.00 61.00 768 VAL A O 1
ATOM 6200 N N . SER A 1 769 ? -21.313 10.765 -17.347 1.00 54.03 769 SER A N 1
ATOM 6201 C CA . SER A 1 769 ? -22.139 11.446 -16.341 1.00 54.03 769 SER A CA 1
ATOM 6202 C C . SER A 1 769 ? -23.343 12.188 -16.936 1.00 54.03 769 SER A C 1
ATOM 6204 O O . SER A 1 769 ? -24.160 12.702 -16.176 1.00 54.03 769 SER A O 1
ATOM 6206 N N . ARG A 1 770 ? -23.468 12.290 -18.269 1.00 34.06 770 ARG A N 1
ATOM 6207 C CA . ARG A 1 770 ? -24.720 12.719 -18.902 1.00 34.06 770 ARG A CA 1
ATOM 6208 C C . ARG A 1 770 ? -25.570 11.471 -19.136 1.00 34.06 770 ARG A C 1
ATOM 6210 O O . ARG A 1 770 ? -25.054 10.518 -19.718 1.00 34.06 770 ARG A O 1
ATOM 6217 N N . PRO A 1 771 ? -26.851 11.462 -18.732 1.00 33.06 771 PRO A N 1
ATOM 6218 C CA . PRO A 1 771 ? -27.721 10.340 -19.046 1.00 33.06 771 PRO A CA 1
ATOM 6219 C C . PRO A 1 771 ? -27.743 10.128 -20.568 1.00 33.06 771 PRO A C 1
ATOM 6221 O O . PRO A 1 771 ? -27.667 11.111 -21.322 1.00 33.06 771 PRO A O 1
ATOM 6224 N N . PRO A 1 772 ? -27.797 8.871 -21.044 1.00 32.94 772 PRO A N 1
ATOM 6225 C CA . PRO A 1 772 ? -27.902 8.605 -22.466 1.00 32.94 772 PRO A CA 1
ATOM 6226 C C . PRO A 1 772 ? -29.131 9.342 -22.989 1.00 32.94 772 PRO A C 1
ATOM 6228 O O . PRO A 1 772 ? -30.238 9.140 -22.498 1.00 32.94 772 PRO A O 1
ATOM 6231 N N . HIS A 1 773 ? -28.937 10.208 -23.985 1.00 34.25 773 HIS A N 1
ATOM 6232 C CA . HIS A 1 773 ? -30.049 10.691 -24.785 1.00 34.25 773 HIS A CA 1
ATOM 6233 C C . HIS A 1 773 ? -30.679 9.459 -25.433 1.00 34.25 773 HIS A C 1
ATOM 6235 O O . HIS A 1 773 ? -30.178 8.951 -26.438 1.00 34.25 773 HIS A O 1
ATOM 6241 N N . THR A 1 774 ? -31.761 8.959 -24.845 1.00 31.06 774 THR A N 1
ATOM 6242 C CA . THR A 1 774 ? -32.720 8.110 -25.531 1.00 31.06 774 THR A CA 1
ATOM 6243 C C . THR A 1 774 ? -33.312 8.968 -26.639 1.00 31.06 774 THR A C 1
ATOM 6245 O O . THR A 1 774 ? -34.299 9.679 -26.480 1.00 31.06 774 THR A O 1
ATOM 6248 N N . GLY A 1 775 ? -32.621 8.967 -27.779 1.00 31.77 775 GLY A N 1
ATOM 6249 C CA . GLY A 1 775 ? -33.172 9.422 -29.035 1.00 31.77 775 GLY A CA 1
ATOM 6250 C C . GLY A 1 775 ? -34.403 8.576 -29.298 1.00 31.77 775 GLY A C 1
ATOM 6251 O O . GLY A 1 775 ? -34.300 7.414 -29.689 1.00 31.77 775 GLY A O 1
ATOM 6252 N N . THR A 1 776 ? -35.567 9.153 -29.038 1.00 31.19 776 THR A N 1
ATOM 6253 C CA . THR A 1 776 ? -36.825 8.704 -29.600 1.00 31.19 776 THR A CA 1
ATOM 6254 C C . THR A 1 776 ? -36.706 8.834 -31.111 1.00 31.19 776 THR A C 1
ATOM 6256 O O . THR A 1 776 ? -36.979 9.870 -31.713 1.00 31.19 776 THR A O 1
ATOM 6259 N N . ASP A 1 777 ? -36.274 7.747 -31.741 1.00 30.41 777 ASP A N 1
ATOM 6260 C CA . ASP A 1 777 ? -36.569 7.478 -33.137 1.00 30.41 777 ASP A CA 1
ATOM 6261 C C . ASP A 1 777 ? -38.086 7.214 -33.202 1.00 30.41 777 ASP A C 1
ATOM 6263 O O . ASP A 1 777 ? -38.566 6.080 -33.174 1.00 30.41 777 ASP A O 1
ATOM 6267 N N . GLU A 1 778 ? -38.880 8.293 -33.185 1.00 34.03 778 GLU A N 1
ATOM 6268 C CA . GLU A 1 778 ? -40.314 8.266 -33.475 1.00 34.03 778 GLU A CA 1
ATOM 6269 C C . GLU A 1 778 ? -40.508 7.919 -34.959 1.00 34.03 778 GLU A C 1
ATOM 6271 O O . GLU A 1 778 ? -40.867 8.741 -35.804 1.00 34.03 778 GLU A O 1
ATOM 6276 N N . ARG A 1 779 ? -40.309 6.644 -35.294 1.00 29.52 779 ARG A N 1
ATOM 6277 C CA . ARG A 1 779 ? -40.902 6.031 -36.478 1.00 29.52 779 ARG A CA 1
ATOM 6278 C C . ARG A 1 779 ? -41.958 5.025 -36.055 1.00 29.52 779 ARG A C 1
ATOM 6280 O O . ARG A 1 779 ? -41.683 3.887 -35.706 1.00 29.52 779 ARG A O 1
ATOM 6287 N N . HIS A 1 780 ? -43.195 5.484 -36.224 1.00 32.84 780 HIS A N 1
ATOM 6288 C CA . HIS A 1 780 ? -44.407 4.695 -36.409 1.00 32.84 780 HIS A CA 1
ATOM 6289 C C . HIS A 1 780 ? -44.842 3.786 -35.252 1.00 32.84 780 HIS A C 1
ATOM 6291 O O . HIS A 1 780 ? -44.483 2.617 -35.196 1.00 32.84 780 HIS A O 1
ATOM 6297 N N . ARG A 1 781 ? -45.833 4.263 -34.485 1.00 27.58 781 ARG A N 1
ATOM 6298 C CA . ARG A 1 781 ? -47.137 3.583 -34.309 1.00 27.58 781 ARG A CA 1
ATOM 6299 C C . ARG A 1 781 ? -48.098 4.463 -33.501 1.00 27.58 781 ARG A C 1
ATOM 6301 O O . ARG A 1 781 ? -48.330 4.252 -32.320 1.00 27.58 781 ARG A O 1
ATOM 6308 N N . ARG A 1 782 ? -48.751 5.413 -34.178 1.00 25.50 782 ARG A N 1
ATOM 6309 C CA . ARG A 1 782 ? -50.073 5.870 -33.728 1.00 25.50 782 ARG A CA 1
ATOM 6310 C C . ARG A 1 782 ? -51.076 4.768 -34.069 1.00 25.50 782 ARG A C 1
ATOM 6312 O O . ARG A 1 782 ? -51.299 4.496 -35.247 1.00 25.50 782 ARG A O 1
ATOM 6319 N N . ARG A 1 783 ? -51.693 4.146 -33.063 1.00 26.55 783 ARG A N 1
ATOM 6320 C CA . ARG A 1 783 ? -53.045 3.589 -33.211 1.00 26.55 783 ARG A CA 1
ATOM 6321 C C . ARG A 1 783 ? -54.026 4.453 -32.414 1.00 26.55 783 ARG A C 1
ATOM 6323 O O . ARG A 1 783 ? -53.635 5.000 -31.386 1.00 26.55 783 ARG A O 1
ATOM 6330 N N . PRO A 1 784 ? -55.249 4.655 -32.928 1.00 29.62 784 PRO A N 1
ATOM 6331 C CA . PRO A 1 784 ? -56.136 5.721 -32.494 1.00 29.62 784 PRO A CA 1
ATOM 6332 C C . PRO A 1 784 ? -56.950 5.305 -31.270 1.00 29.62 784 PRO A C 1
ATOM 6334 O O . PRO A 1 784 ? -57.160 4.120 -31.018 1.00 29.62 784 PRO A O 1
ATOM 6337 N N . GLY A 1 785 ? -57.433 6.321 -30.556 1.00 29.64 785 GLY A N 1
ATOM 6338 C CA . GLY A 1 785 ? -58.308 6.191 -29.402 1.00 29.64 785 GLY A CA 1
ATOM 6339 C C . GLY A 1 785 ? -59.546 5.331 -29.651 1.00 29.64 785 GLY A C 1
ATOM 6340 O O . GLY A 1 785 ? -60.106 5.278 -30.750 1.00 29.64 785 GLY A O 1
ATOM 6341 N N . GLY A 1 786 ? -59.961 4.668 -28.573 1.00 27.45 786 GLY A N 1
ATOM 6342 C CA . GLY A 1 786 ? -61.176 3.881 -28.513 1.00 27.45 786 GLY A CA 1
ATOM 6343 C C . GLY A 1 786 ? -62.420 4.705 -28.832 1.00 27.45 786 GLY A C 1
ATOM 6344 O O . GLY A 1 786 ? -62.543 5.877 -28.469 1.00 27.45 786 GLY A O 1
ATOM 6345 N N . ARG A 1 787 ? -63.382 4.052 -29.480 1.00 27.86 787 ARG A N 1
ATOM 6346 C CA . ARG A 1 787 ? -64.778 4.476 -29.472 1.00 27.86 787 ARG A CA 1
ATOM 6347 C C . ARG A 1 787 ? -65.608 3.450 -28.719 1.00 27.86 787 ARG A C 1
ATOM 6349 O O . ARG A 1 787 ? -65.471 2.247 -28.917 1.00 27.86 787 ARG A O 1
ATOM 6356 N N . ARG A 1 788 ? -66.458 4.003 -27.854 1.00 26.39 788 ARG A N 1
ATOM 6357 C CA . ARG A 1 788 ? -67.573 3.369 -27.153 1.00 26.39 788 ARG A CA 1
ATOM 6358 C C . ARG A 1 788 ? -68.457 2.581 -28.126 1.00 26.39 788 ARG A C 1
ATOM 6360 O O . ARG A 1 788 ? -68.717 3.042 -29.235 1.00 26.39 788 ARG A O 1
ATOM 6367 N N . ALA A 1 789 ? -68.935 1.434 -27.657 1.00 25.89 789 ALA A N 1
ATOM 6368 C CA . ALA A 1 789 ? -69.950 0.616 -28.305 1.00 25.89 789 ALA A CA 1
ATOM 6369 C C . ALA A 1 789 ? -71.315 1.330 -28.359 1.00 25.89 789 ALA A C 1
ATOM 6371 O O . ALA A 1 789 ? -71.715 1.950 -27.371 1.00 25.89 789 ALA A O 1
ATOM 6372 N N . PRO A 1 790 ? -72.064 1.171 -29.461 1.00 30.34 790 PRO A N 1
ATOM 6373 C CA . PRO A 1 790 ? -73.515 1.053 -29.412 1.00 30.34 790 PRO A CA 1
ATOM 6374 C C . PRO A 1 790 ? -73.941 -0.308 -29.990 1.00 30.34 790 PRO A C 1
ATOM 6376 O O . PRO A 1 790 ? -73.414 -0.765 -31.004 1.00 30.34 790 PRO A O 1
ATOM 6379 N N . GLY A 1 791 ? -74.843 -0.996 -29.292 1.00 29.06 791 GLY A N 1
ATOM 6380 C CA . GLY A 1 791 ? -75.236 -2.369 -29.608 1.00 29.06 791 GLY A CA 1
ATOM 6381 C C . GLY A 1 791 ? -76.131 -2.498 -30.842 1.00 29.06 791 GLY A C 1
ATOM 6382 O O . GLY A 1 791 ? -77.025 -1.682 -31.039 1.00 29.06 791 GLY A O 1
ATOM 6383 N N . ALA A 1 792 ? -75.880 -3.548 -31.630 1.00 27.64 792 ALA A N 1
ATOM 6384 C CA . ALA A 1 792 ? -76.836 -4.562 -32.112 1.00 27.64 792 ALA A CA 1
ATOM 6385 C C . ALA A 1 792 ? -76.193 -5.372 -33.266 1.00 27.64 792 ALA A C 1
ATOM 6387 O O . ALA A 1 792 ? -75.583 -4.805 -34.168 1.00 27.64 792 ALA A O 1
ATOM 6388 N N . ALA A 1 793 ? -76.291 -6.704 -33.205 1.00 25.38 793 ALA A N 1
ATOM 6389 C CA . ALA A 1 793 ? -75.852 -7.673 -34.227 1.00 25.38 793 ALA A CA 1
ATOM 6390 C C . ALA A 1 793 ? -76.815 -7.718 -35.445 1.00 25.38 793 ALA A C 1
ATOM 6392 O O . ALA A 1 793 ? -77.897 -7.142 -35.338 1.00 25.38 793 ALA A O 1
ATOM 6393 N N . PRO A 1 794 ? -76.593 -8.546 -36.496 1.00 36.88 794 PRO A N 1
ATOM 6394 C CA . PRO A 1 794 ? -75.373 -8.945 -37.227 1.00 36.88 794 PRO A CA 1
ATOM 6395 C C . PRO A 1 794 ? -75.464 -8.673 -38.765 1.00 36.88 794 PRO A C 1
ATOM 6397 O O . PRO A 1 794 ? -76.543 -8.426 -39.287 1.00 36.88 794 PRO A O 1
ATOM 6400 N N . GLY A 1 795 ? -74.349 -8.843 -39.508 1.00 22.92 795 GLY A N 1
ATOM 6401 C CA . GLY A 1 795 ? -74.368 -9.278 -40.931 1.00 22.92 795 GLY A CA 1
ATOM 6402 C C . GLY A 1 795 ? -73.999 -8.282 -42.061 1.00 22.92 795 GLY A C 1
ATOM 6403 O O . GLY A 1 795 ? -74.874 -7.633 -42.609 1.00 22.92 795 GLY A O 1
ATOM 6404 N N . ILE A 1 796 ? -72.695 -8.205 -42.402 1.00 24.20 796 ILE A N 1
ATOM 6405 C CA . ILE A 1 796 ? -72.002 -8.367 -43.727 1.00 24.20 796 ILE A CA 1
ATOM 6406 C C . ILE A 1 796 ? -72.811 -8.067 -45.040 1.00 24.20 796 ILE A C 1
ATOM 6408 O O . ILE A 1 796 ? -73.888 -8.634 -45.174 1.00 24.20 796 ILE A O 1
ATOM 6412 N N . PRO A 1 797 ? -72.240 -7.488 -46.141 1.00 36.94 797 PRO A N 1
ATOM 6413 C CA . PRO A 1 797 ? -71.359 -6.308 -46.326 1.00 36.94 797 PRO A CA 1
ATOM 6414 C C . PRO A 1 797 ? -71.594 -5.521 -47.679 1.00 36.94 797 PRO A C 1
ATOM 6416 O O . PRO A 1 797 ? -72.361 -5.958 -48.527 1.00 36.94 797 PRO A O 1
ATOM 6419 N N . ARG A 1 798 ? -70.778 -4.469 -47.939 1.00 23.69 798 ARG A N 1
ATOM 6420 C CA . ARG A 1 798 ? -70.467 -3.801 -49.255 1.00 23.69 798 ARG A CA 1
ATOM 6421 C C . ARG A 1 798 ? -71.628 -3.014 -49.921 1.00 23.69 798 ARG A C 1
ATOM 6423 O O . ARG A 1 798 ? -72.764 -3.444 -49.855 1.00 23.69 798 ARG A O 1
ATOM 6430 N N . ASP A 1 799 ? -71.480 -1.803 -50.477 1.00 23.16 799 ASP A N 1
ATOM 6431 C CA . ASP A 1 799 ? -70.493 -1.207 -51.408 1.00 23.16 799 ASP A CA 1
ATOM 6432 C C . ASP A 1 799 ? -70.520 0.357 -51.393 1.00 23.16 799 ASP A C 1
ATOM 6434 O O . ASP A 1 799 ? -71.517 0.926 -50.962 1.00 23.16 799 ASP A O 1
ATOM 6438 N N . GLU A 1 800 ? -69.444 0.990 -51.916 1.00 26.38 800 GLU A N 1
ATOM 6439 C CA . GLU A 1 800 ? -69.320 2.317 -52.612 1.00 26.38 800 GLU A CA 1
ATOM 6440 C C . GLU A 1 800 ? -69.849 3.623 -51.922 1.00 26.38 800 GLU A C 1
ATOM 6442 O O . GLU A 1 800 ? -70.603 3.589 -50.966 1.00 26.38 800 GLU A O 1
ATOM 6447 N N . ASP A 1 801 ? -69.483 4.878 -52.237 1.00 25.59 801 ASP A N 1
ATOM 6448 C CA . ASP A 1 801 ? -68.860 5.518 -53.400 1.00 25.59 801 ASP A CA 1
ATOM 6449 C C . ASP A 1 801 ? -68.276 6.925 -53.049 1.00 25.59 801 ASP A C 1
ATOM 6451 O O . ASP A 1 801 ? -68.530 7.524 -52.002 1.00 25.59 801 ASP A O 1
ATOM 6455 N N . HIS A 1 802 ? -67.503 7.455 -53.996 1.00 27.42 802 HIS A N 1
ATOM 6456 C CA . HIS A 1 802 ? -66.799 8.734 -54.118 1.00 27.42 802 HIS A CA 1
ATOM 6457 C C . HIS A 1 802 ? -67.611 10.051 -54.068 1.00 27.42 802 HIS A C 1
ATOM 6459 O O . HIS A 1 802 ? -68.774 10.097 -54.453 1.00 27.42 802 HIS A O 1
ATOM 6465 N N . ARG A 1 803 ? -66.886 11.175 -53.826 1.00 26.03 803 ARG A N 1
ATOM 6466 C CA . ARG A 1 803 ? -66.852 12.489 -54.565 1.00 26.03 803 ARG A CA 1
ATOM 6467 C C . ARG A 1 803 ? -66.407 13.624 -53.612 1.00 26.03 803 ARG A C 1
ATOM 6469 O O . ARG A 1 803 ? -66.699 13.554 -52.436 1.00 26.03 803 ARG A O 1
ATOM 6476 N N . ARG A 1 804 ? -65.788 14.760 -53.975 1.00 27.50 804 ARG A N 1
ATOM 6477 C CA . ARG A 1 804 ? -65.031 15.321 -55.120 1.00 27.50 804 ARG A CA 1
ATOM 6478 C C . ARG A 1 804 ? -64.591 16.747 -54.686 1.00 27.50 804 ARG A C 1
ATOM 6480 O O . ARG A 1 804 ? -65.408 17.439 -54.099 1.00 27.50 804 ARG A O 1
ATOM 6487 N N . ARG A 1 805 ? -63.425 17.211 -55.182 1.00 27.80 805 ARG A N 1
ATOM 6488 C CA . ARG A 1 805 ? -63.016 18.624 -55.482 1.00 27.80 805 ARG A CA 1
ATOM 6489 C C . ARG A 1 805 ? -62.810 19.603 -54.297 1.00 27.80 805 ARG A C 1
ATOM 6491 O O . ARG A 1 805 ? -63.614 19.653 -53.393 1.00 27.80 805 ARG A O 1
ATOM 6498 N N . GLY A 1 806 ? -61.812 20.497 -54.288 1.00 26.08 806 GLY A N 1
ATOM 6499 C CA . GLY A 1 806 ? -60.708 20.768 -55.214 1.00 26.08 806 GLY A CA 1
ATOM 6500 C C . GLY A 1 806 ? -60.085 22.168 -55.027 1.00 26.08 806 GLY A C 1
ATOM 6501 O O . GLY A 1 806 ? -60.768 23.070 -54.564 1.00 26.08 806 GLY A O 1
ATOM 6502 N N . ARG A 1 807 ? -58.846 22.316 -55.554 1.00 28.88 807 ARG A N 1
ATOM 6503 C CA . ARG A 1 807 ? -58.129 23.549 -56.004 1.00 28.88 807 ARG A CA 1
ATOM 6504 C C . ARG A 1 807 ? -57.699 24.551 -54.917 1.00 28.88 807 ARG A C 1
ATOM 6506 O O . ARG A 1 807 ? -58.414 24.736 -53.955 1.00 28.88 807 ARG A O 1
ATOM 6513 N N . ARG A 1 808 ? -56.618 25.340 -55.011 1.00 27.78 808 ARG A N 1
ATOM 6514 C CA . ARG A 1 808 ? -55.421 25.630 -55.865 1.00 27.78 808 ARG A CA 1
ATOM 6515 C C . ARG A 1 808 ? -54.730 26.783 -55.077 1.00 27.78 808 ARG A C 1
ATOM 6517 O O . ARG A 1 808 ? -55.450 27.529 -54.434 1.00 27.78 808 ARG A O 1
ATOM 6524 N N . GLY A 1 809 ? -53.435 27.095 -55.080 1.00 27.14 809 GLY A N 1
ATOM 6525 C CA . GLY A 1 809 ? -52.220 26.639 -55.752 1.00 27.14 809 GLY A CA 1
ATOM 6526 C C . GLY A 1 809 ? -51.122 27.724 -55.605 1.00 27.14 809 GLY A C 1
ATOM 6527 O O . GLY A 1 809 ? -51.483 28.870 -55.380 1.00 27.14 809 GLY A O 1
ATOM 6528 N N . ASN A 1 810 ? -49.845 27.346 -55.830 1.00 27.48 810 ASN A N 1
ATOM 6529 C CA . ASN A 1 810 ? -48.692 28.148 -56.334 1.00 27.48 810 ASN A CA 1
ATOM 6530 C C . ASN A 1 810 ? -48.260 29.435 -55.568 1.00 27.48 810 ASN A C 1
ATOM 6532 O O . ASN A 1 810 ? -49.089 30.143 -55.037 1.00 27.48 810 ASN A O 1
ATOM 6536 N N . ARG A 1 811 ? -47.007 29.923 -55.517 1.00 27.62 811 ARG A N 1
ATOM 6537 C CA . ARG A 1 811 ? -45.713 29.719 -56.216 1.00 27.62 811 ARG A CA 1
ATOM 6538 C C . ARG A 1 811 ? -44.674 30.614 -55.469 1.00 27.62 811 ARG A C 1
ATOM 6540 O O . ARG A 1 811 ? -45.030 31.708 -55.067 1.00 27.62 811 ARG A O 1
ATOM 6547 N N . SER A 1 812 ? -43.448 30.156 -55.181 1.00 27.12 812 SER A N 1
ATOM 6548 C CA . SER A 1 812 ? -42.162 30.527 -55.835 1.00 27.12 812 SER A CA 1
ATOM 6549 C C . SER A 1 812 ? -41.311 31.710 -55.294 1.00 27.12 812 SER A C 1
ATOM 6551 O O . SER A 1 812 ? -41.774 32.840 -55.296 1.00 27.12 812 SER A O 1
ATOM 6553 N N . ARG A 1 813 ? -40.000 31.416 -55.122 1.00 28.06 813 ARG A N 1
ATOM 6554 C CA . ARG A 1 813 ? -38.765 32.171 -55.513 1.00 28.06 813 ARG A CA 1
ATOM 6555 C C . ARG A 1 813 ? -38.269 33.431 -54.756 1.00 28.06 813 ARG A C 1
ATOM 6557 O O . ARG A 1 813 ? -38.984 34.406 -54.623 1.00 28.06 813 ARG A O 1
ATOM 6564 N N . GLY A 1 814 ? -36.931 33.464 -54.568 1.00 26.14 814 GLY A N 1
ATOM 6565 C CA . GLY A 1 814 ? -36.049 34.654 -54.699 1.00 26.14 814 GLY A CA 1
ATOM 6566 C C . GLY A 1 814 ? -35.295 35.055 -53.416 1.00 26.14 814 GLY A C 1
ATOM 6567 O O . GLY A 1 814 ? -35.930 35.426 -52.449 1.00 26.14 814 GLY A O 1
ATOM 6568 N N . ARG A 1 815 ? -33.980 34.805 -53.273 1.00 26.30 815 ARG A N 1
ATOM 6569 C CA . ARG A 1 815 ? -32.774 35.567 -53.720 1.00 26.30 815 ARG A CA 1
ATOM 6570 C C . ARG A 1 815 ? -32.268 36.651 -52.728 1.00 26.30 815 ARG A C 1
ATOM 6572 O O . ARG A 1 815 ? -32.966 37.608 -52.450 1.00 26.30 815 ARG A O 1
ATOM 6579 N N . ARG A 1 816 ? -31.002 36.447 -52.307 1.00 27.03 816 ARG A N 1
ATOM 6580 C CA . ARG A 1 816 ? -29.881 37.340 -51.883 1.00 27.03 816 ARG A CA 1
ATOM 6581 C C . ARG A 1 816 ? -30.099 38.870 -51.832 1.00 27.03 816 ARG A C 1
ATOM 6583 O O . ARG A 1 816 ? -30.695 39.398 -52.757 1.00 27.03 816 ARG A O 1
ATOM 6590 N N . VAL A 1 817 ? -29.372 39.562 -50.928 1.00 28.25 817 VAL A N 1
ATOM 6591 C CA . VAL A 1 817 ? -28.305 40.567 -51.234 1.00 28.25 817 VAL A CA 1
ATOM 6592 C C . VAL A 1 817 ? -27.598 41.102 -49.959 1.00 28.25 817 VAL A C 1
ATOM 6594 O O . VAL A 1 817 ? -28.192 41.222 -48.896 1.00 28.25 817 VAL A O 1
ATOM 6597 N N . HIS A 1 818 ? -26.302 41.383 -50.145 1.00 27.56 818 HIS A N 1
ATOM 6598 C CA . HIS A 1 818 ? -25.247 42.000 -49.320 1.00 27.56 818 HIS A CA 1
ATOM 6599 C C . HIS A 1 818 ? -25.543 43.313 -48.560 1.00 27.56 818 HIS A C 1
ATOM 6601 O O . HIS A 1 818 ? -26.270 44.167 -49.064 1.00 27.56 818 HIS A O 1
ATOM 6607 N N . ARG A 1 819 ? -24.722 43.584 -47.521 1.00 27.42 819 ARG A N 1
ATOM 6608 C CA . ARG A 1 819 ? -23.967 44.856 -47.402 1.00 27.42 819 ARG A CA 1
ATOM 6609 C C . ARG A 1 819 ? -22.669 44.752 -46.560 1.00 27.42 819 ARG A C 1
ATOM 6611 O O . ARG A 1 819 ? -22.692 44.363 -45.402 1.00 27.42 819 ARG A O 1
ATOM 6618 N N . ASP A 1 820 ? -21.574 45.122 -47.226 1.00 28.47 820 ASP A N 1
ATOM 6619 C CA . ASP A 1 820 ? -20.239 45.620 -46.808 1.00 28.47 820 ASP A CA 1
ATOM 6620 C C . ASP A 1 820 ? -20.319 46.800 -45.782 1.00 28.47 820 ASP A C 1
ATOM 6622 O O . ASP A 1 820 ? -21.369 47.432 -45.737 1.00 28.47 820 ASP A O 1
ATOM 6626 N N . ARG A 1 821 ? -19.330 47.279 -44.981 1.00 29.83 821 ARG A N 1
ATOM 6627 C CA . ARG A 1 821 ? -17.846 47.414 -45.079 1.00 29.83 821 ARG A CA 1
ATOM 6628 C C . ARG A 1 821 ? -17.248 48.126 -43.816 1.00 29.83 821 ARG A C 1
ATOM 6630 O O . ARG A 1 821 ? -17.917 49.007 -43.292 1.00 29.83 821 ARG A O 1
ATOM 6637 N N . ARG A 1 822 ? -15.931 47.907 -43.558 1.00 27.95 822 ARG A N 1
ATOM 6638 C CA . ARG A 1 822 ? -14.860 48.803 -42.972 1.00 27.95 822 ARG A CA 1
ATOM 6639 C C . ARG A 1 822 ? -14.919 49.215 -41.476 1.00 27.95 822 ARG A C 1
ATOM 6641 O O . ARG A 1 822 ? -16.003 49.358 -40.949 1.00 27.95 822 ARG A O 1
ATOM 6648 N N . ALA A 1 823 ? -13.843 49.576 -40.750 1.00 28.53 823 ALA A N 1
ATOM 6649 C CA . ALA A 1 823 ? -12.374 49.374 -40.755 1.00 28.53 823 ALA A CA 1
ATOM 6650 C C . ALA A 1 823 ? -11.753 50.166 -39.553 1.00 28.53 823 ALA A C 1
ATOM 6652 O O . ALA A 1 823 ? -12.241 51.250 -39.267 1.00 28.53 823 ALA A O 1
ATOM 6653 N N . GLN A 1 824 ? -10.637 49.668 -38.979 1.00 29.50 824 GLN A N 1
ATOM 6654 C CA . GLN A 1 824 ? -9.526 50.360 -38.254 1.00 29.50 824 GLN A CA 1
ATOM 6655 C C . GLN A 1 824 ? -9.691 50.987 -36.837 1.00 29.50 824 GLN A C 1
ATOM 6657 O O . GLN A 1 824 ? -10.564 51.812 -36.608 1.00 29.50 824 GLN A O 1
ATOM 6662 N N . GLY A 1 825 ? -8.696 50.715 -35.957 1.00 27.05 825 GLY A N 1
ATOM 6663 C CA . GLY A 1 825 ? -8.173 51.669 -34.948 1.00 27.05 825 GLY A CA 1
ATOM 6664 C C . GLY A 1 825 ? -7.918 51.164 -33.505 1.00 27.05 825 GLY A C 1
ATOM 6665 O O . GLY A 1 825 ? -8.860 50.977 -32.752 1.00 27.05 825 GLY A O 1
ATOM 6666 N N . LEU A 1 826 ? -6.639 51.022 -33.108 1.00 32.31 826 LEU A N 1
ATOM 6667 C CA . LEU A 1 826 ? -6.081 51.004 -31.719 1.00 32.31 826 LEU A CA 1
ATOM 6668 C C . LEU A 1 826 ? -6.339 52.357 -30.983 1.00 32.31 826 LEU A C 1
ATOM 6670 O O . LEU A 1 826 ? -6.607 53.305 -31.726 1.00 32.31 826 LEU A O 1
ATOM 6674 N N . PRO A 1 827 ? -6.211 52.549 -29.627 1.00 41.03 827 PRO A N 1
ATOM 6675 C CA . PRO A 1 827 ? -5.021 52.213 -28.792 1.00 41.03 827 PRO A CA 1
ATOM 6676 C C . PRO A 1 827 ? -5.179 51.949 -27.247 1.00 41.03 827 PRO A C 1
ATOM 6678 O O . PRO A 1 827 ? -6.208 52.214 -26.647 1.00 41.03 827 PRO A O 1
ATOM 6681 N N . VAL A 1 828 ? -4.083 51.433 -26.644 1.00 30.80 828 VAL A N 1
ATOM 6682 C CA . VAL A 1 828 ? -3.395 51.700 -25.331 1.00 30.80 828 VAL A CA 1
ATOM 6683 C C . VAL A 1 828 ? -4.183 51.906 -23.996 1.00 30.80 828 VAL A C 1
ATOM 6685 O O . VAL A 1 828 ? -5.114 52.692 -23.920 1.00 30.80 828 VAL A O 1
ATOM 6688 N N . GLY A 1 829 ? -3.713 51.232 -22.916 1.00 29.00 829 GLY A N 1
ATOM 6689 C CA . GLY A 1 829 ? -4.298 51.092 -21.549 1.00 29.00 829 GLY A CA 1
ATOM 6690 C C . GLY A 1 829 ? -4.188 52.274 -20.553 1.00 29.00 829 GLY A C 1
ATOM 6691 O O . GLY A 1 829 ? -3.920 53.393 -20.984 1.00 29.00 829 GLY A O 1
ATOM 6692 N N . PRO A 1 830 ? -4.415 52.065 -19.223 1.00 41.59 830 PRO A N 1
ATOM 6693 C CA . PRO A 1 830 ? -3.285 51.999 -18.260 1.00 41.59 830 PRO A CA 1
ATOM 6694 C C . PRO A 1 830 ? -3.480 51.171 -16.943 1.00 41.59 830 PRO A C 1
ATOM 6696 O O . PRO A 1 830 ? -4.571 50.735 -16.592 1.00 41.59 830 PRO A O 1
ATOM 6699 N N . LEU A 1 831 ? -2.359 50.999 -16.214 1.00 32.66 831 LEU A N 1
ATOM 6700 C CA . LEU A 1 831 ? -2.126 50.397 -14.873 1.00 32.66 831 LEU A CA 1
ATOM 6701 C C . LEU A 1 831 ? -2.743 51.168 -13.670 1.00 32.66 831 LEU A C 1
ATOM 6703 O O . LEU A 1 831 ? -2.954 52.374 -13.790 1.00 32.66 831 LEU A O 1
ATOM 6707 N N . PRO A 1 832 ? -2.853 50.558 -12.459 1.00 39.47 832 PRO A N 1
ATOM 6708 C CA . PRO A 1 832 ? -3.067 51.266 -11.187 1.00 39.47 832 PRO A CA 1
ATOM 6709 C C . PRO A 1 832 ? -1.804 51.355 -10.275 1.00 39.47 832 PRO A C 1
ATOM 6711 O O . PRO A 1 832 ? -0.795 50.696 -10.540 1.00 39.47 832 PRO A O 1
ATOM 6714 N N . PRO A 1 833 ? -1.813 52.201 -9.213 1.00 45.97 833 PRO A N 1
ATOM 6715 C CA . PRO A 1 833 ? -0.621 52.926 -8.755 1.00 45.97 833 PRO A CA 1
ATOM 6716 C C . PRO A 1 833 ? 0.044 52.426 -7.453 1.00 45.97 833 PRO A C 1
ATOM 6718 O O . PRO A 1 833 ? -0.556 51.766 -6.608 1.00 45.97 833 PRO A O 1
ATOM 6721 N N . ARG A 1 834 ? 1.299 52.867 -7.257 1.00 31.39 834 ARG A N 1
ATOM 6722 C CA . ARG A 1 834 ? 2.068 52.869 -5.994 1.00 31.39 834 ARG A CA 1
ATOM 6723 C C . ARG A 1 834 ? 2.259 54.301 -5.468 1.00 31.39 834 ARG A C 1
ATOM 6725 O O . ARG A 1 834 ? 2.610 55.192 -6.234 1.00 31.39 834 ARG A O 1
ATOM 6732 N N . GLY A 1 835 ? 2.237 54.472 -4.144 1.00 29.67 835 GLY A N 1
ATOM 6733 C CA . GLY A 1 835 ? 2.859 55.594 -3.415 1.00 29.67 835 GLY A CA 1
ATOM 6734 C C . GLY A 1 835 ? 2.359 55.668 -1.964 1.00 29.67 835 GLY A C 1
ATOM 6735 O O . GLY A 1 835 ? 1.223 55.313 -1.712 1.00 29.67 835 GLY A O 1
ATOM 6736 N N . ARG A 1 836 ? 3.099 56.105 -0.937 1.00 30.83 836 ARG A N 1
ATOM 6737 C CA . ARG A 1 836 ? 4.499 56.528 -0.766 1.00 30.83 836 ARG A CA 1
ATOM 6738 C C . ARG A 1 836 ? 4.784 56.614 0.755 1.00 30.83 836 ARG A C 1
ATOM 6740 O O . ARG A 1 836 ? 3.884 56.750 1.571 1.00 30.83 836 ARG A O 1
ATOM 6747 N N . ARG A 1 837 ? 6.075 56.568 1.090 1.00 30.73 837 ARG A N 1
ATOM 6748 C CA . ARG A 1 837 ? 6.739 56.621 2.412 1.00 30.73 837 ARG A CA 1
ATOM 6749 C C . ARG A 1 837 ? 6.375 57.814 3.323 1.00 30.73 837 ARG A C 1
ATOM 6751 O O . ARG A 1 837 ? 6.272 58.935 2.834 1.00 30.73 837 ARG A O 1
ATOM 6758 N N . ARG A 1 838 ? 6.528 57.626 4.647 1.00 28.75 838 ARG A N 1
ATOM 6759 C CA . ARG A 1 838 ? 7.148 58.612 5.567 1.00 28.75 838 ARG A CA 1
ATOM 6760 C C . ARG A 1 838 ? 8.052 57.929 6.610 1.00 28.75 838 ARG A C 1
ATOM 6762 O O . ARG A 1 838 ? 7.670 56.952 7.236 1.00 28.75 838 ARG A O 1
ATOM 6769 N N . ARG A 1 839 ? 9.266 58.472 6.777 1.00 32.19 839 ARG A N 1
ATOM 6770 C CA . ARG A 1 839 ? 10.229 58.212 7.867 1.00 32.19 839 ARG A CA 1
ATOM 6771 C C . ARG A 1 839 ? 9.943 59.170 9.034 1.00 32.19 839 ARG A C 1
ATOM 6773 O O . ARG A 1 839 ? 9.749 60.351 8.760 1.00 32.19 839 ARG A O 1
ATOM 6780 N N . ARG A 1 840 ? 10.120 58.738 10.292 1.00 29.16 840 ARG A N 1
ATOM 6781 C CA . ARG A 1 840 ? 10.777 59.544 11.348 1.00 29.16 840 ARG A CA 1
ATOM 6782 C C . ARG A 1 840 ? 11.276 58.687 12.530 1.00 29.16 840 ARG A C 1
ATOM 6784 O O . ARG A 1 840 ? 10.620 57.765 12.982 1.00 29.16 840 ARG A O 1
ATOM 6791 N N . ARG A 1 841 ? 12.496 59.045 12.936 1.00 31.17 841 ARG A N 1
ATOM 6792 C CA . ARG A 1 841 ? 13.390 58.655 14.046 1.00 31.17 841 ARG A CA 1
ATOM 6793 C C . ARG A 1 841 ? 12.755 58.248 15.398 1.00 31.17 841 ARG A C 1
ATOM 6795 O O . ARG A 1 841 ? 12.000 59.025 15.958 1.00 31.17 841 ARG A O 1
ATOM 6802 N N . GLY A 1 842 ? 13.268 57.151 15.975 1.00 29.72 842 GLY A N 1
ATOM 6803 C CA . GLY A 1 842 ? 14.172 57.146 17.145 1.00 29.72 842 GLY A CA 1
ATOM 6804 C C . GLY A 1 842 ? 13.599 57.265 18.569 1.00 29.72 842 GLY A C 1
ATOM 6805 O O . GLY A 1 842 ? 13.199 58.352 18.957 1.00 29.72 842 GLY A O 1
ATOM 6806 N N . ARG A 1 843 ? 13.761 56.207 19.391 1.00 29.80 843 ARG A N 1
ATOM 6807 C CA . ARG A 1 843 ? 14.434 56.186 20.723 1.00 29.80 843 ARG A CA 1
ATOM 6808 C C . ARG A 1 843 ? 14.165 54.868 21.491 1.00 29.80 843 ARG A C 1
ATOM 6810 O O . ARG A 1 843 ? 13.030 54.447 21.614 1.00 29.80 843 ARG A O 1
ATOM 6817 N N . ARG A 1 844 ? 15.261 54.276 21.994 1.00 33.62 844 ARG A N 1
ATOM 6818 C CA . ARG A 1 844 ? 15.500 53.589 23.291 1.00 33.62 844 ARG A CA 1
ATOM 6819 C C . ARG A 1 844 ? 14.295 53.037 24.084 1.00 33.62 844 ARG A C 1
ATOM 6821 O O . ARG A 1 844 ? 13.485 53.832 24.532 1.00 33.62 844 ARG A O 1
ATOM 6828 N N . ALA A 1 845 ? 14.350 51.765 24.502 1.00 36.78 845 ALA A N 1
ATOM 6829 C CA . ALA A 1 845 ? 14.856 51.300 25.814 1.00 36.78 845 ALA A CA 1
ATOM 6830 C C . ALA A 1 845 ? 14.393 49.858 26.147 1.00 36.78 845 ALA A C 1
ATOM 6832 O O . ALA A 1 845 ? 13.262 49.498 25.859 1.00 36.78 845 ALA A O 1
ATOM 6833 N N . ARG A 1 846 ? 15.312 49.092 26.765 1.00 41.81 846 ARG A N 1
ATOM 6834 C CA . ARG A 1 846 ? 15.160 48.041 27.807 1.00 41.81 846 ARG A CA 1
ATOM 6835 C C . ARG A 1 846 ? 13.706 47.654 28.161 1.00 41.81 846 ARG A C 1
ATOM 6837 O O . ARG A 1 846 ? 12.943 48.523 28.560 1.00 41.81 846 ARG A O 1
ATOM 6844 N N . ARG A 1 847 ? 13.323 46.381 28.141 1.00 37.97 847 ARG A N 1
ATOM 6845 C CA . ARG A 1 847 ? 13.731 45.291 29.045 1.00 37.97 847 ARG A CA 1
ATOM 6846 C C . ARG A 1 847 ? 13.321 43.954 28.443 1.00 37.97 847 ARG A C 1
ATOM 6848 O O . ARG A 1 847 ? 12.306 43.960 27.716 1.00 37.97 847 ARG A O 1
#

Nearest PDB structures (foldseek):
  8b8k-assembly1_B  TM=6.994E-01  e=2.069E-23  Mus musculus
  6qm6-assembly1_B  TM=7.643E-01  e=3.273E-22  Fusarium vanettenii 77-13-4
  6qm5-assembly1_B  TM=7.824E-01  e=4.332E-21  Fusarium vanettenii 77-13-4
  8b8j-assembly1_A  TM=6.347E-01  e=5.840E-22  Mus musculus
  8b8m-assembly1_B  TM=6.457E-01  e=1.070E-19  Mus musculus

Sequence (847 aa):
MTSSHNYGVNTLSLKGGNHDATRNYLEVLIYLTVLGMLVLSLQLLLRMARTQMQPRPKYVKPDPLFKDFAKGQNWSWDWVMVFAVRNPDDYVSDYQRRFTLRRVVERLESGGLETKLYKSYTYDKIFCKIRCSADRLKDQAAEVCYPLLLDETQVVARIEKGRKKPDGEWKWYPRRAGWLLTGENEAGEYVEREQDNAIVDTEGQSDYPYERFIYGKFDKRPDLQHPSVYVTYPASNSIFRSVDRLKLIEGIMEADPKKRGCNLQLKELLARGACLAIYPLHDDDELQTIQDRWLTPCDPPWAQPIVMVKDYFGEKVGMYFLFLGTYSTWLFYAAGIGIASFGLELLGGQYLTWATAACGICMSLWTTLFLECWKGEEARAKLEWGMTGFEETEEDRTEFEGREIHSPVTGLPDAYFPPRDKARRIVGSYLQIVLCIFYVSCVNAGIFYVHAYVSRYPLRNYVDFHHLADGPFGVPTVVTNLALALLIQATNALFMPFATRMTKVENHRTETDFEDQLIAKVFLFQFVNSNGALFYVAMAQGPLTRGIGDKQPWKTRRFDCAPYCLEHVSYLLGTIFIVRVVLGNWNEVVAPFLARLRKDAARRRGHDEDDAEYEDPASTSIRKRQVSPAEEQFEKDDYGSLDIFDDYGELVVQFGYATLFVSAFPLAPVFACVNNFIEIRVDGWKMCQNTKRPWPKGAEDIGTWESVLTVVAILGTITNSIMITQTSPAFTNVTSSYRLVAFVVLEWILIGAKIVLIGARIKLSRLVSRPPHTGTDERHRRRPGGRRAPGAAPGIPRDEDHRRRGRRGNRSRGRRVHRDRRAQGLPVGPLPPRGRRRRRRGRRARR

Radius of gyration: 37.26 Å; Cα contacts (8 Å, |Δi|>4): 774; chains: 1; bounding box: 126×106×105 Å

Organism: NCBI:txid35677

InterPro domains:
  IPR007632 Anoctamin [PTHR12308] (69-745)
  IPR049452 Anoctamin, transmembrane domain [PF04547] (309-757)

Mean predicted aligned error: 15.16 Å